Protein 2XTZ (pdb70)

Nearest PDB structures (foldseek):
  2xtz-assembly1_A  TM=1.003E+00  e=2.855E-64  Arabidopsis thaliana
  2xtz-assembly2_B  TM=9.647E-01  e=7.591E-47  Arabidopsis thaliana
  2xtz-assembly3_C  TM=9.904E-01  e=1.489E-41  Arabidopsis thaliana
  8vga-assembly1_A  TM=9.587E-01  e=5.986E-41  Selaginella moellendorffii
  2ihb-assembly1_A  TM=9.336E-01  e=6.543E-32  Homo sapiens

InterPro domains:
  IPR001019 Guanine nucleotide binding protein, alpha subunit [PF00503] (20-371)
  IPR001019 Guanine nucleotide binding protein, alpha subunit [PR00318] (40-55)
  IPR001019 Guanine nucleotide binding protein, alpha subunit [PR00318] (179-201)
  IPR001019 Guanine nucleotide binding protein, alpha subunit [PR00318] (214-231)
  IPR001019 Guanine nucleotide binding protein, alpha subunit [PR00318] (236-264)
  IPR001019 Guanine nucleotide binding protein, alpha subunit [PR00318] (282-291)
  IPR001019 Guanine nucleotide binding protein, alpha subunit [PS51882] (37-383)
  IPR001019 Guanine nucleotide binding protein, alpha subunit [PTHR10218] (16-379)
  IPR001019 Guanine nucleotide binding protein, alpha subunit [SM00275] (18-382)
  IPR001019 Guanine nucleotide binding protein, alpha subunit [cd00066] (40-377)
  IPR002976 Plant G-protein, alpha subunit [PR01242] (26-35)
  IPR002976 Plant G-protein, alpha subunit [PR01242] (76-89)
  IPR002976 Plant G-protein, alpha subunit [PR01242] (91-105)
  IPR002976 Plant G-protein, alpha subunit [PR01242] (115-129)
  IPR002976 Plant G-protein, alpha subunit [PR01242] (199-214)
  IPR002976 Plant G-protein, alpha subunit [PR01242] (269-280)
  IPR002976 Plant G-protein, alpha subunit [PR01242] (318-333)
  IPR002976 Plant G-protein, alpha subunit [PR01242] (335-347)
  IPR011025 G protein alpha subunit, helical insertion [G3DSA:1.10.400.10] (67-192)
  IPR011025 G protein alpha subunit, helical insertion [SSF47895] (66-191)

CATH classification: 3.40.50.300 (+1 more: 1.10.400.10)

Structure (mmCIF, N/CA/C/O backbone):
data_2XTZ
#
_entry.id   2XTZ
#
_cell.length_a   67.130
_cell.length_b   119.347
_cell.length_c   161.725
_cell.angle_alpha   90.00
_cell.angle_beta   90.00
_cell.angle_gamma   90.00
#
_symmetry.space_group_name_H-M   'P 21 21 21'
#
loop_
_entity.id
_entity.type
_entity.pdbx_description
1 polymer 'GUANINE NUCLEOTIDE-BINDING PROTEIN ALPHA-1 SUBUNIT'
2 non-polymer 'MAGNESIUM ION'
3 non-polymer "5'-GUANOSINE-DIPHOSPHATE-MONOTHIOPHOSPHATE"
4 non-polymer 'CHLORIDE ION'
5 non-polymer 'SULFATE ION'
6 water water
#
loop_
_atom_site.group_PDB
_atom_site.id
_atom_site.type_symbol
_atom_site.label_atom_id
_atom_site.label_alt_id
_atom_site.label_comp_id
_atom_site.label_asym_id
_atom_site.label_entity_id
_atom_site.label_seq_id
_atom_site.pdbx_PDB_ins_code
_atom_site.Cartn_x
_atom_site.Cartn_y
_atom_site.Cartn_z
_atom_site.occupancy
_atom_site.B_iso_or_equiv
_atom_site.auth_seq_id
_atom_site.auth_comp_id
_atom_site.auth_asym_id
_atom_site.auth_atom_id
_atom_site.pdbx_PDB_model_num
ATOM 1 N N . MET A 1 3 ? -52.424 -23.131 0.049 1.00 58.29 32 MET A N 1
ATOM 2 C CA . MET A 1 3 ? -51.621 -24.236 -0.520 1.00 56.09 32 MET A CA 1
ATOM 3 C C . MET A 1 3 ? -50.336 -23.716 -1.160 1.00 52.74 32 MET A C 1
ATOM 4 O O . MET A 1 3 ? -50.353 -23.106 -2.235 1.00 53.34 32 MET A O 1
ATOM 6 N N . GLY A 1 4 ? -49.221 -23.971 -0.489 1.00 49.79 33 GLY A N 1
ATOM 7 C CA . GLY A 1 4 ? -47.903 -23.691 -1.031 1.00 45.53 33 GLY A CA 1
ATOM 8 C C . GLY A 1 4 ? -47.202 -24.971 -1.436 1.00 43.21 33 GLY A C 1
ATOM 9 O O . GLY A 1 4 ? -47.821 -26.022 -1.578 1.00 44.83 33 GLY A O 1
ATOM 10 N N . SER A 1 5 ? -45.894 -24.870 -1.589 1.00 39.94 34 SER A N 1
ATOM 11 C CA . SER A 1 5 ? -45.066 -25.941 -2.116 1.00 38.28 34 SER A CA 1
ATOM 12 C C . SER A 1 5 ? -45.004 -27.169 -1.228 1.00 38.45 34 SER A C 1
ATOM 13 O O . SER A 1 5 ? -44.761 -28.264 -1.724 1.00 38.79 34 SER A O 1
ATOM 16 N N . GLY A 1 6 ? -45.189 -26.980 0.078 1.00 38.58 35 GLY A N 1
ATOM 17 C CA . GLY A 1 6 ? -45.061 -28.070 1.045 1.00 39.13 35 GLY A CA 1
ATOM 18 C C . GLY A 1 6 ? -43.652 -28.292 1.567 1.00 37.07 35 GLY A C 1
ATOM 19 O O . GLY A 1 6 ? -43.434 -29.164 2.409 1.00 38.05 35 GLY A O 1
ATOM 20 N N . ILE A 1 7 ? -42.695 -27.500 1.080 1.00 34.82 36 ILE A N 1
ATOM 21 C CA . ILE A 1 7 ? -41.291 -27.652 1.454 1.00 32.64 36 ILE A CA 1
ATOM 22 C C . ILE A 1 7 ? -40.890 -26.728 2.605 1.00 32.35 36 ILE A C 1
ATOM 23 O O . ILE A 1 7 ? -41.019 -25.497 2.518 1.00 32.62 36 ILE A O 1
ATOM 28 N N A HIS A 1 8 ? -40.387 -27.336 3.673 0.35 32.17 37 HIS A N 1
ATOM 29 N N B HIS A 1 8 ? -40.395 -27.327 3.679 0.65 31.94 37 HIS A N 1
ATOM 30 C CA A HIS A 1 8 ? -39.985 -26.615 4.868 0.35 31.98 37 HIS A CA 1
ATOM 31 C CA B HIS A 1 8 ? -39.986 -26.576 4.854 0.65 31.78 37 HIS A CA 1
ATOM 32 C C A HIS A 1 8 ? -38.495 -26.813 5.113 0.35 30.31 37 HIS A C 1
ATOM 33 C C B HIS A 1 8 ? -38.504 -26.792 5.139 0.65 30.24 37 HIS A C 1
ATOM 34 O O A HIS A 1 8 ? -38.071 -27.881 5.557 0.35 30.28 37 HIS A O 1
ATOM 35 O O B HIS A 1 8 ? -38.095 -27.847 5.623 0.65 30.29 37 HIS A O 1
ATOM 48 N N . ILE A 1 9 ? -37.699 -25.792 4.808 1.00 29.27 38 ILE A N 1
ATOM 49 C CA . ILE A 1 9 ? -36.267 -25.879 5.011 1.00 28.17 38 ILE A CA 1
ATOM 50 C C . ILE A 1 9 ? -35.917 -25.060 6.229 1.00 28.01 38 ILE A C 1
ATOM 51 O O . ILE A 1 9 ? -36.250 -23.870 6.300 1.00 28.74 38 ILE A O 1
ATOM 56 N N . ARG A 1 10 ? -35.283 -25.723 7.195 1.00 27.13 39 ARG A N 1
ATOM 57 C CA . ARG A 1 10 ? -34.937 -25.130 8.492 1.00 26.85 39 ARG A CA 1
ATOM 58 C C . ARG A 1 10 ? -33.419 -25.014 8.595 1.00 24.87 39 ARG A C 1
ATOM 59 O O . ARG A 1 10 ? -32.670 -25.978 8.358 1.00 24.55 39 ARG A O 1
ATOM 67 N N . LYS A 1 11 ? -32.959 -23.822 8.918 1.00 23.74 40 LYS A N 1
ATOM 68 C CA . LYS A 1 11 ? -31.540 -23.550 8.879 1.00 22.21 40 LYS A CA 1
ATOM 69 C C . LYS A 1 11 ? -30.913 -23.829 10.260 1.00 21.53 40 LYS A C 1
ATOM 70 O O . LYS A 1 11 ? -31.394 -23.347 11.279 1.00 20.46 40 LYS A O 1
ATOM 76 N N . LEU A 1 12 ? -29.858 -24.641 10.273 1.00 20.50 41 LEU A N 1
ATOM 77 C CA . LEU A 1 12 ? -29.151 -24.959 11.505 1.00 20.48 41 LEU A CA 1
ATOM 78 C C . LEU A 1 12 ? -27.713 -24.502 11.317 1.00 19.92 41 LEU A C 1
ATOM 79 O O . LEU A 1 12 ? -27.137 -24.664 10.237 1.00 19.82 41 LEU A O 1
ATOM 84 N N . LEU A 1 13 ? -27.132 -23.981 12.380 1.00 19.59 42 LEU A N 1
ATOM 85 C CA . LEU A 1 13 ? -25.840 -23.338 12.324 1.00 20.12 42 LEU A CA 1
ATOM 86 C C . LEU A 1 13 ? -24.933 -23.946 13.400 1.00 19.48 42 LEU A C 1
ATOM 87 O O . LEU A 1 13 ? -25.301 -23.977 14.581 1.00 20.54 42 LEU A O 1
ATOM 92 N N . LEU A 1 14 ? -23.781 -24.468 12.993 1.00 17.88 43 LEU A N 1
ATOM 93 C CA . LEU A 1 14 ? -22.755 -24.878 13.944 1.00 17.07 43 LEU A CA 1
ATOM 94 C C . LEU A 1 14 ? -21.895 -23.684 14.332 1.00 16.53 43 LEU A C 1
ATOM 95 O O . LEU A 1 14 ? -21.211 -23.099 13.480 1.00 16.21 43 LEU A O 1
ATOM 100 N N . LEU A 1 15 ? -21.922 -23.325 15.608 1.00 15.69 44 LEU A N 1
ATOM 101 C CA . LEU A 1 15 ? -21.021 -22.301 16.116 1.00 16.29 44 LEU A CA 1
ATOM 102 C C . LEU A 1 15 ? -20.223 -22.839 17.296 1.00 16.45 44 LEU A C 1
ATOM 103 O O . LEU A 1 15 ? -20.576 -23.891 17.867 1.00 16.81 44 LEU A O 1
ATOM 108 N N . GLY A 1 16 ? -19.164 -22.114 17.646 1.00 15.80 45 GLY A N 1
ATOM 109 C CA . GLY A 1 16 ? -18.268 -22.476 18.716 1.00 16.03 45 GLY A CA 1
ATOM 110 C C . GLY A 1 16 ? -16.845 -22.086 18.365 1.00 16.76 45 GLY A C 1
ATOM 111 O O . GLY A 1 16 ? -16.521 -21.877 17.197 1.00 17.03 45 GLY A O 1
ATOM 112 N N . ALA A 1 17 ? -15.991 -22.017 19.382 1.00 17.30 46 ALA A N 1
ATOM 113 C CA . ALA A 1 17 ? -14.589 -21.644 19.233 1.00 18.13 46 ALA A CA 1
ATOM 114 C C . ALA A 1 17 ? -13.800 -22.607 18.330 1.00 18.37 46 ALA A C 1
ATOM 115 O O . ALA A 1 17 ? -14.280 -23.700 17.994 1.00 17.90 46 ALA A O 1
ATOM 117 N N . GLY A 1 18 ? -12.591 -22.212 17.938 1.00 19.97 47 GLY A N 1
ATOM 118 C CA . GLY A 1 18 ? -11.704 -23.128 17.205 1.00 20.68 47 GLY A CA 1
ATOM 119 C C . GLY A 1 18 ? -11.533 -24.454 17.945 1.00 20.35 47 GLY A C 1
ATOM 120 O O . GLY A 1 18 ? -11.357 -24.469 19.178 1.00 20.14 47 GLY A O 1
ATOM 121 N N . GLU A 1 19 ? -11.610 -25.550 17.193 1.00 20.09 48 GLU A N 1
ATOM 122 C CA . GLU A 1 19 ? -11.297 -26.901 17.675 1.00 21.11 48 GLU A CA 1
ATOM 123 C C . GLU A 1 19 ? -12.357 -27.482 18.606 1.00 20.43 48 GLU A C 1
ATOM 124 O O . GLU A 1 19 ? -12.090 -28.436 19.337 1.00 21.41 48 GLU A O 1
ATOM 130 N N . SER A 1 20 ? -13.559 -26.930 18.582 1.00 19.55 49 SER A N 1
ATOM 131 C CA . SER A 1 20 ? -14.557 -27.361 19.546 1.00 19.66 49 SER A CA 1
ATOM 132 C C . SER A 1 20 ? -15.303 -28.606 19.119 1.00 19.52 49 SER A C 1
ATOM 133 O O . SER A 1 20 ? -15.944 -29.224 19.949 1.00 20.06 49 SER A O 1
ATOM 136 N N . GLY A 1 21 ? -15.201 -28.991 17.846 1.00 19.52 50 GLY A N 1
ATOM 137 C CA . GLY A 1 21 ? -15.826 -30.225 17.373 1.00 19.59 50 GLY A CA 1
ATOM 138 C C . GLY A 1 21 ? -16.864 -30.060 16.274 1.00 19.46 50 GLY A C 1
ATOM 139 O O . GLY A 1 21 ? -17.505 -31.036 15.889 1.00 20.53 50 GLY A O 1
ATOM 140 N N . LYS A 1 22 ? -17.016 -28.844 15.752 1.00 18.63 51 LYS A N 1
ATOM 141 C CA . LYS A 1 22 ? -18.047 -28.537 14.745 1.00 18.17 51 LYS A CA 1
ATOM 142 C C . LYS A 1 22 ? -17.942 -29.407 13.484 1.00 18.80 51 LYS A C 1
ATOM 143 O O . LYS A 1 22 ? -18.911 -30.046 13.080 1.00 19.16 51 LYS A O 1
ATOM 149 N N . SER A 1 23 ? -16.771 -29.439 12.866 1.00 18.95 52 SER A N 1
ATOM 150 C CA . SER A 1 23 ? -16.603 -30.227 11.648 1.00 20.00 52 SER A CA 1
ATOM 151 C C . SER A 1 23 ? -16.788 -31.717 11.921 1.00 20.47 52 SER A C 1
ATOM 152 O O . SER A 1 23 ? -17.249 -32.453 11.060 1.00 21.64 52 SER A O 1
ATOM 155 N N . THR A 1 24 ? -16.452 -32.141 13.135 1.00 20.08 53 THR A N 1
ATOM 156 C CA . THR A 1 24 ? -16.519 -33.535 13.524 1.00 20.19 53 THR A CA 1
ATOM 157 C C . THR A 1 24 ? -17.981 -33.923 13.600 1.00 19.98 53 THR A C 1
ATOM 158 O O . THR A 1 24 ? -18.382 -34.965 13.053 1.00 20.76 53 THR A O 1
ATOM 162 N N . ILE A 1 25 ? -18.777 -33.057 14.227 1.00 19.25 54 ILE A N 1
ATOM 163 C CA . ILE A 1 25 ? -20.234 -33.216 14.255 1.00 19.38 54 ILE A CA 1
ATOM 164 C C . ILE A 1 25 ? -20.796 -33.225 12.831 1.00 20.37 54 ILE A C 1
ATOM 165 O O . ILE A 1 25 ? -21.627 -34.080 12.492 1.00 22.45 54 ILE A O 1
ATOM 170 N N . PHE A 1 26 ? -20.294 -32.314 11.996 1.00 20.03 55 PHE A N 1
ATOM 171 C CA . PHE A 1 26 ? -20.682 -32.188 10.583 1.00 20.11 55 PHE A CA 1
ATOM 172 C C . PHE A 1 26 ? -20.436 -33.478 9.831 1.00 21.49 55 PHE A C 1
ATOM 173 O O . PHE A 1 26 ? -21.311 -33.943 9.123 1.00 22.21 55 PHE A O 1
ATOM 181 N N . LYS A 1 27 ? -19.250 -34.070 9.988 1.00 22.71 56 LYS A N 1
ATOM 182 C CA . LYS A 1 27 ? -18.964 -35.366 9.340 1.00 23.88 56 LYS A CA 1
ATOM 183 C C . LYS A 1 27 ? -19.900 -36.474 9.845 1.00 24.64 56 LYS A C 1
ATOM 184 O O . LYS A 1 27 ? -20.295 -37.341 9.075 1.00 26.00 56 LYS A O 1
ATOM 190 N N . GLN A 1 28 ? -20.253 -36.448 11.129 1.00 24.44 57 GLN A N 1
ATOM 191 C CA . GLN A 1 28 ? -21.147 -37.476 11.700 1.00 26.15 57 GLN A CA 1
ATOM 192 C C . GLN A 1 28 ? -22.539 -37.390 11.070 1.00 26.80 57 GLN A C 1
ATOM 193 O O . GLN A 1 28 ? -23.117 -38.394 10.702 1.00 27.70 57 GLN A O 1
ATOM 199 N N . ILE A 1 29 ? -23.045 -36.173 10.920 1.00 26.95 58 ILE A N 1
ATOM 200 C CA . ILE A 1 29 ? -24.318 -35.937 10.222 1.00 28.85 58 ILE A CA 1
ATOM 201 C C . ILE A 1 29 ? -24.346 -36.523 8.821 1.00 30.41 58 ILE A C 1
ATOM 202 O O . ILE A 1 29 ? -25.305 -37.186 8.451 1.00 32.88 58 ILE A O 1
ATOM 207 N N . LYS A 1 30 ? -23.298 -36.291 8.036 1.00 30.89 59 LYS A N 1
ATOM 208 C CA . LYS A 1 30 ? -23.209 -36.904 6.707 1.00 32.46 59 LYS A CA 1
ATOM 209 C C . LYS A 1 30 ? -23.224 -38.430 6.775 1.00 34.32 59 LYS A C 1
ATOM 210 O O . LYS A 1 30 ? -23.898 -39.092 5.964 1.00 37.25 59 LYS A O 1
ATOM 216 N N . LEU A 1 31 ? -22.474 -38.994 7.719 1.00 33.46 60 LEU A N 1
ATOM 217 C CA . LEU A 1 31 ? -22.439 -40.452 7.914 1.00 34.50 60 LEU A CA 1
ATOM 218 C C . LEU A 1 31 ? -23.782 -41.047 8.325 1.00 34.84 60 LEU A C 1
ATOM 219 O O . LEU A 1 31 ? -24.143 -42.118 7.874 1.00 36.75 60 LEU A O 1
ATOM 224 N N . LEU A 1 32 ? -24.513 -40.342 9.178 1.00 54.08 61 LEU A N 1
ATOM 225 C CA . LEU A 1 32 ? -25.796 -40.827 9.666 1.00 54.22 61 LEU A CA 1
ATOM 226 C C . LEU A 1 32 ? -26.927 -40.681 8.662 1.00 54.01 61 LEU A C 1
ATOM 227 O O . LEU A 1 32 ? -27.696 -41.607 8.466 1.00 53.34 61 LEU A O 1
ATOM 232 N N . PHE A 1 33 ? -27.042 -39.513 8.041 1.00 55.32 62 PHE A N 1
ATOM 233 C CA . PHE A 1 33 ? -28.271 -39.180 7.314 1.00 57.08 62 PHE A CA 1
ATOM 234 C C . PHE A 1 33 ? -28.113 -39.204 5.813 1.00 57.50 62 PHE A C 1
ATOM 235 O O . PHE A 1 33 ? -29.072 -39.043 5.073 1.00 59.17 62 PHE A O 1
ATOM 243 N N . GLN A 1 34 ? -26.882 -39.395 5.373 1.00 56.88 63 GLN A N 1
ATOM 244 C CA . GLN A 1 34 ? -26.600 -39.576 3.967 1.00 58.39 63 GLN A CA 1
ATOM 245 C C . GLN A 1 34 ? -25.896 -40.927 3.825 1.00 56.98 63 GLN A C 1
ATOM 246 O O . GLN A 1 34 ? -26.165 -41.855 4.599 1.00 55.96 63 GLN A O 1
ATOM 252 N N . THR A 1 35 ? -25.011 -41.058 2.848 1.00 57.67 64 THR A N 1
ATOM 253 C CA . THR A 1 35 ? -24.357 -42.343 2.641 1.00 57.50 64 THR A CA 1
ATOM 254 C C . THR A 1 35 ? -23.050 -42.352 3.415 1.00 55.32 64 THR A C 1
ATOM 255 O O . THR A 1 35 ? -22.530 -41.290 3.763 1.00 54.33 64 THR A O 1
ATOM 259 N N . GLY A 1 36 ? -22.555 -43.550 3.721 1.00 55.44 65 GLY A N 1
ATOM 260 C CA . GLY A 1 36 ? -21.251 -43.718 4.364 1.00 54.47 65 GLY A CA 1
ATOM 261 C C . GLY A 1 36 ? -20.165 -43.383 3.360 1.00 54.65 65 GLY A C 1
ATOM 262 O O . GLY A 1 36 ? -20.383 -43.504 2.143 1.00 56.40 65 GLY A O 1
ATOM 263 N N . PHE A 1 37 ? -19.012 -42.936 3.860 1.00 53.11 66 PHE A N 1
ATOM 264 C CA . PHE A 1 37 ? -17.859 -42.625 3.007 1.00 52.90 66 PHE A CA 1
ATOM 265 C C . PHE A 1 37 ? -17.528 -43.791 2.083 1.00 54.83 66 PHE A C 1
ATOM 266 O O . PHE A 1 37 ? -17.398 -44.923 2.548 1.00 56.48 66 PHE A O 1
ATOM 274 N N . ASP A 1 38 ? -17.404 -43.523 0.784 1.00 55.79 67 ASP A N 1
ATOM 275 C CA . ASP A 1 38 ? -16.914 -44.548 -0.158 1.00 58.90 67 ASP A CA 1
ATOM 276 C C . ASP A 1 38 ? -15.386 -44.512 -0.215 1.00 58.13 67 ASP A C 1
ATOM 277 O O . ASP A 1 38 ? -14.771 -43.577 0.304 1.00 55.29 67 ASP A O 1
ATOM 282 N N . GLU A 1 39 ? -14.784 -45.513 -0.853 1.00 61.41 68 GLU A N 1
ATOM 283 C CA . GLU A 1 39 ? -13.326 -45.699 -0.832 1.00 61.43 68 GLU A CA 1
ATOM 284 C C . GLU A 1 39 ? -12.516 -44.458 -1.226 1.00 58.19 68 GLU A C 1
ATOM 285 O O . GLU A 1 39 ? -11.509 -44.160 -0.597 1.00 56.23 68 GLU A O 1
ATOM 291 N N . GLY A 1 40 ? -12.964 -43.743 -2.258 1.00 58.09 69 GLY A N 1
ATOM 292 C CA . GLY A 1 40 ? -12.290 -42.528 -2.714 1.00 55.40 69 GLY A CA 1
ATOM 293 C C . GLY A 1 40 ? -12.322 -41.422 -1.678 1.00 50.75 69 GLY A C 1
ATOM 294 O O . GLY A 1 40 ? -11.341 -40.696 -1.491 1.00 48.90 69 GLY A O 1
ATOM 295 N N . GLU A 1 41 ? -13.453 -41.295 -0.997 1.00 49.00 70 GLU A N 1
ATOM 296 C CA . GLU A 1 41 ? -13.613 -40.278 0.035 1.00 45.82 70 GLU A CA 1
ATOM 297 C C . GLU A 1 41 ? -12.713 -40.554 1.234 1.00 43.72 70 GLU A C 1
ATOM 298 O O . GLU A 1 41 ? -12.108 -39.635 1.787 1.00 41.83 70 GLU A O 1
ATOM 304 N N . LEU A 1 42 ? -12.598 -41.827 1.601 1.00 44.71 71 LEU A N 1
ATOM 305 C CA . LEU A 1 42 ? -11.685 -42.245 2.654 1.00 44.94 71 LEU A CA 1
ATOM 306 C C . LEU A 1 42 ? -10.231 -41.920 2.316 1.00 45.30 71 LEU A C 1
ATOM 307 O O . LEU A 1 42 ? -9.513 -41.363 3.148 1.00 44.15 71 LEU A O 1
ATOM 312 N N . LYS A 1 43 ? -9.805 -42.242 1.091 1.00 47.12 72 LYS A N 1
ATOM 313 C CA . LYS A 1 43 ? -8.422 -41.980 0.675 1.00 47.88 72 LYS A CA 1
ATOM 314 C C . LYS A 1 43 ? -8.087 -40.488 0.622 1.00 45.34 72 LYS A C 1
ATOM 315 O O . LYS A 1 43 ? -6.941 -40.106 0.825 1.00 45.13 72 LYS A O 1
ATOM 321 N N . SER A 1 44 ? -9.090 -39.650 0.387 1.00 44.70 73 SER A N 1
ATOM 322 C CA . SER A 1 44 ? -8.898 -38.199 0.330 1.00 44.40 73 SER A CA 1
ATOM 323 C C . SER A 1 44 ? -8.395 -37.583 1.644 1.00 43.83 73 SER A C 1
ATOM 324 O O . SER A 1 44 ? -7.862 -36.482 1.649 1.00 42.49 73 SER A O 1
ATOM 327 N N . TYR A 1 45 ? -8.574 -38.305 2.748 1.00 23.80 74 TYR A N 1
ATOM 328 C CA . TYR A 1 45 ? -8.084 -37.871 4.060 1.00 24.61 74 TYR A CA 1
ATOM 329 C C . TYR A 1 45 ? -6.655 -38.309 4.398 1.00 25.92 74 TYR A C 1
ATOM 330 O O . TYR A 1 45 ? -6.081 -37.823 5.373 1.00 26.23 74 TYR A O 1
ATOM 339 N N . VAL A 1 46 ? -6.078 -39.219 3.609 1.00 27.57 75 VAL A N 1
ATOM 340 C CA . VAL A 1 46 ? -4.710 -39.652 3.865 1.00 29.15 75 VAL A CA 1
ATOM 341 C C . VAL A 1 46 ? -3.762 -38.438 3.996 1.00 28.98 75 VAL A C 1
ATOM 342 O O . VAL A 1 46 ? -3.015 -38.364 4.979 1.00 29.48 75 VAL A O 1
ATOM 346 N N . PRO A 1 47 ? -3.799 -37.480 3.027 1.00 28.74 76 PRO A N 1
ATOM 347 C CA . PRO A 1 47 ? -2.879 -36.341 3.135 1.00 29.05 76 PRO A CA 1
ATOM 348 C C . PRO A 1 47 ? -3.074 -35.503 4.408 1.00 27.57 76 PRO A C 1
ATOM 349 O O . PRO A 1 47 ? -2.096 -34.958 4.941 1.00 28.36 76 PRO A O 1
ATOM 353 N N . VAL A 1 48 ? -4.306 -35.422 4.898 1.00 25.98 77 VAL A N 1
ATOM 354 C CA . VAL A 1 48 ? -4.603 -34.726 6.162 1.00 25.70 77 VAL A CA 1
ATOM 355 C C . VAL A 1 48 ? -4.027 -35.476 7.361 1.00 25.82 77 VAL A C 1
ATOM 356 O O . VAL A 1 48 ? -3.261 -34.913 8.153 1.00 26.51 77 VAL A O 1
ATOM 360 N N . ILE A 1 49 ? -4.369 -36.756 7.469 1.00 26.42 78 ILE A N 1
ATOM 361 C CA . ILE A 1 49 ? -3.871 -37.622 8.546 1.00 27.02 78 ILE A CA 1
ATOM 362 C C . ILE A 1 49 ? -2.339 -37.652 8.584 1.00 28.32 78 ILE A C 1
ATOM 363 O O . ILE A 1 49 ? -1.732 -37.577 9.664 1.00 29.01 78 ILE A O 1
ATOM 368 N N . HIS A 1 50 ? -1.712 -37.716 7.412 1.00 29.02 79 HIS A N 1
ATOM 369 C CA . HIS A 1 50 ? -0.259 -37.724 7.340 1.00 30.32 79 HIS A CA 1
ATOM 370 C C . HIS A 1 50 ? 0.312 -36.384 7.763 1.00 29.60 79 HIS A C 1
ATOM 371 O O . HIS A 1 50 ? 1.314 -36.336 8.461 1.00 31.12 79 HIS A O 1
ATOM 378 N N . ALA A 1 51 ? -0.324 -35.302 7.338 1.00 28.29 80 ALA A N 1
ATOM 379 C CA . ALA A 1 51 ? 0.082 -33.966 7.748 1.00 28.27 80 ALA A CA 1
ATOM 380 C C . ALA A 1 51 ? -0.033 -33.805 9.260 1.00 27.34 80 ALA A C 1
ATOM 381 O O . ALA A 1 51 ? 0.848 -33.226 9.883 1.00 28.06 80 ALA A O 1
ATOM 383 N N . ASN A 1 52 ? -1.110 -34.334 9.837 1.00 26.02 81 ASN A N 1
ATOM 384 C CA . ASN A 1 52 ? -1.323 -34.292 11.284 1.00 26.11 81 ASN A CA 1
ATOM 385 C C . ASN A 1 52 ? -0.175 -34.955 12.055 1.00 27.70 81 ASN A C 1
ATOM 386 O O . ASN A 1 52 ? 0.243 -34.474 13.124 1.00 28.51 81 ASN A O 1
ATOM 391 N N . VAL A 1 53 ? 0.337 -36.059 11.513 1.00 28.58 82 VAL A N 1
ATOM 392 C CA . VAL A 1 53 ? 1.414 -36.791 12.175 1.00 29.85 82 VAL A CA 1
ATOM 393 C C . VAL A 1 53 ? 2.680 -35.937 12.224 1.00 31.12 82 VAL A C 1
ATOM 394 O O . VAL A 1 53 ? 3.285 -35.790 13.289 1.00 32.28 82 VAL A O 1
ATOM 398 N N . TYR A 1 54 ? 3.069 -35.349 11.093 1.00 31.35 83 TYR A N 1
ATOM 399 C CA . TYR A 1 54 ? 4.205 -34.422 11.089 1.00 32.27 83 TYR A CA 1
ATOM 400 C C . TYR A 1 54 ? 3.964 -33.169 11.954 1.00 31.33 83 TYR A C 1
ATOM 401 O O . TYR A 1 54 ? 4.900 -32.657 12.549 1.00 33.22 83 TYR A O 1
ATOM 410 N N . GLN A 1 55 ? 2.729 -32.669 12.011 1.00 29.35 84 GLN A N 1
ATOM 411 C CA . GLN A 1 55 ? 2.411 -31.480 12.809 1.00 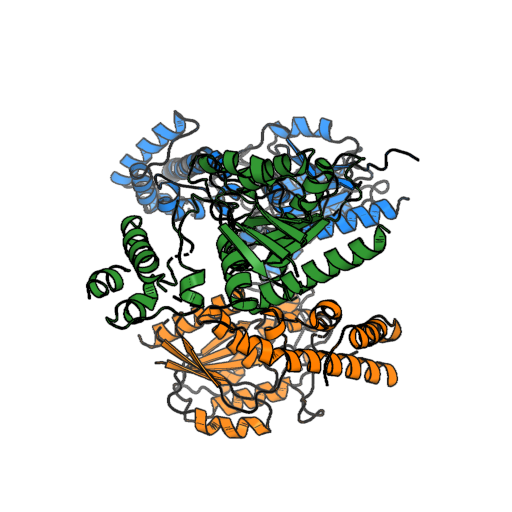29.46 84 GLN A CA 1
ATOM 412 C C . GLN A 1 55 ? 2.580 -31.781 14.306 1.00 29.68 84 GLN A C 1
ATOM 413 O O . GLN A 1 55 ? 3.134 -30.981 15.075 1.00 30.53 84 GLN A O 1
ATOM 419 N N . THR A 1 56 ? 2.096 -32.948 14.707 1.00 28.91 85 THR A N 1
ATOM 420 C CA . THR A 1 56 ? 2.146 -33.365 16.079 1.00 30.39 85 THR A CA 1
ATOM 421 C C . THR A 1 56 ? 3.600 -33.555 16.575 1.00 32.60 85 THR A C 1
ATOM 422 O O . THR A 1 56 ? 3.981 -33.025 17.627 1.00 32.97 85 THR A O 1
ATOM 426 N N . ILE A 1 57 ? 4.415 -34.270 15.803 1.00 34.08 86 ILE A N 1
ATOM 427 C CA . ILE A 1 57 ? 5.772 -34.555 16.243 1.00 36.83 86 ILE A CA 1
ATOM 428 C C . ILE A 1 57 ? 6.614 -33.269 16.264 1.00 38.25 86 ILE A C 1
ATOM 429 O O . ILE A 1 57 ? 7.437 -33.082 17.158 1.00 39.41 86 ILE A O 1
ATOM 434 N N . LYS A 1 58 ? 6.360 -32.376 15.310 1.00 38.71 87 LYS A N 1
ATOM 435 C CA . LYS A 1 58 ? 6.974 -31.045 15.279 1.00 41.03 87 LYS A CA 1
ATOM 436 C C . LYS A 1 58 ? 6.698 -30.225 16.538 1.00 41.20 87 LYS A C 1
ATOM 437 O O . LYS A 1 58 ? 7.628 -29.664 17.116 1.00 43.71 87 LYS A O 1
ATOM 443 N N . LEU A 1 59 ? 5.436 -30.146 16.961 1.00 39.87 88 LEU A N 1
ATOM 444 C CA . LEU A 1 59 ? 5.074 -29.403 18.177 1.00 40.44 88 LEU A CA 1
ATOM 445 C C . LEU A 1 59 ? 5.758 -29.961 19.421 1.00 40.84 88 LEU A C 1
ATOM 446 O O . LEU A 1 59 ? 6.131 -29.204 20.329 1.00 42.38 88 LEU A O 1
ATOM 451 N N . LEU A 1 60 ? 5.922 -31.281 19.455 1.00 39.99 89 LEU A N 1
ATOM 452 C CA . LEU A 1 60 ? 6.662 -31.949 20.526 1.00 40.73 89 LEU A CA 1
ATOM 453 C C . LEU A 1 60 ? 8.161 -31.632 20.469 1.00 43.11 89 LEU A C 1
ATOM 454 O O . LEU A 1 60 ? 8.795 -31.341 21.498 1.00 44.64 89 LEU A O 1
ATOM 459 N N . HIS A 1 61 ? 8.720 -31.684 19.265 1.00 43.95 90 HIS A N 1
ATOM 460 C CA . HIS A 1 61 ? 10.135 -31.401 19.044 1.00 46.87 90 HIS A CA 1
ATOM 461 C C . HIS A 1 61 ? 10.460 -29.944 19.374 1.00 48.40 90 HIS A C 1
ATOM 462 O O . HIS A 1 61 ? 11.478 -29.676 19.986 1.00 50.92 90 HIS A O 1
ATOM 469 N N . ASP A 1 62 ? 9.575 -29.019 19.002 1.00 48.04 91 ASP A N 1
ATOM 470 C CA . ASP A 1 62 ? 9.746 -27.591 19.300 1.00 50.22 91 ASP A CA 1
ATOM 471 C C . ASP A 1 62 ? 9.589 -27.252 20.779 1.00 50.03 91 ASP A C 1
ATOM 472 O O . ASP A 1 62 ? 10.265 -26.355 21.286 1.00 52.82 91 ASP A O 1
ATOM 477 N N . GLY A 1 63 ? 8.670 -27.941 21.453 1.00 47.39 92 GLY A N 1
ATOM 478 C CA . GLY A 1 63 ? 8.355 -27.655 22.845 1.00 47.38 92 GLY A CA 1
ATOM 479 C C . GLY A 1 63 ? 9.484 -28.072 23.767 1.00 48.24 92 GLY A C 1
ATOM 480 O O . GLY A 1 63 ? 9.748 -27.422 24.785 1.00 49.68 92 GLY A O 1
ATOM 481 N N . THR A 1 64 ? 10.140 -29.169 23.398 1.00 47.52 93 THR A N 1
ATOM 482 C CA . THR A 1 64 ? 11.321 -29.676 24.089 1.00 48.74 93 THR A CA 1
ATOM 483 C C . THR A 1 64 ? 12.433 -28.614 24.094 1.00 51.78 93 THR A C 1
ATOM 484 O O . THR A 1 64 ? 13.080 -28.380 25.123 1.00 53.15 93 THR A O 1
ATOM 488 N N . LYS A 1 65 ? 12.618 -27.955 22.952 1.00 53.03 94 LYS A N 1
ATOM 489 C CA . LYS A 1 65 ? 13.593 -26.873 22.822 1.00 56.87 94 LYS A CA 1
ATOM 490 C C . LYS A 1 65 ? 13.204 -25.686 23.700 1.00 58.04 94 LYS A C 1
ATOM 491 O O . LYS A 1 65 ? 14.069 -25.045 24.296 1.00 60.66 94 LYS A O 1
ATOM 497 N N . GLU A 1 66 ? 11.902 -25.412 23.791 1.00 56.37 95 GLU A N 1
ATOM 498 C CA . GLU A 1 66 ? 11.414 -24.328 24.637 1.00 58.35 95 GLU A CA 1
ATOM 499 C C . GLU A 1 66 ? 11.625 -24.634 26.116 1.00 57.87 95 GLU A C 1
ATOM 500 O O . GLU A 1 66 ? 12.065 -23.768 26.881 1.00 60.48 95 GLU A O 1
ATOM 506 N N . PHE A 1 67 ? 11.308 -25.861 26.516 1.00 54.54 96 PHE A N 1
ATOM 507 C CA . PHE A 1 67 ? 11.441 -26.248 27.912 1.00 54.66 96 PHE A CA 1
ATOM 508 C C . PHE A 1 67 ? 12.905 -26.308 28.378 1.00 56.51 96 PHE A C 1
ATOM 509 O O . PHE A 1 67 ? 13.201 -25.968 29.525 1.00 58.11 96 PHE A O 1
ATOM 517 N N . ALA A 1 68 ? 13.808 -26.705 27.481 1.00 56.61 97 ALA A N 1
ATOM 518 C CA . ALA A 1 68 ? 15.225 -26.850 27.820 1.00 59.12 97 ALA A CA 1
ATOM 519 C C . ALA A 1 68 ? 15.882 -25.507 28.127 1.00 63.01 97 ALA A C 1
ATOM 520 O O . ALA A 1 68 ? 16.726 -25.426 29.011 1.00 64.36 97 ALA A O 1
ATOM 522 N N . GLN A 1 69 ? 15.474 -24.461 27.404 1.00 64.94 98 GLN A N 1
ATOM 523 C CA . GLN A 1 69 ? 16.027 -23.114 27.578 1.00 70.15 98 GLN A CA 1
ATOM 524 C C . GLN A 1 69 ? 15.683 -22.513 28.933 1.00 71.69 98 GLN A C 1
ATOM 525 O O . GLN A 1 69 ? 16.441 -21.698 29.473 1.00 75.67 98 GLN A O 1
ATOM 531 N N . ASN A 1 70 ? 14.529 -22.898 29.464 1.00 69.39 99 ASN A N 1
ATOM 532 C CA . ASN A 1 70 ? 14.079 -22.391 30.747 1.00 71.54 99 ASN A CA 1
ATOM 533 C C . ASN A 1 70 ? 14.541 -23.242 31.917 1.00 71.23 99 ASN A C 1
ATOM 534 O O . ASN A 1 70 ? 14.535 -22.780 33.063 1.00 73.74 99 ASN A O 1
ATOM 539 N N . GLU A 1 71 ? 14.947 -24.477 31.623 1.00 69.07 100 GLU A N 1
ATOM 540 C CA . GLU A 1 71 ? 15.559 -25.345 32.633 1.00 69.59 100 GLU A CA 1
ATOM 541 C C . GLU A 1 71 ? 17.067 -25.107 32.689 1.00 72.11 100 GLU A C 1
ATOM 542 O O . GLU A 1 71 ? 17.762 -25.211 31.684 1.00 72.64 100 GLU A O 1
ATOM 548 N N . THR A 1 72 ? 17.566 -24.781 33.870 1.00 78.39 101 THR A N 1
ATOM 549 C CA . THR A 1 72 ? 18.959 -24.379 34.008 1.00 82.49 101 THR A CA 1
ATOM 550 C C . THR A 1 72 ? 19.814 -25.443 34.710 1.00 83.75 101 THR A C 1
ATOM 551 O O . THR A 1 72 ? 21.012 -25.549 34.446 1.00 86.63 101 THR A O 1
ATOM 555 N N . ASP A 1 73 ? 19.182 -26.239 35.576 1.00 81.96 102 ASP A N 1
ATOM 556 C CA . ASP A 1 73 ? 19.854 -27.349 36.271 1.00 83.09 102 ASP A CA 1
ATOM 557 C C . ASP A 1 73 ? 19.161 -28.706 36.099 1.00 79.58 102 ASP A C 1
ATOM 558 O O . ASP A 1 73 ? 18.823 -29.372 37.085 1.00 79.11 102 ASP A O 1
ATOM 563 N N . SER A 1 74 ? 18.970 -29.112 34.844 1.00 77.35 103 SER A N 1
ATOM 564 C CA . SER A 1 74 ? 18.311 -30.372 34.524 1.00 74.29 103 SER A CA 1
ATOM 565 C C . SER A 1 74 ? 18.709 -30.862 33.140 1.00 73.65 103 SER A C 1
ATOM 566 O O . SER A 1 74 ? 18.819 -30.072 32.196 1.00 73.66 103 SER A O 1
ATOM 569 N N . ALA A 1 75 ? 18.920 -32.171 33.025 1.00 73.09 104 ALA A N 1
ATOM 570 C CA . ALA A 1 75 ? 19.138 -32.810 31.726 1.00 72.15 104 ALA A CA 1
ATOM 571 C C . ALA A 1 75 ? 17.810 -33.315 31.148 1.00 68.00 104 ALA A C 1
ATOM 572 O O . ALA A 1 75 ? 17.779 -33.945 30.086 1.00 67.29 104 ALA A O 1
ATOM 574 N N . LYS A 1 76 ? 16.728 -33.006 31.867 1.00 65.56 105 LYS A N 1
ATOM 575 C CA . LYS A 1 76 ? 15.346 -33.413 31.576 1.00 61.93 105 LYS A CA 1
ATOM 576 C C . LYS A 1 76 ? 14.909 -33.322 30.101 1.00 59.77 105 LYS A C 1
ATOM 577 O O . LYS A 1 76 ? 14.325 -34.268 29.557 1.00 58.17 105 LYS A O 1
ATOM 583 N N . TYR A 1 77 ? 15.180 -32.184 29.462 1.00 59.59 106 TYR A N 1
ATOM 584 C CA . TYR A 1 77 ? 14.694 -31.935 28.097 1.00 57.72 106 TYR A CA 1
ATOM 585 C C . TYR A 1 77 ? 15.801 -31.955 27.030 1.00 59.72 106 TYR A C 1
ATOM 586 O O . TYR A 1 77 ? 15.677 -31.315 25.980 1.00 59.70 106 TYR A O 1
ATOM 595 N N . MET A 1 78 ? 16.881 -32.686 27.295 1.00 62.02 107 MET A N 1
ATOM 596 C CA . MET A 1 78 ? 17.897 -32.926 26.269 1.00 64.20 107 MET A CA 1
ATOM 597 C C . MET A 1 78 ? 17.616 -34.239 25.544 1.00 62.85 107 MET A C 1
ATOM 598 O O . MET A 1 78 ? 17.473 -35.289 26.172 1.00 62.73 107 MET A O 1
ATOM 603 N N . LEU A 1 79 ? 17.503 -34.157 24.221 1.00 62.22 108 LEU A N 1
ATOM 604 C CA . LEU A 1 79 ? 17.199 -35.309 23.377 1.00 61.27 108 LEU A CA 1
ATOM 605 C C . LEU A 1 79 ? 18.458 -36.115 23.092 1.00 64.48 108 LEU A C 1
ATOM 606 O O . LEU A 1 79 ? 19.558 -35.574 23.157 1.00 67.03 108 LEU A O 1
ATOM 611 N N . SER A 1 80 ? 18.288 -37.397 22.760 1.00 64.83 109 SER A N 1
ATOM 612 C CA . SER A 1 80 ? 19.398 -38.239 22.307 1.00 68.66 109 SER A CA 1
ATOM 613 C C . SER A 1 80 ? 19.946 -37.759 20.960 1.00 70.62 109 SER A C 1
ATOM 614 O O . SER A 1 80 ? 19.353 -36.886 20.312 1.00 68.83 109 SER A O 1
ATOM 617 N N . SER A 1 81 ? 21.078 -38.336 20.556 1.00 74.85 110 SER A N 1
ATOM 618 C CA . SER A 1 81 ? 21.729 -38.029 19.283 1.00 77.52 110 SER A CA 1
ATOM 619 C C . SER A 1 81 ? 20.952 -38.595 18.104 1.00 75.91 110 SER A C 1
ATOM 620 O O . SER A 1 81 ? 20.760 -37.906 17.104 1.00 75.42 110 SER A O 1
ATOM 623 N N . GLU A 1 82 ? 20.531 -39.855 18.214 1.00 75.87 111 GLU A N 1
ATOM 624 C CA . GLU A 1 82 ? 19.762 -40.485 17.154 1.00 74.98 111 GLU A CA 1
ATOM 625 C C . GLU A 1 82 ? 18.444 -39.743 17.001 1.00 71.05 111 GLU A C 1
ATOM 626 O O . GLU A 1 82 ? 18.045 -39.407 15.881 1.00 70.42 111 GLU A O 1
ATOM 632 N N . SER A 1 83 ? 17.786 -39.466 18.128 1.00 68.91 112 SER A N 1
ATOM 633 C CA . SER A 1 83 ? 16.484 -38.799 18.094 1.00 65.75 112 SER A CA 1
ATOM 634 C C . SER A 1 83 ? 16.615 -37.346 17.634 1.00 65.31 112 SER A C 1
ATOM 635 O O . SER A 1 83 ? 15.641 -36.749 17.191 1.00 63.11 112 SER A O 1
ATOM 638 N N . ILE A 1 84 ? 17.815 -36.781 17.720 1.00 67.69 113 ILE A N 1
ATOM 639 C CA . ILE A 1 84 ? 18.023 -35.462 17.132 1.00 68.45 113 ILE A CA 1
ATOM 640 C C . ILE A 1 84 ? 18.206 -35.568 15.603 1.00 69.77 113 ILE A C 1
ATOM 641 O O . ILE A 1 84 ? 17.737 -34.703 14.850 1.00 69.05 113 ILE A O 1
ATOM 646 N N . ALA A 1 85 ? 18.844 -36.652 15.159 1.00 71.82 114 ALA A N 1
ATOM 647 C CA . ALA A 1 85 ? 19.059 -36.910 13.729 1.00 73.50 114 ALA A CA 1
ATOM 648 C C . ALA A 1 85 ? 17.742 -37.191 12.999 1.00 70.74 114 ALA A C 1
ATOM 649 O O . ALA A 1 85 ? 17.606 -36.911 11.801 1.00 71.46 114 ALA A O 1
ATOM 651 N N . ILE A 1 86 ? 16.789 -37.762 13.731 1.00 67.91 115 ILE A N 1
ATOM 652 C CA . ILE A 1 86 ? 15.447 -37.992 13.238 1.00 65.05 115 ILE A CA 1
ATOM 653 C C . ILE A 1 86 ? 14.679 -36.684 13.322 1.00 63.12 115 ILE A C 1
ATOM 654 O O . ILE A 1 86 ? 14.094 -36.232 12.335 1.00 62.88 115 ILE A O 1
ATOM 659 N N . GLY A 1 87 ? 14.706 -36.083 14.507 1.00 62.04 116 GLY A N 1
ATOM 660 C CA . GLY A 1 87 ? 14.011 -34.838 14.796 1.00 60.90 116 GLY A CA 1
ATOM 661 C C . GLY A 1 87 ? 14.214 -33.762 13.757 1.00 62.07 116 GLY A C 1
ATOM 662 O O . GLY A 1 87 ? 13.260 -33.334 13.120 1.00 61.47 116 GLY A O 1
ATOM 663 N N . GLU A 1 88 ? 15.460 -33.343 13.575 1.00 64.58 117 GLU A N 1
ATOM 664 C CA . GLU A 1 88 ? 15.794 -32.256 12.655 1.00 66.38 117 GLU A CA 1
ATOM 665 C C . GLU A 1 88 ? 15.346 -32.521 11.213 1.00 66.55 117 GLU A C 1
ATOM 666 O O . GLU A 1 88 ? 14.900 -31.605 10.515 1.00 66.72 117 GLU A O 1
ATOM 672 N N . LYS A 1 89 ? 15.472 -33.779 10.793 1.00 66.71 118 LYS A N 1
ATOM 673 C CA . LYS A 1 89 ? 15.039 -34.252 9.484 1.00 67.01 118 LYS A CA 1
ATOM 674 C C . LYS A 1 89 ? 13.545 -33.976 9.252 1.00 64.57 118 LYS A C 1
ATOM 675 O O . LYS A 1 89 ? 13.170 -33.435 8.215 1.00 65.37 118 LYS A O 1
ATOM 681 N N . LEU A 1 90 ? 12.715 -34.320 10.237 1.00 62.00 119 LEU A N 1
ATOM 682 C CA . LEU A 1 90 ? 11.259 -34.189 10.149 1.00 60.11 119 LEU A CA 1
ATOM 683 C C . LEU A 1 90 ? 10.770 -32.747 10.164 1.00 59.88 119 LEU A C 1
ATOM 684 O O . LEU A 1 90 ? 9.784 -32.415 9.501 1.00 59.99 119 LEU A O 1
ATOM 689 N N . SER A 1 91 ? 11.446 -31.897 10.927 1.00 59.94 120 SER A N 1
ATOM 690 C CA . SER A 1 91 ? 11.050 -30.498 11.033 1.00 60.23 120 SER A CA 1
ATOM 691 C C . SER A 1 91 ? 11.427 -29.762 9.756 1.00 62.17 120 SER A C 1
ATOM 692 O O . SER A 1 91 ? 10.820 -28.741 9.405 1.00 62.98 120 SER A O 1
ATOM 695 N N . GLU A 1 92 ? 12.428 -30.293 9.061 1.00 63.12 121 GLU A N 1
ATOM 696 C CA . GLU A 1 92 ? 12.788 -29.780 7.751 1.00 65.31 121 GLU A CA 1
ATOM 697 C C . GLU A 1 92 ? 11.658 -30.092 6.775 1.00 64.41 121 GLU A C 1
ATOM 698 O O . GLU A 1 92 ? 11.158 -29.189 6.104 1.00 65.66 121 GLU A O 1
ATOM 704 N N . ILE A 1 93 ? 11.249 -31.361 6.727 1.00 62.58 122 ILE A N 1
ATOM 705 C CA . ILE A 1 93 ? 10.245 -31.832 5.771 1.00 62.29 122 ILE A CA 1
ATOM 706 C C . ILE A 1 93 ? 8.919 -31.109 5.983 1.00 62.01 122 ILE A C 1
ATOM 707 O O . ILE A 1 93 ? 8.405 -30.465 5.064 1.00 63.32 122 ILE A O 1
ATOM 712 N N . GLY A 1 94 ? 8.398 -31.195 7.207 1.00 60.56 123 GLY A N 1
ATOM 713 C CA . GLY A 1 94 ? 7.103 -30.615 7.570 1.00 60.70 123 GLY A CA 1
ATOM 714 C C . GLY A 1 94 ? 6.953 -29.117 7.367 1.00 62.52 123 GLY A C 1
ATOM 715 O O . GLY A 1 94 ? 5.824 -28.606 7.321 1.00 63.60 123 GLY A O 1
ATOM 716 N N . GLY A 1 95 ? 8.079 -28.417 7.226 1.00 63.37 124 GLY A N 1
ATOM 717 C CA . GLY A 1 95 ? 8.077 -26.965 7.049 1.00 65.38 124 GLY A CA 1
ATOM 718 C C . GLY A 1 95 ? 8.143 -26.533 5.600 1.00 67.88 124 GLY A C 1
ATOM 719 O O . GLY A 1 95 ? 7.688 -25.439 5.245 1.00 70.08 124 GLY A O 1
ATOM 720 N N . ARG A 1 96 ? 8.726 -27.381 4.757 1.00 44.68 125 ARG A N 1
ATOM 721 C CA . ARG A 1 96 ? 8.762 -27.097 3.330 1.00 46.03 125 ARG A CA 1
ATOM 722 C C . ARG A 1 96 ? 7.589 -27.702 2.536 1.00 44.64 125 ARG A C 1
ATOM 723 O O . ARG A 1 96 ? 7.413 -27.357 1.375 1.00 46.10 125 ARG A O 1
ATOM 731 N N . LEU A 1 97 ? 6.805 -28.597 3.152 1.00 42.23 126 LEU A N 1
ATOM 732 C CA . LEU A 1 97 ? 5.677 -29.276 2.470 1.00 40.76 126 LEU A CA 1
ATOM 733 C C . LEU A 1 97 ? 4.408 -29.206 3.296 1.00 38.55 126 LEU A C 1
ATOM 734 O O . LEU A 1 97 ? 4.412 -29.573 4.461 1.00 37.93 126 LEU A O 1
ATOM 739 N N . ASP A 1 98 ? 3.322 -28.741 2.689 1.00 38.02 127 ASP A N 1
ATOM 740 C CA . ASP A 1 98 ? 2.006 -28.762 3.318 1.00 36.14 127 ASP A CA 1
ATOM 741 C C . ASP A 1 98 ? 1.469 -30.187 3.476 1.00 34.89 127 ASP A C 1
ATOM 742 O O . ASP A 1 98 ? 0.711 -30.466 4.410 1.00 32.83 127 ASP A O 1
ATOM 747 N N . TYR A 1 99 ? 1.842 -31.076 2.547 1.00 35.05 128 TYR A N 1
ATOM 748 C CA . TYR A 1 99 ? 1.376 -32.469 2.575 1.00 34.62 128 TYR A CA 1
ATOM 749 C C . TYR A 1 99 ? 2.530 -33.486 2.561 1.00 35.82 128 TYR A C 1
ATOM 750 O O . TYR A 1 99 ? 2.750 -34.196 1.576 1.00 36.71 128 TYR A O 1
ATOM 759 N N . PRO A 1 100 ? 3.270 -33.546 3.683 1.00 36.07 129 PRO A N 1
ATOM 760 C CA . PRO A 1 100 ? 4.380 -34.472 3.831 1.00 37.75 129 PRO A CA 1
ATOM 761 C C . PRO A 1 100 ? 3.846 -35.885 3.879 1.00 38.63 129 PRO A C 1
ATOM 762 O O . PRO A 1 100 ? 2.817 -36.140 4.509 1.00 38.27 129 PRO A O 1
ATOM 766 N N . ARG A 1 101 ? 4.526 -36.782 3.188 1.00 40.87 130 ARG A N 1
ATOM 767 C CA . ARG A 1 101 ? 4.091 -38.155 3.077 1.00 42.47 130 ARG A CA 1
ATOM 768 C C . ARG A 1 101 ? 4.696 -38.977 4.208 1.00 43.30 130 ARG A C 1
ATOM 769 O O . ARG A 1 101 ? 5.876 -38.839 4.534 1.00 43.53 130 ARG A O 1
ATOM 777 N N . LEU A 1 102 ? 3.872 -39.820 4.816 1.00 43.56 131 LEU A N 1
ATOM 778 C CA . LEU A 1 102 ? 4.338 -40.704 5.876 1.00 44.95 131 LEU A CA 1
ATOM 779 C C . LEU A 1 102 ? 4.736 -42.055 5.303 1.00 47.40 131 LEU A C 1
ATOM 780 O O . LEU A 1 102 ? 3.888 -42.856 4.919 1.00 47.91 131 LEU A O 1
ATOM 785 N N . THR A 1 103 ? 6.037 -42.300 5.238 1.00 50.07 132 THR A N 1
ATOM 786 C CA . THR A 1 103 ? 6.565 -43.562 4.703 1.00 53.22 132 THR A CA 1
ATOM 787 C C . THR A 1 103 ? 6.846 -44.562 5.816 1.00 54.95 132 THR A C 1
ATOM 788 O O . THR A 1 103 ? 6.676 -44.253 6.999 1.00 53.78 132 THR A O 1
ATOM 792 N N . LYS A 1 104 ? 7.294 -45.758 5.435 1.00 58.53 133 LYS A N 1
ATOM 793 C CA . LYS A 1 104 ? 7.751 -46.745 6.413 1.00 60.86 133 LYS A CA 1
ATOM 794 C C . LYS A 1 104 ? 8.947 -46.234 7.215 1.00 61.36 133 LYS A C 1
ATOM 795 O O . LYS A 1 104 ? 8.988 -46.384 8.436 1.00 61.54 133 LYS A O 1
ATOM 801 N N . ASP A 1 105 ? 9.897 -45.609 6.523 1.00 62.07 134 ASP A N 1
ATOM 802 C CA . ASP A 1 105 ? 11.134 -45.128 7.133 1.00 62.98 134 ASP A CA 1
ATOM 803 C C . ASP A 1 105 ? 10.919 -43.943 8.059 1.00 60.04 134 ASP A C 1
ATOM 804 O O . ASP A 1 105 ? 11.533 -43.863 9.133 1.00 60.75 134 ASP A O 1
ATOM 809 N N . ILE A 1 106 ? 10.069 -43.013 7.630 1.00 57.00 135 ILE A N 1
ATOM 810 C CA . ILE A 1 106 ? 9.737 -41.839 8.438 1.00 53.82 135 ILE A CA 1
ATOM 811 C C . ILE A 1 106 ? 9.012 -42.251 9.719 1.00 52.25 135 ILE A C 1
ATOM 812 O O . ILE A 1 106 ? 9.308 -41.726 10.792 1.00 51.61 135 ILE A O 1
ATOM 817 N N . ALA A 1 107 ? 8.089 -43.204 9.598 1.00 51.73 136 ALA A N 1
ATOM 818 C CA . ALA A 1 107 ? 7.340 -43.713 10.748 1.00 51.09 136 ALA A CA 1
ATOM 819 C C . ALA A 1 107 ? 8.270 -44.330 11.774 1.00 52.89 136 ALA A C 1
ATOM 820 O O . ALA A 1 107 ? 8.008 -44.235 12.973 1.00 52.21 136 ALA A O 1
ATOM 822 N N . GLU A 1 108 ? 9.349 -44.952 11.283 1.00 55.21 137 GLU A N 1
ATOM 823 C CA . GLU A 1 108 ? 10.384 -45.574 12.111 1.00 57.36 137 GLU A CA 1
ATOM 824 C C . GLU A 1 108 ? 11.096 -44.517 12.941 1.00 56.52 137 GLU A C 1
ATOM 825 O O . GLU A 1 108 ? 11.271 -44.691 14.146 1.00 56.93 137 GLU A O 1
ATOM 831 N N . GLY A 1 109 ? 11.488 -43.421 12.294 1.00 55.57 138 GLY A N 1
ATOM 832 C CA . GLY A 1 109 ? 12.109 -42.295 12.984 1.00 55.25 138 GLY A CA 1
ATOM 833 C C . GLY A 1 109 ? 11.200 -41.629 14.018 1.00 53.37 138 GLY A C 1
ATOM 834 O O . GLY A 1 109 ? 11.644 -41.313 15.131 1.00 53.47 138 GLY A O 1
ATOM 835 N N . ILE A 1 110 ? 9.935 -41.413 13.651 1.00 51.37 139 ILE A N 1
ATOM 836 C CA . ILE A 1 110 ? 8.956 -40.830 14.566 1.00 49.64 139 ILE A CA 1
ATOM 837 C C . ILE A 1 110 ? 8.723 -41.751 15.765 1.00 51.09 139 ILE A C 1
ATOM 838 O O . ILE A 1 110 ? 8.739 -41.287 16.911 1.00 50.26 139 ILE A O 1
ATOM 843 N N . GLU A 1 111 ? 8.526 -43.044 15.496 1.00 53.17 140 GLU A N 1
ATOM 844 C CA . GLU A 1 111 ? 8.263 -44.023 16.557 1.00 55.29 140 GLU A CA 1
ATOM 845 C C . GLU A 1 111 ? 9.435 -44.118 17.531 1.00 56.94 140 GLU A C 1
ATOM 846 O O . GLU A 1 111 ? 9.223 -44.310 18.727 1.00 57.42 140 GLU A O 1
ATOM 852 N N . THR A 1 112 ? 10.653 -43.968 17.003 1.00 57.90 141 THR A N 1
ATOM 853 C CA . THR A 1 112 ? 11.874 -43.860 17.806 1.00 59.23 141 THR A CA 1
ATOM 854 C C . THR A 1 112 ? 11.918 -42.538 18.589 1.00 57.23 141 THR A C 1
ATOM 855 O O . THR A 1 112 ? 12.223 -42.524 19.780 1.00 57.99 141 THR A O 1
ATOM 859 N N . LEU A 1 113 ? 11.608 -41.433 17.920 1.00 54.76 142 LEU A N 1
ATOM 860 C CA . LEU A 1 113 ? 11.570 -40.115 18.570 1.00 52.77 142 LEU A CA 1
ATOM 861 C C . LEU A 1 113 ? 10.499 -40.040 19.682 1.00 51.29 142 LEU A C 1
ATOM 862 O O . LEU A 1 113 ? 10.670 -39.345 20.688 1.00 50.95 142 LEU A O 1
ATOM 867 N N . TRP A 1 114 ? 9.417 -40.791 19.505 1.00 50.38 143 TRP A N 1
ATOM 868 C CA . TRP A 1 114 ? 8.352 -40.916 20.505 1.00 49.27 143 TRP A CA 1
ATOM 869 C C . TRP A 1 114 ? 8.793 -41.644 21.787 1.00 51.21 143 TRP A C 1
ATOM 870 O O . TRP A 1 114 ? 8.201 -41.455 22.858 1.00 50.95 143 TRP A O 1
ATOM 881 N N . LYS A 1 115 ? 9.831 -42.470 21.679 1.00 53.30 144 LYS A N 1
ATOM 882 C CA . LYS A 1 115 ? 10.317 -43.242 22.816 1.00 55.05 144 LYS A CA 1
ATOM 883 C C . LYS A 1 115 ? 11.384 -42.489 23.597 1.00 55.22 144 LYS A C 1
ATOM 884 O O . LYS A 1 115 ? 11.844 -42.959 24.629 1.00 57.21 144 LYS A O 1
ATOM 890 N N . ASP A 1 116 ? 11.781 -41.323 23.106 1.00 53.28 145 ASP A N 1
ATOM 891 C CA . ASP A 1 116 ? 12.795 -40.530 23.787 1.00 53.82 145 ASP A CA 1
ATOM 892 C C . ASP A 1 116 ? 12.180 -39.892 25.047 1.00 52.58 145 ASP A C 1
ATOM 893 O O . ASP A 1 116 ? 11.105 -39.287 24.976 1.00 50.36 145 ASP A O 1
ATOM 898 N N . PRO A 1 117 ? 12.839 -40.060 26.208 1.00 54.01 146 PRO A N 1
ATOM 899 C CA . PRO A 1 117 ? 12.316 -39.534 27.473 1.00 53.23 146 PRO A CA 1
ATOM 900 C C . PRO A 1 117 ? 12.165 -38.021 27.492 1.00 50.87 146 PRO A C 1
ATOM 901 O O . PRO A 1 117 ? 11.311 -37.501 28.209 1.00 49.92 146 PRO A O 1
ATOM 905 N N . ALA A 1 118 ? 12.978 -37.317 26.715 1.00 50.57 147 ALA A N 1
ATOM 906 C CA . ALA A 1 118 ? 12.820 -35.871 26.578 1.00 48.98 147 ALA A CA 1
ATOM 907 C C . ALA A 1 118 ? 11.490 -35.472 25.891 1.00 46.73 147 ALA A C 1
ATOM 908 O O . ALA A 1 118 ? 10.869 -34.472 26.257 1.00 45.07 147 ALA A O 1
ATOM 910 N N . ILE A 1 119 ? 11.062 -36.252 24.902 1.00 46.63 148 ILE A N 1
ATOM 911 C CA . ILE A 1 119 ? 9.780 -36.021 24.246 1.00 44.92 148 ILE A CA 1
ATOM 912 C C . ILE A 1 119 ? 8.653 -36.307 25.226 1.00 44.94 148 ILE A C 1
ATOM 913 O O . ILE A 1 119 ? 7.650 -35.606 25.231 1.00 43.74 148 ILE A O 1
ATOM 918 N N . GLN A 1 120 ? 8.829 -37.327 26.059 1.00 46.94 149 GLN A N 1
ATOM 919 C CA . GLN A 1 120 ? 7.786 -37.744 26.996 1.00 47.55 149 GLN A CA 1
ATOM 920 C C . GLN A 1 120 ? 7.613 -36.736 28.113 1.00 47.51 149 GLN A C 1
ATOM 921 O O . GLN A 1 120 ? 6.498 -36.468 28.548 1.00 46.93 149 GLN A O 1
ATOM 927 N N . GLU A 1 121 ? 8.730 -36.175 28.562 1.00 49.04 150 GLU A N 1
ATOM 928 C CA . GLU A 1 121 ? 8.732 -35.106 29.547 1.00 49.14 150 GLU A CA 1
ATOM 929 C C . GLU A 1 121 ? 8.026 -33.881 28.962 1.00 47.07 150 GLU A C 1
ATOM 930 O O . GLU A 1 121 ? 7.374 -33.126 29.687 1.00 47.02 150 GLU A O 1
ATOM 936 N N . THR A 1 122 ? 8.125 -33.710 27.644 1.00 45.68 151 THR A N 1
ATOM 937 C CA . THR A 1 122 ? 7.436 -32.621 26.964 1.00 43.50 151 THR A CA 1
ATOM 938 C C . THR A 1 122 ? 5.918 -32.876 26.878 1.00 42.87 151 THR A C 1
ATOM 939 O O . THR A 1 122 ? 5.118 -31.985 27.194 1.00 41.64 151 THR A O 1
ATOM 950 N N . ALA A 1 124 ? 4.064 -34.565 28.791 1.00 44.72 153 ALA A N 1
ATOM 951 C CA . ALA A 1 124 ? 3.478 -34.422 30.135 1.00 44.97 153 ALA A CA 1
ATOM 952 C C . ALA A 1 124 ? 3.064 -32.990 30.473 1.00 44.00 153 ALA A C 1
ATOM 953 O O . ALA A 1 124 ? 2.221 -32.763 31.345 1.00 44.46 153 ALA A O 1
ATOM 955 N N . ARG A 1 125 ? 3.677 -32.029 29.794 1.00 42.63 154 ARG A N 1
ATOM 956 C CA . ARG A 1 125 ? 3.370 -30.630 29.987 1.00 41.61 154 ARG A CA 1
ATOM 957 C C . ARG A 1 125 ? 2.637 -30.116 28.758 1.00 40.12 154 ARG A C 1
ATOM 958 O O . ARG A 1 125 ? 2.650 -28.914 28.480 1.00 39.43 154 ARG A O 1
ATOM 966 N N . GLY A 1 126 ? 1.999 -31.037 28.028 1.00 39.55 155 GLY A N 1
ATOM 967 C CA . GLY A 1 126 ? 1.329 -30.733 26.762 1.00 37.95 155 GLY A CA 1
ATOM 968 C C . GLY A 1 126 ? 0.287 -29.628 26.831 1.00 37.48 155 GLY A C 1
ATOM 969 O O . GLY A 1 126 ? 0.130 -28.868 25.876 1.00 36.32 155 GLY A O 1
ATOM 970 N N . ASN A 1 127 ? -0.418 -29.530 27.966 1.00 38.48 156 ASN A N 1
ATOM 971 C CA . ASN A 1 127 ? -1.454 -28.501 28.157 1.00 38.57 156 ASN A CA 1
ATOM 972 C C . ASN A 1 127 ? -0.885 -27.084 28.120 1.00 38.38 156 ASN A C 1
ATOM 973 O O . ASN A 1 127 ? -1.629 -26.133 27.907 1.00 38.53 156 ASN A O 1
ATOM 978 N N . GLU A 1 128 ? 0.428 -26.955 28.335 1.00 38.78 157 GLU A N 1
ATOM 979 C CA . GLU A 1 128 ? 1.140 -25.669 28.218 1.00 38.92 157 GLU A CA 1
ATOM 980 C C . GLU A 1 128 ? 1.584 -25.420 26.784 1.00 37.61 157 GLU A C 1
ATOM 981 O O . GLU A 1 128 ? 2.237 -24.417 26.486 1.00 38.16 157 GLU A O 1
ATOM 987 N N . LEU A 1 129 ? 1.251 -26.353 25.905 1.00 36.47 158 LEU A N 1
ATOM 988 C CA . LEU A 1 129 ? 1.593 -26.249 24.487 1.00 35.03 158 LEU A CA 1
ATOM 989 C C . LEU A 1 129 ? 0.326 -26.475 23.663 1.00 33.95 158 LEU A C 1
ATOM 990 O O . LEU A 1 129 ? -0.768 -26.633 24.234 1.00 34.18 158 LEU A O 1
ATOM 995 N N . GLN A 1 130 ? 0.467 -26.483 22.336 1.00 32.10 159 GLN A N 1
ATOM 996 C CA . GLN A 1 130 ? -0.676 -26.703 21.434 1.00 30.34 159 GLN A CA 1
ATOM 997 C C . GLN A 1 130 ? -0.676 -28.130 20.856 1.00 30.23 159 GLN A C 1
ATOM 998 O O . GLN A 1 130 ? -1.210 -28.391 19.768 1.00 29.86 159 GLN A O 1
ATOM 1004 N N . VAL A 1 131 ? -0.057 -29.032 21.612 1.00 30.71 160 VAL A N 1
ATOM 1005 C CA . VAL A 1 131 ? -0.055 -30.464 21.358 1.00 31.32 160 VAL A CA 1
ATOM 1006 C C . VAL A 1 131 ? -1.503 -30.927 21.325 1.00 31.55 160 VAL A C 1
ATOM 1007 O O . VAL A 1 131 ? -2.246 -30.730 22.294 1.00 31.97 160 VAL A O 1
ATOM 1011 N N . PRO A 1 132 ? -1.922 -31.506 20.196 1.00 31.33 161 PRO A N 1
ATOM 1012 C CA . PRO A 1 132 ? -3.311 -31.940 20.054 1.00 31.40 161 PRO A CA 1
ATOM 1013 C C . PRO A 1 132 ? -3.649 -33.176 20.898 1.00 31.86 161 PRO A C 1
ATOM 1014 O O . PRO A 1 132 ? -2.766 -33.978 21.194 1.00 31.59 161 PRO A O 1
ATOM 1018 N N . ASP A 1 133 ? -4.926 -33.296 21.269 1.00 32.16 162 ASP A N 1
ATOM 1019 C CA . ASP A 1 133 ? -5.453 -34.423 22.045 1.00 33.71 162 ASP A CA 1
ATOM 1020 C C . ASP A 1 133 ? -5.280 -35.804 21.386 1.00 34.74 162 ASP A C 1
ATOM 1021 O O . ASP A 1 133 ? -5.113 -36.818 22.074 1.00 35.69 162 ASP A O 1
ATOM 1033 N N . THR A 1 135 ? -2.867 -36.981 19.930 1.00 35.38 164 THR A N 1
ATOM 1034 C CA . THR A 1 135 ? -1.434 -37.276 19.777 1.00 36.01 164 THR A CA 1
ATOM 1035 C C . THR A 1 135 ? -1.059 -38.733 20.063 1.00 37.34 164 THR A C 1
ATOM 1036 O O . THR A 1 135 ? -0.385 -39.370 19.256 1.00 37.67 164 THR A O 1
ATOM 1040 N N . LYS A 1 136 ? -1.519 -39.236 21.202 1.00 38.21 165 LYS A N 1
ATOM 1041 C CA . LYS A 1 136 ? -1.334 -40.624 21.603 1.00 40.12 165 LYS A CA 1
ATOM 1042 C C . LYS A 1 136 ? -1.916 -41.575 20.574 1.00 40.25 165 LYS A C 1
ATOM 1043 O O . LYS A 1 136 ? -1.277 -42.553 20.206 1.00 41.99 165 LYS A O 1
ATOM 1049 N N . TYR A 1 137 ? -3.133 -41.287 20.123 1.00 39.13 166 TYR A N 1
ATOM 1050 C CA . TYR A 1 137 ? -3.777 -42.082 19.093 1.00 39.36 166 TYR A CA 1
ATOM 1051 C C . TYR A 1 137 ? -2.909 -42.191 17.828 1.00 39.02 166 TYR A C 1
ATOM 1052 O O . TYR A 1 137 ? -2.634 -43.301 17.378 1.00 40.50 166 TYR A O 1
ATOM 1061 N N . LEU A 1 138 ? -2.478 -41.051 17.277 1.00 37.27 167 LEU A N 1
ATOM 1062 C CA . LEU A 1 138 ? -1.599 -41.027 16.091 1.00 37.08 167 LEU A CA 1
ATOM 1063 C C . LEU A 1 138 ? -0.304 -41.805 16.341 1.00 38.57 167 LEU A C 1
ATOM 1064 O O . LEU A 1 138 ? 0.066 -42.672 15.557 1.00 39.30 167 LEU A O 1
ATOM 1069 N N . MET A 1 139 ? 0.364 -41.501 17.450 1.00 38.94 168 MET A N 1
ATOM 1070 C CA . MET A 1 139 ? 1.620 -42.148 17.782 1.00 41.12 168 MET A CA 1
ATOM 1071 C C . MET A 1 139 ? 1.475 -43.665 17.983 1.00 43.60 168 MET A C 1
ATOM 1072 O O . MET A 1 139 ? 2.474 -44.388 17.952 1.00 45.47 168 MET A O 1
ATOM 1077 N N . GLU A 1 140 ? 0.242 -44.141 18.160 1.00 43.98 169 GLU A N 1
ATOM 1078 C CA . GLU A 1 140 ? -0.004 -45.579 18.366 1.00 46.65 169 GLU A CA 1
ATOM 1079 C C . GLU A 1 140 ? -0.525 -46.320 17.138 1.00 46.83 169 GLU A C 1
ATOM 1080 O O . GLU A 1 140 ? -0.720 -47.536 17.182 1.00 48.49 169 GLU A O 1
ATOM 1086 N N . ASN A 1 141 ? -0.753 -45.590 16.050 1.00 45.05 170 ASN A N 1
ATOM 1087 C CA . ASN A 1 141 ? -1.259 -46.191 14.825 1.00 44.93 170 ASN A CA 1
ATOM 1088 C C . ASN A 1 141 ? -0.349 -45.928 13.624 1.00 44.96 170 ASN A C 1
ATOM 1089 O O . ASN A 1 141 ? -0.816 -45.895 12.478 1.00 44.50 170 ASN A O 1
ATOM 1094 N N . LEU A 1 142 ? 0.945 -45.747 13.876 1.00 45.77 171 LEU A N 1
ATOM 1095 C CA . LEU A 1 142 ? 1.880 -45.391 12.802 1.00 46.49 171 LEU A CA 1
ATOM 1096 C C . LEU A 1 142 ? 2.062 -46.489 11.754 1.00 49.08 171 LEU A C 1
ATOM 1097 O O . LEU A 1 142 ? 2.019 -46.206 10.552 1.00 49.02 171 LEU A O 1
ATOM 1102 N N . LYS A 1 143 ? 2.234 -47.735 12.204 1.00 51.61 172 LYS A N 1
ATOM 1103 C CA . LYS A 1 143 ? 2.384 -48.870 11.290 1.00 54.06 172 LYS A CA 1
ATOM 1104 C C . LYS A 1 143 ? 1.228 -48.948 10.298 1.00 53.08 172 LYS A C 1
ATOM 1105 O O . LYS A 1 143 ? 1.439 -49.094 9.090 1.00 53.46 172 LYS A O 1
ATOM 1111 N N . ARG A 1 144 ? 0.009 -48.836 10.818 1.00 51.61 173 ARG A N 1
ATOM 1112 C CA . ARG A 1 144 ? -1.181 -48.850 9.985 1.00 50.27 173 ARG A CA 1
ATOM 1113 C C . ARG A 1 144 ? -1.197 -47.668 9.018 1.00 48.21 173 ARG A C 1
ATOM 1114 O O . ARG A 1 144 ? -1.468 -47.846 7.830 1.00 48.35 173 ARG A O 1
ATOM 1122 N N . LEU A 1 145 ? -0.902 -46.473 9.536 1.00 46.28 174 LEU A N 1
ATOM 1123 C CA . LEU A 1 145 ? -1.019 -45.222 8.768 1.00 44.33 174 LEU A CA 1
ATOM 1124 C C . LEU A 1 145 ? 0.049 -45.089 7.689 1.00 44.92 174 LEU A C 1
ATOM 1125 O O . LEU A 1 145 ? -0.204 -44.505 6.637 1.00 43.73 174 LEU A O 1
ATOM 1130 N N . SER A 1 146 ? 1.232 -45.642 7.968 1.00 47.14 175 SER A N 1
ATOM 1131 C CA . SER A 1 146 ? 2.377 -45.625 7.041 1.00 48.85 175 SER A CA 1
ATOM 1132 C C . SER A 1 146 ? 2.399 -46.788 6.032 1.00 51.37 175 SER A C 1
ATOM 1133 O O . SER A 1 146 ? 3.257 -46.823 5.135 1.00 52.54 175 SER A O 1
ATOM 1136 N N . ASP A 1 147 ? 1.454 -47.720 6.179 1.00 52.54 176 ASP A N 1
ATOM 1137 C CA . ASP A 1 147 ? 1.291 -48.855 5.256 1.00 55.42 176 ASP A CA 1
ATOM 1138 C C . ASP A 1 147 ? 1.095 -48.375 3.815 1.00 55.40 176 ASP A C 1
ATOM 1139 O O . ASP A 1 147 ? 0.365 -47.409 3.570 1.00 53.74 176 ASP A O 1
ATOM 1144 N N . ILE A 1 148 ? 1.724 -49.067 2.865 1.00 57.74 177 ILE A N 1
ATOM 1145 C CA . ILE A 1 148 ? 1.746 -48.621 1.468 1.00 57.80 177 ILE A CA 1
ATOM 1146 C C . ILE A 1 148 ? 0.342 -48.468 0.858 1.00 56.42 177 ILE A C 1
ATOM 1147 O O . ILE A 1 148 ? 0.078 -47.525 0.102 1.00 55.21 177 ILE A O 1
ATOM 1152 N N . ASN A 1 149 ? -0.552 -49.389 1.211 1.00 56.78 178 ASN A N 1
ATOM 1153 C CA . ASN A 1 149 ? -1.931 -49.371 0.725 1.00 55.98 178 ASN A CA 1
ATOM 1154 C C . ASN A 1 149 ? -2.924 -48.880 1.800 1.00 53.97 178 ASN A C 1
ATOM 1155 O O . ASN A 1 149 ? -4.081 -49.326 1.838 1.00 53.88 178 ASN A O 1
ATOM 1160 N N . TYR A 1 150 ? -2.463 -47.962 2.660 1.00 51.91 179 TYR A N 1
ATOM 1161 C CA . TYR A 1 150 ? -3.270 -47.428 3.761 1.00 49.75 179 TYR A CA 1
ATOM 1162 C C . TYR A 1 150 ? -4.612 -46.897 3.281 1.00 48.39 179 TYR A C 1
ATOM 1163 O O . TYR A 1 150 ? -4.682 -46.092 2.346 1.00 47.55 179 TYR A O 1
ATOM 1172 N N . ILE A 1 151 ? -5.673 -47.388 3.909 1.00 48.17 180 ILE A N 1
ATOM 1173 C CA . ILE A 1 151 ? -7.006 -46.840 3.720 1.00 47.25 180 ILE A CA 1
ATOM 1174 C C . ILE A 1 151 ? -7.535 -46.394 5.091 1.00 46.12 180 ILE A C 1
ATOM 1175 O O . ILE A 1 151 ? -7.608 -47.206 6.031 1.00 46.93 180 ILE A O 1
ATOM 1180 N N . PRO A 1 152 ? -7.895 -45.103 5.221 1.00 44.14 181 PRO A N 1
ATOM 1181 C CA . PRO A 1 152 ? -8.404 -44.613 6.506 1.00 42.87 181 PRO A CA 1
ATOM 1182 C C . PRO A 1 152 ? -9.748 -45.220 6.925 1.00 43.30 181 PRO A C 1
ATOM 1183 O O . PRO A 1 152 ? -10.637 -45.417 6.097 1.00 43.86 181 PRO A O 1
ATOM 1187 N N . THR A 1 153 ? -9.872 -45.518 8.214 1.00 43.18 182 THR A N 1
ATOM 1188 C CA . THR A 1 153 ? -11.145 -45.909 8.802 1.00 43.67 182 THR A CA 1
ATOM 1189 C C . THR A 1 153 ? -11.989 -44.661 9.094 1.00 42.40 182 THR A C 1
ATOM 1190 O O . THR A 1 153 ? -11.483 -43.540 9.047 1.00 40.03 182 THR A O 1
ATOM 1194 N N . LYS A 1 154 ? -13.276 -44.865 9.379 1.00 43.44 183 LYS A N 1
ATOM 1195 C CA . LYS A 1 154 ? -14.156 -43.796 9.850 1.00 43.12 183 LYS A CA 1
ATOM 1196 C C . LYS A 1 154 ? -13.529 -43.084 11.050 1.00 41.77 183 LYS A C 1
ATOM 1197 O O . LYS A 1 154 ? -13.513 -41.851 11.111 1.00 40.30 183 LYS A O 1
ATOM 1203 N N . GLU A 1 155 ? -12.984 -43.868 11.980 1.00 42.24 184 GLU A N 1
ATOM 1204 C CA . GLU A 1 155 ? -12.313 -43.330 13.173 1.00 41.33 184 GLU A CA 1
ATOM 1205 C C . GLU A 1 155 ? -11.181 -42.372 12.771 1.00 38.92 184 GLU A C 1
ATOM 1206 O O . GLU A 1 155 ? -11.131 -41.234 13.246 1.00 38.23 184 GLU A O 1
ATOM 1212 N N . ASP A 1 156 ? -10.301 -42.819 11.878 1.00 33.67 185 ASP A N 1
ATOM 1213 C CA . ASP A 1 156 ? -9.224 -41.975 11.357 1.00 31.94 185 ASP A CA 1
ATOM 1214 C C . ASP A 1 156 ? -9.764 -40.665 10.826 1.00 29.37 185 ASP A C 1
ATOM 1215 O O . ASP A 1 156 ? -9.294 -39.600 11.203 1.00 28.61 185 ASP A O 1
ATOM 1220 N N . VAL A 1 157 ? -10.773 -40.742 9.966 1.00 28.91 186 VAL A N 1
ATOM 1221 C CA . VAL A 1 157 ? -11.308 -39.572 9.273 1.00 26.92 186 VAL A CA 1
ATOM 1222 C C . VAL A 1 157 ? -11.903 -38.530 10.229 1.00 25.28 186 VAL A C 1
ATOM 1223 O O . VAL A 1 157 ? -11.888 -37.315 9.949 1.00 23.29 186 VAL A O 1
ATOM 1227 N N . LEU A 1 158 ? -12.437 -39.021 11.341 1.00 25.66 187 LEU A N 1
ATOM 1228 C CA . LEU A 1 158 ? -13.113 -38.178 12.313 1.00 25.20 187 LEU A CA 1
ATOM 1229 C C . LEU A 1 158 ? -12.073 -37.472 13.174 1.00 24.76 187 LEU A C 1
ATOM 1230 O O . LEU A 1 158 ? -12.248 -36.301 13.527 1.00 23.53 187 LEU A O 1
ATOM 1235 N N . TYR A 1 159 ? -10.997 -38.198 13.494 1.00 25.43 188 TYR A N 1
ATOM 1236 C CA . TYR A 1 159 ? -9.807 -37.608 14.078 1.00 25.19 188 TYR A CA 1
ATOM 1237 C C . TYR A 1 159 ? -9.174 -36.549 13.183 1.00 24.36 188 TYR A C 1
ATOM 1238 O O . TYR A 1 159 ? -8.814 -35.480 13.684 1.00 23.96 188 TYR A O 1
ATOM 1247 N N . ALA A 1 160 ? -9.036 -36.840 11.883 1.00 23.87 189 ALA A N 1
ATOM 1248 C CA . ALA A 1 160 ? -8.351 -35.956 10.937 1.00 23.86 189 ALA A CA 1
ATOM 1249 C C . ALA A 1 160 ? -8.715 -34.488 11.136 1.00 23.32 189 ALA A C 1
ATOM 1250 O O . ALA A 1 160 ? -9.899 -34.110 11.154 1.00 24.13 189 ALA A O 1
ATOM 1252 N N . ARG A 1 161 ? -7.695 -33.659 11.278 1.00 23.35 190 ARG A N 1
ATOM 1253 C CA . ARG A 1 161 ? -7.891 -32.297 11.708 1.00 22.97 190 ARG A CA 1
ATOM 1254 C C . ARG A 1 161 ? -7.454 -31.259 10.690 1.00 23.11 190 ARG A C 1
ATOM 1255 O O . ARG A 1 161 ? -6.265 -31.132 10.394 1.00 24.02 190 ARG A O 1
ATOM 1263 N N . VAL A 1 162 ? -8.441 -30.525 10.178 1.00 22.53 191 VAL A N 1
ATOM 1264 C CA . VAL A 1 162 ? -8.241 -29.361 9.323 1.00 23.81 191 VAL A CA 1
ATOM 1265 C C . VAL A 1 162 ? -8.960 -28.184 9.977 1.00 23.49 191 VAL A C 1
ATOM 1266 O O . VAL A 1 162 ? -10.123 -28.323 10.371 1.00 23.99 191 VAL A O 1
ATOM 1270 N N . ARG A 1 163 ? -8.304 -27.036 10.104 1.00 24.08 192 ARG A N 1
ATOM 1271 C CA . ARG A 1 163 ? -9.022 -25.814 10.495 1.00 24.89 192 ARG A CA 1
ATOM 1272 C C . ARG A 1 163 ? -9.931 -25.337 9.362 1.00 24.50 192 ARG A C 1
ATOM 1273 O O . ARG A 1 163 ? -9.482 -25.163 8.240 1.00 25.54 192 ARG A O 1
ATOM 1281 N N . THR A 1 164 ? -11.213 -25.142 9.650 1.00 23.90 193 THR A N 1
ATOM 1282 C CA . THR A 1 164 ? -12.172 -24.779 8.598 1.00 22.89 193 THR A CA 1
ATOM 1283 C C . THR A 1 164 ? -12.018 -23.323 8.230 1.00 24.07 193 THR A C 1
ATOM 1284 O O . THR A 1 164 ? -11.990 -22.459 9.105 1.00 25.05 193 THR A O 1
ATOM 1288 N N . THR A 1 165 ? -11.886 -23.043 6.940 1.00 24.99 194 THR A N 1
ATOM 1289 C CA . THR A 1 165 ? -11.673 -21.663 6.488 1.00 26.92 194 THR A CA 1
ATOM 1290 C C . THR A 1 165 ? -12.740 -21.143 5.533 1.00 27.61 194 THR A C 1
ATOM 1291 O O . THR A 1 165 ? -12.670 -19.983 5.121 1.00 29.32 194 THR A O 1
ATOM 1295 N N . GLY A 1 166 ? -13.725 -21.973 5.192 1.00 26.20 195 GLY A N 1
ATOM 1296 C CA . GLY A 1 166 ? -14.844 -21.529 4.361 1.00 27.60 195 GLY A CA 1
ATOM 1297 C C . GLY A 1 166 ? -16.199 -21.786 5.006 1.00 27.15 195 GLY A C 1
ATOM 1298 O O . GLY A 1 166 ? -16.305 -21.917 6.217 1.00 26.65 195 GLY A O 1
ATOM 1299 N N . VAL A 1 167 ? -17.246 -21.854 4.196 1.00 28.17 196 VAL A N 1
ATOM 1300 C CA . VAL A 1 167 ? -18.601 -22.119 4.699 1.00 27.82 196 VAL A CA 1
ATOM 1301 C C . VAL A 1 167 ? -19.132 -23.272 3.877 1.00 27.85 196 VAL A C 1
ATOM 1302 O O . VAL A 1 167 ? -19.157 -23.201 2.657 1.00 29.26 196 VAL A O 1
ATOM 1306 N N . VAL A 1 168 ? -19.529 -24.338 4.556 1.00 27.05 197 VAL A N 1
ATOM 1307 C CA . VAL A 1 168 ? -20.005 -25.541 3.903 1.00 27.34 197 VAL A CA 1
ATOM 1308 C C . VAL A 1 168 ? -21.384 -25.840 4.441 1.00 26.80 197 VAL A C 1
ATOM 1309 O O . VAL A 1 168 ? -21.676 -25.616 5.616 1.00 25.39 197 VAL A O 1
ATOM 1313 N N . GLU A 1 169 ? -22.224 -26.333 3.541 1.00 27.67 198 GLU A N 1
ATOM 1314 C CA . GLU A 1 169 ? -23.634 -26.552 3.773 1.00 27.37 198 GLU A CA 1
ATOM 1315 C C . GLU A 1 169 ? -23.929 -27.989 3.406 1.00 27.92 198 GLU A C 1
ATOM 1316 O O . GLU A 1 169 ? -23.414 -28.472 2.406 1.00 28.98 198 GLU A O 1
ATOM 1322 N N . ILE A 1 170 ? -24.720 -28.683 4.218 1.00 27.24 199 ILE A N 1
ATOM 1323 C CA . ILE A 1 170 ? -25.342 -29.920 3.782 1.00 28.97 199 ILE A CA 1
ATOM 1324 C C . ILE A 1 170 ? -26.824 -29.855 4.066 1.00 30.49 199 ILE A C 1
ATOM 1325 O O . ILE A 1 170 ? -27.278 -29.075 4.908 1.00 29.64 199 ILE A O 1
ATOM 1330 N N . GLN A 1 171 ? -27.570 -30.684 3.358 1.00 32.90 200 GLN A N 1
ATOM 1331 C CA . GLN A 1 171 ? -28.988 -30.753 3.515 1.00 36.13 200 GLN A CA 1
ATOM 1332 C C . GLN A 1 171 ? -29.372 -32.198 3.816 1.00 38.89 200 GLN A C 1
ATOM 1333 O O . GLN A 1 171 ? -28.871 -33.126 3.193 1.00 39.97 200 GLN A O 1
ATOM 1339 N N . PHE A 1 172 ? -30.255 -32.382 4.789 1.00 41.00 201 PHE A N 1
ATOM 1340 C CA . PHE A 1 172 ? -30.735 -33.706 5.147 1.00 44.55 201 PHE A CA 1
ATOM 1341 C C . PHE A 1 172 ? -32.085 -33.591 5.831 1.00 47.78 201 PHE A C 1
ATOM 1342 O O . PHE A 1 172 ? -32.395 -32.574 6.461 1.00 46.86 201 PHE A O 1
ATOM 1350 N N . SER A 1 173 ? -32.894 -34.631 5.677 1.00 52.77 202 SER A N 1
ATOM 1351 C CA . SER A 1 173 ? -34.120 -34.776 6.433 1.00 56.61 202 SER A CA 1
ATOM 1352 C C . SER A 1 173 ? -33.946 -36.032 7.268 1.00 58.90 202 SER A C 1
ATOM 1353 O O . SER A 1 173 ? -33.531 -37.069 6.740 1.00 60.54 202 SER A O 1
ATOM 1356 N N . PRO A 1 174 ? -34.226 -35.943 8.578 1.00 59.69 203 PRO A N 1
ATOM 1357 C CA . PRO A 1 174 ? -34.086 -37.105 9.467 1.00 61.67 203 PRO A CA 1
ATOM 1358 C C . PRO A 1 174 ? -35.168 -38.155 9.219 1.00 66.48 203 PRO A C 1
ATOM 1359 O O . PRO A 1 174 ? -36.315 -37.793 8.953 1.00 69.15 203 PRO A O 1
ATOM 1363 N N . VAL A 1 175 ? -34.788 -39.434 9.295 1.00 68.46 204 VAL A N 1
ATOM 1364 C CA . VAL A 1 175 ? -35.698 -40.580 9.089 1.00 73.72 204 VAL A CA 1
ATOM 1365 C C . VAL A 1 175 ? -36.704 -40.351 7.944 1.00 76.52 204 VAL A C 1
ATOM 1366 O O . VAL A 1 175 ? -37.618 -41.151 7.712 1.00 81.34 204 VAL A O 1
ATOM 1370 N N . GLY A 1 182 ? -42.103 -32.990 3.749 1.00 48.89 211 GLY A N 1
ATOM 1371 C CA . GLY A 1 182 ? -41.185 -32.117 3.013 1.00 47.55 211 GLY A CA 1
ATOM 1372 C C . GLY A 1 182 ? -40.310 -31.309 3.960 1.00 45.16 211 GLY A C 1
ATOM 1373 O O . GLY A 1 182 ? -40.044 -30.128 3.726 1.00 44.60 211 GLY A O 1
ATOM 1374 N N . GLU A 1 183 ? -39.868 -31.965 5.029 1.00 43.70 212 GLU A N 1
ATOM 1375 C CA . GLU A 1 183 ? -39.127 -31.328 6.104 1.00 41.78 212 GLU A CA 1
ATOM 1376 C C . GLU A 1 183 ? -37.631 -31.527 5.876 1.00 38.78 212 GLU A C 1
ATOM 1377 O O . GLU A 1 183 ? -37.151 -32.650 5.922 1.00 39.32 212 GLU A O 1
ATOM 1383 N N . VAL A 1 184 ? -36.890 -30.446 5.642 1.00 36.08 213 VAL A N 1
ATOM 1384 C CA . VAL A 1 184 ? -35.456 -30.543 5.344 1.00 33.37 213 VAL A CA 1
ATOM 1385 C C . VAL A 1 184 ? -34.635 -29.625 6.265 1.00 30.69 213 VAL A C 1
ATOM 1386 O O . VAL A 1 184 ? -35.064 -28.506 6.559 1.00 30.43 213 VAL A O 1
ATOM 1390 N N . TYR A 1 185 ? -33.485 -30.110 6.737 1.00 27.94 214 TYR A N 1
ATOM 1391 C CA . TYR A 1 185 ? -32.517 -29.256 7.421 1.00 26.54 214 TYR A CA 1
ATOM 1392 C C . TYR A 1 185 ? -31.397 -28.781 6.503 1.00 26.04 214 TYR A C 1
ATOM 1393 O O . TYR A 1 185 ? -30.816 -29.563 5.747 1.00 25.98 214 TYR A O 1
ATOM 1402 N N A ARG A 1 186 ? -31.068 -27.506 6.626 0.52 25.37 215 ARG A N 1
ATOM 1403 N N B ARG A 1 186 ? -31.170 -27.468 6.544 0.48 25.60 215 ARG A N 1
ATOM 1404 C CA A ARG A 1 186 ? -29.938 -26.915 5.934 0.52 25.16 215 ARG A CA 1
ATOM 1405 C CA B ARG A 1 186 ? -29.954 -26.828 6.045 0.48 25.23 215 ARG A CA 1
ATOM 1406 C C A ARG A 1 186 ? -28.923 -26.529 7.021 0.52 23.42 215 ARG A C 1
ATOM 1407 C C B ARG A 1 186 ? -29.017 -26.707 7.224 0.48 23.42 215 ARG A C 1
ATOM 1408 O O A ARG A 1 186 ? -29.139 -25.572 7.755 0.52 23.03 215 ARG A O 1
ATOM 1409 O O B ARG A 1 186 ? -29.349 -26.065 8.209 0.48 22.93 215 ARG A O 1
ATOM 1424 N N . LEU A 1 187 ? -27.843 -27.313 7.127 1.00 23.10 216 LEU A N 1
ATOM 1425 C CA . LEU A 1 187 ? -26.863 -27.240 8.206 1.00 21.43 216 LEU A CA 1
ATOM 1426 C C . LEU A 1 187 ? -25.561 -26.615 7.699 1.00 21.45 216 LEU A C 1
ATOM 1427 O O . LEU A 1 187 ? -25.013 -27.044 6.692 1.00 23.05 216 LEU A O 1
ATOM 1432 N N . PHE A 1 188 ? -25.064 -25.610 8.405 1.00 20.59 217 PHE A N 1
ATOM 1433 C CA . PHE A 1 188 ? -23.869 -24.891 7.973 1.00 20.83 217 PHE A CA 1
ATOM 1434 C C . PHE A 1 188 ? -22.721 -25.110 8.949 1.00 20.04 217 PHE A C 1
ATOM 1435 O O . PHE A 1 188 ? -22.905 -25.002 10.164 1.00 19.00 217 PHE A O 1
ATOM 1443 N N . ASP A 1 189 ? -21.554 -25.442 8.399 1.00 21.08 218 ASP A N 1
ATOM 1444 C CA . ASP A 1 189 ? -20.297 -25.527 9.143 1.00 20.96 218 ASP A CA 1
ATOM 1445 C C . ASP A 1 189 ? -19.439 -24.339 8.732 1.00 21.41 218 ASP A C 1
ATOM 1446 O O . ASP A 1 189 ? -19.379 -23.994 7.552 1.00 22.30 218 ASP A O 1
ATOM 1451 N N . VAL A 1 190 ? -18.770 -23.741 9.722 1.00 20.18 219 VAL A N 1
ATOM 1452 C CA . VAL A 1 190 ? -17.970 -22.538 9.548 1.00 19.11 219 VAL A CA 1
ATOM 1453 C C . VAL A 1 190 ? -16.794 -22.629 10.547 1.00 17.97 219 VAL A C 1
ATOM 1454 O O . VAL A 1 190 ? -16.888 -23.345 11.532 1.00 17.23 219 VAL A O 1
ATOM 1458 N N . GLY A 1 191 ? -15.678 -21.949 10.277 1.00 18.32 220 GLY A N 1
ATOM 1459 C CA . GLY A 1 191 ? -14.543 -21.913 11.212 1.00 16.80 220 GLY A CA 1
ATOM 1460 C C . GLY A 1 191 ? -14.852 -21.130 12.486 1.00 15.56 220 GLY A C 1
ATOM 1461 O O . GLY A 1 191 ? -15.639 -20.172 12.468 1.00 14.37 220 GLY A O 1
ATOM 1462 N N . GLY A 1 192 ? -14.231 -21.524 13.594 1.00 14.95 221 GLY A N 1
ATOM 1463 C CA . GLY A 1 192 ? -14.451 -20.841 14.876 1.00 14.55 221 GLY A CA 1
ATOM 1464 C C . GLY A 1 192 ? -13.238 -20.124 15.464 1.00 15.13 221 GLY A C 1
ATOM 1465 O O . GLY A 1 192 ? -13.335 -19.442 16.494 1.00 15.31 221 GLY A O 1
ATOM 1466 N N . GLN A 1 193 ? -12.088 -20.268 14.834 1.00 15.88 222 GLN A N 1
ATOM 1467 C CA . GLN A 1 193 ? -10.964 -19.438 15.221 1.00 17.01 222 GLN A CA 1
ATOM 1468 C C . GLN A 1 193 ? -11.329 -17.995 14.967 1.00 17.35 222 GLN A C 1
ATOM 1469 O O . GLN A 1 193 ? -12.128 -17.704 14.066 1.00 17.70 222 GLN A O 1
ATOM 1475 N N . ARG A 1 194 ? -10.751 -17.102 15.772 1.00 17.63 223 ARG A N 1
ATOM 1476 C CA . ARG A 1 194 ? -11.161 -15.702 15.839 1.00 18.42 223 ARG A CA 1
ATOM 1477 C C . ARG A 1 194 ? -11.331 -15.016 14.491 1.00 19.93 223 ARG A C 1
ATOM 1478 O O . ARG A 1 194 ? -12.313 -14.322 14.250 1.00 20.89 223 ARG A O 1
ATOM 1486 N N . ASN A 1 195 ? -10.357 -15.195 13.614 1.00 21.88 224 ASN A N 1
ATOM 1487 C CA . ASN A 1 195 ? -10.421 -14.597 12.287 1.00 23.76 224 ASN A CA 1
ATOM 1488 C C . ASN A 1 195 ? -11.573 -15.142 11.413 1.00 23.51 224 ASN A C 1
ATOM 1489 O O . ASN A 1 195 ? -12.134 -14.408 10.617 1.00 25.04 224 ASN A O 1
ATOM 1494 N N . GLU A 1 196 ? -11.904 -16.421 11.555 1.00 22.19 225 GLU A N 1
ATOM 1495 C CA . GLU A 1 196 ? -13.041 -17.007 10.822 1.00 22.61 225 GLU A CA 1
ATOM 1496 C C . GLU A 1 196 ? -14.399 -16.523 11.306 1.00 21.23 225 GLU A C 1
ATOM 1497 O O . GLU A 1 196 ? -15.348 -16.553 10.544 1.00 22.43 225 GLU A O 1
ATOM 1503 N N . ARG A 1 197 ? -14.478 -16.060 12.555 1.00 19.71 226 ARG A N 1
ATOM 1504 C CA . ARG A 1 197 ? -15.714 -15.519 13.126 1.00 18.84 226 ARG A CA 1
ATOM 1505 C C . ARG A 1 197 ? -16.202 -14.273 12.402 1.00 20.29 226 ARG A C 1
ATOM 1506 O O . ARG A 1 197 ? -17.357 -13.899 12.540 1.00 19.95 226 ARG A O 1
ATOM 1514 N N . ARG A 1 198 ? -15.335 -13.613 11.645 1.00 21.87 227 ARG A N 1
ATOM 1515 C CA . ARG A 1 198 ? -15.794 -12.440 10.883 1.00 24.97 227 ARG A CA 1
ATOM 1516 C C . ARG A 1 198 ? -16.877 -12.853 9.889 1.00 25.60 227 ARG A C 1
ATOM 1517 O O . ARG A 1 198 ? -17.660 -12.032 9.438 1.00 27.55 227 ARG A O 1
ATOM 1525 N N . LYS A 1 199 ? -16.901 -14.141 9.560 1.00 24.38 228 LYS A N 1
ATOM 1526 C CA . LYS A 1 199 ? -17.812 -14.675 8.557 1.00 25.62 228 LYS A CA 1
ATOM 1527 C C . LYS A 1 199 ? -19.174 -15.011 9.142 1.00 24.21 228 LYS A C 1
ATOM 1528 O O . LYS A 1 199 ? -20.123 -15.274 8.405 1.00 24.28 228 LYS A O 1
ATOM 1534 N N . TRP A 1 200 ? -19.253 -14.997 10.466 1.00 22.34 229 TRP A N 1
ATOM 1535 C CA . TRP A 1 200 ? -20.420 -15.507 11.166 1.00 22.29 229 TRP A CA 1
ATOM 1536 C C . TRP A 1 200 ? -21.680 -14.682 10.863 1.00 24.77 229 TRP A C 1
ATOM 1537 O O . TRP A 1 200 ? -22.685 -15.228 10.417 1.00 24.86 229 TRP A O 1
ATOM 1548 N N . ILE A 1 201 ? -21.600 -13.374 11.072 1.00 27.10 230 ILE A N 1
ATOM 1549 C CA . ILE A 1 201 ? -22.784 -12.524 11.050 1.00 30.68 230 ILE A CA 1
ATOM 1550 C C . ILE A 1 201 ? -23.595 -12.687 9.771 1.00 33.11 230 ILE A C 1
ATOM 1551 O O . ILE A 1 201 ? -24.826 -12.731 9.823 1.00 34.37 230 ILE A O 1
ATOM 1556 N N . HIS A 1 202 ? -22.922 -12.831 8.634 1.00 34.04 231 HIS A N 1
ATOM 1557 C CA . HIS A 1 202 ? -23.661 -12.949 7.387 1.00 37.16 231 HIS A CA 1
ATOM 1558 C C . HIS A 1 202 ? -24.442 -14.284 7.262 1.00 34.84 231 HIS A C 1
ATOM 1559 O O . HIS A 1 202 ? -25.233 -14.460 6.345 1.00 36.41 231 HIS A O 1
ATOM 1566 N N . LEU A 1 203 ? -24.258 -15.181 8.231 1.00 31.32 232 LEU A N 1
ATOM 1567 C CA . LEU A 1 203 ? -24.970 -16.455 8.280 1.00 29.66 232 LEU A CA 1
ATOM 1568 C C . LEU A 1 203 ? -26.155 -16.460 9.258 1.00 29.34 232 LEU A C 1
ATOM 1569 O O . LEU A 1 203 ? -26.882 -17.447 9.346 1.00 28.39 232 LEU A O 1
ATOM 1574 N N . PHE A 1 204 ? -26.343 -15.347 9.967 1.00 30.01 233 PHE A N 1
ATOM 1575 C CA . PHE A 1 204 ? -27.228 -15.262 11.139 1.00 29.65 233 PHE A CA 1
ATOM 1576 C C . PHE A 1 204 ? -28.717 -15.050 10.867 1.00 32.13 233 PHE A C 1
ATOM 1577 O O . PHE A 1 204 ? -29.510 -15.069 11.808 1.00 32.75 233 PHE A O 1
ATOM 1585 N N . GLU A 1 205 ? -29.090 -14.831 9.606 1.00 33.60 234 GLU A N 1
ATOM 1586 C CA . GLU A 1 205 ? -30.490 -14.601 9.222 1.00 36.85 234 GLU A CA 1
ATOM 1587 C C . GLU A 1 205 ? -31.282 -15.898 9.127 1.00 34.90 234 GLU A C 1
ATOM 1588 O O . GLU A 1 205 ? -30.800 -16.875 8.549 1.00 33.34 234 GLU A O 1
ATOM 1594 N N . GLY A 1 206 ? -32.493 -15.893 9.678 1.00 29.77 235 GLY A N 1
ATOM 1595 C CA . GLY A 1 206 ? -33.458 -16.989 9.508 1.00 29.67 235 GLY A CA 1
ATOM 1596 C C . GLY A 1 206 ? -33.021 -18.335 10.071 1.00 27.97 235 GLY A C 1
ATOM 1597 O O . GLY A 1 206 ? -33.298 -19.378 9.471 1.00 28.46 235 GLY A O 1
ATOM 1598 N N . VAL A 1 207 ? -32.357 -18.312 11.226 1.00 25.66 236 VAL A N 1
ATOM 1599 C CA . VAL A 1 207 ? -31.803 -19.521 11.826 1.00 23.99 236 VAL A CA 1
ATOM 1600 C C . VAL A 1 207 ? -32.795 -20.153 12.787 1.00 24.61 236 VAL A C 1
ATOM 1601 O O . VAL A 1 207 ? -33.213 -19.523 13.750 1.00 25.58 236 VAL A O 1
ATOM 1605 N N . THR A 1 208 ? -33.182 -21.391 12.503 1.00 24.31 237 THR A N 1
ATOM 1606 C CA . THR A 1 208 ? -34.033 -22.177 13.375 1.00 23.92 237 THR A CA 1
ATOM 1607 C C . THR A 1 208 ? -33.352 -22.600 14.698 1.00 23.00 237 THR A C 1
ATOM 1608 O O . THR A 1 208 ? -33.967 -22.511 15.783 1.00 23.26 237 THR A O 1
ATOM 1612 N N . ALA A 1 209 ? -32.112 -23.077 14.609 1.00 21.48 238 ALA A N 1
ATOM 1613 C CA . ALA A 1 209 ? -31.356 -23.475 15.794 1.00 20.49 238 ALA A CA 1
ATOM 1614 C C . ALA A 1 209 ? -29.873 -23.224 15.613 1.00 19.79 238 ALA A C 1
ATOM 1615 O O . ALA A 1 209 ? -29.326 -23.444 14.526 1.00 19.90 238 ALA A O 1
ATOM 1617 N N . VAL A 1 210 ? -29.230 -22.728 16.671 1.00 18.64 239 VAL A N 1
ATOM 1618 C CA . VAL A 1 210 ? -27.784 -22.733 16.744 1.00 17.68 239 VAL A CA 1
ATOM 1619 C C . VAL A 1 210 ? -27.346 -23.983 17.533 1.00 17.23 239 VAL A C 1
ATOM 1620 O O . VAL A 1 210 ? -27.814 -24.230 18.637 1.00 17.11 239 VAL A O 1
ATOM 1624 N N . ILE A 1 211 ? -26.449 -24.764 16.949 1.00 17.40 240 ILE A N 1
ATOM 1625 C CA . ILE A 1 211 ? -25.824 -25.875 17.635 1.00 17.28 240 ILE A CA 1
ATOM 1626 C C . ILE A 1 211 ? -24.460 -25.323 18.053 1.00 17.09 240 ILE A C 1
ATOM 1627 O O . ILE A 1 211 ? -23.570 -25.184 17.214 1.00 17.39 240 ILE A O 1
ATOM 1632 N N . PHE A 1 212 ? -24.329 -24.939 19.328 1.00 16.87 241 PHE A N 1
ATOM 1633 C CA . PHE A 1 212 ? -23.108 -24.339 19.846 1.00 16.00 241 PHE A CA 1
ATOM 1634 C C . PHE A 1 212 ? -22.271 -25.439 20.473 1.00 16.36 241 PHE A C 1
ATOM 1635 O O . PHE A 1 212 ? -22.732 -26.097 21.417 1.00 16.92 241 PHE A O 1
ATOM 1643 N N . CYS A 1 213 ? -21.059 -25.649 19.947 1.00 16.08 242 CYS A N 1
ATOM 1644 C CA . CYS A 1 213 ? -20.129 -26.623 20.512 1.00 16.71 242 CYS A CA 1
ATOM 1645 C C . CYS A 1 213 ? -19.176 -25.967 21.515 1.00 16.43 242 CYS A C 1
ATOM 1646 O O . CYS A 1 213 ? -18.465 -25.003 21.188 1.00 16.17 242 CYS A O 1
ATOM 1649 N N . ALA A 1 214 ? -19.186 -26.497 22.737 1.00 16.17 243 ALA A N 1
ATOM 1650 C CA . ALA A 1 214 ? -18.303 -26.070 23.812 1.00 15.35 243 ALA A CA 1
ATOM 1651 C C . ALA A 1 214 ? -17.452 -27.261 24.223 1.00 16.18 243 ALA A C 1
ATOM 1652 O O . ALA A 1 214 ? -17.974 -28.272 24.688 1.00 15.90 243 ALA A O 1
ATOM 1654 N N . ALA A 1 215 ? -16.139 -27.157 24.025 1.00 16.65 244 ALA A N 1
ATOM 1655 C CA . ALA A 1 215 ? -15.226 -28.249 24.381 1.00 16.90 244 ALA A CA 1
ATOM 1656 C C . ALA A 1 215 ? -14.906 -28.147 25.874 1.00 16.69 244 ALA A C 1
ATOM 1657 O O . ALA A 1 215 ? -14.051 -27.352 26.265 1.00 16.86 244 ALA A O 1
ATOM 1659 N N . ILE A 1 216 ? -15.607 -28.927 26.700 1.00 16.52 245 ILE A N 1
ATOM 1660 C CA . ILE A 1 216 ? -15.479 -28.825 28.156 1.00 15.98 245 ILE A CA 1
ATOM 1661 C C . ILE A 1 216 ? -14.152 -29.356 28.705 1.00 16.40 245 ILE A C 1
ATOM 1662 O O . ILE A 1 216 ? -13.783 -29.066 29.836 1.00 16.50 245 ILE A O 1
ATOM 1667 N N . SER A 1 217 ? -13.447 -30.138 27.896 1.00 16.56 246 SER A N 1
ATOM 1668 C CA . SER A 1 217 ? -12.127 -30.667 28.251 1.00 17.41 246 SER A CA 1
ATOM 1669 C C . SER A 1 217 ? -10.979 -29.625 28.219 1.00 17.91 246 SER A C 1
ATOM 1670 O O . SER A 1 217 ? -9.885 -29.926 28.625 1.00 19.00 246 SER A O 1
ATOM 1673 N N . GLU A 1 218 ? -11.222 -28.422 27.705 1.00 17.90 247 GLU A N 1
ATOM 1674 C CA . GLU A 1 218 ? -10.154 -27.440 27.488 1.00 18.63 247 GLU A CA 1
ATOM 1675 C C . GLU A 1 218 ? -9.847 -26.516 28.687 1.00 18.53 247 GLU A C 1
ATOM 1676 O O . GLU A 1 218 ? -9.153 -25.513 28.528 1.00 18.75 247 GLU A O 1
ATOM 1682 N N . TYR A 1 219 ? -10.337 -26.849 29.878 1.00 17.71 248 TYR A N 1
ATOM 1683 C CA . TYR A 1 219 ? -10.234 -25.926 31.020 1.00 18.23 248 TYR A CA 1
ATOM 1684 C C . TYR A 1 219 ? -8.802 -25.634 31.500 1.00 19.24 248 TYR A C 1
ATOM 1685 O O . TYR A 1 219 ? -8.568 -24.636 32.210 1.00 20.34 248 TYR A O 1
ATOM 1694 N N . ASP A 1 220 ? -7.842 -26.470 31.099 1.00 19.65 249 ASP A N 1
ATOM 1695 C CA . ASP A 1 220 ? -6.431 -26.227 31.431 1.00 20.60 249 ASP A CA 1
ATOM 1696 C C . ASP A 1 220 ? -5.568 -25.909 30.198 1.00 20.55 249 ASP A C 1
ATOM 1697 O O . ASP A 1 220 ? -4.334 -26.026 30.222 1.00 21.82 249 ASP A O 1
ATOM 1702 N N . GLN A 1 221 ? -6.220 -25.490 29.127 1.00 19.46 250 GLN A N 1
ATOM 1703 C CA . GLN A 1 221 ? -5.526 -25.222 27.867 1.00 19.36 250 GLN A CA 1
ATOM 1704 C C . GLN A 1 221 ? -5.650 -23.766 27.496 1.00 18.41 250 GLN A C 1
ATOM 1705 O O . GLN A 1 221 ? -6.552 -23.087 27.977 1.00 18.17 250 GLN A O 1
ATOM 1711 N N . THR A 1 222 ? -4.732 -23.278 26.663 1.00 19.11 251 THR A N 1
ATOM 1712 C CA . THR A 1 222 ? -4.814 -21.916 26.121 1.00 18.51 251 THR A CA 1
ATOM 1713 C C . THR A 1 222 ? -5.042 -21.884 24.588 1.00 18.21 251 THR A C 1
ATOM 1714 O O . THR A 1 222 ? -4.847 -22.882 23.904 1.00 17.69 251 THR A O 1
ATOM 1718 N N . LEU A 1 223 ? -5.443 -20.730 24.054 1.00 18.39 252 LEU A N 1
ATOM 1719 C CA . LEU A 1 223 ? -5.829 -20.617 22.642 1.00 17.94 252 LEU A CA 1
ATOM 1720 C C . LEU A 1 223 ? -4.661 -20.718 21.685 1.00 19.45 252 LEU A C 1
ATOM 1721 O O . LEU A 1 223 ? -3.529 -20.279 21.993 1.00 20.33 252 LEU A O 1
ATOM 1726 N N . PHE A 1 224 ? -4.956 -21.271 20.505 1.00 19.33 253 PHE A N 1
ATOM 1727 C CA . PHE A 1 224 ? -4.054 -21.181 19.375 1.00 20.17 253 PHE A CA 1
ATOM 1728 C C . PHE A 1 224 ? -3.772 -19.706 19.070 1.00 21.28 253 PHE A C 1
ATOM 1729 O O . PHE A 1 224 ? -2.637 -19.339 18.770 1.00 22.66 253 PHE A O 1
ATOM 1737 N N . GLU A 1 225 ? -4.814 -18.877 19.102 1.00 21.12 254 GLU A N 1
ATOM 1738 C CA . GLU A 1 225 ? -4.705 -17.473 18.691 1.00 22.29 254 GLU A CA 1
ATOM 1739 C C . GLU A 1 225 ? -3.890 -16.646 19.676 1.00 23.68 254 GLU A C 1
ATOM 1740 O O . GLU A 1 225 ? -3.207 -15.701 19.282 1.00 24.27 254 GLU A O 1
ATOM 1746 N N . ASP A 1 226 ? -3.986 -17.009 20.958 1.00 23.40 255 ASP A N 1
ATOM 1747 C CA . ASP A 1 226 ? -3.352 -16.271 22.039 1.00 24.27 255 ASP A CA 1
ATOM 1748 C C . ASP A 1 226 ? -3.046 -17.234 23.144 1.00 23.74 255 ASP A C 1
ATOM 1749 O O . ASP A 1 226 ? -3.939 -17.602 23.913 1.00 22.59 255 ASP A O 1
ATOM 1754 N N . GLU A 1 227 ? -1.779 -17.614 23.248 1.00 24.95 256 GLU A N 1
ATOM 1755 C CA . GLU A 1 227 ? -1.384 -18.670 24.176 1.00 26.03 256 GLU A CA 1
ATOM 1756 C C . GLU A 1 227 ? -1.460 -18.268 25.651 1.00 25.90 256 GLU A C 1
ATOM 1757 O O . GLU A 1 227 ? -1.295 -19.108 26.540 1.00 26.12 256 GLU A O 1
ATOM 1763 N N . GLN A 1 228 ? -1.747 -16.996 25.915 1.00 25.80 257 GLN A N 1
ATOM 1764 C CA . GLN A 1 228 ? -1.986 -16.554 27.292 1.00 26.42 257 GLN A CA 1
ATOM 1765 C C . GLN A 1 228 ? -3.459 -16.655 27.718 1.00 24.81 257 GLN A C 1
ATOM 1766 O O . GLN A 1 228 ? -3.754 -16.587 28.896 1.00 25.14 257 GLN A O 1
ATOM 1772 N N . LYS A 1 229 ? -4.367 -16.860 26.763 1.00 23.36 258 LYS A N 1
ATOM 1773 C CA . LYS A 1 229 ? -5.800 -16.900 27.040 1.00 21.86 258 LYS A CA 1
ATOM 1774 C C . LYS A 1 229 ? -6.315 -18.313 27.265 1.00 21.10 258 LYS A C 1
ATOM 1775 O O . LYS A 1 229 ? -6.255 -19.166 26.366 1.00 21.28 258 LYS A O 1
ATOM 1781 N N . ASN A 1 230 ? -6.867 -18.545 28.448 1.00 20.05 259 ASN A N 1
ATOM 1782 C CA . ASN A 1 230 ? -7.473 -19.823 28.766 1.00 18.82 259 ASN A CA 1
ATOM 1783 C C . ASN A 1 230 ? -8.603 -20.179 27.790 1.00 17.71 259 ASN A C 1
ATOM 1784 O O . ASN A 1 230 ? -9.457 -19.344 27.488 1.00 17.62 259 ASN A O 1
ATOM 1789 N N . ARG A 1 231 ? -8.610 -21.413 27.291 1.00 17.19 260 ARG A N 1
ATOM 1790 C CA . ARG A 1 231 ? -9.596 -21.820 26.274 1.00 16.71 260 ARG A CA 1
ATOM 1791 C C . ARG A 1 231 ? -11.041 -21.832 26.771 1.00 16.37 260 ARG A C 1
ATOM 1792 O O . ARG A 1 231 ? -11.950 -21.442 26.044 1.00 17.03 260 ARG A O 1
ATOM 1800 N N . MET A 1 232 ? -11.270 -22.318 27.989 1.00 16.63 261 MET A N 1
ATOM 1801 C CA . MET A 1 232 ? -12.617 -22.303 28.555 1.00 16.80 261 MET A CA 1
ATOM 1802 C C . MET A 1 232 ? -13.118 -20.858 28.778 1.00 16.80 261 MET A C 1
ATOM 1803 O O . MET A 1 232 ? -14.289 -20.575 28.567 1.00 17.20 261 MET A O 1
ATOM 1808 N N . MET A 1 233 ? -12.243 -19.933 29.143 1.00 16.99 262 MET A N 1
ATOM 1809 C CA . MET A 1 233 ? -12.698 -18.536 29.270 1.00 18.55 262 MET A CA 1
ATOM 1810 C C . MET A 1 233 ? -13.164 -17.965 27.929 1.00 18.09 262 MET A C 1
ATOM 1811 O O . MET A 1 233 ? -14.155 -17.255 27.870 1.00 18.89 262 MET A O 1
ATOM 1816 N N . GLU A 1 234 ? -12.456 -18.293 26.852 1.00 18.24 263 GLU A N 1
ATOM 1817 C CA . GLU A 1 234 ? -12.865 -17.876 25.519 1.00 18.26 263 GLU A CA 1
ATOM 1818 C C . GLU A 1 234 ? -14.245 -18.460 25.177 1.00 18.05 263 GLU A C 1
ATOM 1819 O O . GLU A 1 234 ? -15.091 -17.763 24.673 1.00 18.44 263 GLU A O 1
ATOM 1825 N N . THR A 1 235 ? -14.463 -19.739 25.461 1.00 17.78 264 THR A N 1
ATOM 1826 C CA . THR A 1 235 ? -15.733 -20.395 25.143 1.00 17.08 264 THR A CA 1
ATOM 1827 C C . THR A 1 235 ? -16.876 -19.716 25.912 1.00 17.72 264 THR A C 1
ATOM 1828 O O . THR A 1 235 ? -17.921 -19.390 25.340 1.00 16.97 264 THR A O 1
ATOM 1832 N N . LYS A 1 236 ? -16.643 -19.488 27.207 1.00 17.91 265 LYS A N 1
ATOM 1833 C CA . LYS A 1 236 ? -17.555 -18.736 28.052 1.00 17.78 265 LYS A CA 1
ATOM 1834 C C . LYS A 1 236 ? -17.915 -17.405 27.411 1.00 18.09 265 LYS A C 1
ATOM 1835 O O . LYS A 1 236 ? -19.091 -17.096 27.224 1.00 18.69 265 LYS A O 1
ATOM 1841 N N . GLU A 1 237 ? -16.910 -16.619 27.063 1.00 18.14 266 GLU A N 1
ATOM 1842 C CA . GLU A 1 237 ? -17.165 -15.280 26.529 1.00 19.14 266 GLU A CA 1
ATOM 1843 C C . GLU A 1 237 ? -17.807 -15.304 25.140 1.00 18.30 266 GLU A C 1
ATOM 1844 O O . GLU A 1 237 ? -18.648 -14.446 24.833 1.00 19.18 266 GLU A O 1
ATOM 1850 N N . LEU A 1 238 ? -17.419 -16.282 24.324 1.00 16.91 267 LEU A N 1
ATOM 1851 C CA . LEU A 1 238 ? -17.994 -16.475 22.991 1.00 17.04 267 LEU A CA 1
ATOM 1852 C C . LEU A 1 238 ? -19.496 -16.881 23.010 1.00 16.70 267 LEU A C 1
ATOM 1853 O O . LEU A 1 238 ? -20.278 -16.368 22.220 1.00 17.08 267 LEU A O 1
ATOM 1858 N N . PHE A 1 239 ? -19.865 -17.835 23.864 1.00 16.56 268 PHE A N 1
ATOM 1859 C CA . PHE A 1 239 ? -21.257 -18.279 24.044 1.00 17.18 268 PHE A CA 1
ATOM 1860 C C . PHE A 1 239 ? -22.126 -17.081 24.493 1.00 18.64 268 PHE A C 1
ATOM 1861 O O . PHE A 1 239 ? -23.213 -16.834 23.954 1.00 19.81 268 PHE A O 1
ATOM 1869 N N . ASP A 1 240 ? -21.590 -16.336 25.464 1.00 18.84 269 ASP A N 1
ATOM 1870 C CA . ASP A 1 240 ? -22.154 -15.128 26.013 1.00 19.58 269 ASP A CA 1
ATOM 1871 C C . ASP A 1 240 ? -22.476 -14.188 24.846 1.00 20.84 269 ASP A C 1
ATOM 1872 O O . ASP A 1 240 ? -23.613 -13.690 24.749 1.00 22.55 269 ASP A O 1
ATOM 1877 N N . TRP A 1 241 ? -21.501 -13.974 23.952 1.00 19.80 270 TRP A N 1
ATOM 1878 C CA . TRP A 1 241 ? -21.658 -13.067 22.805 1.00 19.95 270 TRP A CA 1
ATOM 1879 C C . TRP A 1 241 ? -22.709 -13.573 21.795 1.00 19.93 270 TRP A C 1
ATOM 1880 O O . TRP A 1 241 ? -23.478 -12.790 21.255 1.00 20.65 270 TRP A O 1
ATOM 1891 N N . VAL A 1 242 ? -22.733 -14.873 21.539 1.00 18.50 271 VAL A N 1
ATOM 1892 C CA . VAL A 1 242 ? -23.704 -15.428 20.609 1.00 18.45 271 VAL A CA 1
ATOM 1893 C C . VAL A 1 242 ? -25.143 -15.197 21.111 1.00 19.75 271 VAL A C 1
ATOM 1894 O O . VAL A 1 242 ? -26.048 -14.852 20.330 1.00 20.70 271 VAL A O 1
ATOM 1898 N N . LEU A 1 243 ? -25.326 -15.356 22.420 1.00 19.91 272 LEU A N 1
ATOM 1899 C CA . LEU A 1 243 ? -26.642 -15.289 23.052 1.00 20.65 272 LEU A CA 1
ATOM 1900 C C . LEU A 1 243 ? -27.292 -13.922 22.997 1.00 22.07 272 LEU A C 1
ATOM 1901 O O . LEU A 1 243 ? -28.500 -13.801 23.159 1.00 23.50 272 LEU A O 1
ATOM 1906 N N . LYS A 1 244 ? -26.489 -12.895 22.792 1.00 23.01 273 LYS A N 1
ATOM 1907 C CA . LYS A 1 244 ? -26.989 -11.528 22.811 1.00 25.45 273 LYS A CA 1
ATOM 1908 C C . LYS A 1 244 ? -27.295 -11.014 21.413 1.00 25.39 273 LYS A C 1
ATOM 1909 O O . LYS A 1 244 ? -27.762 -9.906 21.281 1.00 26.55 273 LYS A O 1
ATOM 1915 N N . GLN A 1 245 ? -27.007 -11.803 20.375 1.00 24.17 274 GLN A N 1
ATOM 1916 C CA . GLN A 1 245 ? -27.251 -11.362 18.990 1.00 25.03 274 GLN A CA 1
ATOM 1917 C C . GLN A 1 245 ? -28.752 -11.220 18.713 1.00 26.29 274 GLN A C 1
ATOM 1918 O O . GLN A 1 245 ? -29.505 -12.138 18.950 1.00 26.26 274 GLN A O 1
ATOM 1924 N N . PRO A 1 246 ? -29.191 -10.040 18.260 1.00 28.05 275 PRO A N 1
ATOM 1925 C CA . PRO A 1 246 ? -30.589 -9.757 17.957 1.00 29.89 275 PRO A CA 1
ATOM 1926 C C . PRO A 1 246 ? -31.254 -10.739 16.999 1.00 30.16 275 PRO A C 1
ATOM 1927 O O . PRO A 1 246 ? -32.443 -11.005 17.135 1.00 31.09 275 PRO A O 1
ATOM 1931 N N A CYS A 1 247 ? -30.511 -11.265 16.033 0.50 29.15 276 CYS A N 1
ATOM 1932 N N B CYS A 1 247 ? -30.470 -11.265 16.051 0.50 29.50 276 CYS A N 1
ATOM 1933 C CA A CYS A 1 247 ? -31.080 -12.201 15.070 0.50 28.98 276 CYS A CA 1
ATOM 1934 C CA B CYS A 1 247 ? -30.944 -12.227 15.051 0.50 29.72 276 CYS A CA 1
ATOM 1935 C C A CYS A 1 247 ? -31.554 -13.494 15.747 0.50 28.48 276 CYS A C 1
ATOM 1936 C C B CYS A 1 247 ? -31.414 -13.544 15.683 0.50 28.77 276 CYS A C 1
ATOM 1937 O O A CYS A 1 247 ? -32.405 -14.206 15.205 0.50 28.83 276 CYS A O 1
ATOM 1938 O O B CYS A 1 247 ? -32.131 -14.323 15.048 0.50 28.97 276 CYS A O 1
ATOM 1943 N N . PHE A 1 248 ? -31.010 -13.782 16.932 1.00 27.34 277 PHE A N 1
ATOM 1944 C CA . PHE A 1 248 ? -31.295 -15.042 17.623 1.00 26.40 277 PHE A CA 1
ATOM 1945 C C . PHE A 1 248 ? -32.451 -14.962 18.647 1.00 27.72 277 PHE A C 1
ATOM 1946 O O . PHE A 1 248 ? -32.655 -15.874 19.431 1.00 26.78 277 PHE A O 1
ATOM 1954 N N . GLU A 1 249 ? -33.217 -13.877 18.604 1.00 30.11 278 GLU A N 1
ATOM 1955 C CA . GLU A 1 249 ? -34.368 -13.660 19.499 1.00 32.24 278 GLU A CA 1
ATOM 1956 C C . GLU A 1 249 ? -35.246 -14.909 19.662 1.00 32.19 278 GLU A C 1
ATOM 1957 O O . GLU A 1 249 ? -35.670 -15.246 20.769 1.00 31.72 278 GLU A O 1
ATOM 1963 N N . LYS A 1 250 ? -35.522 -15.594 18.553 1.00 32.81 279 LYS A N 1
ATOM 1964 C CA . LYS A 1 250 ? -36.437 -16.738 18.574 1.00 33.43 279 LYS A CA 1
ATOM 1965 C C . LYS A 1 250 ? -35.777 -18.075 18.266 1.00 31.56 279 LYS A C 1
ATOM 1966 O O . LYS A 1 250 ? -36.437 -19.118 18.302 1.00 33.06 279 LYS A O 1
ATOM 1972 N N . THR A 1 251 ? -34.478 -18.035 17.988 1.00 28.56 280 THR A N 1
ATOM 1973 C CA . THR A 1 251 ? -33.682 -19.196 17.620 1.00 26.00 280 THR A CA 1
ATOM 1974 C C . THR A 1 251 ? -33.510 -20.186 18.784 1.00 25.05 280 THR A C 1
ATOM 1975 O O . THR A 1 251 ? -33.256 -19.783 19.931 1.00 25.07 280 THR A O 1
ATOM 1979 N N . SER A 1 252 ? -33.654 -21.476 18.501 1.00 23.59 281 SER A N 1
ATOM 1980 C CA . SER A 1 252 ? -33.391 -22.488 19.519 1.00 22.42 281 SER A CA 1
ATOM 1981 C C . SER A 1 252 ? -31.882 -22.651 19.756 1.00 20.15 281 SER A C 1
ATOM 1982 O O . SER A 1 252 ? -31.105 -22.566 18.812 1.00 19.50 281 SER A O 1
ATOM 1985 N N . PHE A 1 253 ? -31.477 -22.877 21.004 1.00 18.82 282 PHE A N 1
ATOM 1986 C CA . PHE A 1 253 ? -30.064 -23.115 21.314 1.00 17.73 282 PHE A CA 1
ATOM 1987 C C . PHE A 1 253 ? -29.816 -24.533 21.783 1.00 17.74 282 PHE A C 1
ATOM 1988 O O . PHE A 1 253 ? -30.335 -24.947 22.817 1.00 18.01 282 PHE A O 1
ATOM 1996 N N . MET A 1 254 ? -29.057 -25.281 20.987 1.00 17.51 283 MET A N 1
ATOM 1997 C CA . MET A 1 254 ? -28.677 -26.635 21.346 1.00 18.73 283 MET A CA 1
ATOM 1998 C C . MET A 1 254 ? -27.216 -26.587 21.737 1.00 17.89 283 MET A C 1
ATOM 1999 O O . MET A 1 254 ? -26.350 -26.372 20.882 1.00 17.29 283 MET A O 1
ATOM 2004 N N . LEU A 1 255 ? -26.951 -26.717 23.041 1.00 17.97 284 LEU A N 1
ATOM 2005 C CA . LEU A 1 255 ? -25.582 -26.604 23.554 1.00 17.52 284 LEU A CA 1
ATOM 2006 C C . LEU A 1 255 ? -24.983 -28.004 23.714 1.00 17.82 284 LEU A C 1
ATOM 2007 O O . LEU A 1 255 ? -25.461 -28.799 24.524 1.00 18.81 284 LEU A O 1
ATOM 2012 N N . PHE A 1 256 ? -23.964 -28.289 22.908 1.00 17.30 285 PHE A N 1
ATOM 2013 C CA . PHE A 1 256 ? -23.206 -29.531 22.975 1.00 17.85 285 PHE A CA 1
ATOM 2014 C C . PHE A 1 256 ? -21.986 -29.295 23.849 1.00 18.07 285 PHE A C 1
ATOM 2015 O O . PHE A 1 256 ? -21.031 -28.582 23.475 1.00 18.32 285 PHE A O 1
ATOM 2023 N N . LEU A 1 257 ? -22.025 -29.871 25.037 1.00 18.44 286 LEU A N 1
ATOM 2024 C CA . LEU A 1 257 ? -20.880 -29.851 25.911 1.00 17.83 286 LEU A CA 1
ATOM 2025 C C . LEU A 1 257 ? -20.097 -31.051 25.442 1.00 18.49 286 LEU A C 1
ATOM 2026 O O . LEU A 1 257 ? -20.408 -32.196 25.806 1.00 20.16 286 LEU A O 1
ATOM 2031 N N . ASN A 1 258 ? -19.129 -30.764 24.578 1.00 17.85 287 ASN A N 1
ATOM 2032 C CA . ASN A 1 258 ? -18.416 -31.760 23.766 1.00 18.34 287 ASN A CA 1
ATOM 2033 C C . ASN A 1 258 ? -17.059 -32.182 24.342 1.00 18.29 287 ASN A C 1
ATOM 2034 O O . ASN A 1 258 ? -16.512 -31.520 25.237 1.00 17.59 287 ASN A O 1
ATOM 2039 N N . LYS A 1 259 ? -16.519 -33.287 23.813 1.00 19.35 288 LYS A N 1
ATOM 2040 C CA . LYS A 1 259 ? -15.265 -33.895 24.299 1.00 19.59 288 LYS A CA 1
ATOM 2041 C C . LYS A 1 259 ? -15.411 -34.410 25.721 1.00 20.02 288 LYS A C 1
ATOM 2042 O O . LYS A 1 259 ? -14.493 -34.335 26.541 1.00 20.85 288 LYS A O 1
ATOM 2048 N N . PHE A 1 260 ? -16.581 -34.958 26.021 1.00 20.54 289 PHE A N 1
ATOM 2049 C CA . PHE A 1 260 ? -16.783 -35.569 27.328 1.00 20.52 289 PHE A CA 1
ATOM 2050 C C . PHE A 1 260 ? -15.818 -36.730 27.604 1.00 21.65 289 PHE A C 1
ATOM 2051 O O . PHE A 1 260 ? -15.367 -36.906 28.746 1.00 22.86 289 PHE A O 1
ATOM 2059 N N . ASP A 1 261 ? -15.526 -37.536 26.580 1.00 21.62 290 ASP A N 1
ATOM 2060 C CA . ASP A 1 261 ? -14.506 -38.606 26.684 1.00 22.63 290 ASP A CA 1
ATOM 2061 C C . ASP A 1 261 ? -13.150 -38.086 27.202 1.00 22.82 290 ASP A C 1
ATOM 2062 O O . ASP A 1 261 ? -12.520 -38.727 28.023 1.00 24.25 290 ASP A O 1
ATOM 2067 N N . ILE A 1 262 ? -12.703 -36.923 26.741 1.00 22.57 291 ILE A N 1
ATOM 2068 C CA . ILE A 1 262 ? -11.448 -36.348 27.256 1.00 23.36 291 ILE A CA 1
ATOM 2069 C C . ILE A 1 262 ? -11.613 -35.771 28.676 1.00 23.06 291 ILE A C 1
ATOM 2070 O O . ILE A 1 262 ? -10.777 -36.013 29.562 1.00 23.58 291 ILE A O 1
ATOM 2075 N N . PHE A 1 263 ? -12.707 -35.043 28.881 1.00 22.04 292 PHE A N 1
ATOM 2076 C CA . PHE A 1 263 ? -13.088 -34.501 30.185 1.00 22.66 292 PHE A CA 1
ATOM 2077 C C . PHE A 1 263 ? -13.117 -35.575 31.288 1.00 24.27 292 PHE A C 1
ATOM 2078 O O . PHE A 1 263 ? -12.567 -35.371 32.372 1.00 25.01 292 PHE A O 1
ATOM 2086 N N . GLU A 1 264 ? -13.737 -36.714 31.001 1.00 25.84 293 GLU A N 1
ATOM 2087 C CA . GLU A 1 264 ? -13.732 -37.897 31.900 1.00 28.39 293 GLU A CA 1
ATOM 2088 C C . GLU A 1 264 ? -12.368 -38.321 32.436 1.00 29.37 293 GLU A C 1
ATOM 2089 O O . GLU A 1 264 ? -12.267 -38.762 33.587 1.00 30.74 293 GLU A O 1
ATOM 2095 N N . LYS A 1 265 ? -11.340 -38.292 31.591 1.00 29.18 294 LYS A N 1
ATOM 2096 C CA . LYS A 1 265 ? -10.019 -38.718 32.044 1.00 30.82 294 LYS A CA 1
ATOM 2097 C C . LYS A 1 265 ? -9.400 -37.576 32.814 1.00 29.81 294 LYS A C 1
ATOM 2098 O O . LYS A 1 265 ? -8.855 -37.769 33.896 1.00 31.15 294 LYS A O 1
ATOM 2104 N N . LYS A 1 266 ? -9.532 -36.374 32.267 1.00 27.85 295 LYS A N 1
ATOM 2105 C CA . LYS A 1 266 ? -8.767 -35.237 32.745 1.00 27.24 295 LYS A CA 1
ATOM 2106 C C . LYS A 1 266 ? -9.147 -34.810 34.181 1.00 26.86 295 LYS A C 1
ATOM 2107 O O . LYS A 1 266 ? -8.267 -34.480 34.960 1.00 27.08 295 LYS A O 1
ATOM 2113 N N . VAL A 1 267 ? -10.441 -34.826 34.516 1.00 26.13 296 VAL A N 1
ATOM 2114 C CA . VAL A 1 267 ? -10.921 -34.220 35.779 1.00 26.82 296 VAL A CA 1
ATOM 2115 C C . VAL A 1 267 ? -10.404 -34.851 37.056 1.00 28.87 296 VAL A C 1
ATOM 2116 O O . VAL A 1 267 ? -10.371 -34.190 38.096 1.00 29.64 296 VAL A O 1
ATOM 2120 N N . LEU A 1 268 ? -10.013 -36.121 36.977 1.00 30.36 297 LEU A N 1
ATOM 2121 C CA . LEU A 1 268 ? -9.455 -36.829 38.127 1.00 32.88 297 LEU A CA 1
ATOM 2122 C C . LEU A 1 268 ? -7.959 -36.596 38.284 1.00 34.34 297 LEU A C 1
ATOM 2123 O O . LEU A 1 268 ? -7.376 -37.006 39.301 1.00 36.67 297 LEU A O 1
ATOM 2128 N N . ASP A 1 269 ? -7.344 -35.940 37.294 1.00 33.63 298 ASP A N 1
ATOM 2129 C CA . ASP A 1 269 ? -5.911 -35.623 37.319 1.00 34.57 298 ASP A CA 1
ATOM 2130 C C . ASP A 1 269 ? -5.615 -34.111 37.400 1.00 33.15 298 ASP A C 1
ATOM 2131 O O . ASP A 1 269 ? -4.634 -33.709 38.015 1.00 34.34 298 ASP A O 1
ATOM 2136 N N . VAL A 1 270 ? -6.439 -33.287 36.749 1.00 30.33 299 VAL A N 1
ATOM 2137 C CA . VAL A 1 270 ? -6.249 -31.832 36.739 1.00 28.56 299 VAL A CA 1
ATOM 2138 C C . VAL A 1 270 ? -7.496 -31.182 37.353 1.00 27.10 299 VAL A C 1
ATOM 2139 O O . VAL A 1 270 ? -8.584 -31.341 36.823 1.00 25.17 299 VAL A O 1
ATOM 2143 N N . PRO A 1 271 ? -7.345 -30.479 38.492 1.00 27.65 300 PRO A N 1
ATOM 2144 C CA . PRO A 1 271 ? -8.549 -29.900 39.085 1.00 26.93 300 PRO A CA 1
ATOM 2145 C C . PRO A 1 271 ? -9.188 -28.875 38.161 1.00 25.33 300 PRO A C 1
ATOM 2146 O O . PRO A 1 271 ? -8.487 -28.138 37.453 1.00 25.17 300 PRO A O 1
ATOM 2150 N N . LEU A 1 272 ? -10.517 -28.861 38.142 1.00 23.79 301 LEU A N 1
ATOM 2151 C CA . LEU A 1 272 ? -11.271 -27.844 37.430 1.00 22.32 301 LEU A CA 1
ATOM 2152 C C . LEU A 1 272 ? -10.819 -26.441 37.813 1.00 22.53 301 LEU A C 1
ATOM 2153 O O . LEU A 1 272 ? -10.832 -25.542 36.972 1.00 21.31 301 LEU A O 1
ATOM 2158 N N . ASN A 1 273 ? -10.420 -26.288 39.085 1.00 23.84 302 ASN A N 1
ATOM 2159 C CA . ASN A 1 273 ? -10.012 -25.020 39.710 1.00 25.44 302 ASN A CA 1
ATOM 2160 C C . ASN A 1 273 ? -8.907 -24.252 38.986 1.00 25.15 302 ASN A C 1
ATOM 2161 O O . ASN A 1 273 ? -8.700 -23.072 39.263 1.00 25.97 302 ASN A O 1
ATOM 2166 N N . VAL A 1 274 ? -8.182 -24.902 38.077 1.00 24.38 303 VAL A N 1
ATOM 2167 C CA . VAL A 1 274 ? -7.144 -24.177 37.326 1.00 24.44 303 VAL A CA 1
ATOM 2168 C C . VAL A 1 274 ? -7.737 -23.186 36.316 1.00 23.99 303 VAL A C 1
ATOM 2169 O O . VAL A 1 274 ? -7.060 -22.265 35.884 1.00 25.15 303 VAL A O 1
ATOM 2173 N N . CYS A 1 275 ? -8.995 -23.383 35.935 1.00 22.84 304 CYS A N 1
ATOM 2174 C CA . CYS A 1 275 ? -9.713 -22.418 35.105 1.00 22.50 304 CYS A CA 1
ATOM 2175 C C . CYS A 1 275 ? -10.400 -21.389 36.001 1.00 23.27 304 CYS A C 1
ATOM 2176 O O . CYS A 1 275 ? -10.984 -21.757 37.039 1.00 23.27 304 CYS A O 1
ATOM 2179 N N . GLU A 1 276 ? -10.363 -20.121 35.592 1.00 23.61 305 GLU A N 1
ATOM 2180 C CA . GLU A 1 276 ? -10.827 -19.009 36.445 1.00 25.69 305 GLU A CA 1
ATOM 2181 C C . GLU A 1 276 ? -12.323 -19.138 36.788 1.00 24.63 305 GLU A C 1
ATOM 2182 O O . GLU A 1 276 ? -12.722 -18.923 37.920 1.00 25.92 305 GLU A O 1
ATOM 2188 N N . TRP A 1 277 ? -13.118 -19.507 35.791 1.00 22.27 306 TRP A N 1
ATOM 2189 C CA . TRP A 1 277 ? -14.545 -19.692 35.911 1.00 21.27 306 TRP A CA 1
ATOM 2190 C C . TRP A 1 277 ? -14.926 -20.766 36.951 1.00 21.44 306 TRP A C 1
ATOM 2191 O O . TRP A 1 277 ? -15.987 -20.688 37.577 1.00 22.07 306 TRP A O 1
ATOM 2202 N N . PHE A 1 278 ? -14.043 -21.738 37.152 1.00 20.63 307 PHE A N 1
ATOM 2203 C CA . PHE A 1 278 ? -14.345 -22.924 37.952 1.00 20.80 307 PHE A CA 1
ATOM 2204 C C . PHE A 1 278 ? -13.531 -22.873 39.239 1.00 22.46 307 PHE A C 1
ATOM 2205 O O . PHE A 1 278 ? -13.365 -23.860 39.912 1.00 22.90 307 PHE A O 1
ATOM 2213 N N . ARG A 1 279 ? -13.007 -21.701 39.539 1.00 24.47 308 ARG A N 1
ATOM 2214 C CA . ARG A 1 279 ? -12.128 -21.425 40.678 1.00 27.71 308 ARG A CA 1
ATOM 2215 C C . ARG A 1 279 ? -12.601 -22.000 42.029 1.00 29.00 308 ARG A C 1
ATOM 2216 O O . ARG A 1 279 ? -11.778 -22.375 42.879 1.00 30.08 308 ARG A O 1
ATOM 2224 N N . ASP A 1 280 ? -13.914 -22.073 42.226 1.00 29.07 309 ASP A N 1
ATOM 2225 C CA . ASP A 1 280 ? -14.458 -22.431 43.537 1.00 31.53 309 ASP A CA 1
ATOM 2226 C C . ASP A 1 280 ? -14.948 -23.878 43.612 1.00 30.91 309 ASP A C 1
ATOM 2227 O O . ASP A 1 280 ? -15.542 -24.284 44.609 1.00 31.95 309 ASP A O 1
ATOM 2232 N N . TYR A 1 281 ? -14.676 -24.643 42.558 1.00 29.31 310 TYR A N 1
ATOM 2233 C CA . TYR A 1 281 ? -15.040 -26.040 42.506 1.00 29.18 310 TYR A CA 1
ATOM 2234 C C . TYR A 1 281 ? -14.468 -26.814 43.683 1.00 31.16 310 TYR A C 1
ATOM 2235 O O . TYR A 1 281 ? -13.293 -26.674 43.996 1.00 31.86 310 TYR A O 1
ATOM 2244 N N . GLN A 1 282 ? -15.319 -27.624 44.313 1.00 32.60 311 GLN A N 1
ATOM 2245 C CA . GLN A 1 282 ? -14.935 -28.510 45.415 1.00 35.28 311 GLN A CA 1
ATOM 2246 C C . GLN A 1 282 ? -15.227 -29.965 45.048 1.00 34.53 311 GLN A C 1
ATOM 2247 O O . GLN A 1 282 ? -16.390 -30.334 44.872 1.00 34.17 311 GLN A O 1
ATOM 2253 N N . PRO A 1 283 ? -14.176 -30.792 44.925 1.00 34.63 312 PRO A N 1
ATOM 2254 C CA . PRO A 1 283 ? -14.358 -32.233 44.711 1.00 34.44 312 PRO A CA 1
ATOM 2255 C C . PRO A 1 283 ? -15.034 -32.911 45.916 1.00 35.58 312 PRO A C 1
ATOM 2256 O O . PRO A 1 283 ? -14.804 -32.510 47.064 1.00 37.10 312 PRO A O 1
ATOM 2260 N N . VAL A 1 284 ? -15.870 -33.916 45.662 1.00 35.15 313 VAL A N 1
ATOM 2261 C CA . VAL A 1 284 ? -16.599 -34.600 46.754 1.00 36.43 313 VAL A CA 1
ATOM 2262 C C . VAL A 1 284 ? -16.401 -36.099 46.873 1.00 36.69 313 VAL A C 1
ATOM 2263 O O . VAL A 1 284 ? -16.680 -36.662 47.921 1.00 38.85 313 VAL A O 1
ATOM 2267 N N . SER A 1 285 ? -15.939 -36.753 45.813 1.00 35.36 314 SER A N 1
ATOM 2268 C CA . SER A 1 285 ? -15.840 -38.214 45.831 1.00 35.87 314 SER A CA 1
ATOM 2269 C C . SER A 1 285 ? -14.631 -38.700 45.057 1.00 35.01 314 SER A C 1
ATOM 2270 O O . SER A 1 285 ? -13.616 -38.008 44.991 1.00 35.56 314 SER A O 1
ATOM 2273 N N . SER A 1 286 ? -14.747 -39.890 44.473 1.00 34.17 315 SER A N 1
ATOM 2274 C CA . SER A 1 286 ? -13.741 -40.418 43.560 1.00 33.25 315 SER A CA 1
ATOM 2275 C C . SER A 1 286 ? -14.441 -41.060 42.358 1.00 32.30 315 SER A C 1
ATOM 2276 O O . SER A 1 286 ? -15.666 -41.188 42.351 1.00 32.49 315 SER A O 1
ATOM 2279 N N . GLY A 1 287 ? -13.670 -41.440 41.341 1.00 31.60 316 GLY A N 1
ATOM 2280 C CA . GLY A 1 287 ? -14.191 -42.185 40.196 1.00 30.59 316 GLY A CA 1
ATOM 2281 C C . GLY A 1 287 ? -15.411 -41.556 39.540 1.00 29.15 316 GLY A C 1
ATOM 2282 O O . GLY A 1 287 ? -15.514 -40.324 39.416 1.00 27.23 316 GLY A O 1
ATOM 2283 N N . LYS A 1 288 ? -16.350 -42.408 39.135 1.00 29.17 317 LYS A N 1
ATOM 2284 C CA . LYS A 1 288 ? -17.488 -41.951 38.347 1.00 28.00 317 LYS A CA 1
ATOM 2285 C C . LYS A 1 288 ? -18.417 -40.970 39.089 1.00 27.00 317 LYS A C 1
ATOM 2286 O O . LYS A 1 288 ? -18.948 -40.046 38.476 1.00 25.75 317 LYS A O 1
ATOM 2292 N N . GLN A 1 289 ? -18.590 -41.154 40.399 1.00 28.10 318 GLN A N 1
ATOM 2293 C CA . GLN A 1 289 ? -19.281 -40.158 41.227 1.00 27.94 318 GLN A CA 1
ATOM 2294 C C . GLN A 1 289 ? -18.656 -38.773 41.046 1.00 26.36 318 GLN A C 1
ATOM 2295 O O . GLN A 1 289 ? -19.367 -37.805 40.825 1.00 25.31 318 GLN A O 1
ATOM 2301 N N . GLU A 1 290 ? -17.329 -38.699 41.120 1.00 26.58 319 GLU A N 1
ATOM 2302 C CA . GLU A 1 290 ? -16.624 -37.419 41.043 1.00 25.79 319 GLU A CA 1
ATOM 2303 C C . GLU A 1 290 ? -16.721 -36.813 39.653 1.00 24.42 319 GLU A C 1
ATOM 2304 O O . GLU A 1 290 ? -16.945 -35.602 39.505 1.00 23.58 319 GLU A O 1
ATOM 2310 N N . ILE A 1 291 ? -16.602 -37.662 38.638 1.00 24.08 320 ILE A N 1
ATOM 2311 C CA . ILE A 1 291 ? -16.716 -37.216 37.259 1.00 22.69 320 ILE A CA 1
ATOM 2312 C C . ILE A 1 291 ? -18.065 -36.556 37.025 1.00 22.05 320 ILE A C 1
ATOM 2313 O O . ILE A 1 291 ? -18.147 -35.475 36.427 1.00 20.43 320 ILE A O 1
ATOM 2318 N N . GLU A 1 292 ? -19.117 -37.212 37.494 1.00 23.47 321 GLU A N 1
ATOM 2319 C CA . GLU A 1 292 ? -20.474 -36.675 37.350 1.00 23.87 321 GLU A CA 1
ATOM 2320 C C . GLU A 1 292 ? -20.671 -35.407 38.195 1.00 23.50 321 GLU A C 1
ATOM 2321 O O . GLU A 1 292 ? -21.280 -34.444 37.729 1.00 23.79 321 GLU A O 1
ATOM 2327 N N . HIS A 1 293 ? -20.141 -35.385 39.412 1.00 23.89 322 HIS A N 1
ATOM 2328 C CA . HIS A 1 293 ? -20.131 -34.138 40.176 1.00 23.78 322 HIS A CA 1
ATOM 2329 C C . HIS A 1 293 ? -19.524 -32.982 39.358 1.00 22.25 322 HIS A C 1
ATOM 2330 O O . HIS A 1 293 ? -20.136 -31.915 39.225 1.00 21.82 322 HIS A O 1
ATOM 2337 N N . ALA A 1 294 ? -18.348 -33.231 38.783 1.00 21.46 323 ALA A N 1
ATOM 2338 C CA . ALA A 1 294 ? -17.612 -32.229 38.010 1.00 20.32 323 ALA A CA 1
ATOM 2339 C C . ALA A 1 294 ? -18.361 -31.819 36.761 1.00 19.41 323 ALA A C 1
ATOM 2340 O O . ALA A 1 294 ? -18.401 -30.634 36.405 1.00 18.74 323 ALA A O 1
ATOM 2342 N N . TYR A 1 295 ? -18.952 -32.805 36.087 1.00 19.49 324 TYR A N 1
ATOM 2343 C CA . TYR A 1 295 ? -19.759 -32.528 34.913 1.00 18.89 324 TYR A CA 1
ATOM 2344 C C . TYR A 1 295 ? -20.923 -31.645 35.265 1.00 19.14 324 TYR A C 1
ATOM 2345 O O . TYR A 1 295 ? -21.139 -30.640 34.598 1.00 18.86 324 TYR A O 1
ATOM 2354 N N . GLU A 1 296 ? -21.677 -32.023 36.294 1.00 20.25 325 GLU A N 1
ATOM 2355 C CA . GLU A 1 296 ? -22.835 -31.222 36.688 1.00 21.16 325 GLU A CA 1
ATOM 2356 C C . GLU A 1 296 ? -22.454 -29.819 37.123 1.00 20.31 325 GLU A C 1
ATOM 2357 O O . GLU A 1 296 ? -23.247 -28.894 36.953 1.00 20.62 325 GLU A O 1
ATOM 2363 N N . PHE A 1 297 ? -21.268 -29.654 37.697 1.00 20.12 326 PHE A N 1
ATOM 2364 C CA . PHE A 1 297 ? -20.805 -28.311 38.065 1.00 20.35 326 PHE A CA 1
ATOM 2365 C C . PHE A 1 297 ? -20.549 -27.445 36.799 1.00 19.43 326 PHE A C 1
ATOM 2366 O O . PHE A 1 297 ? -20.965 -26.288 36.729 1.00 19.72 326 PHE A O 1
ATOM 2374 N N . VAL A 1 298 ? -19.873 -28.022 35.809 1.00 18.41 327 VAL A N 1
ATOM 2375 C CA . VAL A 1 298 ? -19.613 -27.342 34.541 1.00 17.36 327 VAL A CA 1
ATOM 2376 C C . VAL A 1 298 ? -20.929 -26.983 33.823 1.00 17.59 327 VAL A C 1
ATOM 2377 O O . VAL A 1 298 ? -21.137 -25.820 33.387 1.00 17.02 327 VAL A O 1
ATOM 2381 N N . LYS A 1 299 ? -21.833 -27.961 33.763 1.00 18.02 328 LYS A N 1
ATOM 2382 C CA . LYS A 1 299 ? -23.117 -27.784 33.104 1.00 18.19 328 LYS A CA 1
ATOM 2383 C C . LYS A 1 299 ? -23.901 -26.635 33.748 1.00 19.15 328 LYS A C 1
ATOM 2384 O O . LYS A 1 299 ? -24.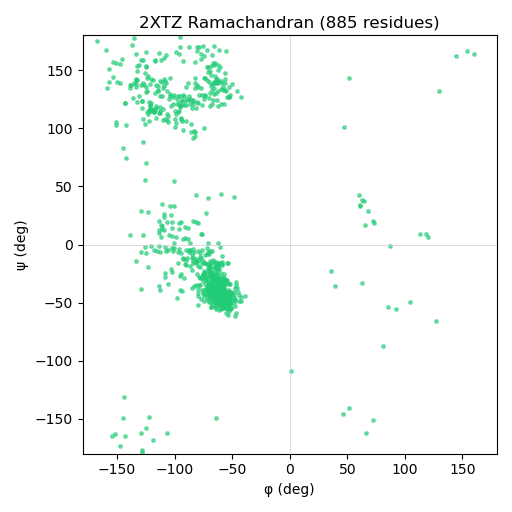461 -25.769 33.063 1.00 19.73 328 LYS A O 1
ATOM 2390 N N . LYS A 1 300 ? -23.943 -26.647 35.066 1.00 19.56 329 LYS A N 1
ATOM 2391 C CA . LYS A 1 300 ? -24.568 -25.587 35.817 1.00 20.84 329 LYS A CA 1
ATOM 2392 C C . LYS A 1 300 ? -23.927 -24.208 35.547 1.00 20.15 329 LYS A C 1
ATOM 2393 O O . LYS A 1 300 ? -24.637 -23.210 35.426 1.00 20.52 329 LYS A O 1
ATOM 2399 N N . LYS A 1 301 ? -22.608 -24.153 35.383 1.00 19.04 330 LYS A N 1
ATOM 2400 C CA . LYS A 1 301 ? -21.976 -22.888 35.015 1.00 19.07 330 LYS A CA 1
ATOM 2401 C C . LYS A 1 301 ? -22.506 -22.363 33.681 1.00 18.56 330 LYS A C 1
ATOM 2402 O O . LYS A 1 301 ? -22.810 -21.170 33.553 1.00 18.45 330 LYS A O 1
ATOM 2408 N N . PHE A 1 302 ? -22.656 -23.270 32.713 1.00 18.15 331 PHE A N 1
ATOM 2409 C CA . PHE A 1 302 ? -23.199 -22.935 31.380 1.00 18.25 331 PHE A CA 1
ATOM 2410 C C . PHE A 1 302 ? -24.679 -22.555 31.425 1.00 18.87 331 PHE A C 1
ATOM 2411 O O . PHE A 1 302 ? -25.073 -21.585 30.802 1.00 19.29 331 PHE A O 1
ATOM 2419 N N . GLU A 1 303 ? -25.492 -23.311 32.154 1.00 19.95 332 GLU A N 1
ATOM 2420 C CA . GLU A 1 303 ? -26.898 -22.926 32.361 1.00 20.34 332 GLU A CA 1
ATOM 2421 C C . GLU A 1 303 ? -27.018 -21.517 32.924 1.00 20.62 332 GLU A C 1
ATOM 2422 O O . GLU A 1 303 ? -27.779 -20.707 32.411 1.00 20.56 332 GLU A O 1
ATOM 2428 N N . GLU A 1 304 ? -26.272 -21.236 33.990 1.00 20.69 333 GLU A N 1
ATOM 2429 C CA . GLU A 1 304 ? -26.331 -19.926 34.627 1.00 21.81 333 GLU A CA 1
ATOM 2430 C C . GLU A 1 304 ? -25.879 -18.862 33.662 1.00 20.74 333 GLU A C 1
ATOM 2431 O O . GLU A 1 304 ? -26.483 -17.798 33.606 1.00 21.02 333 GLU A O 1
ATOM 2437 N N . LEU A 1 305 ? -24.830 -19.158 32.891 1.00 19.81 334 LEU A N 1
ATOM 2438 C CA . LEU A 1 305 ? -24.355 -18.218 31.892 1.00 19.41 334 LEU A CA 1
ATOM 2439 C C . LEU A 1 305 ? -25.502 -17.928 30.916 1.00 18.89 334 LEU A C 1
ATOM 2440 O O . LEU A 1 305 ? -25.773 -16.768 30.595 1.00 18.81 334 LEU A O 1
ATOM 2445 N N . TYR A 1 306 ? -26.203 -18.977 30.477 1.00 18.44 335 TYR A N 1
ATOM 2446 C CA . TYR A 1 306 ? -27.293 -18.789 29.525 1.00 18.45 335 TYR A CA 1
ATOM 2447 C C . TYR A 1 306 ? -28.355 -17.841 30.089 1.00 19.25 335 TYR A C 1
ATOM 2448 O O . TYR A 1 306 ? -28.678 -16.828 29.459 1.00 19.93 335 TYR A O 1
ATOM 2457 N N . TYR A 1 307 ? -28.878 -18.146 31.271 1.00 19.60 336 TYR A N 1
ATOM 2458 C CA . TYR A 1 307 ? -29.942 -17.301 31.828 1.00 21.26 336 TYR A CA 1
ATOM 2459 C C . TYR A 1 307 ? -29.486 -15.898 32.215 1.00 22.58 336 TYR A C 1
ATOM 2460 O O . TYR A 1 307 ? -30.265 -14.948 32.100 1.00 24.20 336 TYR A O 1
ATOM 2469 N N . GLN A 1 308 ? -28.229 -15.767 32.631 1.00 22.74 337 GLN A N 1
ATOM 2470 C CA . GLN A 1 308 ? -27.643 -14.475 32.940 1.00 24.79 337 GLN A CA 1
ATOM 2471 C C . GLN A 1 308 ? -27.689 -13.553 31.719 1.00 24.51 337 GLN A C 1
ATOM 2472 O O . GLN A 1 308 ? -27.811 -12.344 31.875 1.00 25.50 337 GLN A O 1
ATOM 2478 N N . ASN A 1 309 ? -27.622 -14.140 30.519 1.00 22.88 338 ASN A N 1
ATOM 2479 C CA . ASN A 1 309 ? -27.449 -13.370 29.281 1.00 22.91 338 ASN A CA 1
ATOM 2480 C C . ASN A 1 309 ? -28.618 -13.385 28.304 1.00 22.73 338 ASN A C 1
ATOM 2481 O O . ASN A 1 309 ? -28.487 -12.908 27.170 1.00 23.69 338 ASN A O 1
ATOM 2486 N N . THR A 1 310 ? -29.752 -13.922 28.737 1.00 21.91 339 THR A N 1
ATOM 2487 C CA . THR A 1 310 ? -30.922 -14.003 27.892 1.00 21.33 339 THR A CA 1
ATOM 2488 C C . THR A 1 310 ? -31.993 -13.068 28.466 1.00 22.67 339 THR A C 1
ATOM 2489 O O . THR A 1 310 ? -32.500 -13.275 29.559 1.00 22.88 339 THR A O 1
ATOM 2493 N N . ALA A 1 311 ? -32.303 -12.023 27.712 1.00 22.57 340 ALA A N 1
ATOM 2494 C CA . ALA A 1 311 ? -33.193 -10.965 28.151 1.00 23.56 340 ALA A CA 1
ATOM 2495 C C . ALA A 1 311 ? -34.641 -11.437 28.056 1.00 23.52 340 ALA A C 1
ATOM 2496 O O . ALA A 1 311 ? -34.907 -12.434 27.401 1.00 22.57 340 ALA A O 1
ATOM 2498 N N . PRO A 1 312 ? -35.578 -10.735 28.722 1.00 24.55 341 PRO A N 1
ATOM 2499 C CA . PRO A 1 312 ? -36.963 -11.207 28.769 1.00 25.72 341 PRO A CA 1
ATOM 2500 C C . PRO A 1 312 ? -37.658 -11.414 27.409 1.00 26.44 341 PRO A C 1
ATOM 2501 O O . PRO A 1 312 ? -38.478 -12.321 27.299 1.00 26.22 341 PRO A O 1
ATOM 2505 N N . ASP A 1 313 ? -37.353 -10.593 26.403 1.00 27.74 342 ASP A N 1
ATOM 2506 C CA . ASP A 1 313 ? -37.983 -10.741 25.076 1.00 29.92 342 ASP A CA 1
ATOM 2507 C C . ASP A 1 313 ? -37.389 -11.910 24.265 1.00 28.87 342 ASP A C 1
ATOM 2508 O O . ASP A 1 313 ? -37.687 -12.082 23.081 1.00 29.91 342 ASP A O 1
ATOM 2513 N N . ARG A 1 314 ? -36.558 -12.707 24.924 1.00 27.67 343 ARG A N 1
ATOM 2514 C CA . ARG A 1 314 ? -35.884 -13.840 24.310 1.00 26.54 343 ARG A CA 1
ATOM 2515 C C . ARG A 1 314 ? -35.979 -15.077 25.186 1.00 25.48 343 ARG A C 1
ATOM 2516 O O . ARG A 1 314 ? -35.681 -16.169 24.704 1.00 25.68 343 ARG A O 1
ATOM 2524 N N . VAL A 1 315 ? -36.375 -14.929 26.456 1.00 25.17 344 VAL A N 1
ATOM 2525 C CA . VAL A 1 315 ? -36.311 -16.057 27.410 1.00 24.02 344 VAL A CA 1
ATOM 2526 C C . VAL A 1 315 ? -37.208 -17.248 27.046 1.00 24.42 344 VAL A C 1
ATOM 2527 O O . VAL A 1 315 ? -36.989 -18.361 27.518 1.00 24.26 344 VAL A O 1
ATOM 2531 N N . ASP A 1 316 ? -38.193 -17.029 26.181 1.00 25.36 345 ASP A N 1
ATOM 2532 C CA . ASP A 1 316 ? -39.084 -18.113 25.758 1.00 26.22 345 ASP A CA 1
ATOM 2533 C C . ASP A 1 316 ? -38.458 -19.098 24.756 1.00 25.30 345 ASP A C 1
ATOM 2534 O O . ASP A 1 316 ? -39.014 -20.184 24.560 1.00 25.89 345 ASP A O 1
ATOM 2539 N N . ARG A 1 317 ? -37.321 -18.736 24.143 1.00 23.28 346 ARG A N 1
ATOM 2540 C CA . ARG A 1 317 ? -36.717 -19.590 23.101 1.00 22.68 346 ARG A CA 1
ATOM 2541 C C . ARG A 1 317 ? -36.270 -20.907 23.712 1.00 22.10 346 ARG A C 1
ATOM 2542 O O . ARG A 1 317 ? -36.046 -20.986 24.922 1.00 21.68 346 ARG A O 1
ATOM 2550 N N . VAL A 1 318 ? -36.171 -21.945 22.885 1.00 22.18 347 VAL A N 1
ATOM 2551 C CA . VAL A 1 318 ? -35.765 -23.261 23.369 1.00 21.62 347 VAL A CA 1
ATOM 2552 C C . VAL A 1 318 ? -34.288 -23.269 23.766 1.00 20.74 347 VAL A C 1
ATOM 2553 O O . VAL A 1 318 ? -33.453 -22.679 23.088 1.00 20.58 347 VAL A O 1
ATOM 2557 N N . PHE A 1 319 ? -33.951 -23.940 24.859 1.00 20.65 348 PHE A N 1
ATOM 2558 C CA . PHE A 1 319 ? -32.546 -24.072 25.215 1.00 19.94 348 PHE A CA 1
ATOM 2559 C C . PHE A 1 319 ? -32.319 -25.445 25.795 1.00 20.69 348 PHE A C 1
ATOM 2560 O O . PHE A 1 319 ? -32.967 -25.816 26.779 1.00 21.76 348 PHE A O 1
ATOM 2568 N N . LYS A 1 320 ? -31.421 -26.205 25.166 1.00 20.00 349 LYS A N 1
ATOM 2569 C CA . LYS A 1 320 ? -31.144 -27.577 25.599 1.00 20.82 349 LYS A CA 1
ATOM 2570 C C . LYS A 1 320 ? -29.650 -27.829 25.689 1.00 19.72 349 LYS A C 1
ATOM 2571 O O . LYS A 1 320 ? -28.874 -27.243 24.937 1.00 19.03 349 LYS A O 1
ATOM 2577 N N . ILE A 1 321 ? -29.266 -28.709 26.608 1.00 19.51 350 ILE A N 1
ATOM 2578 C CA . ILE A 1 321 ? -27.887 -29.080 26.771 1.00 18.99 350 ILE A CA 1
ATOM 2579 C C . ILE A 1 321 ? -27.743 -30.600 26.574 1.00 20.15 350 ILE A C 1
ATOM 2580 O O . ILE A 1 321 ? -28.549 -31.380 27.077 1.00 21.08 350 ILE A O 1
ATOM 2585 N N . TYR A 1 322 ? -26.693 -30.996 25.867 1.00 19.54 351 TYR A N 1
ATOM 2586 C CA . TYR A 1 322 ? -26.384 -32.405 25.635 1.00 20.82 351 TYR A CA 1
ATOM 2587 C C . TYR A 1 322 ? -24.901 -32.610 25.896 1.00 20.88 351 TYR A C 1
ATOM 2588 O O . TYR A 1 322 ? -24.081 -31.775 25.485 1.00 19.51 351 TYR A O 1
ATOM 2597 N N . ARG A 1 323 ? -24.555 -33.705 26.568 1.00 22.34 352 ARG A N 1
ATOM 2598 C CA . ARG A 1 323 ? -23.160 -34.046 26.781 1.00 23.12 352 ARG A CA 1
ATOM 2599 C C . ARG A 1 323 ? -22.768 -34.885 25.568 1.00 23.11 352 ARG A C 1
ATOM 2600 O O . ARG A 1 323 ? -23.450 -35.845 25.241 1.00 24.25 352 ARG A O 1
ATOM 2608 N N . THR A 1 324 ? -21.713 -34.497 24.854 1.00 22.29 353 THR A N 1
ATOM 2609 C CA . THR A 1 324 ? -21.389 -35.210 23.613 1.00 22.01 353 THR A CA 1
ATOM 2610 C C . THR A 1 324 ? -19.922 -35.617 23.536 1.00 22.22 353 THR A C 1
ATOM 2611 O O . THR A 1 324 ? -19.059 -35.049 24.207 1.00 22.17 353 THR A O 1
ATOM 2615 N N . THR A 1 325 ? -19.683 -36.665 22.764 1.00 22.87 354 THR A N 1
ATOM 2616 C CA . THR A 1 325 ? -18.374 -37.021 22.266 1.00 22.88 354 THR A CA 1
ATOM 2617 C C . THR A 1 325 ? -18.642 -37.134 20.778 1.00 22.57 354 THR A C 1
ATOM 2618 O O . THR A 1 325 ? -19.352 -38.041 20.330 1.00 23.39 354 THR A O 1
ATOM 2622 N N . ALA A 1 326 ? -18.139 -36.154 20.031 1.00 21.51 355 ALA A N 1
ATOM 2623 C CA . ALA A 1 326 ? -18.377 -36.043 18.587 1.00 21.32 355 ALA A CA 1
ATOM 2624 C C . ALA A 1 326 ? -17.836 -37.227 17.774 1.00 22.39 355 ALA A C 1
ATOM 2625 O O . ALA A 1 326 ? -18.372 -37.547 16.724 1.00 23.38 355 ALA A O 1
ATOM 2627 N N . LEU A 1 327 ? -16.795 -37.884 18.269 1.00 23.18 356 LEU A N 1
ATOM 2628 C CA . LEU A 1 327 ? -16.269 -39.093 17.635 1.00 25.19 356 LEU A CA 1
ATOM 2629 C C . LEU A 1 327 ? -17.197 -40.317 17.780 1.00 26.70 356 LEU A C 1
ATOM 2630 O O . LEU A 1 327 ? -17.027 -41.309 17.074 1.00 27.67 356 LEU A O 1
ATOM 2635 N N . ASP A 1 328 ? -18.151 -40.261 18.713 1.00 26.83 357 ASP A N 1
ATOM 2636 C CA . ASP A 1 328 ? -19.016 -41.417 18.992 1.00 28.97 357 ASP A CA 1
ATOM 2637 C C . ASP A 1 328 ? -20.262 -41.374 18.104 1.00 28.69 357 ASP A C 1
ATOM 2638 O O . ASP A 1 328 ? -21.167 -40.569 18.321 1.00 27.92 357 ASP A O 1
ATOM 2643 N N . GLN A 1 329 ? -20.297 -42.244 17.113 1.00 30.36 358 GLN A N 1
ATOM 2644 C CA . GLN A 1 329 ? -21.352 -42.257 16.105 1.00 31.71 358 GLN A CA 1
ATOM 2645 C C . GLN A 1 329 ? -22.745 -42.535 16.705 1.00 32.04 358 GLN A C 1
ATOM 2646 O O . GLN A 1 329 ? -23.692 -41.823 16.384 1.00 31.05 358 GLN A O 1
ATOM 2652 N N . LYS A 1 330 ? -22.863 -43.555 17.570 1.00 33.87 359 LYS A N 1
ATOM 2653 C CA . LYS A 1 330 ? -24.136 -43.884 18.246 1.00 35.11 359 LYS A CA 1
ATOM 2654 C C . LYS A 1 330 ? -24.662 -42.728 19.107 1.00 33.07 359 LYS A C 1
ATOM 2655 O O . LYS A 1 330 ? -25.860 -42.439 19.099 1.00 32.74 359 LYS A O 1
ATOM 2661 N N . LEU A 1 331 ? -23.764 -42.066 19.838 1.00 31.51 360 LEU A N 1
ATOM 2662 C CA . LEU A 1 331 ? -24.150 -40.932 20.676 1.00 29.83 360 LEU A CA 1
ATOM 2663 C C . LEU A 1 331 ? -24.576 -39.712 19.850 1.00 27.97 360 LEU A C 1
ATOM 2664 O O . LEU A 1 331 ? -25.540 -39.016 20.209 1.00 27.24 360 LEU A O 1
ATOM 2669 N N . VAL A 1 332 ? -23.888 -39.439 18.748 1.00 27.08 361 VAL A N 1
ATOM 2670 C CA . VAL A 1 332 ? -24.332 -38.328 17.898 1.00 25.99 361 VAL A CA 1
ATOM 2671 C C . VAL A 1 332 ? -25.686 -38.625 17.251 1.00 26.78 361 VAL A C 1
ATOM 2672 O O . VAL A 1 332 ? -26.526 -37.749 17.184 1.00 26.36 361 VAL A O 1
ATOM 2676 N N . LYS A 1 333 ? -25.897 -39.864 16.803 1.00 29.12 362 LYS A N 1
ATOM 2677 C CA . LYS A 1 333 ? -27.210 -40.298 16.266 1.00 30.79 362 LYS A CA 1
ATOM 2678 C C . LYS A 1 333 ? -28.346 -40.049 17.263 1.00 30.41 362 LYS A C 1
ATOM 2679 O O . LYS A 1 333 ? -29.315 -39.357 16.943 1.00 30.19 362 LYS A O 1
ATOM 2685 N N . LYS A 1 334 ? -28.197 -40.596 18.470 1.00 30.60 363 LYS A N 1
ATOM 2686 C CA . LYS A 1 334 ? -29.166 -40.425 19.560 1.00 31.38 363 LYS A CA 1
ATOM 2687 C C . LYS A 1 334 ? -29.342 -38.951 19.992 1.00 29.36 363 LYS A C 1
ATOM 2688 O O . LYS A 1 334 ? -30.459 -38.518 20.256 1.00 29.97 363 LYS A O 1
ATOM 2694 N N . THR A 1 335 ? -28.250 -38.182 20.019 1.00 27.27 364 THR A N 1
ATOM 2695 C CA . THR A 1 335 ? -28.310 -36.753 20.310 1.00 25.50 364 THR A CA 1
ATOM 2696 C C . THR A 1 335 ? -29.099 -36.002 19.242 1.00 25.83 364 THR A C 1
ATOM 2697 O O . THR A 1 335 ? -29.979 -35.204 19.571 1.00 25.61 364 THR A O 1
ATOM 2701 N N . PHE A 1 336 ? -28.798 -36.257 17.969 1.00 26.64 365 PHE A N 1
ATOM 2702 C CA . PHE A 1 336 ? -29.532 -35.588 16.891 1.00 27.50 365 PHE A CA 1
ATOM 2703 C C . PHE A 1 336 ? -31.036 -35.900 16.800 1.00 28.62 365 PHE A C 1
ATOM 2704 O O . PHE A 1 336 ? -31.832 -35.056 16.338 1.00 28.15 365 PHE A O 1
ATOM 2712 N N . LYS A 1 337 ? -31.426 -37.098 17.231 1.00 29.65 366 LYS A N 1
ATOM 2713 C CA . LYS A 1 337 ? -32.855 -37.445 17.277 1.00 31.77 366 LYS A CA 1
ATOM 2714 C C . LYS A 1 337 ? -33.581 -36.605 18.333 1.00 30.38 366 LYS A C 1
ATOM 2715 O O . LYS A 1 337 ? -34.656 -36.063 18.061 1.00 31.37 366 LYS A O 1
ATOM 2721 N N . LEU A 1 338 ? -32.964 -36.461 19.505 1.00 28.20 367 LEU A N 1
ATOM 2722 C CA . LEU A 1 338 ? -33.506 -35.613 20.570 1.00 26.86 367 LEU A CA 1
ATOM 2723 C C . LEU A 1 338 ? -33.664 -34.171 20.108 1.00 25.21 367 LEU A C 1
ATOM 2724 O O . LEU A 1 338 ? -34.713 -33.551 20.327 1.00 25.82 367 LEU A O 1
ATOM 2729 N N . VAL A 1 339 ? -32.633 -33.654 19.449 1.00 23.83 368 VAL A N 1
ATOM 2730 C CA . VAL A 1 339 ? -32.657 -32.298 18.905 1.00 22.57 368 VAL A CA 1
ATOM 2731 C C . VAL A 1 339 ? -33.807 -32.137 17.898 1.00 24.29 368 VAL A C 1
ATOM 2732 O O . VAL A 1 339 ? -34.545 -31.158 17.956 1.00 24.57 368 VAL A O 1
ATOM 2736 N N . ASP A 1 340 ? -33.968 -33.105 16.997 1.00 26.09 369 ASP A N 1
ATOM 2737 C CA . ASP A 1 340 ? -35.009 -33.028 15.969 1.00 28.14 369 ASP A CA 1
ATOM 2738 C C . ASP A 1 340 ? -36.418 -33.054 16.569 1.00 29.49 369 ASP A C 1
ATOM 2739 O O . ASP A 1 340 ? -37.262 -32.272 16.141 1.00 30.55 369 ASP A O 1
ATOM 2744 N N . GLU A 1 341 ? -36.670 -33.930 17.552 1.00 30.29 370 GLU A N 1
ATOM 2745 C CA . GLU A 1 341 ? -37.985 -33.985 18.231 1.00 32.23 370 GLU A CA 1
ATOM 2746 C C . GLU A 1 341 ? -38.294 -32.632 18.864 1.00 30.22 370 GLU A C 1
ATOM 2747 O O . GLU A 1 341 ? -39.378 -32.098 18.702 1.00 31.26 370 GLU A O 1
ATOM 2753 N N . THR A 1 342 ? -37.318 -32.093 19.582 1.00 27.63 371 THR A N 1
ATOM 2754 C CA . THR A 1 342 ? -37.444 -30.802 20.236 1.00 27.02 371 THR A CA 1
ATOM 2755 C C . THR A 1 342 ? -37.790 -29.670 19.267 1.00 27.29 371 THR A C 1
ATOM 2756 O O . THR A 1 342 ? -38.717 -28.910 19.526 1.00 28.00 371 THR A O 1
ATOM 2760 N N . LEU A 1 343 ? -37.049 -29.576 18.158 1.00 27.38 372 LEU A N 1
ATOM 2761 C CA . LEU A 1 343 ? -37.330 -28.599 17.090 1.00 28.02 372 LEU A CA 1
ATOM 2762 C C . LEU A 1 343 ? -38.710 -28.799 16.441 1.00 30.26 372 LEU A C 1
ATOM 2763 O O . LEU A 1 343 ? -39.451 -27.835 16.281 1.00 31.56 372 LEU A O 1
ATOM 2768 N N . ARG A 1 344 ? -39.061 -30.035 16.091 1.00 35.12 373 ARG A N 1
ATOM 2769 C CA . ARG A 1 344 ? -40.405 -30.317 15.583 1.00 38.04 373 ARG A CA 1
ATOM 2770 C C . ARG A 1 344 ? -41.494 -29.909 16.583 1.00 38.03 373 ARG A C 1
ATOM 2771 O O . ARG A 1 344 ? -42.404 -29.164 16.236 1.00 39.95 373 ARG A O 1
ATOM 2779 N N . ARG A 1 345 ? -41.368 -30.351 17.835 1.00 37.28 374 ARG A N 1
ATOM 2780 C CA . ARG A 1 345 ? -42.390 -30.061 18.844 1.00 39.63 374 ARG A CA 1
ATOM 2781 C C . ARG A 1 345 ? -42.572 -28.549 18.995 1.00 39.31 374 ARG A C 1
ATOM 2782 O O . ARG A 1 345 ? -43.701 -28.056 19.081 1.00 42.17 374 ARG A O 1
ATOM 2790 N N . ARG A 1 346 ? -41.460 -27.822 18.963 1.00 37.01 375 ARG A N 1
ATOM 2791 C CA . ARG A 1 346 ? -41.494 -26.374 19.074 1.00 39.34 375 ARG A CA 1
ATOM 2792 C C . ARG A 1 346 ? -42.166 -25.678 17.880 1.00 42.58 375 ARG A C 1
ATOM 2793 O O . ARG A 1 346 ? -43.009 -24.791 18.067 1.00 45.67 375 ARG A O 1
ATOM 2801 N N . ASN A 1 347 ? -41.786 -26.056 16.661 1.00 43.35 376 ASN A N 1
ATOM 2802 C CA . ASN A 1 347 ? -42.400 -25.471 15.471 1.00 48.55 376 ASN A CA 1
ATOM 2803 C C . ASN A 1 347 ? -43.919 -25.716 15.436 1.00 51.32 376 ASN A C 1
ATOM 2804 O O . ASN A 1 347 ? -44.695 -24.862 14.993 1.00 55.89 376 ASN A O 1
ATOM 2809 N N . LEU A 1 348 ? -44.322 -26.883 15.933 1.00 50.37 377 LEU A N 1
ATOM 2810 C CA . LEU A 1 348 ? -45.728 -27.266 16.007 1.00 55.07 377 LEU A CA 1
ATOM 2811 C C . LEU A 1 348 ? -46.473 -26.474 17.081 1.00 56.47 377 LEU A C 1
ATOM 2812 O O . LEU A 1 348 ? -47.686 -26.257 16.972 1.00 61.72 377 LEU A O 1
ATOM 2817 N N . LEU A 1 349 ? -45.736 -26.033 18.100 1.00 53.81 378 LEU A N 1
ATOM 2818 C CA . LEU A 1 349 ? -46.270 -25.160 19.143 1.00 56.63 378 LEU A CA 1
ATOM 2819 C C . LEU A 1 349 ? -46.593 -23.762 18.611 1.00 60.36 378 LEU A C 1
ATOM 2820 O O . LEU A 1 349 ? -47.698 -23.257 18.840 1.00 65.02 378 LEU A O 1
ATOM 2825 N N . GLU A 1 350 ? -45.646 -23.147 17.900 1.00 60.07 379 GLU A N 1
ATOM 2826 C CA . GLU A 1 350 ? -45.881 -21.818 17.312 1.00 66.46 379 GLU A CA 1
ATOM 2827 C C . GLU A 1 350 ? -46.657 -21.842 15.979 1.00 70.67 379 GLU A C 1
ATOM 2828 O O . GLU A 1 350 ? -46.334 -21.107 15.049 1.00 75.87 379 GLU A O 1
ATOM 2834 N N . ALA A 1 351 ? -47.702 -22.670 15.917 1.00 70.94 380 ALA A N 1
ATOM 2835 C CA . ALA A 1 351 ? -48.559 -22.781 14.732 1.00 76.90 380 ALA A CA 1
ATOM 2836 C C . ALA A 1 351 ? -50.057 -22.823 15.078 1.00 81.57 380 ALA A C 1
ATOM 2837 O O . ALA A 1 351 ? -50.474 -22.453 16.182 1.00 81.34 380 ALA A O 1
ATOM 2839 N N . ILE B 1 9 ? -8.251 -77.763 30.215 1.00 62.10 38 ILE B N 1
ATOM 2840 C CA . ILE B 1 9 ? -9.679 -77.337 30.316 1.00 58.15 38 ILE B CA 1
ATOM 2841 C C . ILE B 1 9 ? -10.015 -76.828 31.717 1.00 55.57 38 ILE B C 1
ATOM 2842 O O . ILE B 1 9 ? -9.982 -77.586 32.691 1.00 56.38 38 ILE B O 1
ATOM 2847 N N . ARG B 1 10 ? -10.346 -75.543 31.805 1.00 52.63 39 ARG B N 1
ATOM 2848 C CA . ARG B 1 10 ? -10.696 -74.922 33.072 1.00 50.03 39 ARG B CA 1
ATOM 2849 C C . ARG B 1 10 ? -12.223 -74.880 33.202 1.00 46.24 39 ARG B C 1
ATOM 2850 O O . ARG B 1 10 ? -12.911 -74.282 32.363 1.00 44.45 39 ARG B O 1
ATOM 2858 N N . LYS B 1 11 ? -12.738 -75.519 34.250 1.00 44.68 40 LYS B N 1
ATOM 2859 C CA . LYS B 1 11 ? -14.172 -75.599 34.489 1.00 41.72 40 LYS B CA 1
ATOM 2860 C C . LYS B 1 11 ? -14.716 -74.311 35.128 1.00 38.58 40 LYS B C 1
ATOM 2861 O O . LYS B 1 11 ? -14.245 -73.892 36.183 1.00 38.30 40 LYS B O 1
ATOM 2867 N N . LEU B 1 12 ? -15.683 -73.675 34.468 1.00 36.31 41 LEU B N 1
ATOM 2868 C CA . LEU B 1 12 ? -16.361 -72.504 35.032 1.00 33.81 41 LEU B CA 1
ATOM 2869 C C . LEU B 1 12 ? -17.791 -72.873 35.382 1.00 31.95 41 LEU B C 1
ATOM 2870 O O . LEU B 1 12 ? -18.479 -73.519 34.584 1.00 32.51 41 LEU B O 1
ATOM 2875 N N . LEU B 1 13 ? -18.244 -72.460 36.568 1.00 30.38 42 LEU B N 1
ATOM 2876 C CA . LEU B 1 13 ? -19.598 -72.786 37.037 1.00 28.52 42 LEU B CA 1
ATOM 2877 C C . LEU B 1 13 ? -20.414 -71.526 37.302 1.00 25.89 42 LEU B C 1
ATOM 2878 O O . LEU B 1 13 ? -20.008 -70.675 38.091 1.00 25.43 42 LEU B O 1
ATOM 2883 N N . LEU B 1 14 ? -21.548 -71.398 36.616 1.00 24.29 43 LEU B N 1
ATOM 2884 C CA . LEU B 1 14 ? -22.480 -70.303 36.863 1.00 21.85 43 LEU B CA 1
ATOM 2885 C C . LEU B 1 14 ? -23.410 -70.636 38.028 1.00 21.24 43 LEU B C 1
ATOM 2886 O O . LEU B 1 14 ? -24.156 -71.625 37.995 1.00 21.51 43 LEU B O 1
ATOM 2891 N N . LEU B 1 15 ? -23.371 -69.796 39.055 1.00 20.35 44 LEU B N 1
ATOM 2892 C CA . LEU B 1 15 ? -24.274 -69.921 40.198 1.00 19.83 44 LEU B CA 1
ATOM 2893 C C . LEU B 1 15 ? -24.977 -68.582 40.455 1.00 18.91 44 LEU B C 1
ATOM 2894 O O . LEU B 1 15 ? -24.505 -67.521 40.021 1.00 19.27 44 LEU B O 1
ATOM 2899 N N . GLY B 1 16 ? -26.104 -68.635 41.149 1.00 18.08 45 GLY B N 1
ATOM 2900 C CA . GLY B 1 16 ? -26.884 -67.444 41.460 1.00 17.41 45 GLY B CA 1
ATOM 2901 C C . GLY B 1 16 ? -28.331 -67.851 41.653 1.00 17.61 45 GLY B C 1
ATOM 2902 O O . GLY B 1 16 ? -28.703 -68.960 41.292 1.00 18.03 45 GLY B O 1
ATOM 2903 N N . ALA B 1 17 ? -29.147 -66.961 42.211 1.00 17.42 46 ALA B N 1
ATOM 2904 C CA . ALA B 1 17 ? -30.540 -67.278 42.501 1.00 18.03 46 ALA B CA 1
ATOM 2905 C C . ALA B 1 17 ? -31.325 -67.271 41.198 1.00 18.94 46 ALA B C 1
ATOM 2906 O O . ALA B 1 17 ? -30.792 -66.852 40.144 1.00 18.95 46 ALA B O 1
ATOM 2908 N N . GLY B 1 18 ? -32.577 -67.724 41.253 1.00 19.25 47 GLY B N 1
ATOM 2909 C CA . GLY B 1 18 ? -33.450 -67.669 40.093 1.00 20.15 47 GLY B CA 1
ATOM 2910 C C . GLY B 1 18 ? -33.505 -66.301 39.420 1.00 20.18 47 GLY B C 1
ATOM 2911 O O . GLY B 1 18 ? -33.533 -65.260 40.103 1.00 19.45 47 GLY B O 1
ATOM 2912 N N . GLU B 1 19 ? -33.485 -66.312 38.080 1.00 20.39 48 GLU B N 1
ATOM 2913 C CA . GLU B 1 19 ? -33.589 -65.097 37.254 1.00 21.21 48 GLU B CA 1
ATOM 2914 C C . GLU B 1 19 ? -32.404 -64.121 37.409 1.00 20.68 48 GLU B C 1
ATOM 2915 O O . GLU B 1 19 ? -32.505 -62.957 37.024 1.00 21.90 48 GLU B O 1
ATOM 2921 N N . SER B 1 20 ? -31.279 -64.572 37.954 1.00 19.69 49 SER B N 1
ATOM 2922 C CA . SER B 1 20 ? -30.163 -63.645 38.175 1.00 19.51 49 SER B CA 1
ATOM 2923 C C . SER B 1 20 ? -29.397 -63.293 36.899 1.00 19.70 49 SER B C 1
ATOM 2924 O O . SER B 1 20 ? -28.663 -62.318 36.878 1.00 19.57 49 SER B O 1
ATOM 2927 N N . GLY B 1 21 ? -29.577 -64.068 35.838 1.00 20.32 50 GLY B N 1
ATOM 2928 C CA . GLY B 1 21 ? -28.915 -63.773 34.568 1.00 21.23 50 GLY B CA 1
ATOM 2929 C C . GLY B 1 21 ? -27.954 -64.846 34.085 1.00 21.84 50 GLY B C 1
ATOM 2930 O O . GLY B 1 21 ? -27.247 -64.630 33.113 1.00 22.98 50 GLY B O 1
ATOM 2931 N N . LYS B 1 22 ? -27.946 -66.008 34.749 1.00 21.48 51 LYS B N 1
ATOM 2932 C CA . LYS B 1 22 ? -27.023 -67.117 34.441 1.00 21.37 51 LYS B CA 1
ATOM 2933 C C . LYS B 1 22 ? -27.106 -67.631 32.977 1.00 23.02 51 LYS B C 1
ATOM 2934 O O . LYS B 1 22 ? -26.086 -67.720 32.284 1.00 24.30 51 LYS B O 1
ATOM 2940 N N . SER B 1 23 ? -28.307 -67.989 32.534 1.00 23.07 52 SER B N 1
ATOM 2941 C CA . SER B 1 23 ? -28.518 -68.484 31.180 1.00 24.74 52 SER B CA 1
ATOM 2942 C C . SER B 1 23 ? -28.277 -67.394 30.130 1.00 25.26 52 SER B C 1
ATOM 2943 O O . SER B 1 23 ? -27.893 -67.691 28.995 1.00 27.07 52 SER B O 1
ATOM 2946 N N . THR B 1 24 ? -28.514 -66.142 30.506 1.00 24.52 53 THR B N 1
ATOM 2947 C CA . THR B 1 24 ? -28.257 -65.009 29.616 1.00 24.95 53 THR B CA 1
ATOM 2948 C C . THR B 1 24 ? -26.757 -64.826 29.375 1.00 25.22 53 THR B C 1
ATOM 2949 O O . THR B 1 24 ? -26.337 -64.576 28.242 1.00 26.69 53 THR B O 1
ATOM 2953 N N . ILE B 1 25 ? -25.955 -64.968 30.435 1.00 24.20 54 ILE B N 1
ATOM 2954 C CA . ILE B 1 25 ? -24.503 -64.900 30.306 1.00 24.70 54 ILE B CA 1
ATOM 2955 C C . ILE B 1 25 ? -24.079 -66.071 29.412 1.00 25.70 54 ILE B C 1
ATOM 2956 O O . ILE B 1 25 ? -23.378 -65.876 28.430 1.00 27.57 54 ILE B O 1
ATOM 2961 N N . PHE B 1 26 ? -24.551 -67.270 29.740 1.00 25.16 55 PHE B N 1
ATOM 2962 C CA . PHE B 1 26 ? -24.321 -68.478 28.940 1.00 26.31 55 PHE B CA 1
ATOM 2963 C C . PHE B 1 26 ? -24.624 -68.280 27.433 1.00 28.48 55 PHE B C 1
ATOM 2964 O O . PHE B 1 26 ? -23.823 -68.668 26.582 1.00 30.27 55 PHE B O 1
ATOM 2972 N N . LYS B 1 27 ? -25.769 -67.687 27.102 1.00 28.44 56 LYS B N 1
ATOM 2973 C CA . LYS B 1 27 ? -26.108 -67.477 25.701 1.00 30.78 56 LYS B CA 1
ATOM 2974 C C . LYS B 1 27 ? -25.130 -66.506 25.055 1.00 32.04 56 LYS B C 1
ATOM 2975 O O . LYS B 1 27 ? -24.750 -66.705 23.905 1.00 34.00 56 LYS B O 1
ATOM 2981 N N . GLN B 1 28 ? -24.706 -65.477 25.802 1.00 31.47 57 GLN B N 1
ATOM 2982 C CA . GLN B 1 28 ? -23.743 -64.482 25.298 1.00 33.07 57 GLN B CA 1
ATOM 2983 C C . GLN B 1 28 ? -22.411 -65.132 24.937 1.00 34.58 57 GLN B C 1
ATOM 2984 O O . GLN B 1 28 ? -21.835 -64.839 23.892 1.00 37.62 57 GLN B O 1
ATOM 2990 N N . ILE B 1 29 ? -21.946 -66.030 25.800 1.00 33.54 58 ILE B N 1
ATOM 2991 C CA . ILE B 1 29 ? -20.752 -66.846 25.554 1.00 34.59 58 ILE B CA 1
ATOM 2992 C C . ILE B 1 29 ? -20.891 -67.689 24.292 1.00 36.92 58 ILE B C 1
ATOM 2993 O O . ILE B 1 29 ? -19.974 -67.757 23.471 1.00 38.84 58 ILE B O 1
ATOM 2998 N N . LYS B 1 30 ? -22.045 -68.334 24.151 1.00 36.75 59 LYS B N 1
ATOM 2999 C CA . LYS B 1 30 ? -22.362 -69.113 22.959 1.00 39.55 59 LYS B CA 1
ATOM 3000 C C . LYS B 1 30 ? -22.267 -68.231 21.703 1.00 41.39 59 LYS B C 1
ATOM 3001 O O . LYS B 1 30 ? -21.705 -68.640 20.673 1.00 44.45 59 LYS B O 1
ATOM 3007 N N . LEU B 1 31 ? -22.780 -67.007 21.800 1.00 40.20 60 LEU B N 1
ATOM 3008 C CA . LEU B 1 31 ? -22.780 -66.085 20.657 1.00 41.85 60 LEU B CA 1
ATOM 3009 C C . LEU B 1 31 ? -21.405 -65.465 20.355 1.00 43.05 60 LEU B C 1
ATOM 3010 O O . LEU B 1 31 ? -21.130 -65.088 19.218 1.00 45.32 60 LEU B O 1
ATOM 3015 N N . LEU B 1 32 ? -20.560 -65.365 21.381 1.00 40.96 61 LEU B N 1
ATOM 3016 C CA . LEU B 1 32 ? -19.272 -64.688 21.278 1.00 41.79 61 LEU B CA 1
ATOM 3017 C C . LEU B 1 32 ? -18.078 -65.584 20.946 1.00 43.02 61 LEU B C 1
ATOM 3018 O O . LEU B 1 32 ? -17.205 -65.183 20.170 1.00 45.98 61 LEU B O 1
ATOM 3023 N N . PHE B 1 33 ? -18.025 -66.778 21.531 1.00 71.46 62 PHE B N 1
ATOM 3024 C CA . PHE B 1 33 ? -16.857 -67.651 21.369 1.00 71.94 62 PHE B CA 1
ATOM 3025 C C . PHE B 1 33 ? -17.218 -69.065 20.931 1.00 72.90 62 PHE B C 1
ATOM 3026 O O . PHE B 1 33 ? -16.505 -70.016 21.238 1.00 74.08 62 PHE B O 1
ATOM 3034 N N . GLN B 1 34 ? -18.325 -69.191 20.210 1.00 72.75 63 GLN B N 1
ATOM 3035 C CA . GLN B 1 34 ? -18.800 -70.480 19.722 1.00 74.41 63 GLN B CA 1
ATOM 3036 C C . GLN B 1 34 ? -19.634 -70.235 18.469 1.00 74.63 63 GLN B C 1
ATOM 3037 O O . GLN B 1 34 ? -19.571 -69.153 17.878 1.00 73.64 63 GLN B O 1
ATOM 3043 N N . THR B 1 35 ? -20.409 -71.234 18.065 1.00 76.33 64 THR B N 1
ATOM 3044 C CA . THR B 1 35 ? -21.113 -71.206 16.782 1.00 77.69 64 THR B CA 1
ATOM 3045 C C . THR B 1 35 ? -22.398 -70.376 16.809 1.00 76.60 64 THR B C 1
ATOM 3046 O O . THR B 1 35 ? -23.031 -70.170 15.768 1.00 77.92 64 THR B O 1
ATOM 3050 N N . GLY B 1 36 ? -22.769 -69.896 17.994 1.00 74.54 65 GLY B N 1
ATOM 3051 C CA . GLY B 1 36 ? -24.058 -69.247 18.199 1.00 73.42 65 GLY B CA 1
ATOM 3052 C C . GLY B 1 36 ? -25.162 -70.287 18.161 1.00 74.93 65 GLY B C 1
ATOM 3053 O O . GLY B 1 36 ? -24.939 -71.452 18.499 1.00 76.04 65 GLY B O 1
ATOM 3054 N N . PHE B 1 37 ? -26.350 -69.870 17.739 1.00 75.18 66 PHE B N 1
ATOM 3055 C CA . PHE B 1 37 ? -27.484 -70.777 17.610 1.00 76.98 66 PHE B CA 1
ATOM 3056 C C . PHE B 1 37 ? -27.723 -71.131 16.143 1.00 79.95 66 PHE B C 1
ATOM 3057 O O . PHE B 1 37 ? -27.822 -70.238 15.301 1.00 80.03 66 PHE B O 1
ATOM 3065 N N . ASP B 1 38 ? -27.797 -72.427 15.833 1.00 82.74 67 ASP B N 1
ATOM 3066 C CA . ASP B 1 38 ? -28.218 -72.860 14.493 1.00 86.37 67 ASP B CA 1
ATOM 3067 C C . ASP B 1 38 ? -29.740 -72.731 14.348 1.00 87.61 67 ASP B C 1
ATOM 3068 O O . ASP B 1 38 ? -30.452 -72.666 15.351 1.00 86.14 67 ASP B O 1
ATOM 3073 N N . GLU B 1 39 ? -30.235 -72.684 13.109 1.00 90.77 68 GLU B N 1
ATOM 3074 C CA . GLU B 1 39 ? -31.679 -72.551 12.861 1.00 92.56 68 GLU B CA 1
ATOM 3075 C C . GLU B 1 39 ? -32.493 -73.504 13.748 1.00 93.18 68 GLU B C 1
ATOM 3076 O O . GLU B 1 39 ? -33.574 -73.142 14.230 1.00 92.40 68 GLU B O 1
ATOM 3082 N N . GLY B 1 40 ? -31.955 -74.709 13.955 1.00 94.66 69 GLY B N 1
ATOM 3083 C CA . GLY B 1 40 ? -32.510 -75.692 14.887 1.00 95.20 69 GLY B CA 1
ATOM 3084 C C . GLY B 1 40 ? -32.742 -75.145 16.287 1.00 91.36 69 GLY B C 1
ATOM 3085 O O . GLY B 1 40 ? -33.867 -75.181 16.785 1.00 91.65 69 GLY B O 1
ATOM 3086 N N . GLU B 1 41 ? -31.681 -74.634 16.917 1.00 88.03 70 GLU B N 1
ATOM 3087 C CA . GLU B 1 41 ? -31.763 -74.052 18.267 1.00 84.35 70 GLU B CA 1
ATOM 3088 C C . GLU B 1 41 ? -32.635 -72.803 18.341 1.00 81.74 70 GLU B C 1
ATOM 3089 O O . GLU B 1 41 ? -33.301 -72.571 19.347 1.00 80.01 70 GLU B O 1
ATOM 3095 N N . LEU B 1 42 ? -32.615 -71.998 17.284 1.00 81.48 71 LEU B N 1
ATOM 3096 C CA . LEU B 1 42 ? -33.422 -70.783 17.228 1.00 79.71 71 LEU B CA 1
ATOM 3097 C C . LEU B 1 42 ? -34.909 -71.116 17.257 1.00 81.14 71 LEU B C 1
ATOM 3098 O O . LEU B 1 42 ? -35.684 -70.460 17.962 1.00 78.91 71 LEU B O 1
ATOM 3103 N N . LYS B 1 43 ? -35.290 -72.149 16.500 1.00 84.53 72 LYS B N 1
ATOM 3104 C CA . LYS B 1 43 ? -36.665 -72.654 16.480 1.00 86.71 72 LYS B CA 1
ATOM 3105 C C . LYS B 1 43 ? -37.105 -73.132 17.855 1.00 85.02 72 LYS B C 1
ATOM 3106 O O . LYS B 1 43 ? -38.260 -72.942 18.244 1.00 84.91 72 LYS B O 1
ATOM 3112 N N . SER B 1 44 ? -36.172 -73.743 18.582 1.00 83.78 73 SER B N 1
ATOM 3113 C CA . SER B 1 44 ? -36.380 -74.131 19.978 1.00 82.13 73 SER B CA 1
ATOM 3114 C C . SER B 1 44 ? -36.980 -73.011 20.833 1.00 78.49 73 SER B C 1
ATOM 3115 O O . SER B 1 44 ? -37.812 -73.280 21.698 1.00 78.26 73 SER B O 1
ATOM 3118 N N . TYR B 1 45 ? -36.571 -71.767 20.576 1.00 75.88 74 TYR B N 1
ATOM 3119 C CA . TYR B 1 45 ? -36.978 -70.624 21.414 1.00 72.61 74 TYR B CA 1
ATOM 3120 C C . TYR B 1 45 ? -38.338 -70.024 21.048 1.00 72.83 74 TYR B C 1
ATOM 3121 O O . TYR B 1 45 ? -38.927 -69.289 21.845 1.00 70.32 74 TYR B O 1
ATOM 3130 N N . VAL B 1 46 ? -38.832 -70.358 19.856 1.00 75.85 75 VAL B N 1
ATOM 3131 C CA . VAL B 1 46 ? -40.131 -69.870 19.373 1.00 77.11 75 VAL B CA 1
ATOM 3132 C C . VAL B 1 46 ? -41.262 -70.116 20.387 1.00 76.94 75 VAL B C 1
ATOM 3133 O O . VAL B 1 46 ? -41.930 -69.164 20.795 1.00 75.14 75 VAL B O 1
ATOM 3137 N N . PRO B 1 47 ? -41.465 -71.380 20.818 1.00 79.09 76 PRO B N 1
ATOM 3138 C CA . PRO B 1 47 ? -42.547 -71.592 21.786 1.00 79.18 76 PRO B CA 1
ATOM 3139 C C . PRO B 1 47 ? -42.312 -70.902 23.130 1.00 75.96 76 PRO B C 1
ATOM 3140 O O . PRO B 1 47 ? -43.283 -70.547 23.798 1.00 75.11 76 PRO B O 1
ATOM 3144 N N . VAL B 1 48 ? -41.045 -70.705 23.510 1.00 74.81 77 VAL B N 1
ATOM 3145 C CA . VAL B 1 48 ? -40.705 -69.987 24.749 1.00 72.37 77 VAL B CA 1
ATOM 3146 C C . VAL B 1 48 ? -41.075 -68.510 24.628 1.00 71.24 77 VAL B C 1
ATOM 3147 O O . VAL B 1 48 ? -41.805 -67.976 25.467 1.00 69.47 77 VAL B O 1
ATOM 3151 N N . ILE B 1 49 ? -40.577 -67.863 23.573 1.00 37.38 78 ILE B N 1
ATOM 3152 C CA . ILE B 1 49 ? -40.831 -66.441 23.348 1.00 38.25 78 ILE B CA 1
ATOM 3153 C C . ILE B 1 49 ? -42.332 -66.209 23.308 1.00 40.46 78 ILE B C 1
ATOM 3154 O O . ILE B 1 49 ? -42.847 -65.289 23.954 1.00 40.68 78 ILE B O 1
ATOM 3159 N N . HIS B 1 50 ? -43.029 -67.077 22.582 1.00 43.11 79 HIS B N 1
ATOM 3160 C CA . HIS B 1 50 ? -44.474 -66.981 22.467 1.00 46.47 79 HIS B CA 1
ATOM 3161 C C . HIS B 1 50 ? -45.152 -67.144 23.819 1.00 46.36 79 HIS B C 1
ATOM 3162 O O . HIS B 1 50 ? -46.051 -66.370 24.150 1.00 47.66 79 HIS B O 1
ATOM 3169 N N . ALA B 1 51 ? -44.718 -68.134 24.596 1.00 45.72 80 ALA B N 1
ATOM 3170 C CA . ALA B 1 51 ? -45.215 -68.301 25.965 1.00 46.72 80 ALA B CA 1
ATOM 3171 C C . ALA B 1 51 ? -45.036 -67.021 26.796 1.00 45.27 80 ALA B C 1
ATOM 3172 O O . ALA B 1 51 ? -45.952 -66.628 27.524 1.00 46.89 80 ALA B O 1
ATOM 3174 N N . ASN B 1 52 ? -43.875 -66.365 26.667 1.00 43.44 81 ASN B N 1
ATOM 3175 C CA . ASN B 1 52 ? -43.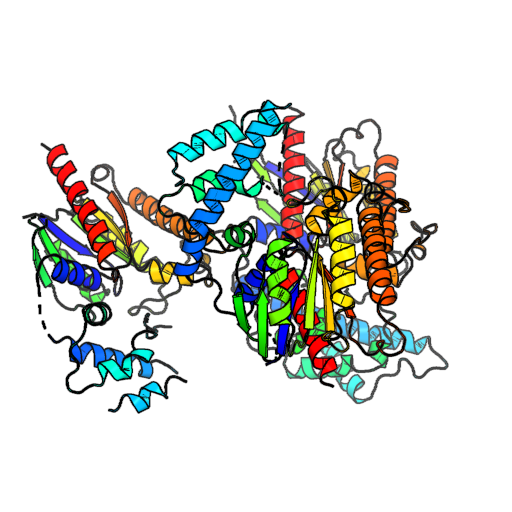603 -65.098 27.368 1.00 43.19 81 ASN B CA 1
ATOM 3176 C C . ASN B 1 52 ? -44.621 -64.018 27.011 1.00 44.91 81 ASN B C 1
ATOM 3177 O O . ASN B 1 52 ? -45.040 -63.244 27.877 1.00 45.70 81 ASN B O 1
ATOM 3182 N N . VAL B 1 53 ? -45.010 -63.975 25.733 1.00 46.41 82 VAL B N 1
ATOM 3183 C CA . VAL B 1 53 ? -46.015 -63.023 25.247 1.00 49.12 82 VAL B CA 1
ATOM 3184 C C . VAL B 1 53 ? -47.329 -63.228 25.991 1.00 51.52 82 VAL B C 1
ATOM 3185 O O . VAL B 1 53 ? -47.848 -62.293 26.609 1.00 52.53 82 VAL B O 1
ATOM 3189 N N . TYR B 1 54 ? -47.846 -64.455 25.949 1.00 53.20 83 TYR B N 1
ATOM 3190 C CA . TYR B 1 54 ? -49.060 -64.810 26.684 1.00 56.48 83 TYR B CA 1
ATOM 3191 C C . TYR B 1 54 ? -48.953 -64.478 28.173 1.00 55.72 83 TYR B C 1
ATOM 3192 O O . TYR B 1 54 ? -49.854 -63.852 28.739 1.00 57.65 83 TYR B O 1
ATOM 3201 N N . GLN B 1 55 ? -47.844 -64.882 28.790 1.00 53.55 84 GLN B N 1
ATOM 3202 C CA . GLN B 1 55 ? -47.639 -64.699 30.224 1.00 54.06 84 GLN B CA 1
ATOM 3203 C C . GLN B 1 55 ? -47.607 -63.225 30.616 1.00 54.02 84 GLN B C 1
ATOM 3204 O O . GLN B 1 55 ? -48.198 -62.831 31.619 1.00 55.91 84 GLN B O 1
ATOM 3210 N N . THR B 1 56 ? -46.916 -62.416 29.818 1.00 52.82 85 THR B N 1
ATOM 3211 C CA . THR B 1 56 ? -46.830 -60.964 30.038 1.00 54.09 85 THR B CA 1
ATOM 3212 C C . THR B 1 56 ? -48.197 -60.253 29.972 1.00 56.77 85 THR B C 1
ATOM 3213 O O . THR B 1 56 ? -48.545 -59.483 30.880 1.00 58.80 85 THR B O 1
ATOM 3217 N N . ILE B 1 57 ? -48.966 -60.515 28.914 1.00 57.65 86 ILE B N 1
ATOM 3218 C CA . ILE B 1 57 ? -50.275 -59.869 28.752 1.00 60.99 86 ILE B CA 1
ATOM 3219 C C . ILE B 1 57 ? -51.288 -60.343 29.795 1.00 63.46 86 ILE B C 1
ATOM 3220 O O . ILE B 1 57 ? -52.068 -59.540 30.300 1.00 66.06 86 ILE B O 1
ATOM 3225 N N . LYS B 1 58 ? -51.252 -61.636 30.126 1.00 63.58 87 LYS B N 1
ATOM 3226 C CA . LYS B 1 58 ? -52.133 -62.211 31.146 1.00 66.83 87 LYS B CA 1
ATOM 3227 C C . LYS B 1 58 ? -51.888 -61.518 32.485 1.00 67.33 87 LYS B C 1
ATOM 3228 O O . LYS B 1 58 ? -52.831 -61.159 33.193 1.00 70.61 87 LYS B O 1
ATOM 3234 N N . LEU B 1 59 ? -50.611 -61.316 32.800 1.00 65.01 88 LEU B N 1
ATOM 3235 C CA . LEU B 1 59 ? -50.190 -60.619 34.009 1.00 66.65 88 LEU B CA 1
ATOM 3236 C C . LEU B 1 59 ? -50.644 -59.156 33.999 1.00 68.51 88 LEU B C 1
ATOM 3237 O O . LEU B 1 59 ? -51.037 -58.611 35.033 1.00 71.42 88 LEU B O 1
ATOM 3242 N N . LEU B 1 60 ? -50.592 -58.533 32.824 1.00 67.68 89 LEU B N 1
ATOM 3243 C CA . LEU B 1 60 ? -51.071 -57.161 32.650 1.00 70.48 89 LEU B CA 1
ATOM 3244 C C . LEU B 1 60 ? -52.595 -57.034 32.725 1.00 74.00 89 LEU B C 1
ATOM 3245 O O . LEU B 1 60 ? -53.102 -56.037 33.241 1.00 77.02 89 LEU B O 1
ATOM 3250 N N . HIS B 1 61 ? -53.307 -58.040 32.210 1.00 74.50 90 HIS B N 1
ATOM 3251 C CA . HIS B 1 61 ? -54.775 -58.097 32.280 1.00 78.92 90 HIS B CA 1
ATOM 3252 C C . HIS B 1 61 ? -55.240 -58.226 33.732 1.00 81.23 90 HIS B C 1
ATOM 3253 O O . HIS B 1 61 ? -56.097 -57.462 34.177 1.00 84.80 90 HIS B O 1
ATOM 3260 N N . ASP B 1 62 ? -54.658 -59.183 34.459 1.00 80.00 91 ASP B N 1
ATOM 3261 C CA . ASP B 1 62 ? -55.030 -59.466 35.850 1.00 83.21 91 ASP B CA 1
ATOM 3262 C C . ASP B 1 62 ? -54.688 -58.316 36.801 1.00 84.83 91 ASP B C 1
ATOM 3263 O O . ASP B 1 62 ? -55.457 -58.004 37.713 1.00 88.81 91 ASP B O 1
ATOM 3268 N N . GLY B 1 63 ? -53.538 -57.686 36.574 1.00 82.65 92 GLY B N 1
ATOM 3269 C CA . GLY B 1 63 ? -53.145 -56.491 37.322 1.00 85.38 92 GLY B CA 1
ATOM 3270 C C . GLY B 1 63 ? -54.049 -55.294 37.062 1.00 88.54 92 GLY B C 1
ATOM 3271 O O . GLY B 1 63 ? -54.287 -54.485 37.959 1.00 92.46 92 GLY B O 1
ATOM 3272 N N . THR B 1 64 ? -54.542 -55.179 35.829 1.00 80.15 93 THR B N 1
ATOM 3273 C CA . THR B 1 64 ? -55.512 -54.144 35.468 1.00 80.98 93 THR B CA 1
ATOM 3274 C C . THR B 1 64 ? -56.882 -54.483 36.065 1.00 83.62 93 THR B C 1
ATOM 3275 O O . THR B 1 64 ? -57.605 -53.592 36.513 1.00 86.08 93 THR B O 1
ATOM 3279 N N . LYS B 1 65 ? -57.221 -55.770 36.086 1.00 83.94 94 LYS B N 1
ATOM 3280 C CA . LYS B 1 65 ? -58.446 -56.230 36.737 1.00 87.61 94 LYS B CA 1
ATOM 3281 C C . LYS B 1 65 ? -58.456 -55.859 38.223 1.00 91.38 94 LYS B C 1
ATOM 3282 O O . LYS B 1 65 ? -59.451 -55.323 38.720 1.00 94.70 94 LYS B O 1
ATOM 3288 N N . GLU B 1 66 ? -57.351 -56.119 38.922 1.00 91.79 95 GLU B N 1
ATOM 3289 C CA . GLU B 1 66 ? -57.293 -55.853 40.365 1.00 96.31 95 GLU B CA 1
ATOM 3290 C C . GLU B 1 66 ? -57.198 -54.364 40.726 1.00 97.85 95 GLU B C 1
ATOM 3291 O O . GLU B 1 66 ? -57.584 -53.972 41.831 1.00 102.25 95 GLU B O 1
ATOM 3297 N N . PHE B 1 67 ? -56.692 -53.542 39.803 1.00 95.02 96 PHE B N 1
ATOM 3298 C CA . PHE B 1 67 ? -56.697 -52.087 39.987 1.00 96.93 96 PHE B CA 1
ATOM 3299 C C . PHE B 1 67 ? -58.043 -51.489 39.587 1.00 97.86 96 PHE B C 1
ATOM 3300 O O . PHE B 1 67 ? -58.842 -51.114 40.442 1.00 101.80 96 PHE B O 1
ATOM 3308 N N . PRO B 1 100 ? -50.045 -73.999 23.040 1.00 100.25 129 PRO B N 1
ATOM 3309 C CA . PRO B 1 100 ? -50.535 -72.705 22.553 1.00 96.12 129 PRO B CA 1
ATOM 3310 C C . PRO B 1 100 ? -49.614 -72.123 21.484 1.00 94.92 129 PRO B C 1
ATOM 3311 O O . PRO B 1 100 ? -48.394 -72.087 21.675 1.00 94.87 129 PRO B O 1
ATOM 3315 N N . ARG B 1 101 ? -50.196 -71.677 20.371 1.00 94.83 130 ARG B N 1
ATOM 3316 C CA . ARG B 1 101 ? -49.420 -71.194 19.221 1.00 94.84 130 ARG B CA 1
ATOM 3317 C C . ARG B 1 101 ? -49.831 -69.782 18.815 1.00 91.82 130 ARG B C 1
ATOM 3318 O O . ARG B 1 101 ? -51.020 -69.500 18.666 1.00 91.91 130 ARG B O 1
ATOM 3326 N N . LEU B 1 102 ? -48.850 -68.900 18.628 1.00 89.98 131 LEU B N 1
ATOM 3327 C CA . LEU B 1 102 ? -49.141 -67.511 18.261 1.00 87.75 131 LEU B CA 1
ATOM 3328 C C . LEU B 1 102 ? -49.391 -67.341 16.762 1.00 90.85 131 LEU B C 1
ATOM 3329 O O . LEU B 1 102 ? -48.705 -67.943 15.929 1.00 94.09 131 LEU B O 1
ATOM 3334 N N . THR B 1 103 ? -50.389 -66.518 16.443 1.00 90.53 132 THR B N 1
ATOM 3335 C CA . THR B 1 103 ? -50.760 -66.179 15.068 1.00 94.00 132 THR B CA 1
ATOM 3336 C C . THR B 1 103 ? -50.965 -64.670 14.953 1.00 92.53 132 THR B C 1
ATOM 3337 O O . THR B 1 103 ? -51.115 -63.987 15.966 1.00 89.01 132 THR B O 1
ATOM 3341 N N . LYS B 1 104 ? -50.977 -64.160 13.721 1.00 95.99 133 LYS B N 1
ATOM 3342 C CA . LYS B 1 104 ? -51.326 -62.761 13.447 1.00 96.13 133 LYS B CA 1
ATOM 3343 C C . LYS B 1 104 ? -52.667 -62.401 14.085 1.00 94.80 133 LYS B C 1
ATOM 3344 O O . LYS B 1 104 ? -52.810 -61.332 14.687 1.00 92.50 133 LYS B O 1
ATOM 3350 N N . ASP B 1 105 ? -53.627 -63.318 13.955 1.00 96.82 134 ASP B N 1
ATOM 3351 C CA . ASP B 1 105 ? -54.982 -63.166 14.490 1.00 96.83 134 ASP B CA 1
ATOM 3352 C C . ASP B 1 105 ? -54.969 -62.874 15.990 1.00 91.58 134 ASP B C 1
ATOM 3353 O O . ASP B 1 105 ? -55.462 -61.832 16.435 1.00 90.45 134 ASP B O 1
ATOM 3358 N N . ILE B 1 106 ? -54.389 -63.792 16.758 1.00 88.92 135 ILE B N 1
ATOM 3359 C CA . ILE B 1 106 ? -54.354 -63.676 18.212 1.00 84.74 135 ILE B CA 1
ATOM 3360 C C . ILE B 1 106 ? -53.416 -62.547 18.666 1.00 81.13 135 ILE B C 1
ATOM 3361 O O . ILE B 1 106 ? -53.559 -62.020 19.769 1.00 78.46 135 ILE B O 1
ATOM 3366 N N . ALA B 1 107 ? -52.486 -62.170 17.789 1.00 81.68 136 ALA B N 1
ATOM 3367 C CA . ALA B 1 107 ? -51.535 -61.088 18.049 1.00 79.71 136 ALA B CA 1
ATOM 3368 C C . ALA B 1 107 ? -52.196 -59.717 18.095 1.00 79.69 136 ALA B C 1
ATOM 3369 O O . ALA B 1 107 ? -51.847 -58.887 18.934 1.00 77.50 136 ALA B O 1
ATOM 3371 N N . GLU B 1 108 ? -53.137 -59.483 17.181 1.00 82.85 137 GLU B N 1
ATOM 3372 C CA . GLU B 1 108 ? -53.893 -58.232 17.147 1.00 83.88 137 GLU B CA 1
ATOM 3373 C C . GLU B 1 108 ? -54.755 -58.082 18.404 1.00 81.58 137 GLU B C 1
ATOM 3374 O O . GLU B 1 108 ? -54.851 -56.990 18.966 1.00 80.82 137 GLU B O 1
ATOM 3380 N N . GLY B 1 109 ? -55.359 -59.185 18.846 1.00 81.05 138 GLY B N 1
ATOM 3381 C CA . GLY B 1 109 ? -56.125 -59.218 20.099 1.00 79.49 138 GLY B CA 1
ATOM 3382 C C . GLY B 1 109 ? -55.309 -58.773 21.304 1.00 75.77 138 GLY B C 1
ATOM 3383 O O . GLY B 1 109 ? -55.765 -57.950 22.108 1.00 75.37 138 GLY B O 1
ATOM 3384 N N . ILE B 1 110 ? -54.097 -59.314 21.416 1.00 73.68 139 ILE B N 1
ATOM 3385 C CA . ILE B 1 110 ? -53.152 -58.931 22.465 1.00 70.87 139 ILE B CA 1
ATOM 3386 C C . ILE B 1 110 ? -52.726 -57.466 22.312 1.00 71.16 139 ILE B C 1
ATOM 3387 O O . ILE B 1 110 ? -52.721 -56.712 23.290 1.00 70.05 139 ILE B O 1
ATOM 3392 N N . GLU B 1 111 ? -52.379 -57.074 21.085 1.00 73.17 140 GLU B N 1
ATOM 3393 C CA . GLU B 1 111 ? -51.914 -55.710 20.805 1.00 74.68 140 GLU B CA 1
ATOM 3394 C C . GLU B 1 111 ? -52.968 -54.653 21.104 1.00 75.65 140 GLU B C 1
ATOM 3395 O O . GLU B 1 111 ? -52.629 -53.554 21.531 1.00 76.10 140 GLU B O 1
ATOM 3401 N N . THR B 1 112 ? -54.235 -54.991 20.868 1.00 76.74 141 THR B N 1
ATOM 3402 C CA . THR B 1 112 ? -55.356 -54.137 21.267 1.00 78.26 141 THR B CA 1
ATOM 3403 C C . THR B 1 112 ? -55.393 -54.029 22.785 1.00 75.82 141 THR B C 1
ATOM 3404 O O . THR B 1 112 ? -55.576 -52.941 23.340 1.00 76.77 141 THR B O 1
ATOM 3408 N N . LEU B 1 113 ? -55.219 -55.168 23.448 1.00 73.37 142 LEU B N 1
ATOM 3409 C CA . LEU B 1 113 ? -55.220 -55.209 24.898 1.00 71.70 142 LEU B CA 1
ATOM 3410 C C . LEU B 1 113 ? -53.983 -54.501 25.453 1.00 70.52 142 LEU B C 1
ATOM 3411 O O . LEU B 1 113 ? -54.049 -53.877 26.515 1.00 70.78 142 LEU B O 1
ATOM 3416 N N . TRP B 1 114 ? -52.869 -54.585 24.726 1.00 69.81 143 TRP B N 1
ATOM 3417 C CA . TRP B 1 114 ? -51.667 -53.842 25.085 1.00 69.56 143 TRP B CA 1
ATOM 3418 C C . TRP B 1 114 ? -51.849 -52.339 24.856 1.00 72.06 143 TRP B C 1
ATOM 3419 O O . TRP B 1 114 ? -51.361 -51.528 25.643 1.00 72.96 143 TRP B O 1
ATOM 3430 N N . LYS B 1 115 ? -52.555 -51.968 23.791 1.00 74.00 144 LYS B N 1
ATOM 3431 C CA . LYS B 1 115 ? -52.782 -50.549 23.487 1.00 77.28 144 LYS B CA 1
ATOM 3432 C C . LYS B 1 115 ? -53.960 -49.932 24.239 1.00 78.41 144 LYS B C 1
ATOM 3433 O O . LYS B 1 115 ? -54.203 -48.728 24.119 1.00 81.75 144 LYS B O 1
ATOM 3439 N N . ASP B 1 116 ? -54.681 -50.750 25.010 1.00 76.52 145 ASP B N 1
ATOM 3440 C CA . ASP B 1 116 ? -55.776 -50.263 25.854 1.00 78.00 145 ASP B CA 1
ATOM 3441 C C . ASP B 1 116 ? -55.235 -49.300 26.914 1.00 78.92 145 ASP B C 1
ATOM 3442 O O . ASP B 1 116 ? -54.333 -49.670 27.674 1.00 77.05 145 ASP B O 1
ATOM 3447 N N . PRO B 1 117 ? -55.781 -48.063 26.961 1.00 82.63 146 PRO B N 1
ATOM 3448 C CA . PRO B 1 117 ? -55.319 -46.981 27.843 1.00 84.73 146 PRO B CA 1
ATOM 3449 C C . PRO B 1 117 ? -55.245 -47.368 29.318 1.00 83.41 146 PRO B C 1
ATOM 3450 O O . PRO B 1 117 ? -54.376 -46.871 30.038 1.00 84.16 146 PRO B O 1
ATOM 3454 N N . ALA B 1 118 ? -56.152 -48.242 29.754 1.00 82.36 147 ALA B N 1
ATOM 3455 C CA . ALA B 1 118 ? -56.142 -48.763 31.119 1.00 81.86 147 ALA B CA 1
ATOM 3456 C C . ALA B 1 118 ? -54.912 -49.652 31.380 1.00 79.24 147 ALA B C 1
ATOM 3457 O O . ALA B 1 118 ? -54.305 -49.581 32.456 1.00 79.89 147 ALA B O 1
ATOM 3459 N N . ILE B 1 119 ? -54.549 -50.472 30.390 1.00 77.10 148 ILE B N 1
ATOM 3460 C CA . ILE B 1 119 ? -53.372 -51.352 30.476 1.00 75.35 148 ILE B CA 1
ATOM 3461 C C . ILE B 1 119 ? -52.032 -50.589 30.394 1.00 76.62 148 ILE B C 1
ATOM 3462 O O . ILE B 1 119 ? -51.075 -50.925 31.100 1.00 76.68 148 ILE B O 1
ATOM 3467 N N . GLN B 1 120 ? -51.980 -49.561 29.546 1.00 78.55 149 GLN B N 1
ATOM 3468 C CA . GLN B 1 120 ? -50.826 -48.655 29.472 1.00 81.02 149 GLN B CA 1
ATOM 3469 C C . GLN B 1 120 ? -50.509 -47.994 30.813 1.00 83.53 149 GLN B C 1
ATOM 3470 O O . GLN B 1 120 ? -49.338 -47.782 31.145 1.00 85.32 149 GLN B O 1
ATOM 3476 N N . GLU B 1 121 ? -51.562 -47.673 31.566 1.00 84.44 150 GLU B N 1
ATOM 3477 C CA . GLU B 1 121 ? -51.443 -47.062 32.886 1.00 87.39 150 GLU B CA 1
ATOM 3478 C C . GLU B 1 121 ? -50.714 -47.993 33.850 1.00 86.62 150 GLU B C 1
ATOM 3479 O O . GLU B 1 121 ? -49.782 -47.572 34.538 1.00 89.54 150 GLU B O 1
ATOM 3485 N N . THR B 1 122 ? -51.124 -49.258 33.880 1.00 83.52 151 THR B N 1
ATOM 3486 C CA . THR B 1 122 ? -50.540 -50.227 34.808 1.00 83.56 151 THR B CA 1
ATOM 3487 C C . THR B 1 122 ? -49.041 -50.512 34.558 1.00 84.15 151 THR B C 1
ATOM 3488 O O . THR B 1 122 ? -48.248 -50.536 35.508 1.00 86.76 151 THR B O 1
ATOM 3492 N N . PRO B 1 132 ? -41.728 -57.072 35.092 1.00 70.88 161 PRO B N 1
ATOM 3493 C CA . PRO B 1 132 ? -40.881 -57.824 34.160 1.00 68.60 161 PRO B CA 1
ATOM 3494 C C . PRO B 1 132 ? -40.318 -56.922 33.055 1.00 66.69 161 PRO B C 1
ATOM 3495 O O . PRO B 1 132 ? -41.029 -56.605 32.105 1.00 65.17 161 PRO B O 1
ATOM 3499 N N . ASP B 1 133 ? -39.053 -56.517 33.188 1.00 67.43 162 ASP B N 1
ATOM 3500 C CA . ASP B 1 133 ? -38.422 -55.523 32.293 1.00 67.00 162 ASP B CA 1
ATOM 3501 C C . ASP B 1 133 ? -38.644 -55.825 30.818 1.00 64.54 162 ASP B C 1
ATOM 3502 O O . ASP B 1 133 ? -38.895 -54.919 30.015 1.00 64.39 162 ASP B O 1
ATOM 3514 N N . THR B 1 135 ? -40.919 -56.771 29.231 1.00 61.85 164 THR B N 1
ATOM 3515 C CA . THR B 1 135 ? -42.316 -56.595 28.808 1.00 62.02 164 THR B CA 1
ATOM 3516 C C . THR B 1 135 ? -42.509 -55.639 27.625 1.00 62.31 164 THR B C 1
ATOM 3517 O O . THR B 1 135 ? -43.123 -56.020 26.624 1.00 61.43 164 THR B O 1
ATOM 3521 N N . LYS B 1 136 ? -41.985 -54.417 27.738 1.00 64.25 165 LYS B N 1
ATOM 3522 C CA . LYS B 1 136 ? -42.160 -53.416 26.684 1.00 66.06 165 LYS B CA 1
ATOM 3523 C C . LYS B 1 136 ? -41.636 -53.913 25.334 1.00 64.89 165 LYS B C 1
ATOM 3524 O O . LYS B 1 136 ? -42.248 -53.651 24.294 1.00 65.65 165 LYS B O 1
ATOM 3530 N N . TYR B 1 137 ? -40.515 -54.639 25.365 1.00 63.53 166 TYR B N 1
ATOM 3531 C CA . TYR B 1 137 ? -39.884 -55.165 24.150 1.00 62.72 166 TYR B CA 1
ATOM 3532 C C . TYR B 1 137 ? -40.778 -56.181 23.431 1.00 61.15 166 TYR B C 1
ATOM 3533 O O . TYR B 1 137 ? -41.034 -56.056 22.233 1.00 61.52 166 TYR B O 1
ATOM 3542 N N . LEU B 1 138 ? -41.238 -57.183 24.175 1.00 59.92 167 LEU B N 1
ATOM 3543 C CA . LEU B 1 138 ? -42.127 -58.202 23.634 1.00 59.54 167 LEU B CA 1
ATOM 3544 C C . LEU B 1 138 ? -43.342 -57.568 22.970 1.00 60.97 167 LEU B C 1
ATOM 3545 O O . LEU B 1 138 ? -43.676 -57.903 21.833 1.00 61.49 167 LEU B O 1
ATOM 3550 N N . MET B 1 139 ? -43.977 -56.636 23.678 1.00 62.37 168 MET B N 1
ATOM 3551 C CA . MET B 1 139 ? -45.214 -56.007 23.221 1.00 64.67 168 MET B CA 1
ATOM 3552 C C . MET B 1 139 ? -45.043 -55.158 21.960 1.00 66.89 168 MET B C 1
ATOM 3553 O O . MET B 1 139 ? -45.973 -55.042 21.154 1.00 68.82 168 MET B O 1
ATOM 3558 N N . GLU B 1 140 ? -43.857 -54.575 21.794 1.00 67.28 169 GLU B N 1
ATOM 3559 C CA . GLU B 1 140 ? -43.561 -53.732 20.634 1.00 70.21 169 GLU B CA 1
ATOM 3560 C C . GLU B 1 140 ? -43.051 -54.551 19.445 1.00 69.29 169 GLU B C 1
ATOM 3561 O O . GLU B 1 140 ? -42.876 -54.027 18.346 1.00 71.95 169 GLU B O 1
ATOM 3567 N N . ASN B 1 141 ? -42.837 -55.843 19.670 1.00 66.24 170 ASN B N 1
ATOM 3568 C CA . ASN B 1 141 ? -42.350 -56.739 18.628 1.00 65.70 170 ASN B CA 1
ATOM 3569 C C . ASN B 1 141 ? -43.380 -57.768 18.149 1.00 65.42 170 ASN B C 1
ATOM 3570 O O . ASN B 1 141 ? -43.033 -58.716 17.449 1.00 65.10 170 ASN B O 1
ATOM 3575 N N . LEU B 1 142 ? -44.643 -57.572 18.507 1.00 66.28 171 LEU B N 1
ATOM 3576 C CA . LEU B 1 142 ? -45.676 -58.583 18.268 1.00 66.79 171 LEU B CA 1
ATOM 3577 C C . LEU B 1 142 ? -45.804 -59.093 16.823 1.00 68.72 171 LEU B C 1
ATOM 3578 O O . LEU B 1 142 ? -45.614 -60.285 16.578 1.00 68.31 171 LEU B O 1
ATOM 3583 N N . LYS B 1 143 ? -46.101 -58.199 15.878 1.00 71.65 172 LYS B N 1
ATOM 3584 C CA . LYS B 1 143 ? -46.316 -58.578 14.475 1.00 74.26 172 LYS B CA 1
ATOM 3585 C C . LYS B 1 143 ? -45.214 -59.500 13.926 1.00 72.97 172 LYS B C 1
ATOM 3586 O O . LYS B 1 143 ? -45.506 -60.512 13.282 1.00 74.05 172 LYS B O 1
ATOM 3592 N N . ARG B 1 144 ? -43.958 -59.151 14.202 1.00 71.23 173 ARG B N 1
ATOM 3593 C CA . ARG B 1 144 ? -42.808 -59.970 13.805 1.00 70.03 173 ARG B CA 1
ATOM 3594 C C . ARG B 1 144 ? -42.859 -61.378 14.422 1.00 67.99 173 ARG B C 1
ATOM 3595 O O . ARG B 1 144 ? -42.574 -62.371 13.751 1.00 68.71 173 ARG B O 1
ATOM 3603 N N . LEU B 1 145 ? -43.243 -61.447 15.693 1.00 66.11 174 LEU B N 1
ATOM 3604 C CA . LEU B 1 145 ? -43.255 -62.703 16.444 1.00 65.22 174 LEU B CA 1
ATOM 3605 C C . LEU B 1 145 ? -44.420 -63.596 16.040 1.00 67.44 174 LEU B C 1
ATOM 3606 O O . LEU B 1 145 ? -44.343 -64.815 16.180 1.00 68.21 174 LEU B O 1
ATOM 3611 N N . SER B 1 146 ? -45.482 -62.975 15.522 1.00 69.47 175 SER B N 1
ATOM 3612 C CA . SER B 1 146 ? -46.714 -63.668 15.119 1.00 72.02 175 SER B CA 1
ATOM 3613 C C . SER B 1 146 ? -46.581 -64.386 13.783 1.00 74.56 175 SER B C 1
ATOM 3614 O O . SER B 1 146 ? -47.386 -65.267 13.460 1.00 77.21 175 SER B O 1
ATOM 3617 N N . ASP B 1 147 ? -45.583 -63.983 13.000 1.00 74.38 176 ASP B N 1
ATOM 3618 C CA . ASP B 1 147 ? -45.404 -64.481 11.639 1.00 77.33 176 ASP B CA 1
ATOM 3619 C C . ASP B 1 147 ? -45.289 -66.002 11.610 1.00 78.13 176 ASP B C 1
ATOM 3620 O O . ASP B 1 147 ? -44.695 -66.604 12.508 1.00 76.05 176 ASP B O 1
ATOM 3625 N N . ILE B 1 148 ? -45.878 -66.611 10.584 1.00 81.64 177 ILE B N 1
ATOM 3626 C CA . ILE B 1 148 ? -45.858 -68.065 10.414 1.00 83.74 177 ILE B CA 1
ATOM 3627 C C . ILE B 1 148 ? -44.427 -68.562 10.186 1.00 82.82 177 ILE B C 1
ATOM 3628 O O . ILE B 1 148 ? -44.070 -69.666 10.610 1.00 83.56 177 ILE B O 1
ATOM 3633 N N . ASN B 1 149 ? -43.609 -67.733 9.538 1.00 81.84 178 ASN B N 1
ATOM 3634 C CA . ASN B 1 149 ? -42.187 -68.035 9.336 1.00 81.11 178 ASN B CA 1
ATOM 3635 C C . ASN B 1 149 ? -41.249 -67.297 10.315 1.00 76.72 178 ASN B C 1
ATOM 3636 O O . ASN B 1 149 ? -40.116 -66.942 9.960 1.00 76.26 178 ASN B O 1
ATOM 3641 N N . TYR B 1 150 ? -41.725 -67.081 11.544 1.00 73.68 179 TYR B N 1
ATOM 3642 C CA . TYR B 1 150 ? -40.945 -66.375 12.573 1.00 70.09 179 TYR B CA 1
ATOM 3643 C C . TYR B 1 150 ? -39.658 -67.117 12.939 1.00 69.45 179 TYR B C 1
ATOM 3644 O O . TYR B 1 150 ? -39.690 -68.267 13.385 1.00 70.20 179 TYR B O 1
ATOM 3653 N N . ILE B 1 151 ? -38.530 -66.447 12.711 1.00 68.73 180 ILE B N 1
ATOM 3654 C CA . ILE B 1 151 ? -37.228 -66.920 13.173 1.00 68.43 180 ILE B CA 1
ATOM 3655 C C . ILE B 1 151 ? -36.673 -65.896 14.176 1.00 65.64 180 ILE B C 1
ATOM 3656 O O . ILE B 1 151 ? -36.417 -64.746 13.806 1.00 65.28 180 ILE B O 1
ATOM 3661 N N . PRO B 1 152 ? -36.495 -66.309 15.452 1.00 64.28 181 PRO B N 1
ATOM 3662 C CA . PRO B 1 152 ? -36.053 -65.390 16.509 1.00 62.21 181 PRO B CA 1
ATOM 3663 C C . PRO B 1 152 ? -34.674 -64.798 16.251 1.00 62.63 181 PRO B C 1
ATOM 3664 O O . PRO B 1 152 ? -33.777 -65.490 15.762 1.00 64.48 181 PRO B O 1
ATOM 3668 N N . THR B 1 153 ? -34.516 -63.523 16.578 1.00 61.74 182 THR B N 1
ATOM 3669 C CA . THR B 1 153 ? -33.212 -62.873 16.518 1.00 62.83 182 THR B CA 1
ATOM 3670 C C . THR B 1 153 ? -32.391 -63.217 17.765 1.00 62.70 182 THR B C 1
ATOM 3671 O O . THR B 1 153 ? -32.916 -63.795 18.723 1.00 61.41 182 THR B O 1
ATOM 3675 N N . LYS B 1 154 ? -31.105 -62.865 17.752 1.00 51.47 183 LYS B N 1
ATOM 3676 C CA . LYS B 1 154 ? -30.277 -63.044 18.935 1.00 48.46 183 LYS B CA 1
ATOM 3677 C C . LYS B 1 154 ? -30.815 -62.212 20.110 1.00 45.64 183 LYS B C 1
ATOM 3678 O O . LYS B 1 154 ? -30.846 -62.689 21.244 1.00 42.44 183 LYS B O 1
ATOM 3684 N N . GLU B 1 155 ? -31.285 -60.995 19.822 1.00 47.30 184 GLU B N 1
ATOM 3685 C CA . GLU B 1 155 ? -31.904 -60.152 20.844 1.00 45.84 184 GLU B CA 1
ATOM 3686 C C . GLU B 1 155 ? -33.127 -60.844 21.451 1.00 43.86 184 GLU B C 1
ATOM 3687 O O . GLU B 1 155 ? -33.285 -60.852 22.667 1.00 41.54 184 GLU B O 1
ATOM 3693 N N . ASP B 1 156 ? -33.976 -61.429 20.604 1.00 45.13 185 ASP B N 1
ATOM 3694 C CA . ASP B 1 156 ? -35.137 -62.180 21.076 1.00 44.10 185 ASP B CA 1
ATOM 3695 C C . ASP B 1 156 ? -34.743 -63.270 22.074 1.00 40.83 185 ASP B C 1
ATOM 3696 O O . ASP B 1 156 ? -35.359 -63.393 23.141 1.00 39.20 185 ASP B O 1
ATOM 3701 N N . VAL B 1 157 ? -33.734 -64.068 21.703 1.00 39.98 186 VAL B N 1
ATOM 3702 C CA . VAL B 1 157 ? -33.343 -65.248 22.461 1.00 37.74 186 VAL B CA 1
ATOM 3703 C C . VAL B 1 157 ? -32.748 -64.843 23.807 1.00 34.94 186 VAL B C 1
ATOM 3704 O O . VAL B 1 157 ? -32.971 -65.518 24.817 1.00 33.43 186 VAL B O 1
ATOM 3708 N N . LEU B 1 158 ? -32.016 -63.730 23.819 1.00 34.92 187 LEU B N 1
ATOM 3709 C CA . LEU B 1 158 ? -31.462 -63.176 25.051 1.00 33.02 187 LEU B CA 1
ATOM 3710 C C . LEU B 1 158 ? -32.558 -62.713 26.014 1.00 33.17 187 LEU B C 1
ATOM 3711 O O . LEU B 1 158 ? -32.442 -62.888 27.229 1.00 31.38 187 LEU B O 1
ATOM 3716 N N . TYR B 1 159 ? -33.630 -62.151 25.461 1.00 35.22 188 TYR B N 1
ATOM 3717 C CA . TYR B 1 159 ? -34.788 -61.754 26.256 1.00 36.65 188 TYR B CA 1
ATOM 3718 C C . TYR B 1 159 ? -35.623 -62.934 26.736 1.00 36.11 188 TYR B C 1
ATOM 3719 O O . TYR B 1 159 ? -36.293 -62.842 27.760 1.00 36.50 188 TYR B O 1
ATOM 3728 N N . ALA B 1 160 ? -35.597 -64.024 25.978 1.00 36.54 189 ALA B N 1
ATOM 3729 C CA . ALA B 1 160 ? -36.454 -65.177 26.240 1.00 37.59 189 ALA B CA 1
ATOM 3730 C C . ALA B 1 160 ? -36.303 -65.638 27.692 1.00 35.98 189 ALA B C 1
ATOM 3731 O O . ALA B 1 160 ? -35.181 -65.820 28.184 1.00 33.85 189 ALA B O 1
ATOM 3733 N N . ARG B 1 161 ? -37.430 -65.761 28.389 1.00 37.65 190 ARG B N 1
ATOM 3734 C CA . ARG B 1 161 ? -37.400 -66.160 29.782 1.00 37.34 190 ARG B CA 1
ATOM 3735 C C . ARG B 1 161 ? -37.949 -67.560 30.016 1.00 37.76 190 ARG B C 1
ATOM 3736 O O . ARG B 1 161 ? -39.124 -67.830 29.784 1.00 40.47 190 ARG B O 1
ATOM 3744 N N . VAL B 1 162 ? -37.078 -68.442 30.487 1.00 35.42 191 VAL B N 1
ATOM 3745 C CA . VAL B 1 162 ? -37.491 -69.781 30.917 1.00 36.13 191 VAL B CA 1
ATOM 3746 C C . VAL B 1 162 ? -36.540 -70.253 32.022 1.00 33.31 191 VAL B C 1
ATOM 3747 O O . VAL B 1 162 ? -35.340 -69.984 31.972 1.00 30.93 191 VAL B O 1
ATOM 3751 N N . ARG B 1 163 ? -37.098 -70.900 33.038 1.00 33.91 192 ARG B N 1
ATOM 3752 C CA . ARG B 1 163 ? -36.317 -71.530 34.097 1.00 32.50 192 ARG B CA 1
ATOM 3753 C C . ARG B 1 163 ? -35.486 -72.700 33.591 1.00 31.48 192 ARG B C 1
ATOM 3754 O O . ARG B 1 163 ? -36.015 -73.596 32.933 1.00 33.56 192 ARG B O 1
ATOM 3762 N N . THR B 1 164 ? -34.198 -72.708 33.921 1.00 29.06 193 THR B N 1
ATOM 3763 C CA . THR B 1 164 ? -33.340 -73.847 33.604 1.00 29.22 193 THR B CA 1
ATOM 3764 C C . THR B 1 164 ? -33.673 -74.999 34.569 1.00 31.48 193 THR B C 1
ATOM 3765 O O . THR B 1 164 ? -33.677 -74.798 35.787 1.00 30.96 193 THR B O 1
ATOM 3769 N N . THR B 1 165 ? -33.999 -76.176 34.018 1.00 34.21 194 THR B N 1
ATOM 3770 C CA . THR B 1 165 ? -34.376 -77.351 34.826 1.00 37.34 194 THR B CA 1
ATOM 3771 C C . THR B 1 165 ? -33.366 -78.479 34.749 1.00 38.51 194 THR B C 1
ATOM 3772 O O . THR B 1 165 ? -33.514 -79.499 35.440 1.00 41.13 194 THR B O 1
ATOM 3776 N N . GLY B 1 166 ? -32.367 -78.317 33.886 1.00 37.32 195 GLY B N 1
ATOM 3777 C CA . GLY B 1 166 ? -31.287 -79.288 33.771 1.00 39.13 195 GLY B CA 1
ATOM 3778 C C . GLY B 1 166 ? -29.923 -78.628 33.850 1.00 37.17 195 GLY B C 1
ATOM 3779 O O . GLY B 1 166 ? -29.788 -77.497 34.327 1.00 35.18 195 GLY B O 1
ATOM 3780 N N . VAL B 1 167 ? -28.908 -79.345 33.390 1.00 38.68 196 VAL B N 1
ATOM 3781 C CA . VAL B 1 167 ? -27.549 -78.821 33.344 1.00 37.77 196 VAL B CA 1
ATOM 3782 C C . VAL B 1 167 ? -27.132 -78.748 31.884 1.00 39.28 196 VAL B C 1
ATOM 3783 O O . VAL B 1 167 ? -27.404 -79.669 31.100 1.00 41.80 196 VAL B O 1
ATOM 3787 N N . VAL B 1 168 ? -26.491 -77.649 31.513 1.00 37.65 197 VAL B N 1
ATOM 3788 C CA . VAL B 1 168 ? -25.995 -77.523 30.153 1.00 40.10 197 VAL B CA 1
ATOM 3789 C C . VAL B 1 168 ? -24.548 -77.011 30.181 1.00 41.08 197 VAL B C 1
ATOM 3790 O O . VAL B 1 168 ? -24.186 -76.176 31.030 1.00 39.05 197 VAL B O 1
ATOM 3794 N N . GLU B 1 169 ? -23.735 -77.552 29.271 1.00 45.07 198 GLU B N 1
ATOM 3795 C CA . GLU B 1 169 ? -22.292 -77.295 29.193 1.00 47.81 198 GLU B CA 1
ATOM 3796 C C . GLU B 1 169 ? -21.925 -76.751 27.829 1.00 49.79 198 GLU B C 1
ATOM 3797 O O . GLU B 1 169 ? -22.502 -77.145 26.817 1.00 50.94 198 GLU B O 1
ATOM 3803 N N . ILE B 1 170 ? -20.949 -75.854 27.804 1.00 47.41 199 ILE B N 1
ATOM 3804 C CA . ILE B 1 170 ? -20.405 -75.356 26.552 1.00 50.18 199 ILE B CA 1
ATOM 3805 C C . ILE B 1 170 ? -18.898 -75.264 26.676 1.00 50.50 199 ILE B C 1
ATOM 3806 O O . ILE B 1 170 ? -18.382 -74.796 27.695 1.00 48.88 199 ILE B O 1
ATOM 3811 N N . GLN B 1 171 ? -18.201 -75.735 25.647 1.00 53.72 200 GLN B N 1
ATOM 3812 C CA . GLN B 1 171 ? -16.748 -75.716 25.614 1.00 54.72 200 GLN B CA 1
ATOM 3813 C C . GLN B 1 171 ? -16.275 -74.708 24.561 1.00 56.50 200 GLN B C 1
ATOM 3814 O O . GLN B 1 171 ? -16.704 -74.751 23.412 1.00 58.83 200 GLN B O 1
ATOM 3820 N N . PHE B 1 172 ? -15.397 -73.797 24.968 1.00 55.68 201 PHE B N 1
ATOM 3821 C CA . PHE B 1 172 ? -15.023 -72.663 24.131 1.00 57.61 201 PHE B CA 1
ATOM 3822 C C . PHE B 1 172 ? -13.686 -72.055 24.544 1.00 58.15 201 PHE B C 1
ATOM 3823 O O . PHE B 1 172 ? -13.177 -72.337 25.632 1.00 56.57 201 PHE B O 1
ATOM 3831 N N . SER B 1 173 ? -13.148 -71.199 23.674 1.00 61.08 202 SER B N 1
ATOM 3832 C CA . SER B 1 173 ? -11.948 -70.416 23.962 1.00 62.32 202 SER B CA 1
ATOM 3833 C C . SER B 1 173 ? -12.051 -68.966 23.449 1.00 64.52 202 SER B C 1
ATOM 3834 O O . SER B 1 173 ? -12.519 -68.739 22.331 1.00 66.86 202 SER B O 1
ATOM 3837 N N . PRO B 1 174 ? -11.603 -67.978 24.257 1.00 64.47 203 PRO B N 1
ATOM 3838 C CA . PRO B 1 174 ? -11.583 -66.585 23.798 1.00 67.09 203 PRO B CA 1
ATOM 3839 C C . PRO B 1 174 ? -10.231 -66.171 23.199 1.00 70.38 203 PRO B C 1
ATOM 3840 O O . PRO B 1 174 ? -10.086 -66.073 21.978 1.00 73.71 203 PRO B O 1
ATOM 3844 N N . GLU B 1 183 ? -6.441 -70.316 26.266 1.00 62.51 212 GLU B N 1
ATOM 3845 C CA . GLU B 1 183 ? -7.136 -71.100 27.297 1.00 59.87 212 GLU B CA 1
ATOM 3846 C C . GLU B 1 183 ? -8.399 -71.771 26.762 1.00 57.52 212 GLU B C 1
ATOM 3847 O O . GLU B 1 183 ? -9.100 -71.191 25.942 1.00 57.59 212 GLU B O 1
ATOM 3853 N N . VAL B 1 184 ? -8.677 -72.986 27.230 1.00 55.72 213 VAL B N 1
ATOM 3854 C CA . VAL B 1 184 ? -9.946 -73.658 26.935 1.00 53.72 213 VAL B CA 1
ATOM 3855 C C . VAL B 1 184 ? -10.801 -73.720 28.205 1.00 50.19 213 VAL B C 1
ATOM 3856 O O . VAL B 1 184 ? -10.298 -74.009 29.286 1.00 49.85 213 VAL B O 1
ATOM 3860 N N . TYR B 1 185 ? -12.087 -73.429 28.066 1.00 47.88 214 TYR B N 1
ATOM 3861 C CA . TYR B 1 185 ? -12.999 -73.422 29.198 1.00 44.84 214 TYR B CA 1
ATOM 3862 C C . TYR B 1 185 ? -14.175 -74.318 28.924 1.00 44.32 214 TYR B C 1
ATOM 3863 O O . TYR B 1 185 ? -14.595 -74.457 27.774 1.00 46.16 214 TYR B O 1
ATOM 3872 N N . ARG B 1 186 ? -14.693 -74.934 29.981 1.00 42.58 215 ARG B N 1
ATOM 3873 C CA . ARG B 1 186 ? -15.986 -75.594 29.927 1.00 41.92 215 ARG B CA 1
ATOM 3874 C C . ARG B 1 186 ? -16.929 -74.847 30.892 1.00 39.04 215 ARG B C 1
ATOM 3875 O O . ARG B 1 186 ? -16.655 -74.745 32.092 1.00 37.63 215 ARG B O 1
ATOM 3883 N N . LEU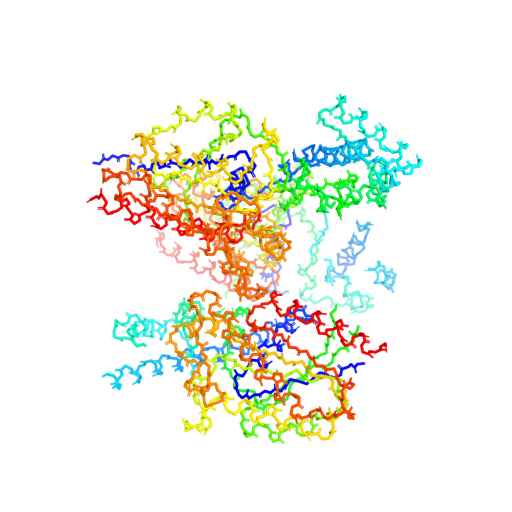 B 1 187 ? -18.011 -74.292 30.354 1.00 38.40 216 LEU B N 1
ATOM 3884 C CA . LEU B 1 187 ? -18.942 -73.489 31.158 1.00 36.04 216 LEU B CA 1
ATOM 3885 C C . LEU B 1 187 ? -20.217 -74.263 31.454 1.00 35.18 216 LEU B C 1
ATOM 3886 O O . LEU B 1 187 ? -20.884 -74.734 30.529 1.00 36.69 216 LEU B O 1
ATOM 3891 N N . PHE B 1 188 ? -20.553 -74.369 32.744 1.00 32.97 217 PHE B N 1
ATOM 3892 C CA . PHE B 1 188 ? -21.761 -75.031 33.193 1.00 31.75 217 PHE B CA 1
ATOM 3893 C C . PHE B 1 188 ? -22.841 -74.002 33.614 1.00 30.36 217 PHE B C 1
ATOM 3894 O O . PHE B 1 188 ? -22.573 -73.088 34.414 1.00 28.61 217 PHE B O 1
ATOM 3902 N N . ASP B 1 189 ? -24.052 -74.176 33.068 1.00 30.51 218 ASP B N 1
ATOM 3903 C CA . ASP B 1 189 ? -25.242 -73.390 33.414 1.00 29.20 218 ASP B CA 1
ATOM 3904 C C . ASP B 1 189 ? -26.201 -74.343 34.115 1.00 28.69 218 ASP B C 1
ATOM 3905 O O . ASP B 1 189 ? -26.322 -75.505 33.722 1.00 29.88 218 ASP B O 1
ATOM 3910 N N . VAL B 1 190 ? -26.872 -73.850 35.156 1.00 26.57 219 VAL B N 1
ATOM 3911 C CA . VAL B 1 190 ? -27.769 -74.671 35.959 1.00 25.57 219 VAL B CA 1
ATOM 3912 C C . VAL B 1 190 ? -28.876 -73.768 36.530 1.00 24.80 219 VAL B C 1
ATOM 3913 O O . VAL B 1 190 ? -28.676 -72.570 36.639 1.00 24.97 219 VAL B O 1
ATOM 3917 N N . GLY B 1 191 ? -30.033 -74.323 36.874 1.00 24.61 220 GLY B N 1
ATOM 3918 C CA . GLY B 1 191 ? -31.104 -73.524 37.464 1.00 23.96 220 GLY B CA 1
ATOM 3919 C C . GLY B 1 191 ? -30.757 -73.045 38.857 1.00 22.26 220 GLY B C 1
ATOM 3920 O O . GLY B 1 191 ? -29.982 -73.702 39.556 1.00 21.58 220 GLY B O 1
ATOM 3921 N N . GLY B 1 192 ? -31.358 -71.926 39.272 1.00 22.03 221 GLY B N 1
ATOM 3922 C CA . GLY B 1 192 ? -31.056 -71.280 40.563 1.00 20.36 221 GLY B CA 1
ATOM 3923 C C . GLY B 1 192 ? -32.262 -71.035 41.467 1.00 20.46 221 GLY B C 1
ATOM 3924 O O . GLY B 1 192 ? -32.137 -70.515 42.583 1.00 19.27 221 GLY B O 1
ATOM 3925 N N . GLN B 1 193 ? -33.448 -71.384 40.999 1.00 21.79 222 GLN B N 1
ATOM 3926 C CA . GLN B 1 193 ? -34.587 -71.376 41.895 1.00 22.65 222 GLN B CA 1
ATOM 3927 C C . GLN B 1 193 ? -34.338 -72.464 42.951 1.00 22.28 222 GLN B C 1
ATOM 3928 O O . GLN B 1 193 ? -33.566 -73.390 42.703 1.00 22.50 222 GLN B O 1
ATOM 3934 N N . ARG B 1 194 ? -34.934 -72.328 44.136 1.00 22.14 223 ARG B N 1
ATOM 3935 C CA . ARG B 1 194 ? -34.571 -73.217 45.269 1.00 22.03 223 ARG B CA 1
ATOM 3936 C C . ARG B 1 194 ? -34.516 -74.718 44.959 1.00 22.82 223 ARG B C 1
ATOM 3937 O O . ARG B 1 194 ? -33.532 -75.371 45.295 1.00 22.92 223 ARG B O 1
ATOM 3945 N N . ASN B 1 195 ? -35.550 -75.253 44.312 1.00 23.96 224 ASN B N 1
ATOM 3946 C CA . ASN B 1 195 ? -35.591 -76.679 43.994 1.00 25.71 224 ASN B CA 1
ATOM 3947 C C . ASN B 1 195 ? -34.416 -77.129 43.123 1.00 26.31 224 ASN B C 1
ATOM 3948 O O . ASN B 1 195 ? -33.819 -78.178 43.366 1.00 27.57 224 ASN B O 1
ATOM 3953 N N . GLU B 1 196 ? -34.065 -76.311 42.140 1.00 25.73 225 GLU B N 1
ATOM 3954 C CA . GLU B 1 196 ? -32.982 -76.631 41.214 1.00 26.50 225 GLU B CA 1
ATOM 3955 C C . GLU B 1 196 ? -31.600 -76.653 41.860 1.00 25.18 225 GLU B C 1
ATOM 3956 O O . GLU B 1 196 ? -30.727 -77.384 41.388 1.00 26.97 225 GLU B O 1
ATOM 3962 N N . ARG B 1 197 ? -31.416 -75.890 42.940 1.00 22.93 226 ARG B N 1
ATOM 3963 C CA . ARG B 1 197 ? -30.147 -75.878 43.691 1.00 22.20 226 ARG B CA 1
ATOM 3964 C C . ARG B 1 197 ? -29.757 -77.251 44.246 1.00 23.63 226 ARG B C 1
ATOM 3965 O O . ARG B 1 197 ? -28.596 -77.461 44.600 1.00 24.00 226 ARG B O 1
ATOM 3973 N N . ARG B 1 198 ? -30.705 -78.187 44.308 1.00 24.42 227 ARG B N 1
ATOM 3974 C CA . ARG B 1 198 ? -30.373 -79.557 44.771 1.00 26.92 227 ARG B CA 1
ATOM 3975 C C . ARG B 1 198 ? -29.398 -80.265 43.829 1.00 28.44 227 ARG B C 1
ATOM 3976 O O . ARG B 1 198 ? -28.818 -81.290 44.200 1.00 30.00 227 ARG B O 1
ATOM 3984 N N . LYS B 1 199 ? -29.236 -79.718 42.617 1.00 27.78 228 LYS B N 1
ATOM 3985 C CA . LYS B 1 199 ? -28.361 -80.315 41.603 1.00 29.76 228 LYS B CA 1
ATOM 3986 C C . LYS B 1 199 ? -26.956 -79.755 41.687 1.00 28.90 228 LYS B C 1
ATOM 3987 O O . LYS B 1 199 ? -26.035 -80.330 41.141 1.00 31.06 228 LYS B O 1
ATOM 3993 N N . TRP B 1 200 ? -26.800 -78.631 42.369 1.00 26.90 229 TRP B N 1
ATOM 3994 C CA . TRP B 1 200 ? -25.552 -77.905 42.410 1.00 26.65 229 TRP B CA 1
ATOM 3995 C C . TRP B 1 200 ? -24.404 -78.746 42.921 1.00 29.54 229 TRP B C 1
ATOM 3996 O O . TRP B 1 200 ? -23.311 -78.714 42.350 1.00 30.31 229 TRP B O 1
ATOM 4007 N N . ILE B 1 201 ? -24.661 -79.490 43.998 1.00 31.24 230 ILE B N 1
ATOM 4008 C CA . ILE B 1 201 ? -23.645 -80.279 44.662 1.00 34.32 230 ILE B CA 1
ATOM 4009 C C . ILE B 1 201 ? -22.827 -81.159 43.699 1.00 36.65 230 ILE B C 1
ATOM 4010 O O . ILE B 1 201 ? -21.599 -81.117 43.753 1.00 37.50 230 ILE B O 1
ATOM 4015 N N . HIS B 1 202 ? -23.505 -81.926 42.831 1.00 37.65 231 HIS B N 1
ATOM 4016 C CA . HIS B 1 202 ? -22.840 -82.797 41.843 1.00 40.91 231 HIS B CA 1
ATOM 4017 C C . HIS B 1 202 ? -21.913 -82.033 40.875 1.00 39.73 231 HIS B C 1
ATOM 4018 O O . HIS B 1 202 ? -21.184 -82.661 40.100 1.00 41.98 231 HIS B O 1
ATOM 4025 N N . LEU B 1 203 ? -21.970 -80.698 40.897 1.00 36.54 232 LEU B N 1
ATOM 4026 C CA . LEU B 1 203 ? -21.250 -79.861 39.931 1.00 35.78 232 LEU B CA 1
ATOM 4027 C C . LEU B 1 203 ? -20.030 -79.175 40.517 1.00 35.62 232 LEU B C 1
ATOM 4028 O O . LEU B 1 203 ? -19.280 -78.514 39.799 1.00 35.22 232 LEU B O 1
ATOM 4033 N N . PHE B 1 204 ? -19.824 -79.337 41.816 1.00 36.41 233 PHE B N 1
ATOM 4034 C CA . PHE B 1 204 ? -18.782 -78.594 42.528 1.00 37.14 233 PHE B CA 1
ATOM 4035 C C . PHE B 1 204 ? -17.338 -79.093 42.353 1.00 40.34 233 PHE B C 1
ATOM 4036 O O . PHE B 1 204 ? -16.412 -78.431 42.825 1.00 41.17 233 PHE B O 1
ATOM 4044 N N . GLU B 1 205 ? -17.138 -80.243 41.702 1.00 42.87 234 GLU B N 1
ATOM 4045 C CA . GLU B 1 205 ? -15.787 -80.821 41.573 1.00 46.56 234 GLU B CA 1
ATOM 4046 C C . GLU B 1 205 ? -14.957 -80.178 40.463 1.00 46.06 234 GLU B C 1
ATOM 4047 O O . GLU B 1 205 ? -15.457 -79.916 39.363 1.00 44.36 234 GLU B O 1
ATOM 4053 N N . GLY B 1 206 ? -13.686 -79.925 40.782 1.00 43.31 235 GLY B N 1
ATOM 4054 C CA . GLY B 1 206 ? -12.681 -79.442 39.833 1.00 43.84 235 GLY B CA 1
ATOM 4055 C C . GLY B 1 206 ? -12.972 -78.096 39.197 1.00 41.92 235 GLY B C 1
ATOM 4056 O O . GLY B 1 206 ? -12.604 -77.854 38.051 1.00 43.35 235 GLY B O 1
ATOM 4057 N N . VAL B 1 207 ? -13.615 -77.211 39.947 1.00 39.06 236 VAL B N 1
ATOM 4058 C CA . VAL B 1 207 ? -14.037 -75.924 39.421 1.00 36.50 236 VAL B CA 1
ATOM 4059 C C . VAL B 1 207 ? -12.863 -74.972 39.429 1.00 36.85 236 VAL B C 1
ATOM 4060 O O . VAL B 1 207 ? -12.278 -74.734 40.474 1.00 37.48 236 VAL B O 1
ATOM 4064 N N . THR B 1 208 ? -12.517 -74.429 38.265 1.00 37.01 237 THR B N 1
ATOM 4065 C CA . THR B 1 208 ? -11.516 -73.365 38.180 1.00 37.35 237 THR B CA 1
ATOM 4066 C C . THR B 1 208 ? -12.039 -72.035 38.741 1.00 35.41 237 THR B C 1
ATOM 4067 O O . THR B 1 208 ? -11.326 -71.332 39.465 1.00 35.34 237 THR B O 1
ATOM 4071 N N . ALA B 1 209 ? -13.279 -71.691 38.397 1.00 33.56 238 ALA B N 1
ATOM 4072 C CA . ALA B 1 209 ? -13.879 -70.447 38.857 1.00 31.95 238 ALA B CA 1
ATOM 4073 C C . ALA B 1 209 ? -15.378 -70.549 38.906 1.00 30.62 238 ALA B C 1
ATOM 4074 O O . ALA B 1 209 ? -16.007 -71.205 38.063 1.00 31.09 238 ALA B O 1
ATOM 4076 N N . VAL B 1 210 ? -15.936 -69.891 39.912 1.00 28.87 239 VAL B N 1
ATOM 4077 C CA . VAL B 1 210 ? -17.365 -69.742 40.055 1.00 27.38 239 VAL B CA 1
ATOM 4078 C C . VAL B 1 210 ? -17.712 -68.357 39.565 1.00 26.40 239 VAL B C 1
ATOM 4079 O O . VAL B 1 210 ? -17.101 -67.378 39.992 1.00 27.30 239 VAL B O 1
ATOM 4083 N N . ILE B 1 211 ? -18.683 -68.288 38.667 1.00 25.54 240 ILE B N 1
ATOM 4084 C CA . ILE B 1 211 ? -19.208 -67.023 38.192 1.00 24.85 240 ILE B CA 1
ATOM 4085 C C . ILE B 1 211 ? -20.558 -66.886 38.858 1.00 23.31 240 ILE B C 1
ATOM 4086 O O . ILE B 1 211 ? -21.497 -67.580 38.486 1.00 23.33 240 ILE B O 1
ATOM 4091 N N . PHE B 1 212 ? -20.636 -66.020 39.866 1.00 22.85 241 PHE B N 1
ATOM 4092 C CA . PHE B 1 212 ? -21.852 -65.865 40.667 1.00 21.62 241 PHE B CA 1
ATOM 4093 C C . PHE B 1 212 ? -22.614 -64.656 40.173 1.00 21.44 241 PHE B C 1
ATOM 4094 O O . PHE B 1 212 ? -22.118 -63.530 40.281 1.00 20.96 241 PHE B O 1
ATOM 4102 N N . CYS B 1 213 ? -23.807 -64.884 39.624 1.00 21.23 242 CYS B N 1
ATOM 4103 C CA . CYS B 1 213 ? -24.651 -63.778 39.183 1.00 21.87 242 CYS B CA 1
ATOM 4104 C C . CYS B 1 213 ? -25.597 -63.325 40.292 1.00 21.42 242 CYS B C 1
ATOM 4105 O O . CYS B 1 213 ? -26.371 -64.106 40.825 1.00 21.00 242 CYS B O 1
ATOM 4108 N N . ALA B 1 214 ? -25.507 -62.048 40.627 1.00 21.64 243 ALA B N 1
ATOM 4109 C CA . ALA B 1 214 ? -26.366 -61.420 41.606 1.00 20.68 243 ALA B CA 1
ATOM 4110 C C . ALA B 1 214 ? -27.090 -60.257 40.917 1.00 21.05 243 ALA B C 1
ATOM 4111 O O . ALA B 1 214 ? -26.452 -59.347 40.371 1.00 22.14 243 ALA B O 1
ATOM 4113 N N . ALA B 1 215 ? -28.418 -60.315 40.875 1.00 20.87 244 ALA B N 1
ATOM 4114 C CA . ALA B 1 215 ? -29.219 -59.279 40.225 1.00 20.86 244 ALA B CA 1
ATOM 4115 C C . ALA B 1 215 ? -29.478 -58.135 41.220 1.00 21.10 244 ALA B C 1
ATOM 4116 O O . ALA B 1 215 ? -30.305 -58.259 42.126 1.00 20.71 244 ALA B O 1
ATOM 4118 N N . ILE B 1 216 ? -28.764 -57.026 41.052 1.00 21.71 245 ILE B N 1
ATOM 4119 C CA . ILE B 1 216 ? -28.805 -55.923 42.035 1.00 21.75 245 ILE B CA 1
ATOM 4120 C C . ILE B 1 216 ? -30.053 -55.048 41.885 1.00 22.28 245 ILE B C 1
ATOM 4121 O O . ILE B 1 216 ? -30.374 -54.249 42.762 1.00 22.58 245 ILE B O 1
ATOM 4126 N N . SER B 1 217 ? -30.748 -55.220 40.767 1.00 21.86 246 SER B N 1
ATOM 4127 C CA . SER B 1 217 ? -32.011 -54.566 40.526 1.00 22.84 246 SER B CA 1
ATOM 4128 C C . SER B 1 217 ? -33.161 -55.065 41.400 1.00 23.70 246 SER B C 1
ATOM 4129 O O . SER B 1 217 ? -34.198 -54.419 41.457 1.00 25.74 246 SER B O 1
ATOM 4132 N N . GLU B 1 218 ? -32.999 -56.208 42.061 1.00 23.72 247 GLU B N 1
ATOM 4133 C CA . GLU B 1 218 ? -34.126 -56.870 42.736 1.00 24.05 247 GLU B CA 1
ATOM 4134 C C . GLU B 1 218 ? -34.367 -56.491 44.189 1.00 24.33 247 GLU B C 1
ATOM 4135 O O . GLU B 1 218 ? -35.129 -57.177 44.870 1.00 25.17 247 GLU B O 1
ATOM 4141 N N . TYR B 1 219 ? -33.757 -55.395 44.656 1.00 24.01 248 TYR B N 1
ATOM 4142 C CA . TYR B 1 219 ? -33.749 -55.032 46.083 1.00 23.39 248 TYR B CA 1
ATOM 4143 C C . TYR B 1 219 ? -35.120 -54.697 46.666 1.00 24.66 248 TYR B C 1
ATOM 4144 O O . TYR B 1 219 ? -35.302 -54.736 47.882 1.00 25.17 248 TYR B O 1
ATOM 4153 N N . ASP B 1 220 ? -36.068 -54.373 45.791 1.00 25.23 249 ASP B N 1
ATOM 4154 C CA . ASP B 1 220 ? -37.463 -54.134 46.174 1.00 26.41 249 ASP B CA 1
ATOM 4155 C C . ASP B 1 220 ? -38.421 -55.236 45.703 1.00 26.28 249 ASP B C 1
ATOM 4156 O O . ASP B 1 220 ? -39.641 -55.044 45.710 1.00 27.78 249 ASP B O 1
ATOM 4161 N N . GLN B 1 221 ? -37.881 -56.360 45.247 1.00 24.95 250 GLN B N 1
ATOM 4162 C CA . GLN B 1 221 ? -38.723 -57.462 44.781 1.00 25.60 250 GLN B CA 1
ATOM 4163 C C . GLN B 1 221 ? -38.740 -58.646 45.757 1.00 24.96 250 GLN B C 1
ATOM 4164 O O . GLN B 1 221 ? -37.868 -58.751 46.627 1.00 24.24 250 GLN B O 1
ATOM 4170 N N . THR B 1 222 ? -39.732 -59.527 45.597 1.00 25.28 251 THR B N 1
ATOM 4171 C CA . THR B 1 222 ? -39.817 -60.759 46.368 1.00 24.92 251 THR B CA 1
ATOM 4172 C C . THR B 1 222 ? -39.713 -62.004 45.478 1.00 24.07 251 THR B C 1
ATOM 4173 O O . THR B 1 222 ? -39.956 -61.943 44.259 1.00 24.33 251 THR B O 1
ATOM 4177 N N . LEU B 1 223 ? -39.337 -63.117 46.102 1.00 22.80 252 LEU B N 1
ATOM 4178 C CA . LEU B 1 223 ? -39.047 -64.391 45.431 1.00 22.17 252 LEU B CA 1
ATOM 4179 C C . LEU B 1 223 ? -40.231 -64.994 44.753 1.00 23.43 252 LEU B C 1
ATOM 4180 O O . LEU B 1 223 ? -41.337 -65.018 45.314 1.00 24.74 252 LEU B O 1
ATOM 4185 N N . PHE B 1 224 ? -40.000 -65.554 43.572 1.00 23.50 253 PHE B N 1
ATOM 4186 C CA . PHE B 1 224 ? -41.029 -66.390 42.972 1.00 25.13 253 PHE B CA 1
ATOM 4187 C C . PHE B 1 224 ? -41.444 -67.542 43.936 1.00 25.52 253 PHE B C 1
ATOM 4188 O O . PHE B 1 224 ? -42.632 -67.849 44.072 1.00 26.90 253 PHE B O 1
ATOM 4196 N N . GLU B 1 225 ? -40.455 -68.151 44.596 1.00 24.40 254 GLU B N 1
ATOM 4197 C CA . GLU B 1 225 ? -40.659 -69.296 45.507 1.00 25.27 254 GLU B CA 1
ATOM 4198 C C . GLU B 1 225 ? -41.467 -68.891 46.735 1.00 26.68 254 GLU B C 1
ATOM 4199 O O . GLU B 1 225 ? -42.297 -69.651 47.224 1.00 28.04 254 GLU B O 1
ATOM 4205 N N . ASP B 1 226 ? -41.224 -67.684 47.228 1.00 26.65 255 ASP B N 1
ATOM 4206 C CA . ASP B 1 226 ? -41.842 -67.227 48.461 1.00 27.78 255 ASP B CA 1
ATOM 4207 C C . ASP B 1 226 ? -41.995 -65.718 48.441 1.00 27.79 255 ASP B C 1
ATOM 4208 O O . ASP B 1 226 ? -41.012 -64.989 48.631 1.00 25.87 255 ASP B O 1
ATOM 4213 N N . GLU B 1 227 ? -43.227 -65.261 48.245 1.00 29.10 256 GLU B N 1
ATOM 4214 C CA . GLU B 1 227 ? -43.479 -63.856 47.978 1.00 30.26 256 GLU B CA 1
ATOM 4215 C C . GLU B 1 227 ? -43.274 -62.986 49.223 1.00 29.87 256 GLU B C 1
ATOM 4216 O O . GLU B 1 227 ? -43.239 -61.771 49.114 1.00 29.30 256 GLU B O 1
ATOM 4222 N N . GLN B 1 228 ? -43.076 -63.617 50.387 1.00 29.91 257 GLN B N 1
ATOM 4223 C CA . GLN B 1 228 ? -42.712 -62.890 51.614 1.00 30.46 257 GLN B CA 1
ATOM 4224 C C . GLN B 1 228 ? -41.201 -62.612 51.742 1.00 28.11 257 GLN B C 1
ATOM 4225 O O . GLN B 1 228 ? -40.784 -61.857 52.609 1.00 28.33 257 GLN B O 1
ATOM 4231 N N . LYS B 1 229 ? -40.385 -63.218 50.891 1.00 25.87 258 LYS B N 1
ATOM 4232 C CA . LYS B 1 229 ? -38.947 -63.148 51.066 1.00 24.26 258 LYS B CA 1
ATOM 4233 C C . LYS B 1 229 ? -38.333 -62.156 50.092 1.00 23.13 258 LYS B C 1
ATOM 4234 O O . LYS B 1 229 ? -38.421 -62.348 48.885 1.00 22.71 258 LYS B O 1
ATOM 4240 N N . ASN B 1 230 ? -37.684 -61.125 50.615 1.00 22.91 259 ASN B N 1
ATOM 4241 C CA . ASN B 1 230 ? -36.978 -60.171 49.775 1.00 22.31 259 ASN B CA 1
ATOM 4242 C C . ASN B 1 230 ? -35.947 -60.872 48.868 1.00 21.57 259 ASN B C 1
ATOM 4243 O O . ASN B 1 230 ? -35.135 -61.695 49.329 1.00 20.74 259 ASN B O 1
ATOM 4248 N N . ARG B 1 231 ? -35.975 -60.530 47.586 1.00 21.45 260 ARG B N 1
ATOM 4249 C CA . ARG B 1 231 ? -35.047 -61.111 46.610 1.00 20.87 260 ARG B CA 1
ATOM 4250 C C . ARG B 1 231 ? -33.563 -60.857 46.863 1.00 20.30 260 ARG B C 1
ATOM 4251 O O . ARG B 1 231 ? -32.726 -61.707 46.554 1.00 20.59 260 ARG B O 1
ATOM 4259 N N . MET B 1 232 ? -33.226 -59.703 47.425 1.00 20.23 261 MET B N 1
ATOM 4260 C CA . MET B 1 232 ? -31.826 -59.355 47.620 1.00 19.54 261 MET B CA 1
ATOM 4261 C C . MET B 1 232 ? -31.289 -60.036 48.879 1.00 19.64 261 MET B C 1
ATOM 4262 O O . MET B 1 232 ? -30.123 -60.419 48.924 1.00 19.41 261 MET B O 1
ATOM 4267 N N . MET B 1 233 ? -32.141 -60.170 49.890 1.00 20.03 262 MET B N 1
ATOM 4268 C CA . MET B 1 233 ? -31.837 -60.973 51.048 1.00 20.94 262 MET B CA 1
ATOM 4269 C C . MET B 1 233 ? -31.584 -62.419 50.640 1.00 20.51 262 MET B C 1
ATOM 4270 O O . MET B 1 233 ? -30.685 -63.060 51.186 1.00 21.66 262 MET B O 1
ATOM 4275 N N . GLU B 1 234 ? -32.345 -62.942 49.686 1.00 19.92 263 GLU B N 1
ATOM 4276 C CA . GLU B 1 234 ? -32.057 -64.299 49.203 1.00 19.87 263 GLU B CA 1
ATOM 4277 C C . GLU B 1 234 ? -30.683 -64.378 48.534 1.00 19.23 263 GLU B C 1
ATOM 4278 O O . GLU B 1 234 ? -29.911 -65.271 48.833 1.00 19.37 263 GLU B O 1
ATOM 4284 N N . THR B 1 235 ? -30.395 -63.443 47.634 1.00 19.21 264 THR B N 1
ATOM 4285 C CA . THR B 1 235 ? -29.091 -63.359 46.983 1.00 19.52 264 THR B CA 1
ATOM 4286 C C . THR B 1 235 ? -27.944 -63.312 47.996 1.00 20.05 264 THR B C 1
ATOM 4287 O O . THR B 1 235 ? -27.017 -64.111 47.917 1.00 20.43 264 THR B O 1
ATOM 4291 N N . LYS B 1 236 ? -28.025 -62.386 48.947 1.00 20.60 265 LYS B N 1
ATOM 4292 C CA . LYS B 1 236 ? -27.060 -62.282 50.036 1.00 21.47 265 LYS B CA 1
ATOM 4293 C C . LYS B 1 236 ? -26.779 -63.650 50.678 1.00 22.22 265 LYS B C 1
ATOM 4294 O O . LYS B 1 236 ? -25.641 -64.133 50.696 1.00 22.18 265 LYS B O 1
ATOM 4300 N N . GLU B 1 237 ? -27.839 -64.267 51.194 1.00 22.52 266 GLU B N 1
ATOM 4301 C CA . GLU B 1 237 ? -27.739 -65.528 51.924 1.00 22.74 266 GLU B CA 1
ATOM 4302 C C . GLU B 1 237 ? -27.220 -66.658 51.032 1.00 22.04 266 GLU B C 1
ATOM 4303 O O . GLU B 1 237 ? -26.467 -67.523 51.496 1.00 22.70 266 GLU B O 1
ATOM 4309 N N . LEU B 1 238 ? -27.612 -66.650 49.763 1.00 20.38 267 LEU B N 1
ATOM 4310 C CA . LEU B 1 238 ? -27.117 -67.660 48.829 1.00 20.65 267 LEU B CA 1
ATOM 4311 C C . LEU B 1 238 ? -25.610 -67.487 48.542 1.00 21.50 267 LEU B C 1
ATOM 4312 O O . LEU B 1 238 ? -24.861 -68.465 48.557 1.00 22.21 267 LEU B O 1
ATOM 4317 N N . PHE B 1 239 ? -25.166 -66.251 48.315 1.00 21.42 268 PHE B N 1
ATOM 4318 C CA . PHE B 1 239 ? -23.752 -66.003 48.092 1.00 22.48 268 PHE B CA 1
ATOM 4319 C C . PHE B 1 239 ? -22.966 -66.483 49.314 1.00 23.04 268 PHE B C 1
ATOM 4320 O O . PHE B 1 239 ? -21.959 -67.195 49.190 1.00 23.34 268 PHE B O 1
ATOM 4328 N N . ASP B 1 240 ? -23.471 -66.130 50.494 1.00 23.35 269 ASP B N 1
ATOM 4329 C CA . ASP B 1 240 ? -22.880 -66.538 51.765 1.00 24.38 269 ASP B CA 1
ATOM 4330 C C . ASP B 1 240 ? -22.724 -68.063 51.854 1.00 24.28 269 ASP B C 1
ATOM 4331 O O . ASP B 1 240 ? -21.630 -68.557 52.109 1.00 25.56 269 ASP B O 1
ATOM 4336 N N . TRP B 1 241 ? -23.803 -68.803 51.606 1.00 23.11 270 TRP B N 1
ATOM 4337 C CA . TRP B 1 241 ? -23.760 -70.266 51.576 1.00 22.90 270 TRP B CA 1
ATOM 4338 C C . TRP B 1 241 ? -22.727 -70.818 50.578 1.00 23.23 270 TRP B C 1
ATOM 4339 O O . TRP B 1 241 ? -22.026 -71.777 50.891 1.00 23.87 270 TRP B O 1
ATOM 4350 N N . VAL B 1 242 ? -22.682 -70.249 49.369 1.00 22.83 271 VAL B N 1
ATOM 4351 C CA . VAL B 1 242 ? -21.708 -70.662 48.359 1.00 23.15 271 VAL B CA 1
ATOM 4352 C C . VAL B 1 242 ? -20.279 -70.493 48.898 1.00 24.39 271 VAL B C 1
ATOM 4353 O O . VAL B 1 242 ? -19.465 -71.434 48.866 1.00 25.38 271 VAL B O 1
ATOM 4357 N N . LEU B 1 243 ? -19.994 -69.318 49.444 1.00 24.15 272 LEU B N 1
ATOM 4358 C CA . LEU B 1 243 ? -18.657 -69.040 49.971 1.00 25.40 272 LEU B CA 1
ATOM 4359 C C . LEU B 1 243 ? -18.201 -69.986 51.072 1.00 26.94 272 LEU B C 1
ATOM 4360 O O . LEU B 1 243 ? -17.015 -70.024 51.399 1.00 28.64 272 LEU B O 1
ATOM 4365 N N . LYS B 1 244 ? -19.139 -70.739 51.644 1.00 27.27 273 LYS B N 1
ATOM 4366 C CA . LYS B 1 244 ? -18.865 -71.625 52.766 1.00 28.78 273 LYS B CA 1
ATOM 4367 C C . LYS B 1 244 ? -18.639 -73.075 52.333 1.00 29.53 273 LYS B C 1
ATOM 4368 O O . LYS B 1 244 ? -18.310 -73.920 53.171 1.00 30.85 273 LYS B O 1
ATOM 4374 N N . GLN B 1 245 ? -18.835 -73.392 51.052 1.00 28.63 274 GLN B N 1
ATOM 4375 C CA . GLN B 1 245 ? -18.567 -74.773 50.604 1.00 29.50 274 GLN B CA 1
ATOM 4376 C C . GLN B 1 245 ? -17.069 -75.077 50.640 1.00 31.09 274 GLN B C 1
ATOM 4377 O O . GLN B 1 245 ? -16.275 -74.404 49.962 1.00 30.98 274 GLN B O 1
ATOM 4383 N N . PRO B 1 246 ? -16.671 -76.083 51.445 1.00 32.54 275 PRO B N 1
ATOM 4384 C CA . PRO B 1 246 ? -15.246 -76.378 51.579 1.00 34.81 275 PRO B CA 1
ATOM 4385 C C . PRO B 1 246 ? -14.577 -76.573 50.227 1.00 35.23 275 PRO B C 1
ATOM 4386 O O . PRO B 1 246 ? -13.437 -76.187 50.074 1.00 35.70 275 PRO B O 1
ATOM 4390 N N . CYS B 1 247 ? -15.294 -77.142 49.259 1.00 35.00 276 CYS B N 1
ATOM 4391 C CA . CYS B 1 247 ? -14.721 -77.427 47.939 1.00 36.79 276 CYS B CA 1
ATOM 4392 C C . CYS B 1 247 ? -14.323 -76.155 47.190 1.00 35.84 276 CYS B C 1
ATOM 4393 O O . CYS B 1 247 ? -13.511 -76.211 46.262 1.00 37.01 276 CYS B O 1
ATOM 4396 N N . PHE B 1 248 ? -14.865 -75.011 47.608 1.00 34.16 277 PHE B N 1
ATOM 4397 C CA . PHE B 1 248 ? -14.518 -73.727 46.987 1.00 33.22 277 PHE B CA 1
ATOM 4398 C C . PHE B 1 248 ? -13.429 -72.936 47.714 1.00 34.24 277 PHE B C 1
ATOM 4399 O O . PHE B 1 248 ? -13.215 -71.759 47.427 1.00 34.10 277 PHE B O 1
ATOM 4407 N N . GLU B 1 249 ? -12.729 -73.587 48.631 1.00 36.10 278 GLU B N 1
ATOM 4408 C CA . GLU B 1 249 ? -11.654 -72.954 49.405 1.00 38.30 278 GLU B CA 1
ATOM 4409 C C . GLU B 1 249 ? -10.595 -72.205 48.557 1.00 38.89 278 GLU B C 1
ATOM 4410 O O . GLU B 1 249 ? -10.190 -71.105 48.922 1.00 39.17 278 GLU B O 1
ATOM 4416 N N . LYS B 1 250 ? -10.160 -72.781 47.436 1.00 39.27 279 LYS B N 1
ATOM 4417 C CA . LYS B 1 250 ? -9.151 -72.125 46.591 1.00 40.33 279 LYS B CA 1
ATOM 4418 C C . LYS B 1 250 ? -9.725 -71.593 45.274 1.00 38.89 279 LYS B C 1
ATOM 4419 O O . LYS B 1 250 ? -9.000 -70.980 44.484 1.00 39.74 279 LYS B O 1
ATOM 4425 N N . THR B 1 251 ? -11.022 -71.822 45.057 1.00 36.53 280 THR B N 1
ATOM 4426 C CA . THR B 1 251 ? -11.694 -71.495 43.795 1.00 35.37 280 THR B CA 1
ATOM 4427 C C . THR B 1 251 ? -11.837 -69.988 43.567 1.00 34.38 280 THR B C 1
ATOM 4428 O O . THR B 1 251 ? -12.303 -69.266 44.443 1.00 33.57 280 THR B O 1
ATOM 4432 N N . SER B 1 252 ? -11.443 -69.514 42.388 1.00 34.73 281 SER B N 1
ATOM 4433 C CA . SER B 1 252 ? -11.647 -68.099 42.036 1.00 33.59 281 SER B CA 1
ATOM 4434 C C . SER B 1 252 ? -13.137 -67.746 41.955 1.00 30.90 281 SER B C 1
ATOM 4435 O O . SER B 1 252 ? -13.934 -68.524 41.433 1.00 30.18 281 SER B O 1
ATOM 4438 N N . PHE B 1 253 ? -13.488 -66.568 42.471 1.00 29.93 282 PHE B N 1
ATOM 4439 C CA . PHE B 1 253 ? -14.854 -66.074 42.467 1.00 28.20 282 PHE B CA 1
ATOM 4440 C C . PHE B 1 253 ? -15.017 -64.819 41.640 1.00 28.23 282 PHE B C 1
ATOM 4441 O O . PHE B 1 253 ? -14.416 -63.781 41.943 1.00 29.23 282 PHE B O 1
ATOM 4449 N N . MET B 1 254 ? -15.832 -64.919 40.595 1.00 27.49 283 MET B N 1
ATOM 4450 C CA . MET B 1 254 ? -16.189 -63.769 39.761 1.00 27.28 283 MET B CA 1
ATOM 4451 C C . MET B 1 254 ? -17.622 -63.385 40.105 1.00 25.48 283 MET B C 1
ATOM 4452 O O . MET B 1 254 ? -18.553 -64.156 39.846 1.00 25.11 283 MET B O 1
ATOM 4457 N N . LEU B 1 255 ? -17.798 -62.239 40.748 1.00 24.35 284 LEU B N 1
ATOM 4458 C CA . LEU B 1 255 ? -19.123 -61.818 41.154 1.00 23.24 284 LEU B CA 1
ATOM 4459 C C . LEU B 1 255 ? -19.634 -60.819 40.108 1.00 23.11 284 LEU B C 1
ATOM 4460 O O . LEU B 1 255 ? -19.057 -59.733 39.951 1.00 23.28 284 LEU B O 1
ATOM 4465 N N . PHE B 1 256 ? -20.663 -61.229 39.358 1.00 22.27 285 PHE B N 1
ATOM 4466 C CA . PHE B 1 256 ? -21.325 -60.364 38.370 1.00 22.11 285 PHE B CA 1
ATOM 4467 C C . PHE B 1 256 ? -22.517 -59.725 39.060 1.00 21.19 285 PHE B C 1
ATOM 4468 O O . PHE B 1 256 ? -23.506 -60.405 39.379 1.00 21.20 285 PHE B O 1
ATOM 4476 N N . LEU B 1 257 ? -22.408 -58.429 39.321 1.00 21.09 286 LEU B N 1
ATOM 4477 C CA . LEU B 1 257 ? -23.531 -57.650 39.807 1.00 20.39 286 LEU B CA 1
ATOM 4478 C C . LEU B 1 257 ? -24.376 -57.252 38.597 1.00 21.25 286 LEU B C 1
ATOM 4479 O O . LEU B 1 257 ? -24.125 -56.245 37.931 1.00 22.28 286 LEU B O 1
ATOM 4484 N N . ASN B 1 258 ? -25.376 -58.070 38.304 1.00 21.34 287 ASN B N 1
ATOM 4485 C CA . ASN B 1 258 ? -26.054 -58.036 37.011 1.00 21.40 287 ASN B CA 1
ATOM 4486 C C . ASN B 1 258 ? -27.314 -57.188 37.046 1.00 21.95 287 ASN B C 1
ATOM 4487 O O . ASN B 1 258 ? -27.734 -56.760 38.116 1.00 21.69 287 ASN B O 1
ATOM 4492 N N . LYS B 1 259 ? -27.894 -56.933 35.866 1.00 22.97 288 LYS B N 1
ATOM 4493 C CA . LYS B 1 259 ? -29.080 -56.094 35.714 1.00 23.70 288 LYS B CA 1
ATOM 4494 C C . LYS B 1 259 ? -28.829 -54.660 36.202 1.00 24.02 288 LYS B C 1
ATOM 4495 O O . LYS B 1 259 ? -29.722 -53.980 36.706 1.00 24.89 288 LYS B O 1
ATOM 4501 N N . PHE B 1 260 ? -27.610 -54.184 36.009 1.00 24.09 289 PHE B N 1
ATOM 4502 C CA . PHE B 1 260 ? -27.314 -52.801 36.310 1.00 24.41 289 PHE B CA 1
ATOM 4503 C C . PHE B 1 260 ? -28.181 -51.836 35.496 1.00 25.83 289 PHE B C 1
ATOM 4504 O O . PHE B 1 260 ? -28.500 -50.742 35.981 1.00 25.48 289 PHE B O 1
ATOM 4512 N N . ASP B 1 261 ? -28.556 -52.234 34.272 1.00 26.54 290 ASP B N 1
ATOM 4513 C CA . ASP B 1 261 ? -29.438 -51.397 33.432 1.00 28.41 290 ASP B CA 1
ATOM 4514 C C . ASP B 1 261 ? -30.790 -51.112 34.114 1.00 28.26 290 ASP B C 1
ATOM 4515 O O . ASP B 1 261 ? -31.329 -50.016 33.990 1.00 29.43 290 ASP B O 1
ATOM 4520 N N . ILE B 1 262 ? -31.315 -52.095 34.838 1.00 27.53 291 ILE B N 1
ATOM 4521 C CA . ILE B 1 262 ? -32.591 -51.943 35.561 1.00 27.53 291 ILE B CA 1
ATOM 4522 C C . ILE B 1 262 ? -32.366 -51.172 36.872 1.00 27.01 291 ILE B C 1
ATOM 4523 O O . ILE B 1 262 ? -33.162 -50.303 37.245 1.00 27.43 291 ILE B O 1
ATOM 4528 N N . PHE B 1 263 ? -31.271 -51.504 37.554 1.00 25.93 292 PHE B N 1
ATOM 4529 C CA . PHE B 1 263 ? -30.832 -50.833 38.780 1.00 25.95 292 PHE B CA 1
ATOM 4530 C C . PHE B 1 263 ? -30.784 -49.307 38.571 1.00 27.20 292 PHE B C 1
ATOM 4531 O O . PHE B 1 263 ? -31.441 -48.562 39.309 1.00 27.85 292 PHE B O 1
ATOM 4539 N N . GLU B 1 264 ? -30.051 -48.861 37.548 1.00 28.29 293 GLU B N 1
ATOM 4540 C CA . GLU B 1 264 ? -29.981 -47.435 37.128 1.00 30.59 293 GLU B CA 1
ATOM 4541 C C . GLU B 1 264 ? -31.307 -46.708 37.132 1.00 31.71 293 GLU B C 1
ATOM 4542 O O . GLU B 1 264 ? -31.375 -45.573 37.561 1.00 33.07 293 GLU B O 1
ATOM 4548 N N . LYS B 1 265 ? -32.336 -47.345 36.589 1.00 32.78 294 LYS B N 1
ATOM 4549 C CA . LYS B 1 265 ? -33.670 -46.760 36.528 1.00 34.75 294 LYS B CA 1
ATOM 4550 C C . LYS B 1 265 ? -34.410 -46.837 37.856 1.00 34.53 294 LYS B C 1
ATOM 4551 O O . LYS B 1 265 ? -35.169 -45.945 38.166 1.00 36.76 294 LYS B O 1
ATOM 4557 N N . LYS B 1 266 ? -34.209 -47.897 38.635 1.00 33.17 295 LYS B N 1
ATOM 4558 C CA . LYS B 1 266 ? -34.916 -48.049 39.922 1.00 32.91 295 LYS B CA 1
ATOM 4559 C C . LYS B 1 266 ? -34.449 -47.090 41.007 1.00 32.49 295 LYS B C 1
ATOM 4560 O O . LYS B 1 266 ? -35.278 -46.469 41.675 1.00 33.62 295 LYS B O 1
ATOM 4566 N N . VAL B 1 267 ? -33.131 -46.974 41.188 1.00 31.00 296 VAL B N 1
ATOM 4567 C CA . VAL B 1 267 ? -32.577 -46.331 42.387 1.00 30.72 296 VAL B CA 1
ATOM 4568 C C . VAL B 1 267 ? -32.976 -44.885 42.623 1.00 32.76 296 VAL B C 1
ATOM 4569 O O . VAL B 1 267 ? -32.933 -44.414 43.760 1.00 33.34 296 VAL B O 1
ATOM 4573 N N . LEU B 1 268 ? -33.339 -44.173 41.560 1.00 34.03 297 LEU B N 1
ATOM 4574 C CA . LEU B 1 268 ? -33.812 -42.801 41.714 1.00 36.30 297 LEU B CA 1
ATOM 4575 C C . LEU B 1 268 ? -35.297 -42.754 42.112 1.00 37.45 297 LEU B C 1
ATOM 4576 O O . LEU B 1 268 ? -35.764 -41.720 42.569 1.00 38.90 297 LEU B O 1
ATOM 4581 N N . ASP B 1 269 ? -36.020 -43.866 41.953 1.00 37.08 298 ASP B N 1
ATOM 4582 C CA . ASP B 1 269 ? -37.447 -43.919 42.321 1.00 38.93 298 ASP B CA 1
ATOM 4583 C C . ASP B 1 269 ? -37.729 -44.704 43.605 1.00 37.94 298 ASP B C 1
ATOM 4584 O O . ASP B 1 269 ? -38.656 -44.378 44.328 1.00 39.92 298 ASP B O 1
ATOM 4589 N N . VAL B 1 270 ? -36.955 -45.748 43.870 1.00 35.54 299 VAL B N 1
ATOM 4590 C CA . VAL B 1 270 ? -37.209 -46.621 45.020 1.00 34.45 299 VAL B CA 1
ATOM 4591 C C . VAL B 1 270 ? -35.957 -46.670 45.891 1.00 32.68 299 VAL B C 1
ATOM 4592 O O . VAL B 1 270 ? -34.935 -47.172 45.458 1.00 31.62 299 VAL B O 1
ATOM 4596 N N . PRO B 1 271 ? -36.039 -46.144 47.118 1.00 33.03 300 PRO B N 1
ATOM 4597 C CA . PRO B 1 271 ? -34.870 -46.131 47.985 1.00 32.37 300 PRO B CA 1
ATOM 4598 C C . PRO B 1 271 ? -34.363 -47.544 48.253 1.00 31.08 300 PRO B C 1
ATOM 4599 O O . PRO B 1 271 ? -35.167 -48.478 48.444 1.00 30.86 300 PRO B O 1
ATOM 4603 N N . LEU B 1 272 ? -33.037 -47.686 48.268 1.00 29.77 301 LEU B N 1
ATOM 4604 C CA . LEU B 1 272 ? -32.383 -48.953 48.561 1.00 28.53 301 LEU B CA 1
ATOM 4605 C C . LEU B 1 272 ? -32.813 -49.464 49.929 1.00 29.23 301 LEU B C 1
ATOM 4606 O O . LEU B 1 272 ? -32.867 -50.669 50.156 1.00 28.88 301 LEU B O 1
ATOM 4611 N N . ASN B 1 273 ? -33.096 -48.524 50.830 1.00 30.92 302 ASN B N 1
ATOM 4612 C CA . ASN B 1 273 ? -33.476 -48.788 52.222 1.00 32.23 302 ASN B CA 1
ATOM 4613 C C . ASN B 1 273 ? -34.648 -49.742 52.407 1.00 31.67 302 ASN B C 1
ATOM 4614 O O . ASN B 1 273 ? -34.845 -50.256 53.501 1.00 32.41 302 ASN B O 1
ATOM 4619 N N . VAL B 1 274 ? -35.419 -49.999 51.351 1.00 30.26 303 VAL B N 1
ATOM 4620 C CA . VAL B 1 274 ? -36.535 -50.943 51.479 1.00 29.55 303 VAL B CA 1
ATOM 4621 C C . VAL B 1 274 ? -36.042 -52.367 51.673 1.00 28.41 303 VAL B C 1
ATOM 4622 O O . VAL B 1 274 ? -36.764 -53.217 52.179 1.00 28.93 303 VAL B O 1
ATOM 4626 N N . CYS B 1 275 ? -34.800 -52.615 51.286 1.00 26.96 304 CYS B N 1
ATOM 4627 C CA . CYS B 1 275 ? -34.180 -53.903 51.517 1.00 25.71 304 CYS B CA 1
ATOM 4628 C C . CYS B 1 275 ? -33.427 -53.848 52.843 1.00 26.71 304 CYS B C 1
ATOM 4629 O O . CYS B 1 275 ? -32.641 -52.930 53.076 1.00 27.16 304 CYS B O 1
ATOM 4632 N N . GLU B 1 276 ? -33.678 -54.826 53.710 1.00 27.32 305 GLU B N 1
ATOM 4633 C CA . GLU B 1 276 ? -33.110 -54.837 55.056 1.00 29.20 305 GLU B CA 1
ATOM 4634 C C . GLU B 1 276 ? -31.573 -54.671 55.100 1.00 28.29 305 GLU B C 1
ATOM 4635 O O . GLU B 1 276 ? -31.055 -53.904 55.904 1.00 29.36 305 GLU B O 1
ATOM 4641 N N . TRP B 1 277 ? -30.859 -55.374 54.227 1.00 26.23 306 TRP B N 1
ATOM 4642 C CA . TRP B 1 277 ? -29.415 -55.265 54.142 1.00 25.74 306 TRP B CA 1
ATOM 4643 C C . TRP B 1 277 ? -28.964 -53.827 53.847 1.00 26.57 306 TRP B C 1
ATOM 4644 O O . TRP B 1 277 ? -27.897 -53.408 54.294 1.00 27.08 306 TRP B O 1
ATOM 4655 N N . PHE B 1 278 ? -29.787 -53.074 53.110 1.00 26.47 307 PHE B N 1
ATOM 4656 C CA . PHE B 1 278 ? -29.451 -51.699 52.712 1.00 27.49 307 PHE B CA 1
ATOM 4657 C C . PHE B 1 278 ? -30.165 -50.621 53.555 1.00 30.01 307 PHE B C 1
ATOM 4658 O O . PHE B 1 278 ? -30.181 -49.440 53.174 1.00 30.32 307 PHE B O 1
ATOM 4666 N N . ARG B 1 279 ? -30.738 -51.016 54.698 1.00 31.35 308 ARG B N 1
ATOM 4667 C CA . ARG B 1 279 ? -31.558 -50.110 55.518 1.00 33.80 308 ARG B CA 1
ATOM 4668 C C . ARG B 1 279 ? -30.847 -48.813 55.931 1.00 35.30 308 ARG B C 1
ATOM 4669 O O . ARG B 1 279 ? -31.496 -47.772 56.105 1.00 36.07 308 ARG B O 1
ATOM 4677 N N . ASP B 1 280 ? -29.524 -48.890 56.096 1.00 35.54 309 ASP B N 1
ATOM 4678 C CA . ASP B 1 280 ? -28.708 -47.751 56.532 1.00 37.62 309 ASP B CA 1
ATOM 4679 C C . ASP B 1 280 ? -28.195 -46.863 55.370 1.00 36.70 309 ASP B C 1
ATOM 4680 O O . ASP B 1 280 ? -27.427 -45.912 55.591 1.00 37.83 309 ASP B O 1
ATOM 4685 N N . TYR B 1 281 ? -28.617 -47.159 54.143 1.00 34.30 310 TYR B N 1
ATOM 4686 C CA . TYR B 1 281 ? -28.193 -46.368 52.995 1.00 33.43 310 TYR B CA 1
ATOM 4687 C C . TYR B 1 281 ? -28.590 -44.902 53.123 1.00 35.13 310 TYR B C 1
ATOM 4688 O O . TYR B 1 281 ? -29.730 -44.597 53.479 1.00 35.43 310 TYR B O 1
ATOM 4697 N N . GLN B 1 282 ? -27.648 -44.005 52.825 1.00 36.07 311 GLN B N 1
ATOM 4698 C CA . GLN B 1 282 ? -27.940 -42.561 52.807 1.00 38.86 311 GLN B CA 1
ATOM 4699 C C . GLN B 1 282 ? -27.645 -41.951 51.437 1.00 37.71 311 GLN B C 1
ATOM 4700 O O . GLN B 1 282 ? -26.494 -41.968 50.981 1.00 37.12 311 GLN B O 1
ATOM 4706 N N . PRO B 1 283 ? -28.690 -41.430 50.769 1.00 37.60 312 PRO B N 1
ATOM 4707 C CA . PRO B 1 283 ? -28.523 -40.745 49.482 1.00 37.29 312 PRO B CA 1
ATOM 4708 C C . PRO B 1 283 ? -27.731 -39.453 49.610 1.00 38.63 312 PRO B C 1
ATOM 4709 O O . PRO B 1 283 ? -27.937 -38.700 50.558 1.00 40.92 312 PRO B O 1
ATOM 4713 N N . VAL B 1 284 ? -26.833 -39.201 48.660 1.00 37.77 313 VAL B N 1
ATOM 4714 C CA . VAL B 1 284 ? -26.013 -37.985 48.678 1.00 38.86 313 VAL B CA 1
ATOM 4715 C C . VAL B 1 284 ? -26.384 -36.953 47.607 1.00 38.90 313 VAL B C 1
ATOM 4716 O O . VAL B 1 284 ? -26.120 -35.770 47.771 1.00 41.24 313 VAL B O 1
ATOM 4720 N N . SER B 1 285 ? -26.987 -37.395 46.517 1.00 37.06 314 SER B N 1
ATOM 4721 C CA . SER B 1 285 ? -27.073 -36.569 45.328 1.00 37.38 314 SER B CA 1
ATOM 4722 C C . SER B 1 285 ? -28.301 -36.917 44.503 1.00 36.76 314 SER B C 1
ATOM 4723 O O . SER B 1 285 ? -29.214 -37.564 44.992 1.00 36.81 314 SER B O 1
ATOM 4726 N N . SER B 1 286 ? -28.307 -36.495 43.245 1.00 36.68 315 SER B N 1
ATOM 4727 C CA . SER B 1 286 ? -29.353 -36.849 42.292 1.00 36.23 315 SER B CA 1
ATOM 4728 C C . SER B 1 286 ? -28.692 -37.406 41.041 1.00 35.23 315 SER B C 1
ATOM 4729 O O . SER B 1 286 ? -27.459 -37.523 40.988 1.00 35.41 315 SER B O 1
ATOM 4732 N N . GLY B 1 287 ? -29.499 -37.762 40.044 1.00 34.69 316 GLY B N 1
ATOM 4733 C CA . GLY B 1 287 ? -29.000 -38.258 38.757 1.00 33.25 316 GLY B CA 1
ATOM 4734 C C . GLY B 1 287 ? -27.902 -39.310 38.845 1.00 31.59 316 GLY B C 1
ATOM 4735 O O . GLY B 1 287 ? -27.870 -40.127 39.773 1.00 30.35 316 GLY B O 1
ATOM 4736 N N . LYS B 1 288 ? -26.984 -39.269 37.887 1.00 31.06 317 LYS B N 1
ATOM 4737 C CA . LYS B 1 288 ? -25.964 -40.299 37.760 1.00 29.43 317 LYS B CA 1
ATOM 4738 C C . LYS B 1 288 ? -24.963 -40.318 38.907 1.00 28.45 317 LYS B C 1
ATOM 4739 O O . LYS B 1 288 ? -24.406 -41.367 39.218 1.00 27.80 317 LYS B O 1
ATOM 4745 N N . GLN B 1 289 ? -24.752 -39.185 39.561 1.00 28.92 318 GLN B N 1
ATOM 4746 C CA . GLN B 1 289 ? -23.905 -39.174 40.747 1.00 29.00 318 GLN B CA 1
ATOM 4747 C C . GLN B 1 289 ? -24.513 -40.069 41.831 1.00 28.08 318 GLN B C 1
ATOM 4748 O O . GLN B 1 289 ? -23.802 -40.845 42.481 1.00 27.53 318 GLN B O 1
ATOM 4754 N N . GLU B 1 290 ? -25.831 -39.996 41.990 1.00 28.31 319 GLU B N 1
ATOM 4755 C CA . GLU B 1 290 ? -26.506 -40.815 42.978 1.00 27.92 319 GLU B CA 1
ATOM 4756 C C . GLU B 1 290 ? -26.501 -42.283 42.579 1.00 26.94 319 GLU B C 1
ATOM 4757 O O . GLU B 1 290 ? -26.267 -43.159 43.437 1.00 26.30 319 GLU B O 1
ATOM 4763 N N . ILE B 1 291 ? -26.740 -42.556 41.290 1.00 26.41 320 ILE B N 1
ATOM 4764 C CA . ILE B 1 291 ? -26.754 -43.932 40.798 1.00 25.64 320 ILE B CA 1
ATOM 4765 C C . ILE B 1 291 ? -25.424 -44.620 41.122 1.00 25.41 320 ILE B C 1
ATOM 4766 O O . ILE B 1 291 ? -25.396 -45.741 41.641 1.00 24.97 320 ILE B O 1
ATOM 4771 N N . GLU B 1 292 ? -24.333 -43.918 40.834 1.00 26.40 321 GLU B N 1
ATOM 4772 C CA . GLU B 1 292 ? -22.997 -44.397 41.126 1.00 26.21 321 GLU B CA 1
ATOM 4773 C C . GLU B 1 292 ? -22.763 -44.608 42.637 1.00 26.08 321 GLU B C 1
ATOM 4774 O O . GLU B 1 292 ? -22.152 -45.612 43.029 1.00 25.05 321 GLU B O 1
ATOM 4780 N N . HIS B 1 293 ? -23.223 -43.662 43.465 1.00 26.44 322 HIS B N 1
ATOM 4781 C CA . HIS B 1 293 ? -23.131 -43.781 44.930 1.00 26.39 322 HIS B CA 1
ATOM 4782 C C . HIS B 1 293 ? -23.907 -45.014 45.441 1.00 25.44 322 HIS B C 1
ATOM 4783 O O . HIS B 1 293 ? -23.383 -45.801 46.262 1.00 25.50 322 HIS B O 1
ATOM 4790 N N . ALA B 1 294 ? -25.136 -45.177 44.951 1.00 24.16 323 ALA B N 1
ATOM 4791 C CA . ALA B 1 294 ? -25.932 -46.368 45.236 1.00 23.64 323 ALA B CA 1
ATOM 4792 C C . ALA B 1 294 ? -25.174 -47.624 44.859 1.00 22.72 323 ALA B C 1
ATOM 4793 O O . ALA B 1 294 ? -25.043 -48.534 45.678 1.00 21.99 323 ALA B O 1
ATOM 4795 N N . TYR B 1 295 ? -24.666 -47.664 43.629 1.00 22.69 324 TYR B N 1
ATOM 4796 C CA . TYR B 1 295 ? -23.918 -48.826 43.177 1.00 22.20 324 TYR B CA 1
ATOM 4797 C C . TYR B 1 295 ? -22.726 -49.129 44.089 1.00 23.14 324 TYR B C 1
ATOM 4798 O O . TYR B 1 295 ? -22.566 -50.272 44.531 1.00 22.94 324 TYR B O 1
ATOM 4807 N N . GLU B 1 296 ? -21.886 -48.128 44.373 1.00 24.08 325 GLU B N 1
ATOM 4808 C CA . GLU B 1 296 ? -20.698 -48.381 45.194 1.00 25.02 325 GLU B CA 1
ATOM 4809 C C . GLU B 1 296 ? -21.083 -48.961 46.550 1.00 24.85 325 GLU B C 1
ATOM 4810 O O . GLU B 1 296 ? -20.361 -49.798 47.091 1.00 24.87 325 GLU B O 1
ATOM 4816 N N . PHE B 1 297 ? -22.233 -48.531 47.066 1.00 24.67 326 PHE B N 1
ATOM 4817 C CA . PHE B 1 297 ? -22.716 -48.960 48.372 1.00 25.32 326 PHE B CA 1
ATOM 4818 C C . PHE B 1 297 ? -23.125 -50.433 48.283 1.00 24.50 326 PHE B C 1
ATOM 4819 O O . PHE B 1 297 ? -22.691 -51.244 49.089 1.00 25.21 326 PHE B O 1
ATOM 4827 N N . VAL B 1 298 ? -23.922 -50.783 47.281 1.00 23.68 327 VAL B N 1
ATOM 4828 C CA . VAL B 1 298 ? -24.257 -52.179 47.049 1.00 22.68 327 VAL B CA 1
ATOM 4829 C C . VAL B 1 298 ? -23.004 -53.035 46.861 1.00 23.17 327 VAL B C 1
ATOM 4830 O O . VAL B 1 298 ? -22.898 -54.131 47.428 1.00 23.47 327 VAL B O 1
ATOM 4834 N N . LYS B 1 299 ? -22.063 -52.534 46.068 1.00 23.29 328 LYS B N 1
ATOM 4835 C CA . LYS B 1 299 ? -20.787 -53.208 45.842 1.00 23.86 328 LYS B CA 1
ATOM 4836 C C . LYS B 1 299 ? -20.010 -53.430 47.153 1.00 24.75 328 LYS B C 1
ATOM 4837 O O . LYS B 1 299 ? -19.521 -54.525 47.400 1.00 24.76 328 LYS B O 1
ATOM 4843 N N . LYS B 1 300 ? -19.895 -52.400 47.989 1.00 26.11 329 LYS B N 1
ATOM 4844 C CA . LYS B 1 300 ? -19.199 -52.552 49.259 1.00 27.94 329 LYS B CA 1
ATOM 4845 C C . LYS B 1 300 ? -19.894 -53.611 50.164 1.00 27.24 329 LYS B C 1
ATOM 4846 O O . LYS B 1 300 ? -19.229 -54.441 50.780 1.00 27.30 329 LYS B O 1
ATOM 4852 N N . LYS B 1 301 ? -21.225 -53.603 50.187 1.00 26.21 330 LYS B N 1
ATOM 4853 C CA . LYS B 1 301 ? -22.001 -54.608 50.908 1.00 25.58 330 LYS B CA 1
ATOM 4854 C C . LYS B 1 301 ? -21.613 -56.014 50.508 1.00 24.75 330 LYS B C 1
ATOM 4855 O O . LYS B 1 301 ? -21.442 -56.869 51.362 1.00 25.55 330 LYS B O 1
ATOM 4861 N N . PHE B 1 302 ? -21.465 -56.247 49.211 1.00 23.46 331 PHE B N 1
ATOM 4862 C CA . PHE B 1 302 ? -21.051 -57.548 48.716 1.00 22.70 331 PHE B CA 1
ATOM 4863 C C . PHE B 1 302 ? -19.569 -57.841 49.060 1.00 24.26 331 PHE B C 1
ATOM 4864 O O . PHE B 1 302 ? -19.224 -58.980 49.372 1.00 24.20 331 PHE B O 1
ATOM 4872 N N . GLU B 1 303 ? -18.698 -56.831 48.994 1.00 24.75 332 GLU B N 1
ATOM 4873 C CA . GLU B 1 303 ? -17.297 -57.035 49.357 1.00 25.18 332 GLU B CA 1
ATOM 4874 C C . GLU B 1 303 ? -17.201 -57.506 50.804 1.00 25.57 332 GLU B C 1
ATOM 4875 O O . GLU B 1 303 ? -16.510 -58.480 51.100 1.00 25.48 332 GLU B O 1
ATOM 4881 N N . GLU B 1 304 ? -17.922 -56.827 51.692 1.00 26.15 333 GLU B N 1
ATOM 4882 C CA . GLU B 1 304 ? -17.967 -57.199 53.099 1.00 27.26 333 GLU B CA 1
ATOM 4883 C C . GLU B 1 304 ? -18.463 -58.625 53.334 1.00 26.06 333 GLU B C 1
ATOM 4884 O O . GLU B 1 304 ? -17.954 -59.310 54.217 1.00 26.55 333 GLU B O 1
ATOM 4890 N N . LEU B 1 305 ? -19.436 -59.055 52.534 1.00 24.54 334 LEU B N 1
ATOM 4891 C CA . LEU B 1 305 ? -20.006 -60.386 52.632 1.00 23.79 334 LEU B CA 1
ATOM 4892 C C . LEU B 1 305 ? -18.968 -61.425 52.205 1.00 22.91 334 LEU B C 1
ATOM 4893 O O . LEU B 1 305 ? -18.834 -62.462 52.864 1.00 21.76 334 LEU B O 1
ATOM 4898 N N . TYR B 1 306 ? -18.241 -61.132 51.120 1.00 21.44 335 TYR B N 1
ATOM 4899 C CA . TYR B 1 306 ? -17.089 -61.956 50.741 1.00 22.23 335 TYR B CA 1
ATOM 4900 C C . TYR B 1 306 ? -16.098 -62.045 51.899 1.00 23.53 335 TYR B C 1
ATOM 4901 O O . TYR B 1 306 ? -15.695 -63.150 52.272 1.00 24.79 335 TYR B O 1
ATOM 4910 N N . TYR B 1 307 ? -15.712 -60.905 52.471 1.00 24.03 336 TYR B N 1
ATOM 4911 C CA . TYR B 1 307 ? -14.691 -60.930 53.516 1.00 26.12 336 TYR B CA 1
ATOM 4912 C C . TYR B 1 307 ? -15.140 -61.560 54.833 1.00 27.56 336 TYR B C 1
ATOM 4913 O O . TYR B 1 307 ? -14.332 -62.172 55.534 1.00 28.86 336 TYR B O 1
ATOM 4922 N N . GLN B 1 308 ? -16.437 -61.492 55.114 1.00 27.88 337 GLN B N 1
ATOM 4923 C CA . GLN B 1 308 ? -17.024 -62.175 56.254 1.00 29.63 337 GLN B CA 1
ATOM 4924 C C . GLN B 1 308 ? -16.666 -63.667 56.202 1.00 29.43 337 GLN B C 1
ATOM 4925 O O . GLN B 1 308 ? -16.509 -64.311 57.234 1.00 30.34 337 GLN B O 1
ATOM 4931 N N . ASN B 1 309 ? -16.497 -64.181 54.982 1.00 28.28 338 ASN B N 1
ATOM 4932 C CA . ASN B 1 309 ? -16.222 -65.594 54.739 1.00 27.76 338 ASN B CA 1
ATOM 4933 C C . ASN B 1 309 ? -14.772 -65.917 54.362 1.00 27.74 338 ASN B C 1
ATOM 4934 O O . ASN B 1 309 ? -14.462 -67.059 53.987 1.00 28.29 338 ASN B O 1
ATOM 4939 N N . THR B 1 310 ? -13.892 -64.925 54.464 1.00 26.81 339 THR B N 1
ATOM 4940 C CA . THR B 1 310 ? -12.514 -65.086 54.003 1.00 26.83 339 THR B CA 1
ATOM 4941 C C . THR B 1 310 ? -11.518 -64.711 55.109 1.00 27.66 339 THR B C 1
ATOM 4942 O O . THR B 1 310 ? -11.097 -63.555 55.234 1.00 27.79 339 THR B O 1
ATOM 4946 N N . ALA B 1 311 ? -11.185 -65.714 55.922 1.00 28.12 340 ALA B N 1
ATOM 4947 C CA . ALA B 1 311 ? -10.206 -65.617 57.000 1.00 29.27 340 ALA B CA 1
ATOM 4948 C C . ALA B 1 311 ? -8.773 -65.515 56.427 1.00 30.22 340 ALA B C 1
ATOM 4949 O O . ALA B 1 311 ? -8.576 -65.738 55.227 1.00 29.84 340 ALA B O 1
ATOM 4951 N N . PRO B 1 312 ? -7.777 -65.160 57.263 1.00 31.22 341 PRO B N 1
ATOM 4952 C CA . PRO B 1 312 ? -6.384 -65.106 56.790 1.00 33.47 341 PRO B CA 1
ATOM 4953 C C . PRO B 1 312 ? -5.903 -66.318 55.968 1.00 35.18 341 PRO B C 1
ATOM 4954 O O . PRO B 1 312 ? -5.128 -66.129 55.041 1.00 35.83 341 PRO B O 1
ATOM 4958 N N . ASP B 1 313 ? -6.373 -67.531 56.279 1.00 36.69 342 ASP B N 1
ATOM 4959 C CA . ASP B 1 313 ? -5.934 -68.736 55.550 1.00 39.44 342 ASP B CA 1
ATOM 4960 C C . ASP B 1 313 ? -6.480 -68.829 54.126 1.00 38.93 342 ASP B C 1
ATOM 4961 O O . ASP B 1 313 ? -6.142 -69.753 53.381 1.00 40.44 342 ASP B O 1
ATOM 4966 N N . ARG B 1 314 ? -7.319 -67.868 53.757 1.00 37.32 343 ARG B N 1
ATOM 4967 C CA . ARG B 1 314 ? -7.985 -67.881 52.473 1.00 36.71 343 ARG B CA 1
ATOM 4968 C C . ARG B 1 314 ? -7.811 -66.595 51.674 1.00 35.75 343 ARG B C 1
ATOM 4969 O O . ARG B 1 314 ? -8.456 -66.439 50.648 1.00 35.04 343 ARG B O 1
ATOM 4977 N N . VAL B 1 315 ? -6.958 -65.673 52.120 1.00 36.78 344 VAL B N 1
ATOM 4978 C CA . VAL B 1 315 ? -6.768 -64.420 51.366 1.00 37.22 344 VAL B CA 1
ATOM 4979 C C . VAL B 1 315 ? -6.130 -64.655 49.984 1.00 38.74 344 VAL B C 1
ATOM 4980 O O . VAL B 1 315 ? -6.161 -63.762 49.125 1.00 38.73 344 VAL B O 1
ATOM 4984 N N . ASP B 1 316 ? -5.565 -65.848 49.776 1.00 40.17 345 ASP B N 1
ATOM 4985 C CA . ASP B 1 316 ? -4.981 -66.228 48.485 1.00 42.18 345 ASP B CA 1
ATOM 4986 C C . ASP B 1 316 ? -6.018 -66.409 47.369 1.00 39.91 345 ASP B C 1
ATOM 4987 O O . ASP B 1 316 ? -5.689 -66.316 46.186 1.00 41.00 345 ASP B O 1
ATOM 4992 N N . ARG B 1 317 ? -7.258 -66.687 47.748 1.00 36.96 346 ARG B N 1
ATOM 4993 C CA . ARG B 1 317 ? -8.332 -66.913 46.790 1.00 34.83 346 ARG B CA 1
ATOM 4994 C C . ARG B 1 317 ? -8.581 -65.652 45.955 1.00 33.38 346 ARG B C 1
ATOM 4995 O O . ARG B 1 317 ? -8.566 -64.542 46.486 1.00 32.63 346 ARG B O 1
ATOM 5003 N N . VAL B 1 318 ? -8.800 -65.829 44.655 1.00 32.81 347 VAL B N 1
ATOM 5004 C CA . VAL B 1 318 ? -9.028 -64.707 43.748 1.00 31.98 347 VAL B CA 1
ATOM 5005 C C . VAL B 1 318 ? -10.476 -64.274 43.829 1.00 29.56 347 VAL B C 1
ATOM 5006 O O . VAL B 1 318 ? -11.372 -65.119 43.798 1.00 29.40 347 VAL B O 1
ATOM 5010 N N . PHE B 1 319 ? -10.705 -62.964 43.909 1.00 28.25 348 PHE B N 1
ATOM 5011 C CA . PHE B 1 319 ? -12.052 -62.405 43.970 1.00 25.94 348 PHE B CA 1
ATOM 5012 C C . PHE B 1 319 ? -12.171 -61.089 43.188 1.00 26.20 348 PHE B C 1
ATOM 5013 O O . PHE B 1 319 ? -11.470 -60.112 43.477 1.00 27.63 348 PHE B O 1
ATOM 5021 N N . LYS B 1 320 ? -13.076 -61.073 42.215 1.00 25.38 349 LYS B N 1
ATOM 5022 C CA . LYS B 1 320 ? -13.297 -59.932 41.342 1.00 25.80 349 LYS B CA 1
ATOM 5023 C C . LYS B 1 320 ? -14.781 -59.619 41.219 1.00 24.35 349 LYS B C 1
ATOM 5024 O O . LYS B 1 320 ? -15.613 -60.527 41.147 1.00 23.41 349 LYS B O 1
ATOM 5030 N N . ILE B 1 321 ? -15.094 -58.328 41.190 1.00 24.53 350 ILE B N 1
ATOM 5031 C CA . ILE B 1 321 ? -16.440 -57.833 41.008 1.00 24.05 350 ILE B CA 1
ATOM 5032 C C . ILE B 1 321 ? -16.577 -57.065 39.686 1.00 25.38 350 ILE B C 1
ATOM 5033 O O . ILE B 1 321 ? -15.757 -56.196 39.375 1.00 26.78 350 ILE B O 1
ATOM 5038 N N . TYR B 1 322 ? -17.630 -57.375 38.932 1.00 24.86 351 TYR B N 1
ATOM 5039 C CA . TYR B 1 322 ? -17.889 -56.752 37.632 1.00 25.54 351 TYR B CA 1
ATOM 5040 C C . TYR B 1 322 ? -19.310 -56.256 37.612 1.00 25.63 351 TYR B C 1
ATOM 5041 O O . TYR B 1 322 ? -20.220 -56.926 38.108 1.00 25.04 351 TYR B O 1
ATOM 5050 N N . ARG B 1 323 ? -19.480 -55.055 37.081 1.00 26.26 352 ARG B N 1
ATOM 5051 C CA . ARG B 1 323 ? -20.765 -54.454 36.868 1.00 26.40 352 ARG B CA 1
ATOM 5052 C C . ARG B 1 323 ? -21.264 -54.943 35.507 1.00 26.50 352 ARG B C 1
ATOM 5053 O O . ARG B 1 323 ? -20.610 -54.718 34.487 1.00 27.69 352 ARG B O 1
ATOM 5061 N N . THR B 1 324 ? -22.411 -55.608 35.464 1.00 25.51 353 THR B N 1
ATOM 5062 C CA . THR B 1 324 ? -22.838 -56.173 34.186 1.00 25.57 353 THR B CA 1
ATOM 5063 C C . THR B 1 324 ? -24.287 -55.897 33.822 1.00 25.87 353 THR B C 1
ATOM 5064 O O . THR B 1 324 ? -25.142 -55.702 34.682 1.00 26.31 353 THR B O 1
ATOM 5068 N N . THR B 1 325 ? -24.521 -55.894 32.521 1.00 26.42 354 THR B N 1
ATOM 5069 C CA . THR B 1 325 ? -25.826 -56.024 31.906 1.00 26.93 354 THR B CA 1
ATOM 5070 C C . THR B 1 325 ? -25.686 -57.183 30.938 1.00 26.84 354 THR B C 1
ATOM 5071 O O . THR B 1 325 ? -25.063 -57.063 29.897 1.00 28.22 354 THR B O 1
ATOM 5075 N N . ALA B 1 326 ? -26.222 -58.334 31.320 1.00 26.46 355 ALA B N 1
ATOM 5076 C CA . ALA B 1 326 ? -26.045 -59.556 30.552 1.00 26.46 355 ALA B CA 1
ATOM 5077 C C . ALA B 1 326 ? -26.633 -59.474 29.144 1.00 27.61 355 ALA B C 1
ATOM 5078 O O . ALA B 1 326 ? -26.283 -60.278 28.282 1.00 28.37 355 ALA B O 1
ATOM 5080 N N . LEU B 1 327 ? -27.516 -58.510 28.900 1.00 28.09 356 LEU B N 1
ATOM 5081 C CA . LEU B 1 327 ? -28.087 -58.336 27.561 1.00 29.53 356 LEU B CA 1
ATOM 5082 C C . LEU B 1 327 ? -27.145 -57.559 26.637 1.00 30.67 356 LEU B C 1
ATOM 5083 O O . LEU B 1 327 ? -27.341 -57.516 25.431 1.00 31.18 356 LEU B O 1
ATOM 5088 N N . ASP B 1 328 ? -26.137 -56.922 27.222 1.00 31.08 357 ASP B N 1
ATOM 5089 C CA . ASP B 1 328 ? -25.231 -56.051 26.468 1.00 33.02 357 ASP B CA 1
ATOM 5090 C C . ASP B 1 328 ? -24.016 -56.863 26.008 1.00 32.88 357 ASP B C 1
ATOM 5091 O O . ASP B 1 328 ? -23.083 -57.100 26.806 1.00 32.32 357 ASP B O 1
ATOM 5096 N N . GLN B 1 329 ? -24.057 -57.312 24.753 1.00 33.53 358 GLN B N 1
ATOM 5097 C CA . GLN B 1 329 ? -23.025 -58.200 24.184 1.00 34.73 358 GLN B CA 1
ATOM 5098 C C . GLN B 1 329 ? -21.597 -57.631 24.254 1.00 35.02 358 GLN B C 1
ATOM 5099 O O . GLN B 1 329 ? -20.663 -58.359 24.597 1.00 34.28 358 GLN B O 1
ATOM 5105 N N . LYS B 1 330 ? -21.436 -56.352 23.918 1.00 36.24 359 LYS B N 1
ATOM 5106 C CA . LYS B 1 330 ? -20.125 -55.702 23.975 1.00 37.99 359 LYS B CA 1
ATOM 5107 C C . LYS B 1 330 ? -19.601 -55.656 25.405 1.00 36.49 359 LYS B C 1
ATOM 5108 O O . LYS B 1 330 ? -18.412 -55.846 25.642 1.00 37.59 359 LYS B O 1
ATOM 5114 N N . LEU B 1 331 ? -20.489 -55.449 26.368 1.00 34.79 360 LEU B N 1
ATOM 5115 C CA . LEU B 1 331 ? -20.092 -55.475 27.779 1.00 33.36 360 LEU B CA 1
ATOM 5116 C C . LEU B 1 331 ? -19.734 -56.885 28.300 1.00 32.10 360 LEU B C 1
ATOM 5117 O O . LEU B 1 331 ? -18.814 -57.038 29.104 1.00 31.35 360 LEU B O 1
ATOM 5122 N N . VAL B 1 332 ? -20.433 -57.918 27.833 1.00 31.83 361 VAL B N 1
ATOM 5123 C CA . VAL B 1 332 ? -20.133 -59.294 28.280 1.00 31.28 361 VAL B CA 1
ATOM 5124 C C . VAL B 1 332 ? -18.807 -59.803 27.695 1.00 33.06 361 VAL B C 1
ATOM 5125 O O . VAL B 1 332 ? -18.016 -60.445 28.389 1.00 33.18 361 VAL B O 1
ATOM 5129 N N . LYS B 1 333 ? -18.569 -59.486 26.427 1.00 34.93 362 LYS B N 1
ATOM 5130 C CA . LYS B 1 333 ? -17.283 -59.752 25.778 1.00 37.24 362 LYS B CA 1
ATOM 5131 C C . LYS B 1 333 ? -16.142 -59.078 26.553 1.00 37.32 362 LYS B C 1
ATOM 5132 O O . LYS B 1 333 ? -15.203 -59.748 26.971 1.00 37.64 362 LYS B O 1
ATOM 5138 N N . LYS B 1 334 ? -16.247 -57.772 26.780 1.00 37.32 363 LYS B N 1
ATOM 5139 C CA . LYS B 1 334 ? -15.231 -57.040 27.557 1.00 38.84 363 LYS B CA 1
ATOM 5140 C C . LYS B 1 334 ? -15.056 -57.606 28.977 1.00 37.04 363 LYS B C 1
ATOM 5141 O O . LYS B 1 334 ? -13.934 -57.732 29.478 1.00 38.29 363 LYS B O 1
ATOM 5147 N N . THR B 1 335 ? -16.165 -57.965 29.614 1.00 34.61 364 THR B N 1
ATOM 5148 C CA . THR B 1 335 ? -16.125 -58.534 30.955 1.00 32.72 364 THR B CA 1
ATOM 5149 C C . THR B 1 335 ? -15.426 -59.902 30.943 1.00 33.40 364 THR B C 1
ATOM 5150 O O . THR B 1 335 ? -14.556 -60.178 31.772 1.00 32.99 364 THR B O 1
ATOM 5154 N N . PHE B 1 336 ? -15.792 -60.756 29.996 1.00 34.15 365 PHE B N 1
ATOM 5155 C CA . PHE B 1 336 ? -15.177 -62.064 29.971 1.00 35.69 365 PHE B CA 1
ATOM 5156 C C . PHE B 1 336 ? -13.662 -62.049 29.694 1.00 38.04 365 PHE B C 1
ATOM 5157 O O . PHE B 1 336 ? -12.928 -62.869 30.245 1.00 39.23 365 PHE B O 1
ATOM 5165 N N . LYS B 1 337 ? -13.194 -61.123 28.861 1.00 39.58 366 LYS B N 1
ATOM 5166 C CA . LYS B 1 337 ? -11.761 -61.000 28.570 1.00 42.09 366 LYS B CA 1
ATOM 5167 C C . LYS B 1 337 ? -10.975 -60.651 29.832 1.00 41.43 366 LYS B C 1
ATOM 5168 O O . LYS B 1 337 ? -9.860 -61.141 30.038 1.00 43.00 366 LYS B O 1
ATOM 5174 N N . LEU B 1 338 ? -11.584 -59.822 30.679 1.00 38.96 367 LEU B N 1
ATOM 5175 C CA . LEU B 1 338 ? -11.016 -59.466 31.975 1.00 38.12 367 LEU B CA 1
ATOM 5176 C C . LEU B 1 338 ? -10.937 -60.693 32.884 1.00 37.02 367 LEU B C 1
ATOM 5177 O O . LEU B 1 338 ? -9.920 -60.930 33.525 1.00 38.26 367 LEU B O 1
ATOM 5182 N N . VAL B 1 339 ? -12.009 -61.479 32.920 1.00 35.10 368 VAL B N 1
ATOM 5183 C CA . VAL B 1 339 ? -12.041 -62.712 33.707 1.00 33.77 368 VAL B CA 1
ATOM 5184 C C . VAL B 1 339 ? -10.980 -63.697 33.219 1.00 36.80 368 VAL B C 1
ATOM 5185 O O . VAL B 1 339 ? -10.248 -64.288 34.019 1.00 37.61 368 VAL B O 1
ATOM 5189 N N . ASP B 1 340 ? -10.881 -63.851 31.903 1.00 38.85 369 ASP B N 1
ATOM 5190 C CA . ASP B 1 340 ? -9.863 -64.713 31.317 1.00 42.29 369 ASP B CA 1
ATOM 5191 C C . ASP B 1 340 ? -8.453 -64.245 31.668 1.00 44.52 369 ASP B C 1
ATOM 5192 O O . ASP B 1 340 ? -7.589 -65.068 31.994 1.00 46.50 369 ASP B O 1
ATOM 5197 N N . GLU B 1 341 ? -8.223 -62.932 31.613 1.00 44.57 370 GLU B N 1
ATOM 5198 C CA . GLU B 1 341 ? -6.901 -62.370 31.925 1.00 47.18 370 GLU B CA 1
ATOM 5199 C C . GLU B 1 341 ? -6.525 -62.699 33.359 1.00 45.42 370 GLU B C 1
ATOM 5200 O O . GLU B 1 341 ? -5.412 -63.136 33.640 1.00 47.49 370 GLU B O 1
ATOM 5206 N N . THR B 1 342 ? -7.491 -62.498 34.247 1.00 45.64 371 THR B N 1
ATOM 5207 C CA . THR B 1 342 ? -7.371 -62.798 35.656 1.00 43.50 371 THR B CA 1
ATOM 5208 C C . THR B 1 342 ? -7.076 -64.284 35.892 1.00 41.96 371 THR B C 1
ATOM 5209 O O . THR B 1 342 ? -6.172 -64.623 36.650 1.00 44.14 371 THR B O 1
ATOM 5213 N N . LEU B 1 343 ? -7.821 -65.164 35.233 1.00 40.26 372 LEU B N 1
ATOM 5214 C CA . LEU B 1 343 ? -7.635 -66.602 35.439 1.00 42.19 372 LEU B CA 1
ATOM 5215 C C . LEU B 1 343 ? -6.296 -67.124 34.865 1.00 46.73 372 LEU B C 1
ATOM 5216 O O . LEU B 1 343 ? -5.772 -68.141 35.329 1.00 50.30 372 LEU B O 1
ATOM 5221 N N . ARG B 1 344 ? -5.754 -66.408 33.875 1.00 48.72 373 ARG B N 1
ATOM 5222 C CA . ARG B 1 344 ? -4.415 -66.683 33.330 1.00 55.70 373 ARG B CA 1
ATOM 5223 C C . ARG B 1 344 ? -3.285 -66.238 34.266 1.00 59.61 373 ARG B C 1
ATOM 5224 O O . ARG B 1 344 ? -2.310 -66.970 34.443 1.00 65.14 373 ARG B O 1
ATOM 5232 N N . ARG B 1 345 ? -3.417 -65.054 34.868 1.00 58.96 374 ARG B N 1
ATOM 5233 C CA . ARG B 1 345 ? -2.447 -64.590 35.870 1.00 64.57 374 ARG B CA 1
ATOM 5234 C C . ARG B 1 345 ? -2.415 -65.473 37.116 1.00 65.31 374 ARG B C 1
ATOM 5235 O O . ARG B 1 345 ? -1.401 -65.522 37.811 1.00 72.08 374 ARG B O 1
ATOM 5243 N N . ARG B 1 346 ? -3.526 -66.156 37.397 1.00 61.31 375 ARG B N 1
ATOM 5244 C CA . ARG B 1 346 ? -3.606 -67.107 38.511 1.00 65.48 375 ARG B CA 1
ATOM 5245 C C . ARG B 1 346 ? -2.757 -68.348 38.212 1.00 72.43 375 ARG B C 1
ATOM 5246 O O . ARG B 1 346 ? -2.043 -68.845 39.093 1.00 80.13 375 ARG B O 1
ATOM 5254 N N . ASN B 1 347 ? -2.804 -68.819 36.966 1.00 71.94 376 ASN B N 1
ATOM 5255 C CA . ASN B 1 347 ? -1.923 -69.908 36.515 1.00 80.70 376 ASN B CA 1
ATOM 5256 C C . ASN B 1 347 ? -0.426 -69.559 36.573 1.00 88.31 376 ASN B C 1
ATOM 5257 O O . ASN B 1 347 ? 0.424 -70.375 36.208 1.00 97.47 376 ASN B O 1
ATOM 5262 N N . LEU B 1 348 ? -0.119 -68.350 37.048 1.00 86.93 377 LEU B N 1
ATOM 5263 C CA . LEU B 1 348 ? 1.254 -67.838 37.110 1.00 95.96 377 LEU B CA 1
ATOM 5264 C C . LEU B 1 348 ? 1.627 -67.309 38.503 1.00 99.80 377 LEU B C 1
ATOM 5265 O O . LEU B 1 348 ? 1.519 -68.015 39.509 1.00 102.97 377 LEU B O 1
ATOM 5270 N N . ILE C 1 9 ? -50.460 -75.517 -25.739 1.00 69.48 38 ILE C N 1
ATOM 5271 C CA . ILE C 1 9 ? -49.005 -75.546 -25.381 1.00 66.99 38 ILE C CA 1
ATOM 5272 C C . ILE C 1 9 ? -48.426 -74.140 -25.163 1.00 63.12 38 ILE C C 1
ATOM 5273 O O . ILE C 1 9 ? -48.239 -73.374 -26.114 1.00 61.68 38 ILE C O 1
ATOM 5278 N N . ARG C 1 10 ? -48.122 -73.827 -23.905 1.00 61.76 39 ARG C N 1
ATOM 5279 C CA . ARG C 1 10 ? -47.726 -72.479 -23.507 1.00 58.60 39 ARG C CA 1
ATOM 5280 C C . ARG C 1 10 ? -46.205 -72.359 -23.467 1.00 55.84 39 ARG C C 1
ATOM 5281 O O . ARG C 1 10 ? -45.529 -73.092 -22.736 1.00 56.19 39 ARG C O 1
ATOM 5289 N N . LYS C 1 11 ? -45.676 -71.426 -24.256 1.00 53.52 40 LYS C N 1
ATOM 5290 C CA . LYS C 1 11 ? -44.232 -71.276 -24.445 1.00 50.96 40 LYS C CA 1
ATOM 5291 C C . LYS C 1 11 ? -43.609 -70.431 -23.336 1.00 47.87 40 LYS C C 1
ATOM 5292 O O . LYS C 1 11 ? -44.043 -69.307 -23.097 1.00 46.56 40 LYS C O 1
ATOM 5298 N N . LEU C 1 12 ? -42.610 -70.997 -22.660 1.00 46.76 41 LEU C N 1
ATOM 5299 C CA . LEU C 1 12 ? -41.864 -70.306 -21.619 1.00 44.05 41 LEU C CA 1
ATOM 5300 C C . LEU C 1 12 ? -40.414 -70.098 -22.051 1.00 42.49 41 LEU C C 1
ATOM 5301 O O . LEU C 1 12 ? -39.772 -71.014 -22.592 1.00 43.43 41 LEU C O 1
ATOM 5306 N N . LEU C 1 13 ? -39.900 -68.894 -21.803 1.00 39.78 42 LEU C N 1
ATOM 5307 C CA . LEU C 1 13 ? -38.561 -68.520 -22.231 1.00 38.14 42 LEU C CA 1
ATOM 5308 C C . LEU C 1 13 ? -37.752 -68.104 -21.019 1.00 36.50 42 LEU C C 1
ATOM 5309 O O . LEU C 1 13 ? -38.090 -67.123 -20.348 1.00 36.05 42 LEU C O 1
ATOM 5314 N N . LEU C 1 14 ? -36.702 -68.857 -20.716 1.00 36.34 43 LEU C N 1
ATOM 5315 C CA . LEU C 1 14 ? -35.743 -68.430 -19.714 1.00 34.66 43 LEU C CA 1
ATOM 5316 C C . LEU C 1 14 ? -34.769 -67.444 -20.353 1.00 32.91 43 LEU C C 1
ATOM 5317 O O . LEU C 1 14 ? -34.054 -67.795 -21.294 1.00 33.12 43 LEU C O 1
ATOM 5322 N N . LEU C 1 15 ? -34.768 -66.212 -19.854 1.00 30.92 44 LEU C N 1
ATOM 5323 C CA . LEU C 1 15 ? -33.800 -65.198 -20.281 1.00 29.45 44 LEU C CA 1
ATOM 5324 C C . LEU C 1 15 ? -33.066 -64.637 -19.067 1.00 28.59 44 LEU C C 1
ATOM 5325 O O . LEU C 1 15 ? -33.589 -64.649 -17.957 1.00 28.19 44 LEU C O 1
ATOM 5330 N N . GLY C 1 16 ? -31.850 -64.149 -19.289 1.00 28.41 45 GLY C N 1
ATOM 5331 C CA . GLY C 1 16 ? -31.005 -63.659 -18.214 1.00 28.10 45 GLY C CA 1
ATOM 5332 C C . GLY C 1 16 ? -29.561 -63.641 -18.661 1.00 29.05 45 GLY C C 1
ATOM 5333 O O . GLY C 1 16 ? -29.205 -64.261 -19.661 1.00 30.05 45 GLY C O 1
ATOM 5334 N N . ALA C 1 17 ? -28.739 -62.914 -17.914 1.00 29.04 46 ALA C N 1
ATOM 5335 C CA . ALA C 1 17 ? -27.325 -62.746 -18.214 1.00 29.90 46 ALA C CA 1
ATOM 5336 C C . ALA C 1 17 ? -26.572 -64.024 -17.865 1.00 31.79 46 ALA C C 1
ATOM 5337 O O . ALA C 1 17 ? -27.083 -64.875 -17.111 1.00 32.78 46 ALA C O 1
ATOM 5339 N N . GLY C 1 18 ? -25.364 -64.165 -18.401 1.00 32.54 47 GLY C N 1
ATOM 5340 C CA . GLY C 1 18 ? -24.529 -65.311 -18.052 1.00 34.48 47 GLY C CA 1
ATOM 5341 C C . GLY C 1 18 ? -24.526 -65.553 -16.550 1.00 34.59 47 GLY C C 1
ATOM 5342 O O . GLY C 1 18 ? -24.370 -64.611 -15.770 1.00 33.24 47 GLY C O 1
ATOM 5343 N N . GLU C 1 19 ? -24.738 -66.818 -16.166 1.00 36.39 48 GLU C N 1
ATOM 5344 C CA . GLU C 1 19 ? -24.617 -67.319 -14.784 1.00 37.10 48 GLU C CA 1
ATOM 5345 C C . GLU C 1 19 ? -25.732 -66.870 -13.865 1.00 35.79 48 GLU C C 1
ATOM 5346 O O . GLU C 1 19 ? -25.554 -66.871 -12.644 1.00 36.33 48 GLU C O 1
ATOM 5352 N N . SER C 1 20 ? -26.866 -66.466 -14.433 1.00 34.24 49 SER C N 1
ATOM 5353 C CA . SER C 1 20 ? -27.973 -65.962 -13.622 1.00 32.90 49 SER C CA 1
ATOM 5354 C C . SER C 1 20 ? -28.810 -67.092 -13.025 1.00 33.90 49 SER C C 1
ATOM 5355 O O . SER C 1 20 ? -29.648 -66.863 -12.166 1.00 33.80 49 SER C O 1
ATOM 5358 N N . GLY C 1 21 ? -28.613 -68.312 -13.499 1.00 35.34 50 GLY C N 1
ATOM 5359 C CA . GLY C 1 21 ? -29.336 -69.449 -12.924 1.00 36.73 50 GLY C CA 1
ATOM 5360 C C . GLY C 1 21 ? -30.350 -70.115 -13.833 1.00 36.88 50 GLY C C 1
ATOM 5361 O O . GLY C 1 21 ? -31.117 -70.983 -13.392 1.00 38.96 50 GLY C O 1
ATOM 5362 N N . LYS C 1 22 ? -30.347 -69.729 -15.100 1.00 35.22 51 LYS C N 1
ATOM 5363 C CA . LYS C 1 22 ? -31.322 -70.237 -16.061 1.00 35.99 51 LYS C CA 1
ATOM 5364 C C . LYS C 1 22 ? -31.325 -71.779 -16.156 1.00 38.62 51 LYS C C 1
ATOM 5365 O O . LYS C 1 22 ? -32.389 -72.398 -16.102 1.00 40.04 51 LYS C O 1
ATOM 5371 N N . SER C 1 23 ? -30.144 -72.382 -16.294 1.00 39.49 52 SER C N 1
ATOM 5372 C CA . SER C 1 23 ? -30.029 -73.836 -16.412 1.00 42.52 52 SER C CA 1
ATOM 5373 C C . SER C 1 23 ? -30.296 -74.560 -15.087 1.00 44.70 52 SER C C 1
ATOM 5374 O O . SER C 1 23 ? -30.753 -75.708 -15.077 1.00 47.36 52 SER C O 1
ATOM 5377 N N . THR C 1 24 ? -29.994 -73.898 -13.977 1.00 43.75 53 THR C N 1
ATOM 5378 C CA . THR C 1 24 ? -30.290 -74.453 -12.670 1.00 45.73 53 THR C CA 1
ATOM 5379 C C . THR C 1 24 ? -31.808 -74.565 -12.492 1.00 46.47 53 THR C C 1
ATOM 5380 O O . THR C 1 24 ? -32.306 -75.614 -12.093 1.00 49.05 53 THR C O 1
ATOM 5384 N N . ILE C 1 25 ? -32.532 -73.493 -12.811 1.00 44.77 54 ILE C N 1
ATOM 5385 C CA . ILE C 1 25 ? -33.999 -73.523 -12.853 1.00 45.70 54 ILE C CA 1
ATOM 5386 C C . ILE C 1 25 ? -34.509 -74.642 -13.776 1.00 48.22 54 ILE C C 1
ATOM 5387 O O . ILE C 1 25 ? -35.334 -75.470 -13.374 1.00 51.15 54 ILE C O 1
ATOM 5392 N N . PHE C 1 26 ? -33.994 -74.667 -15.001 1.00 47.62 55 PHE C N 1
ATOM 5393 C CA . PHE C 1 26 ? -34.330 -75.688 -15.989 1.00 50.09 55 PHE C CA 1
ATOM 5394 C C . PHE C 1 26 ? -34.167 -77.141 -15.470 1.00 53.84 55 PHE C C 1
ATOM 5395 O O . PHE C 1 26 ? -35.044 -77.999 -15.669 1.00 56.17 55 PHE C O 1
ATOM 5403 N N . LYS C 1 27 ? -33.043 -77.410 -14.811 1.00 54.43 56 LYS C N 1
ATOM 5404 C CA . LYS C 1 27 ? -32.779 -78.731 -14.247 1.00 58.28 56 LYS C CA 1
ATOM 5405 C C . LYS C 1 27 ? -33.825 -79.089 -13.183 1.00 60.55 56 LYS C C 1
ATOM 5406 O O . LYS C 1 27 ? -34.188 -80.252 -13.029 1.00 63.84 56 LYS C O 1
ATOM 5412 N N . GLN C 1 28 ? -34.302 -78.075 -12.462 1.00 59.04 57 GLN C N 1
ATOM 5413 C CA . GLN C 1 28 ? -35.301 -78.261 -11.409 1.00 61.26 57 GLN C CA 1
ATOM 5414 C C . GLN C 1 28 ? -36.648 -78.657 -11.976 1.00 63.37 57 GLN C C 1
ATOM 5415 O O . GLN C 1 28 ? -37.296 -79.534 -11.441 1.00 67.23 57 GLN C O 1
ATOM 5421 N N . ILE C 1 29 ? -37.070 -78.006 -13.054 1.00 62.21 58 ILE C N 1
ATOM 5422 C CA . ILE C 1 29 ? -38.292 -78.397 -13.749 1.00 64.42 58 ILE C CA 1
ATOM 5423 C C . ILE C 1 29 ? -38.107 -79.774 -14.368 1.00 68.29 58 ILE C C 1
ATOM 5424 O O . ILE C 1 29 ? -39.053 -80.559 -14.430 1.00 71.53 58 ILE C O 1
ATOM 5429 N N . LYS C 1 30 ? -36.887 -80.064 -14.820 1.00 68.61 59 LYS C N 1
ATOM 5430 C CA . LYS C 1 30 ? -36.576 -81.361 -15.430 1.00 72.56 59 LYS C CA 1
ATOM 5431 C C . LYS C 1 30 ? -36.802 -82.506 -14.443 1.00 76.84 59 LYS C C 1
ATOM 5432 O O . LYS C 1 30 ? -37.459 -83.492 -14.778 1.00 80.44 59 LYS C O 1
ATOM 5438 N N . LEU C 1 31 ? -36.276 -82.360 -13.228 1.00 76.39 60 LEU C N 1
ATOM 5439 C CA . LEU C 1 31 ? -36.395 -83.408 -12.213 1.00 76.86 60 LEU C CA 1
ATOM 5440 C C . LEU C 1 31 ? -37.681 -83.338 -11.380 1.00 78.49 60 LEU C C 1
ATOM 5441 O O . LEU C 1 31 ? -38.063 -84.317 -10.746 1.00 79.84 60 LEU C O 1
ATOM 5446 N N . LEU C 1 32 ? -38.338 -82.182 -11.373 1.00 79.31 61 LEU C N 1
ATOM 5447 C CA . LEU C 1 32 ? -39.597 -82.031 -10.644 1.00 81.82 61 LEU C CA 1
ATOM 5448 C C . LEU C 1 32 ? -40.817 -82.310 -11.520 1.00 83.81 61 LEU C C 1
ATOM 5449 O O . LEU C 1 32 ? -41.920 -82.457 -11.006 1.00 86.00 61 LEU C O 1
ATOM 5454 N N . PHE C 1 33 ? -40.620 -82.385 -12.835 1.00 84.08 62 PHE C N 1
ATOM 5455 C CA . PHE C 1 33 ? -41.724 -82.651 -13.762 1.00 87.12 62 PHE C CA 1
ATOM 5456 C C . PHE C 1 33 ? -41.369 -83.618 -14.899 1.00 88.10 62 PHE C C 1
ATOM 5457 O O . PHE C 1 33 ? -42.157 -83.799 -15.833 1.00 90.83 62 PHE C O 1
ATOM 5465 N N . GLN C 1 34 ? -40.183 -84.226 -14.815 1.00 86.98 63 GLN C N 1
ATOM 5466 C CA . GLN C 1 34 ? -39.792 -85.322 -15.716 1.00 89.26 63 GLN C CA 1
ATOM 5467 C C . GLN C 1 34 ? -38.943 -86.371 -14.969 1.00 88.81 63 GLN C C 1
ATOM 5468 O O . GLN C 1 34 ? -39.332 -86.823 -13.887 1.00 89.12 63 GLN C O 1
ATOM 5474 N N . THR C 1 35 ? -37.805 -86.758 -15.547 1.00 89.15 64 THR C N 1
ATOM 5475 C CA . THR C 1 35 ? -36.894 -87.734 -14.939 1.00 89.82 64 THR C CA 1
ATOM 5476 C C . THR C 1 35 ? -35.437 -87.361 -15.212 1.00 88.21 64 THR C C 1
ATOM 5477 O O . THR C 1 35 ? -34.651 -87.138 -14.286 1.00 86.05 64 THR C O 1
ATOM 5481 N N . SER C 1 44 ? -22.867 -89.391 -15.831 1.00 94.85 73 SER C N 1
ATOM 5482 C CA . SER C 1 44 ? -23.765 -88.562 -16.631 1.00 92.06 73 SER C CA 1
ATOM 5483 C C . SER C 1 44 ? -23.260 -87.117 -16.702 1.00 87.36 73 SER C C 1
ATOM 5484 O O . SER C 1 44 ? -22.884 -86.627 -17.770 1.00 88.19 73 SER C O 1
ATOM 5487 N N . TYR C 1 45 ? -23.260 -86.452 -15.548 1.00 83.38 74 TYR C N 1
ATOM 5488 C CA . TYR C 1 45 ? -22.709 -85.106 -15.385 1.00 79.79 74 TYR C CA 1
ATOM 5489 C C . TYR C 1 45 ? -21.288 -85.162 -14.800 1.00 79.99 74 TYR C C 1
ATOM 5490 O O . TYR C 1 45 ? -20.691 -84.122 -14.492 1.00 77.54 74 TYR C O 1
ATOM 5499 N N . VAL C 1 46 ? -20.757 -86.384 -14.674 1.00 83.63 75 VAL C N 1
ATOM 5500 C CA . VAL C 1 46 ? -19.478 -86.676 -13.997 1.00 84.91 75 VAL C CA 1
ATOM 5501 C C . VAL C 1 46 ? -18.262 -85.861 -14.496 1.00 84.08 75 VAL C C 1
ATOM 5502 O O . VAL C 1 46 ? -17.527 -85.298 -13.673 1.00 82.41 75 VAL C O 1
ATOM 5506 N N . PRO C 1 47 ? -18.044 -85.790 -15.833 1.00 85.70 76 PRO C N 1
ATOM 5507 C CA . PRO C 1 47 ? -16.903 -85.008 -16.338 1.00 85.44 76 PRO C CA 1
ATOM 5508 C C . PRO C 1 47 ? -16.963 -83.511 -15.984 1.00 80.54 76 PRO C C 1
ATOM 5509 O O . PRO C 1 47 ? -15.954 -82.937 -15.564 1.00 79.80 76 PRO C O 1
ATOM 5513 N N . VAL C 1 48 ? -18.137 -82.899 -16.147 1.00 77.89 77 VAL C N 1
ATOM 5514 C CA . VAL C 1 48 ? -18.332 -81.473 -15.859 1.00 74.48 77 VAL C CA 1
ATOM 5515 C C . VAL C 1 48 ? -17.969 -81.134 -14.408 1.00 72.38 77 VAL C C 1
ATOM 5516 O O . VAL C 1 48 ? -17.321 -80.119 -14.147 1.00 71.61 77 VAL C O 1
ATOM 5520 N N . ILE C 1 49 ? -18.366 -82.009 -13.483 1.00 72.16 78 ILE C N 1
ATOM 5521 C CA . ILE C 1 49 ? -18.089 -81.838 -12.053 1.00 71.48 78 ILE C CA 1
ATOM 5522 C C . ILE C 1 49 ? -16.584 -81.871 -11.749 1.00 72.96 78 ILE C C 1
ATOM 5523 O O . ILE C 1 49 ? -16.055 -80.973 -11.083 1.00 72.31 78 ILE C O 1
ATOM 5528 N N . HIS C 1 50 ? -15.906 -82.906 -12.244 1.00 75.44 79 HIS C N 1
ATOM 5529 C CA . HIS C 1 50 ? -14.458 -83.016 -12.106 1.00 77.50 79 HIS C CA 1
ATOM 5530 C C . HIS C 1 50 ? -13.763 -81.815 -12.751 1.00 75.96 79 HIS C C 1
ATOM 5531 O O . HIS C 1 50 ? -12.884 -81.205 -12.141 1.00 76.00 79 HIS C O 1
ATOM 5538 N N . ALA C 1 51 ? -14.185 -81.466 -13.968 1.00 75.17 80 ALA C N 1
ATOM 5539 C CA . ALA C 1 51 ? -13.698 -80.267 -14.660 1.00 74.79 80 ALA C CA 1
ATOM 5540 C C . ALA C 1 51 ? -13.911 -78.994 -13.833 1.00 72.76 80 ALA C C 1
ATOM 5541 O O . ALA C 1 51 ? -13.033 -78.123 -13.804 1.00 73.57 80 ALA C O 1
ATOM 5543 N N . ASN C 1 52 ? -15.067 -78.900 -13.164 1.00 70.72 81 ASN C N 1
ATOM 5544 C CA . ASN C 1 52 ? -15.327 -77.833 -12.190 1.00 70.06 81 ASN C CA 1
ATOM 5545 C C . ASN C 1 52 ? -14.339 -77.861 -11.028 1.00 71.71 81 ASN C C 1
ATOM 5546 O O . ASN C 1 52 ? -13.908 -76.804 -10.560 1.00 72.67 81 ASN C O 1
ATOM 5551 N N . VAL C 1 53 ? -13.993 -79.066 -10.565 1.00 72.84 82 VAL C N 1
ATOM 5552 C CA . VAL C 1 53 ? -13.010 -79.226 -9.492 1.00 75.64 82 VAL C CA 1
ATOM 5553 C C . VAL C 1 53 ? -11.630 -78.736 -9.940 1.00 77.30 82 VAL C C 1
ATOM 5554 O O . VAL C 1 53 ? -11.055 -77.859 -9.295 1.00 78.56 82 VAL C O 1
ATOM 5558 N N . TYR C 1 54 ? -11.126 -79.274 -11.052 1.00 78.17 83 TYR C N 1
ATOM 5559 C CA . TYR C 1 54 ? -9.814 -78.878 -11.590 1.00 80.52 83 TYR C CA 1
ATOM 5560 C C . TYR C 1 54 ? -9.689 -77.364 -11.789 1.00 80.40 83 TYR C C 1
ATOM 5561 O O . TYR C 1 54 ? -8.659 -76.767 -11.446 1.00 81.95 83 TYR C O 1
ATOM 5570 N N . GLN C 1 55 ? -10.746 -76.756 -12.332 1.00 79.41 84 GLN C N 1
ATOM 5571 C CA . GLN C 1 55 ? -10.741 -75.326 -12.657 1.00 81.09 84 GLN C CA 1
ATOM 5572 C C . GLN C 1 55 ? -10.846 -74.424 -11.432 1.00 82.39 84 GLN C C 1
ATOM 5573 O O . GLN C 1 55 ? -10.257 -73.342 -11.408 1.00 85.04 84 GLN C O 1
ATOM 5579 N N . THR C 1 56 ? -11.582 -74.880 -10.421 1.00 81.94 85 THR C N 1
ATOM 5580 C CA . THR C 1 56 ? -11.746 -74.143 -9.164 1.00 84.37 85 THR C CA 1
ATOM 5581 C C . THR C 1 56 ? -10.403 -73.795 -8.508 1.00 87.86 85 THR C C 1
ATOM 5582 O O . THR C 1 56 ? -10.152 -72.633 -8.164 1.00 90.88 85 THR C O 1
ATOM 5586 N N . ILE C 1 57 ? -9.546 -74.800 -8.352 1.00 88.35 86 ILE C N 1
ATOM 5587 C CA . ILE C 1 57 ? -8.257 -74.617 -7.696 1.00 91.99 86 ILE C CA 1
ATOM 5588 C C . ILE C 1 57 ? -7.290 -73.824 -8.572 1.00 93.25 86 ILE C C 1
ATOM 5589 O O . ILE C 1 57 ? -6.594 -72.940 -8.075 1.00 96.52 86 ILE C O 1
ATOM 5594 N N . LYS C 1 58 ? -7.261 -74.132 -9.870 1.00 91.57 87 LYS C N 1
ATOM 5595 C CA . LYS C 1 58 ? -6.311 -73.502 -10.800 1.00 93.68 87 LYS C CA 1
ATOM 5596 C C . LYS C 1 58 ? -6.401 -71.971 -10.816 1.00 96.30 87 LYS C C 1
ATOM 5597 O O . LYS C 1 58 ? -5.398 -71.284 -11.059 1.00 99.51 87 LYS C O 1
ATOM 5603 N N . LEU C 1 59 ? -7.603 -71.453 -10.564 1.00 95.79 88 LEU C N 1
ATOM 5604 C CA . LEU C 1 59 ? -7.835 -70.011 -10.458 1.00 99.44 88 LEU C CA 1
ATOM 5605 C C . LEU C 1 59 ? -7.338 -69.435 -9.128 1.00 103.32 88 LEU C C 1
ATOM 5606 O O . LEU C 1 59 ? -6.975 -68.260 -9.058 1.00 107.98 88 LEU C O 1
ATOM 5611 N N . LEU C 1 60 ? -7.318 -70.265 -8.084 1.00 102.37 89 LEU C N 1
ATOM 5612 C CA . LEU C 1 60 ? -6.895 -69.833 -6.749 1.00 106.76 89 LEU C CA 1
ATOM 5613 C C . LEU C 1 60 ? -5.382 -69.633 -6.647 1.00 109.87 89 LEU C C 1
ATOM 5614 O O . LEU C 1 60 ? -4.600 -70.514 -7.013 1.00 107.88 89 LEU C O 1
ATOM 5619 N N . HIS C 1 61 ? -4.990 -68.458 -6.156 1.00 116.25 90 HIS C N 1
ATOM 5620 C CA . HIS C 1 61 ? -3.587 -68.092 -5.966 1.00 116.48 90 HIS C CA 1
ATOM 5621 C C . HIS C 1 61 ? -3.421 -67.287 -4.678 1.00 118.90 90 HIS C C 1
ATOM 5622 O O . HIS C 1 61 ? -2.366 -67.316 -4.041 1.00 118.81 90 HIS C O 1
ATOM 5629 N N . ASP C 1 105 ? -7.447 -91.377 -7.420 1.00 110.82 134 ASP C N 1
ATOM 5630 C CA . ASP C 1 105 ? -7.121 -90.367 -6.423 1.00 109.90 134 ASP C CA 1
ATOM 5631 C C . ASP C 1 105 ? -7.055 -88.976 -7.052 1.00 107.29 134 ASP C C 1
ATOM 5632 O O . ASP C 1 105 ? -8.089 -88.425 -7.437 1.00 106.53 134 ASP C O 1
ATOM 5637 N N . ILE C 1 106 ? -5.837 -88.430 -7.159 1.00 106.25 135 ILE C N 1
ATOM 5638 C CA . ILE C 1 106 ? -5.571 -87.029 -7.545 1.00 104.25 135 ILE C CA 1
ATOM 5639 C C . ILE C 1 106 ? -6.157 -86.028 -6.525 1.00 104.21 135 ILE C C 1
ATOM 5640 O O . ILE C 1 106 ? -5.574 -84.965 -6.272 1.00 103.07 135 ILE C O 1
ATOM 5645 N N . ALA C 1 107 ? -7.290 -86.406 -5.930 1.00 105.70 136 ALA C N 1
ATOM 5646 C CA . ALA C 1 107 ? -8.087 -85.549 -5.045 1.00 106.47 136 ALA C CA 1
ATOM 5647 C C . ALA C 1 107 ? -7.379 -85.090 -3.771 1.00 107.42 136 ALA C C 1
ATOM 5648 O O . ALA C 1 107 ? -7.500 -83.926 -3.388 1.00 107.18 136 ALA C O 1
ATOM 5650 N N . GLU C 1 108 ? -6.656 -85.999 -3.117 1.00 108.81 137 GLU C N 1
ATOM 5651 C CA . GLU C 1 108 ? -5.945 -85.672 -1.875 1.00 109.96 137 GLU C CA 1
ATOM 5652 C C . GLU C 1 108 ? -4.773 -84.719 -2.097 1.00 108.17 137 GLU C C 1
ATOM 5653 O O . GLU C 1 108 ? -4.270 -84.119 -1.147 1.00 108.78 137 GLU C O 1
ATOM 5659 N N . GLY C 1 109 ? -4.348 -84.585 -3.352 1.00 106.35 138 GLY C N 1
ATOM 5660 C CA . GLY C 1 109 ? -3.382 -83.561 -3.741 1.00 104.92 138 GLY C CA 1
ATOM 5661 C C . GLY C 1 109 ? -4.034 -82.189 -3.774 1.00 104.56 138 GLY C C 1
ATOM 5662 O O . GLY C 1 109 ? -3.363 -81.169 -3.618 1.00 104.14 138 GLY C O 1
ATOM 5663 N N . ILE C 1 110 ? -5.350 -82.177 -3.975 1.00 104.99 139 ILE C N 1
ATOM 5664 C CA . ILE C 1 110 ? -6.143 -80.952 -4.037 1.00 105.04 139 ILE C CA 1
ATOM 5665 C C . ILE C 1 110 ? -6.766 -80.636 -2.677 1.00 107.25 139 ILE C C 1
ATOM 5666 O O . ILE C 1 110 ? -6.836 -79.473 -2.275 1.00 107.81 139 ILE C O 1
ATOM 5671 N N . GLU C 1 111 ? -7.215 -81.683 -1.985 1.00 109.04 140 GLU C N 1
ATOM 5672 C CA . GLU C 1 111 ? -7.904 -81.568 -0.695 1.00 111.88 140 GLU C CA 1
ATOM 5673 C C . GLU C 1 111 ? -7.035 -80.897 0.369 1.00 112.95 140 GLU C C 1
ATOM 5674 O O . GLU C 1 111 ? -7.498 -80.008 1.086 1.00 114.60 140 GLU C O 1
ATOM 5680 N N . THR C 1 112 ? -5.779 -81.329 0.462 1.00 112.32 141 THR C N 1
ATOM 5681 C CA . THR C 1 112 ? -4.818 -80.720 1.384 1.00 113.20 141 THR C CA 1
ATOM 5682 C C . THR C 1 112 ? -4.091 -79.526 0.747 1.00 111.46 141 THR C C 1
ATOM 5683 O O . THR C 1 112 ? -3.316 -78.834 1.414 1.00 112.11 141 THR C O 1
ATOM 5687 N N . LEU C 1 113 ? -4.356 -79.286 -0.539 1.00 109.56 142 LEU C N 1
ATOM 5688 C CA . LEU C 1 113 ? -3.950 -78.042 -1.202 1.00 108.51 142 LEU C CA 1
ATOM 5689 C C . LEU C 1 113 ? -4.902 -76.900 -0.820 1.00 110.10 142 LEU C C 1
ATOM 5690 O O . LEU C 1 113 ? -4.621 -75.728 -1.081 1.00 110.15 142 LEU C O 1
ATOM 5695 N N . TRP C 1 114 ? -6.016 -77.253 -0.181 1.00 111.79 143 TRP C N 1
ATOM 5696 C CA . TRP C 1 114 ? -7.028 -76.280 0.223 1.00 113.76 143 TRP C CA 1
ATOM 5697 C C . TRP C 1 114 ? -6.667 -75.520 1.519 1.00 116.13 143 TRP C C 1
ATOM 5698 O O . TRP C 1 114 ? -7.536 -74.929 2.165 1.00 118.69 143 TRP C O 1
ATOM 5709 N N . LYS C 1 115 ? -5.385 -75.538 1.888 1.00 115.45 144 LYS C N 1
ATOM 5710 C CA . LYS C 1 115 ? -4.858 -74.649 2.928 1.00 117.41 144 LYS C CA 1
ATOM 5711 C C . LYS C 1 115 ? -3.429 -74.208 2.617 1.00 115.76 144 LYS C C 1
ATOM 5712 O O . LYS C 1 115 ? -3.105 -73.023 2.708 1.00 116.58 144 LYS C O 1
ATOM 5718 N N . LEU C 1 129 ? -12.091 -62.079 -7.496 1.00 93.79 158 LEU C N 1
ATOM 5719 C CA . LEU C 1 129 ? -12.335 -61.609 -8.857 1.00 91.58 158 LEU C CA 1
ATOM 5720 C C . LEU C 1 129 ? -13.400 -62.453 -9.569 1.00 88.53 158 LEU C C 1
ATOM 5721 O O . LEU C 1 129 ? -14.583 -62.109 -9.513 1.00 86.83 158 LEU C O 1
ATOM 5726 N N . GLN C 1 130 ? -12.991 -63.550 -10.219 1.00 88.21 159 GLN C N 1
ATOM 5727 C CA . GLN C 1 130 ? -13.939 -64.458 -10.901 1.00 85.70 159 GLN C CA 1
ATOM 5728 C C . GLN C 1 130 ? -14.081 -65.834 -10.225 1.00 86.03 159 GLN C C 1
ATOM 5729 O O . GLN C 1 130 ? -14.276 -66.851 -10.902 1.00 85.08 159 GLN C O 1
ATOM 5735 N N . VAL C 1 131 ? -14.004 -65.848 -8.892 1.00 87.54 160 VAL C N 1
ATOM 5736 C CA . VAL C 1 131 ? -14.160 -67.073 -8.093 1.00 88.18 160 VAL C CA 1
ATOM 5737 C C . VAL C 1 131 ? -15.617 -67.532 -7.975 1.00 86.24 160 VAL C C 1
ATOM 5738 O O . VAL C 1 131 ? -16.457 -66.788 -7.456 1.00 85.97 160 VAL C O 1
ATOM 5742 N N . PRO C 1 132 ? -15.917 -68.763 -8.447 1.00 85.25 161 PRO C N 1
ATOM 5743 C CA . PRO C 1 132 ? -17.254 -69.359 -8.339 1.00 84.02 161 PRO C CA 1
ATOM 5744 C C . PRO C 1 132 ? -17.795 -69.419 -6.898 1.00 85.21 161 PRO C C 1
ATOM 5745 O O . PRO C 1 132 ? -17.046 -69.222 -5.937 1.00 87.08 161 PRO C O 1
ATOM 5749 N N . ASP C 1 133 ? -19.096 -69.680 -6.771 1.00 84.43 162 ASP C N 1
ATOM 5750 C CA . ASP C 1 133 ? -19.769 -69.748 -5.473 1.00 85.77 162 ASP C CA 1
ATOM 5751 C C . ASP C 1 133 ? -19.974 -71.204 -5.032 1.00 86.51 162 ASP C C 1
ATOM 5752 O O . ASP C 1 133 ? -20.329 -71.466 -3.881 1.00 88.33 162 ASP C O 1
ATOM 5764 N N . THR C 1 135 ? -17.620 -73.368 -4.789 1.00 87.81 164 THR C N 1
ATOM 5765 C CA . THR C 1 135 ? -16.289 -73.829 -4.381 1.00 89.50 164 THR C CA 1
ATOM 5766 C C . THR C 1 135 ? -16.285 -74.502 -3.004 1.00 91.83 164 THR C C 1
ATOM 5767 O O . THR C 1 135 ? -15.860 -75.656 -2.881 1.00 92.76 164 THR C O 1
ATOM 5771 N N . LYS C 1 136 ? -16.773 -73.785 -1.985 1.00 92.89 165 LYS C N 1
ATOM 5772 C CA . LYS C 1 136 ? -16.827 -74.289 -0.601 1.00 95.45 165 LYS C CA 1
ATOM 5773 C C . LYS C 1 136 ? -17.681 -75.550 -0.456 1.00 95.04 165 LYS C C 1
ATOM 5774 O O . LYS C 1 136 ? -17.795 -76.112 0.639 1.00 97.53 165 LYS C O 1
ATOM 5780 N N . TYR C 1 137 ? -18.274 -75.977 -1.570 1.00 92.04 166 TYR C N 1
ATOM 5781 C CA . TYR C 1 137 ? -19.018 -77.225 -1.651 1.00 91.55 166 TYR C CA 1
ATOM 5782 C C . TYR C 1 137 ? -18.148 -78.331 -2.243 1.00 91.13 166 TYR C C 1
ATOM 5783 O O . TYR C 1 137 ? -18.115 -79.447 -1.720 1.00 92.57 166 TYR C O 1
ATOM 5792 N N . LEU C 1 138 ? -17.455 -78.016 -3.337 1.00 89.25 167 LEU C N 1
ATOM 5793 C CA . LEU C 1 138 ? -16.604 -78.984 -4.032 1.00 89.06 167 LEU C CA 1
ATOM 5794 C C . LEU C 1 138 ? -15.295 -79.245 -3.287 1.00 91.42 167 LEU C C 1
ATOM 5795 O O . LEU C 1 138 ? -14.755 -80.353 -3.340 1.00 92.39 167 LEU C O 1
ATOM 5800 N N . MET C 1 139 ? -14.798 -78.224 -2.589 1.00 92.46 168 MET C N 1
ATOM 5801 C CA . MET C 1 139 ? -13.553 -78.327 -1.822 1.00 95.35 168 MET C CA 1
ATOM 5802 C C . MET C 1 139 ? -13.737 -78.977 -0.439 1.00 97.97 168 MET C C 1
ATOM 5803 O O . MET C 1 139 ? -12.894 -78.822 0.452 1.00 100.97 168 MET C O 1
ATOM 5808 N N . GLU C 1 140 ? -14.841 -79.706 -0.283 1.00 97.16 169 GLU C N 1
ATOM 5809 C CA . GLU C 1 140 ? -15.094 -80.545 0.884 1.00 99.61 169 GLU C CA 1
ATOM 5810 C C . GLU C 1 140 ? -15.483 -81.946 0.423 1.00 98.84 169 GLU C C 1
ATOM 5811 O O . GLU C 1 140 ? -15.082 -82.948 1.027 1.00 101.07 169 GLU C O 1
ATOM 5817 N N . ASN C 1 141 ? -16.260 -81.996 -0.660 1.00 95.90 170 ASN C N 1
ATOM 5818 C CA . ASN C 1 141 ? -16.807 -83.239 -1.205 1.00 95.26 170 ASN C CA 1
ATOM 5819 C C . ASN C 1 141 ? -15.853 -83.991 -2.141 1.00 94.98 170 ASN C C 1
ATOM 5820 O O . ASN C 1 141 ? -16.296 -84.819 -2.942 1.00 93.92 170 ASN C O 1
ATOM 5825 N N . LEU C 1 142 ? -14.554 -83.704 -2.036 1.00 96.35 171 LEU C N 1
ATOM 5826 C CA . LEU C 1 142 ? -13.535 -84.376 -2.853 1.00 97.03 171 LEU C CA 1
ATOM 5827 C C . LEU C 1 142 ? -13.611 -85.895 -2.727 1.00 98.57 171 LEU C C 1
ATOM 5828 O O . LEU C 1 142 ? -13.657 -86.598 -3.737 1.00 97.85 171 LEU C O 1
ATOM 5833 N N . LYS C 1 143 ? -13.629 -86.386 -1.486 1.00 101.09 172 LYS C N 1
ATOM 5834 C CA . LYS C 1 143 ? -13.681 -87.821 -1.200 1.00 103.01 172 LYS C CA 1
ATOM 5835 C C . LYS C 1 143 ? -14.860 -88.497 -1.907 1.00 101.53 172 LYS C C 1
ATOM 5836 O O . LYS C 1 143 ? -14.673 -89.463 -2.655 1.00 101.78 172 LYS C O 1
ATOM 5842 N N . ARG C 1 144 ? -16.060 -87.965 -1.679 1.00 100.43 173 ARG C N 1
ATOM 5843 C CA . ARG C 1 144 ? -17.298 -88.552 -2.192 1.00 99.75 173 ARG C CA 1
ATOM 5844 C C . ARG C 1 144 ? -17.364 -88.558 -3.729 1.00 97.94 173 ARG C C 1
ATOM 5845 O O . ARG C 1 144 ? -17.950 -89.464 -4.330 1.00 98.06 173 ARG C O 1
ATOM 5853 N N . LEU C 1 145 ? -16.749 -87.548 -4.344 1.00 96.68 174 LEU C N 1
ATOM 5854 C CA . LEU C 1 145 ? -16.698 -87.401 -5.804 1.00 95.33 174 LEU C CA 1
ATOM 5855 C C . LEU C 1 145 ? -15.544 -88.187 -6.449 1.00 96.60 174 LEU C C 1
ATOM 5856 O O . LEU C 1 145 ? -15.588 -88.495 -7.648 1.00 96.26 174 LEU C O 1
ATOM 5861 N N . SER C 1 146 ? -14.522 -88.501 -5.649 1.00 98.36 175 SER C N 1
ATOM 5862 C CA . SER C 1 146 ? -13.292 -89.140 -6.138 1.00 99.99 175 SER C CA 1
ATOM 5863 C C . SER C 1 146 ? -13.417 -90.649 -6.358 1.00 101.33 175 SER C C 1
ATOM 5864 O O . SER C 1 146 ? -12.599 -91.244 -7.068 1.00 102.70 175 SER C O 1
ATOM 5867 N N . ASP C 1 147 ? -14.432 -91.260 -5.750 1.00 101.19 176 ASP C N 1
ATOM 5868 C CA . ASP C 1 147 ? -14.670 -92.700 -5.885 1.00 102.63 176 ASP C CA 1
ATOM 5869 C C . ASP C 1 147 ? -14.820 -93.155 -7.333 1.00 102.41 176 ASP C C 1
ATOM 5870 O O . ASP C 1 147 ? -15.326 -92.413 -8.181 1.00 100.74 176 ASP C O 1
ATOM 5875 N N . ILE C 1 148 ? -14.370 -94.380 -7.597 1.00 104.33 177 ILE C N 1
ATOM 5876 C CA . ILE C 1 148 ? -14.403 -94.966 -8.937 1.00 104.94 177 ILE C CA 1
ATOM 5877 C C . ILE C 1 148 ? -15.838 -95.274 -9.395 1.00 104.34 177 ILE C C 1
ATOM 5878 O O . ILE C 1 148 ? -16.128 -95.289 -10.598 1.00 104.32 177 ILE C O 1
ATOM 5883 N N . ASN C 1 149 ? -16.721 -95.506 -8.422 1.00 104.10 178 ASN C N 1
ATOM 5884 C CA . ASN C 1 149 ? -18.138 -95.780 -8.670 1.00 104.05 178 ASN C CA 1
ATOM 5885 C C . ASN C 1 149 ? -19.056 -94.612 -8.309 1.00 101.88 178 ASN C C 1
ATOM 5886 O O . ASN C 1 149 ? -20.265 -94.800 -8.125 1.00 102.33 178 ASN C O 1
ATOM 5891 N N . TYR C 1 150 ? -18.480 -93.412 -8.215 1.00 99.76 179 TYR C N 1
ATOM 5892 C CA . TYR C 1 150 ? -19.233 -92.201 -7.881 1.00 97.56 179 TYR C CA 1
ATOM 5893 C C . TYR C 1 150 ? -20.339 -91.924 -8.902 1.00 96.70 179 TYR C C 1
ATOM 5894 O O . TYR C 1 150 ? -20.076 -91.790 -10.099 1.00 96.42 179 TYR C O 1
ATOM 5903 N N . ILE C 1 151 ? -21.578 -91.881 -8.414 1.00 96.59 180 ILE C N 1
ATOM 5904 C CA . ILE C 1 151 ? -22.723 -91.443 -9.217 1.00 95.96 180 ILE C CA 1
ATOM 5905 C C . ILE C 1 151 ? -23.403 -90.240 -8.535 1.00 94.15 180 ILE C C 1
ATOM 5906 O O . ILE C 1 151 ? -23.943 -90.364 -7.427 1.00 94.91 180 ILE C O 1
ATOM 5911 N N . PRO C 1 152 ? -23.354 -89.068 -9.202 1.00 91.83 181 PRO C N 1
ATOM 5912 C CA . PRO C 1 152 ? -23.755 -87.773 -8.645 1.00 89.87 181 PRO C CA 1
ATOM 5913 C C . PRO C 1 152 ? -25.205 -87.693 -8.177 1.00 90.55 181 PRO C C 1
ATOM 5914 O O . PRO C 1 152 ? -26.111 -88.213 -8.836 1.00 91.67 181 PRO C O 1
ATOM 5918 N N . THR C 1 153 ? -25.393 -87.034 -7.037 1.00 84.43 182 THR C N 1
ATOM 5919 C CA . THR C 1 153 ? -26.711 -86.772 -6.469 1.00 83.12 182 THR C CA 1
ATOM 5920 C C . THR C 1 153 ? -27.389 -85.594 -7.173 1.00 78.98 182 THR C C 1
ATOM 5921 O O . THR C 1 153 ? -26.755 -84.876 -7.958 1.00 76.74 182 THR C O 1
ATOM 5925 N N . LYS C 1 154 ? -28.676 -85.404 -6.880 1.00 78.08 183 LYS C N 1
ATOM 5926 C CA . LYS C 1 154 ? -29.454 -84.281 -7.406 1.00 74.60 183 LYS C CA 1
ATOM 5927 C C . LYS C 1 154 ? -28.760 -82.946 -7.134 1.00 72.30 183 LYS C C 1
ATOM 5928 O O . LYS C 1 154 ? -28.736 -82.066 -7.994 1.00 69.70 183 LYS C O 1
ATOM 5934 N N . GLU C 1 155 ? -28.182 -82.822 -5.939 1.00 73.41 184 GLU C N 1
ATOM 5935 C CA . GLU C 1 155 ? -27.494 -81.606 -5.508 1.00 71.80 184 GLU C CA 1
ATOM 5936 C C . GLU C 1 155 ? -26.285 -81.276 -6.387 1.00 70.32 184 GLU C C 1
ATOM 5937 O O . GLU C 1 155 ? -26.050 -80.106 -6.710 1.00 68.36 184 GLU C O 1
ATOM 5943 N N . ASP C 1 156 ? -25.535 -82.318 -6.756 1.00 71.59 185 ASP C N 1
ATOM 5944 C CA . ASP C 1 156 ? -24.312 -82.205 -7.555 1.00 70.79 185 ASP C CA 1
ATOM 5945 C C . ASP C 1 156 ? -24.591 -81.688 -8.962 1.00 67.46 185 ASP C C 1
ATOM 5946 O O . ASP C 1 156 ? -23.870 -80.827 -9.462 1.00 65.84 185 ASP C O 1
ATOM 5951 N N . VAL C 1 157 ? -25.625 -82.241 -9.592 1.00 66.57 186 VAL C N 1
ATOM 5952 C CA . VAL C 1 157 ? -26.064 -81.838 -10.925 1.00 64.43 186 VAL C CA 1
ATOM 5953 C C . VAL C 1 157 ? -26.356 -80.325 -10.939 1.00 61.83 186 VAL C C 1
ATOM 5954 O O . VAL C 1 157 ? -25.846 -79.591 -11.789 1.00 60.30 186 VAL C O 1
ATOM 5958 N N . LEU C 1 158 ? -27.143 -79.880 -9.959 1.00 61.58 187 LEU C N 1
ATOM 5959 C CA . LEU C 1 158 ? -27.546 -78.491 -9.812 1.00 59.70 187 LEU C CA 1
ATOM 5960 C C . LEU C 1 158 ? -26.366 -77.544 -9.620 1.00 59.57 187 LEU C C 1
ATOM 5961 O O . LEU C 1 158 ? -26.412 -76.394 -10.071 1.00 57.89 187 LEU C O 1
ATOM 5966 N N . TYR C 1 159 ? -25.320 -78.022 -8.951 1.00 61.59 188 TYR C N 1
ATOM 5967 C CA . TYR C 1 159 ? -24.123 -77.208 -8.729 1.00 62.28 188 TYR C CA 1
ATOM 5968 C C . TYR C 1 159 ? -23.207 -77.146 -9.954 1.00 61.72 188 TYR C C 1
ATOM 5969 O O . TYR C 1 159 ? -22.485 -76.158 -10.144 1.00 61.13 188 TYR C O 1
ATOM 5978 N N . ALA C 1 160 ? -23.239 -78.197 -10.776 1.00 62.05 189 ALA C N 1
ATOM 5979 C CA . ALA C 1 160 ? -22.337 -78.310 -11.925 1.00 62.24 189 ALA C CA 1
ATOM 5980 C C . ALA C 1 160 ? -22.522 -77.122 -12.858 1.00 60.08 189 ALA C C 1
ATOM 5981 O O . ALA C 1 160 ? -23.649 -76.739 -13.160 1.00 58.45 189 ALA C O 1
ATOM 5983 N N . ARG C 1 161 ? -21.402 -76.562 -13.303 1.00 60.48 190 ARG C N 1
ATOM 5984 C CA . ARG C 1 161 ? -21.368 -75.293 -14.014 1.00 59.04 190 ARG C CA 1
ATOM 5985 C C . ARG C 1 161 ? -20.859 -75.439 -15.450 1.00 58.81 190 ARG C C 1
ATOM 5986 O O . ARG C 1 161 ? -19.666 -75.679 -15.684 1.00 60.29 190 ARG C O 1
ATOM 5994 N N . VAL C 1 162 ? -21.773 -75.284 -16.406 1.00 57.00 191 VAL C N 1
ATOM 5995 C CA . VAL C 1 162 ? -21.410 -75.246 -17.818 1.00 56.79 191 VAL C CA 1
ATOM 5996 C C . VAL C 1 162 ? -22.152 -74.123 -18.544 1.00 54.43 191 VAL C C 1
ATOM 5997 O O . VAL C 1 162 ? -23.381 -74.036 -18.478 1.00 53.30 191 VAL C O 1
ATOM 6001 N N . ARG C 1 163 ? -21.398 -73.260 -19.224 1.00 53.84 192 ARG C N 1
ATOM 6002 C CA . ARG C 1 163 ? -21.993 -72.206 -20.040 1.00 52.03 192 ARG C CA 1
ATOM 6003 C C . ARG C 1 163 ? -22.780 -72.822 -21.192 1.00 51.48 192 ARG C C 1
ATOM 6004 O O . ARG C 1 163 ? -22.293 -73.715 -21.877 1.00 52.92 192 ARG C O 1
ATOM 6012 N N . THR C 1 164 ? -24.018 -72.377 -21.356 1.00 50.13 193 THR C N 1
ATOM 6013 C CA . THR C 1 164 ? -24.907 -72.901 -22.386 1.00 50.21 193 THR C CA 1
ATOM 6014 C C . THR C 1 164 ? -24.534 -72.273 -23.729 1.00 51.13 193 THR C C 1
ATOM 6015 O O . THR C 1 164 ? -24.420 -71.049 -23.836 1.00 50.28 193 THR C O 1
ATOM 6019 N N . THR C 1 165 ? -24.335 -73.116 -24.744 1.00 53.01 194 THR C N 1
ATOM 6020 C CA . THR C 1 165 ? -23.945 -72.644 -26.079 1.00 54.73 194 THR C CA 1
ATOM 6021 C C . THR C 1 165 ? -24.969 -72.964 -27.178 1.00 55.85 194 THR C C 1
ATOM 6022 O O . THR C 1 165 ? -24.804 -72.540 -28.327 1.00 57.19 194 THR C O 1
ATOM 6026 N N . GLY C 1 166 ? -26.018 -73.704 -26.826 1.00 55.87 195 GLY C N 1
ATOM 6027 C CA . GLY C 1 166 ? -27.076 -74.044 -27.774 1.00 57.48 195 GLY C CA 1
ATOM 6028 C C . GLY C 1 166 ? -28.431 -73.845 -27.137 1.00 57.15 195 GLY C C 1
ATOM 6029 O O . GLY C 1 166 ? -28.512 -73.491 -25.970 1.00 55.95 195 GLY C O 1
ATOM 6030 N N . VAL C 1 167 ? -29.492 -74.073 -27.904 1.00 58.86 196 VAL C N 1
ATOM 6031 C CA . VAL C 1 167 ? -30.865 -73.968 -27.408 1.00 59.23 196 VAL C CA 1
ATOM 6032 C C . VAL C 1 167 ? -31.432 -75.340 -27.020 1.00 60.79 196 VAL C C 1
ATOM 6033 O O . VAL C 1 167 ? -31.431 -76.268 -27.834 1.00 62.98 196 VAL C O 1
ATOM 6037 N N . VAL C 1 168 ? -31.916 -75.461 -25.784 1.00 60.55 197 VAL C N 1
ATOM 6038 C CA . VAL C 1 168 ? -32.534 -76.702 -25.295 1.00 62.26 197 VAL C CA 1
ATOM 6039 C C . VAL C 1 168 ? -33.997 -76.460 -24.903 1.00 63.12 197 VAL C C 1
ATOM 6040 O O . VAL C 1 168 ? -34.338 -75.403 -24.354 1.00 62.35 197 VAL C O 1
ATOM 6044 N N . GLU C 1 169 ? -34.856 -77.435 -25.200 1.00 65.36 198 GLU C N 1
ATOM 6045 C CA . GLU C 1 169 ? -36.255 -77.401 -24.761 1.00 66.80 198 GLU C CA 1
ATOM 6046 C C . GLU C 1 169 ? -36.667 -78.653 -23.978 1.00 67.90 198 GLU C C 1
ATOM 6047 O O . GLU C 1 169 ? -36.088 -79.728 -24.143 1.00 68.49 198 GLU C O 1
ATOM 6053 N N . ILE C 1 170 ? -37.652 -78.487 -23.103 1.00 68.47 199 ILE C N 1
ATOM 6054 C CA . ILE C 1 170 ? -38.282 -79.604 -22.402 1.00 70.53 199 ILE C CA 1
ATOM 6055 C C . ILE C 1 170 ? -39.789 -79.365 -22.368 1.00 72.79 199 ILE C C 1
ATOM 6056 O O . ILE C 1 170 ? -40.240 -78.239 -22.147 1.00 72.33 199 ILE C O 1
ATOM 6061 N N . GLN C 1 171 ? -40.563 -80.414 -22.619 1.00 75.83 200 GLN C N 1
ATOM 6062 C CA . GLN C 1 171 ? -42.014 -80.321 -22.528 1.00 78.60 200 GLN C CA 1
ATOM 6063 C C . GLN C 1 171 ? -42.475 -80.998 -21.245 1.00 79.63 200 GLN C C 1
ATOM 6064 O O . GLN C 1 171 ? -41.897 -82.008 -20.832 1.00 79.77 200 GLN C O 1
ATOM 6070 N N . PHE C 1 172 ? -43.502 -80.430 -20.612 1.00 80.78 201 PHE C N 1
ATOM 6071 C CA . PHE C 1 172 ? -43.982 -80.900 -19.310 1.00 81.89 201 PHE C CA 1
ATOM 6072 C C . PHE C 1 172 ? -45.331 -80.284 -18.954 1.00 84.37 201 PHE C C 1
ATOM 6073 O O . PHE C 1 172 ? -45.834 -79.415 -19.664 1.00 85.01 201 PHE C O 1
ATOM 6081 N N . SER C 1 173 ? -45.890 -80.742 -17.835 1.00 86.24 202 SER C N 1
ATOM 6082 C CA . SER C 1 173 ? -47.107 -80.188 -17.247 1.00 88.93 202 SER C CA 1
ATOM 6083 C C . SER C 1 173 ? -47.084 -80.450 -15.736 1.00 89.10 202 SER C C 1
ATOM 6084 O O . SER C 1 173 ? -46.364 -81.342 -15.280 1.00 88.22 202 SER C O 1
ATOM 6087 N N . PRO C 1 174 ? -47.837 -79.650 -14.951 1.00 90.57 203 PRO C N 1
ATOM 6088 C CA . PRO C 1 174 ? -48.051 -79.963 -13.535 1.00 91.70 203 PRO C CA 1
ATOM 6089 C C . PRO C 1 174 ? -49.370 -80.695 -13.298 1.00 96.48 203 PRO C C 1
ATOM 6090 O O . PRO C 1 174 ? -49.565 -81.289 -12.237 1.00 97.99 203 PRO C O 1
ATOM 6094 N N . VAL C 1 184 ? -49.897 -77.677 -20.224 1.00 68.40 213 VAL C N 1
ATOM 6095 C CA . VAL C 1 184 ? -48.656 -78.184 -20.809 1.00 68.54 213 VAL C CA 1
ATOM 6096 C C . VAL C 1 184 ? -47.742 -77.045 -21.282 1.00 65.01 213 VAL C C 1
ATOM 6097 O O . VAL C 1 184 ? -48.119 -76.252 -22.151 1.00 64.41 213 VAL C O 1
ATOM 6101 N N . TYR C 1 185 ? -46.536 -76.985 -20.716 1.00 63.21 214 TYR C N 1
ATOM 6102 C CA . TYR C 1 185 ? -45.584 -75.919 -21.005 1.00 59.53 214 TYR C CA 1
ATOM 6103 C C . TYR C 1 185 ? -44.385 -76.396 -21.827 1.00 59.66 214 TYR C C 1
ATOM 6104 O O . TYR C 1 185 ? -43.883 -77.502 -21.623 1.00 61.51 214 TYR C O 1
ATOM 6113 N N . ARG C 1 186 ? -43.922 -75.545 -22.743 1.00 57.39 215 ARG C N 1
ATOM 6114 C CA . ARG C 1 186 ? -42.663 -75.763 -23.444 1.00 57.03 215 ARG C CA 1
ATOM 6115 C C . ARG C 1 186 ? -41.655 -74.718 -22.965 1.00 53.21 215 ARG C C 1
ATOM 6116 O O . ARG C 1 186 ? -41.757 -73.531 -23.293 1.00 50.92 215 ARG C O 1
ATOM 6124 N N . LEU C 1 187 ? -40.694 -75.172 -22.167 1.00 52.50 216 LEU C N 1
ATOM 6125 C CA . LEU C 1 187 ? -39.727 -74.296 -21.528 1.00 49.06 216 LEU C CA 1
ATOM 6126 C C . LEU C 1 187 ? -38.390 -74.323 -22.252 1.00 48.41 216 LEU C C 1
ATOM 6127 O O . LEU C 1 187 ? -37.809 -75.394 -22.455 1.00 50.55 216 LEU C O 1
ATOM 6132 N N . PHE C 1 188 ? -37.906 -73.135 -22.618 1.00 45.23 217 PHE C N 1
ATOM 6133 C CA . PHE C 1 188 ? -36.680 -72.997 -23.377 1.00 44.60 217 PHE C CA 1
ATOM 6134 C C . PHE C 1 188 ? -35.526 -72.482 -22.535 1.00 43.21 217 PHE C C 1
ATOM 6135 O O . PHE C 1 188 ? -35.666 -71.488 -21.800 1.00 41.25 217 PHE C O 1
ATOM 6143 N N . ASP C 1 189 ? -34.382 -73.157 -22.653 1.00 44.53 218 ASP C N 1
ATOM 6144 C CA . ASP C 1 189 ? -33.139 -72.685 -22.051 1.00 43.04 218 ASP C CA 1
ATOM 6145 C C . ASP C 1 189 ? -32.201 -72.195 -23.146 1.00 42.37 218 ASP C C 1
ATOM 6146 O O . ASP C 1 189 ? -32.108 -72.802 -24.226 1.00 43.85 218 ASP C O 1
ATOM 6151 N N . VAL C 1 190 ? -31.508 -71.097 -22.866 1.00 39.58 219 VAL C N 1
ATOM 6152 C CA . VAL C 1 190 ? -30.565 -70.555 -23.818 1.00 39.41 219 VAL C CA 1
ATOM 6153 C C . VAL C 1 190 ? -29.367 -69.930 -23.085 1.00 38.41 219 VAL C C 1
ATOM 6154 O O . VAL C 1 190 ? -29.445 -69.651 -21.894 1.00 38.02 219 VAL C O 1
ATOM 6158 N N . GLY C 1 191 ? -28.244 -69.763 -23.777 1.00 39.09 220 GLY C N 1
ATOM 6159 C CA . GLY C 1 191 ? -27.082 -69.081 -23.198 1.00 38.10 220 GLY C CA 1
ATOM 6160 C C . GLY C 1 191 ? -27.379 -67.616 -22.950 1.00 35.47 220 GLY C C 1
ATOM 6161 O O . GLY C 1 191 ? -28.280 -67.048 -23.581 1.00 34.63 220 GLY C O 1
ATOM 6162 N N . GLY C 1 192 ? -26.638 -67.005 -22.022 1.00 34.44 221 GLY C N 1
ATOM 6163 C CA . GLY C 1 192 ? -26.877 -65.612 -21.640 1.00 31.56 221 GLY C CA 1
ATOM 6164 C C . GLY C 1 192 ? -25.657 -64.714 -21.654 1.00 30.96 221 GLY C C 1
ATOM 6165 O O . GLY C 1 192 ? -25.775 -63.495 -21.446 1.00 29.63 221 GLY C O 1
ATOM 6166 N N . GLN C 1 193 ? -24.478 -65.287 -21.880 1.00 31.55 222 GLN C N 1
ATOM 6167 C CA . GLN C 1 193 ? -23.322 -64.445 -22.177 1.00 31.59 222 GLN C CA 1
ATOM 6168 C C . GLN C 1 193 ? -23.590 -63.636 -23.455 1.00 30.46 222 GLN C C 1
ATOM 6169 O O . GLN C 1 193 ? -24.377 -64.042 -24.331 1.00 30.30 222 GLN C O 1
ATOM 6175 N N . ARG C 1 194 ? -22.942 -62.479 -23.538 1.00 29.46 223 ARG C N 1
ATOM 6176 C CA . ARG C 1 194 ? -23.180 -61.531 -24.612 1.00 28.55 223 ARG C CA 1
ATOM 6177 C C . ARG C 1 194 ? -23.166 -62.175 -26.010 1.00 30.40 223 ARG C C 1
ATOM 6178 O O . ARG C 1 194 ? -24.066 -61.936 -26.820 1.00 30.02 223 ARG C O 1
ATOM 6186 N N . ASN C 1 195 ? -22.198 -63.060 -26.242 1.00 32.64 224 ASN C N 1
ATOM 6187 C CA . ASN C 1 195 ? -21.972 -63.699 -27.546 1.00 35.02 224 ASN C CA 1
ATOM 6188 C C . ASN C 1 195 ? -23.057 -64.705 -27.943 1.00 35.80 224 ASN C C 1
ATOM 6189 O O . ASN C 1 195 ? -23.064 -65.174 -29.072 1.00 37.35 224 ASN C O 1
ATOM 6194 N N . GLU C 1 196 ? -23.969 -65.011 -27.014 1.00 34.93 225 GLU C N 1
ATOM 6195 C CA . GLU C 1 196 ? -25.089 -65.939 -27.245 1.00 35.82 225 GLU C CA 1
ATOM 6196 C C . GLU C 1 196 ? -26.426 -65.229 -27.459 1.00 34.30 225 GLU C C 1
ATOM 6197 O O . GLU C 1 196 ? -27.354 -65.799 -28.032 1.00 35.66 225 GLU C O 1
ATOM 6203 N N . ARG C 1 197 ? -26.525 -63.989 -26.997 1.00 31.86 226 ARG C N 1
ATOM 6204 C CA . ARG C 1 197 ? -27.806 -63.278 -26.957 1.00 30.00 226 ARG C CA 1
ATOM 6205 C C . ARG C 1 197 ? -28.435 -63.065 -28.321 1.00 31.66 226 ARG C C 1
ATOM 6206 O O . ARG C 1 197 ? -29.654 -62.852 -28.402 1.00 31.40 226 ARG C O 1
ATOM 6214 N N . ARG C 1 198 ? -27.632 -63.118 -29.388 1.00 33.09 227 ARG C N 1
ATOM 6215 C CA . ARG C 1 198 ? -28.206 -62.990 -30.729 1.00 35.53 227 ARG C CA 1
ATOM 6216 C C . ARG C 1 198 ? -29.047 -64.226 -31.108 1.00 37.61 227 ARG C C 1
ATOM 6217 O O . ARG C 1 198 ? -29.866 -64.170 -32.030 1.00 38.29 227 ARG C O 1
ATOM 6225 N N . LYS C 1 199 ? -28.836 -65.324 -30.378 1.00 38.36 228 LYS C N 1
ATOM 6226 C CA . LYS C 1 199 ? -29.616 -66.560 -30.548 1.00 40.81 228 LYS C CA 1
ATOM 6227 C C . LYS C 1 199 ? -31.042 -66.424 -30.003 1.00 39.81 228 LYS C C 1
ATOM 6228 O O . LYS C 1 199 ? -31.948 -67.172 -30.408 1.00 41.38 228 LYS C O 1
ATOM 6234 N N . TRP C 1 200 ? -31.227 -65.484 -29.072 1.00 36.99 229 TRP C N 1
ATOM 6235 C CA . TRP C 1 200 ? -32.511 -65.280 -28.406 1.00 35.67 229 TRP C CA 1
ATOM 6236 C C . TRP C 1 200 ? -33.580 -64.889 -29.395 1.00 36.70 229 TRP C C 1
ATOM 6237 O O . TRP C 1 200 ? -34.737 -65.279 -29.246 1.00 37.45 229 TRP C O 1
ATOM 6248 N N . ILE C 1 201 ? -33.188 -64.115 -30.403 1.00 37.26 230 ILE C N 1
ATOM 6249 C CA . ILE C 1 201 ? -34.154 -63.425 -31.254 1.00 38.84 230 ILE C CA 1
ATOM 6250 C C . ILE C 1 201 ? -35.165 -64.396 -31.872 1.00 41.40 230 ILE C C 1
ATOM 6251 O O . ILE C 1 201 ? -36.365 -64.179 -31.761 1.00 41.54 230 ILE C O 1
ATOM 6256 N N . HIS C 1 202 ? -34.678 -65.480 -32.480 1.00 43.72 231 HIS C N 1
ATOM 6257 C CA . HIS C 1 202 ? -35.552 -66.406 -33.219 1.00 47.14 231 HIS C CA 1
ATOM 6258 C C . HIS C 1 202 ? -36.526 -67.180 -32.294 1.00 46.84 231 HIS C C 1
ATOM 6259 O O . HIS C 1 202 ? -37.418 -67.888 -32.766 1.00 48.94 231 HIS C O 1
ATOM 6266 N N . LEU C 1 203 ? -36.369 -67.007 -30.983 1.00 44.32 232 LEU C N 1
ATOM 6267 C CA . LEU C 1 203 ? -37.226 -67.679 -30.009 1.00 44.51 232 LEU C CA 1
ATOM 6268 C C . LEU C 1 203 ? -38.330 -66.784 -29.455 1.00 43.32 232 LEU C C 1
ATOM 6269 O O . LEU C 1 203 ? -39.100 -67.221 -28.611 1.00 43.25 232 LEU C O 1
ATOM 6274 N N . PHE C 1 204 ? -38.401 -65.543 -29.939 1.00 42.91 233 PHE C N 1
ATOM 6275 C CA . PHE C 1 204 ? -39.253 -64.493 -29.355 1.00 42.02 233 PHE C CA 1
ATOM 6276 C C . PHE C 1 204 ? -40.743 -64.531 -29.756 1.00 44.67 233 PHE C C 1
ATOM 6277 O O . PHE C 1 204 ? -41.574 -63.867 -29.128 1.00 44.41 233 PHE C O 1
ATOM 6285 N N . GLU C 1 205 ? -41.075 -65.289 -30.798 1.00 47.72 234 GLU C N 1
ATOM 6286 C CA . GLU C 1 205 ? -42.447 -65.356 -31.307 1.00 50.67 234 GLU C CA 1
ATOM 6287 C C . GLU C 1 205 ? -43.338 -66.244 -30.419 1.00 50.72 234 GLU C C 1
ATOM 6288 O O . GLU C 1 205 ? -42.926 -67.327 -30.001 1.00 50.60 234 GLU C O 1
ATOM 6294 N N . GLY C 1 206 ? -44.545 -65.759 -30.115 1.00 50.91 235 GLY C N 1
ATOM 6295 C CA . GLY C 1 206 ? -45.551 -66.529 -29.383 1.00 51.27 235 GLY C CA 1
ATOM 6296 C C . GLY C 1 206 ? -45.172 -66.999 -27.990 1.00 49.02 235 GLY C C 1
ATOM 6297 O O . GLY C 1 206 ? -45.457 -68.137 -27.613 1.00 50.50 235 GLY C O 1
ATOM 6298 N N . VAL C 1 207 ? -44.540 -66.121 -27.220 1.00 46.13 236 VAL C N 1
ATOM 6299 C CA . VAL C 1 207 ? -44.139 -66.434 -25.852 1.00 43.60 236 VAL C CA 1
ATOM 6300 C C . VAL C 1 207 ? -45.235 -66.064 -24.849 1.00 43.56 236 VAL C C 1
ATOM 6301 O O . VAL C 1 207 ? -45.630 -64.901 -24.742 1.00 43.37 236 VAL C O 1
ATOM 6305 N N . THR C 1 208 ? -45.713 -67.070 -24.122 1.00 43.98 237 THR C N 1
ATOM 6306 C CA . THR C 1 208 ? -46.699 -66.886 -23.068 1.00 44.08 237 THR C CA 1
ATOM 6307 C C . THR C 1 208 ? -46.107 -66.135 -21.859 1.00 41.82 237 THR C C 1
ATOM 6308 O O . THR C 1 208 ? -46.786 -65.298 -21.251 1.00 41.67 237 THR C O 1
ATOM 6312 N N . ALA C 1 209 ? -44.858 -66.447 -21.503 1.00 39.85 238 ALA C N 1
ATOM 6313 C CA . ALA C 1 209 ? -44.200 -65.797 -20.370 1.00 37.90 238 ALA C CA 1
ATOM 6314 C C . ALA C 1 209 ? -42.683 -65.886 -20.415 1.00 36.22 238 ALA C C 1
ATOM 6315 O O . ALA C 1 209 ? -42.112 -66.944 -20.686 1.00 37.05 238 ALA C O 1
ATOM 6317 N N . VAL C 1 210 ? -42.033 -64.762 -20.149 1.00 34.15 239 VAL C N 1
ATOM 6318 C CA . VAL C 1 210 ? -40.592 -64.762 -19.925 1.00 32.41 239 VAL C CA 1
ATOM 6319 C C . VAL C 1 210 ? -40.313 -65.039 -18.443 1.00 32.35 239 VAL C C 1
ATOM 6320 O O . VAL C 1 210 ? -40.892 -64.394 -17.557 1.00 32.20 239 VAL C O 1
ATOM 6324 N N . ILE C 1 211 ? -39.464 -66.032 -18.174 1.00 32.59 240 ILE C N 1
ATOM 6325 C CA . ILE C 1 211 ? -38.929 -66.191 -16.834 1.00 32.13 240 ILE C CA 1
ATOM 6326 C C . ILE C 1 211 ? -37.552 -65.570 -16.821 1.00 30.79 240 ILE C C 1
ATOM 6327 O O . ILE C 1 211 ? -36.598 -66.126 -17.365 1.00 31.10 240 ILE C O 1
ATOM 6332 N N . PHE C 1 212 ? -37.450 -64.392 -16.217 1.00 29.62 241 PHE C N 1
ATOM 6333 C CA . PHE C 1 212 ? -36.207 -63.651 -16.304 1.00 28.50 241 PHE C CA 1
ATOM 6334 C C . PHE C 1 212 ? -35.411 -63.807 -15.023 1.00 29.31 241 PHE C C 1
ATOM 6335 O O . PHE C 1 212 ? -35.898 -63.499 -13.932 1.00 30.03 241 PHE C O 1
ATOM 6343 N N . CYS C 1 213 ? -34.199 -64.329 -15.166 1.00 29.71 242 CYS C N 1
ATOM 6344 C CA . CYS C 1 213 ? -33.385 -64.657 -14.020 1.00 31.80 242 CYS C CA 1
ATOM 6345 C C . CYS C 1 213 ? -32.415 -63.528 -13.764 1.00 30.64 242 CYS C C 1
ATOM 6346 O O . CYS C 1 213 ? -31.696 -63.082 -14.665 1.00 29.73 242 CYS C O 1
ATOM 6349 N N . ALA C 1 214 ? -32.413 -63.054 -12.527 1.00 30.94 243 ALA C N 1
ATOM 6350 C CA . ALA C 1 214 ? -31.545 -61.966 -12.133 1.00 29.94 243 ALA C CA 1
ATOM 6351 C C . ALA C 1 214 ? -30.786 -62.385 -10.881 1.00 31.49 243 ALA C C 1
ATOM 6352 O O . ALA C 1 214 ? -31.384 -62.669 -9.852 1.00 32.92 243 ALA C O 1
ATOM 6354 N N . ALA C 1 215 ? -29.465 -62.463 -10.982 1.00 32.00 244 ALA C N 1
ATOM 6355 C CA . ALA C 1 215 ? -28.647 -62.869 -9.843 1.00 33.82 244 ALA C CA 1
ATOM 6356 C C . ALA C 1 215 ? -28.392 -61.675 -8.927 1.00 33.67 244 ALA C C 1
ATOM 6357 O O . ALA C 1 215 ? -27.500 -60.867 -9.164 1.00 33.11 244 ALA C O 1
ATOM 6359 N N . ILE C 1 216 ? -29.183 -61.545 -7.875 1.00 34.71 245 ILE C N 1
ATOM 6360 C CA . ILE C 1 216 ? -29.069 -60.339 -7.058 1.00 35.31 245 ILE C CA 1
ATOM 6361 C C . ILE C 1 216 ? -27.763 -60.257 -6.243 1.00 37.35 245 ILE C C 1
ATOM 6362 O O . ILE C 1 216 ? -27.356 -59.184 -5.799 1.00 37.66 245 ILE C O 1
ATOM 6367 N N . SER C 1 217 ? -27.103 -61.399 -6.091 1.00 38.95 246 SER C N 1
ATOM 6368 C CA . SER C 1 217 ? -25.879 -61.495 -5.308 1.00 41.54 246 SER C CA 1
ATOM 6369 C C . SER C 1 217 ? -24.632 -60.946 -6.007 1.00 40.56 246 SER C C 1
ATOM 6370 O O . SER C 1 217 ? -23.576 -60.898 -5.404 1.00 42.69 246 SER C O 1
ATOM 6373 N N . GLU C 1 218 ? -24.742 -60.537 -7.268 1.00 38.48 247 GLU C N 1
ATOM 6374 C CA . GLU C 1 218 ? -23.551 -60.167 -8.059 1.00 37.94 247 GLU C CA 1
ATOM 6375 C C . GLU C 1 218 ? -23.267 -58.676 -8.064 1.00 36.73 247 GLU C C 1
ATOM 6376 O O . GLU C 1 218 ? -22.538 -58.176 -8.926 1.00 36.42 247 GLU C O 1
ATOM 6382 N N . TYR C 1 219 ? -23.843 -57.961 -7.102 1.00 36.75 248 TYR C N 1
ATOM 6383 C CA . TYR C 1 219 ? -23.745 -56.509 -7.068 1.00 35.38 248 TYR C CA 1
ATOM 6384 C C . TYR C 1 219 ? -22.323 -55.996 -6.809 1.00 37.03 248 TYR C C 1
ATOM 6385 O O . TYR C 1 219 ? -22.046 -54.805 -6.982 1.00 36.39 248 TYR C O 1
ATOM 6394 N N . ASP C 1 220 ? -21.432 -56.893 -6.389 1.00 39.26 249 ASP C N 1
ATOM 6395 C CA . ASP C 1 220 ? -20.020 -56.540 -6.218 1.00 41.65 249 ASP C CA 1
ATOM 6396 C C . ASP C 1 220 ? -19.103 -57.260 -7.212 1.00 41.77 249 ASP C C 1
ATOM 6397 O O . ASP C 1 220 ? -17.882 -57.232 -7.063 1.00 43.51 249 ASP C O 1
ATOM 6402 N N . GLN C 1 221 ? -19.700 -57.882 -8.228 1.00 42.03 250 GLN C N 1
ATOM 6403 C CA . GLN C 1 221 ? -18.950 -58.703 -9.172 1.00 42.46 250 GLN C CA 1
ATOM 6404 C C . GLN C 1 221 ? -18.853 -58.046 -10.549 1.00 40.71 250 GLN C C 1
ATOM 6405 O O . GLN C 1 221 ? -19.644 -57.161 -10.876 1.00 38.67 250 GLN C O 1
ATOM 6411 N N . THR C 1 222 ? -17.881 -58.480 -11.351 1.00 41.94 251 THR C N 1
ATOM 6412 C CA . THR C 1 222 ? -17.726 -57.992 -12.722 1.00 40.79 251 THR C CA 1
ATOM 6413 C C . THR C 1 222 ? -18.031 -59.093 -13.733 1.00 39.94 251 THR C C 1
ATOM 6414 O O . THR C 1 222 ? -18.008 -60.271 -13.399 1.00 40.78 251 THR C O 1
ATOM 6418 N N . LEU C 1 223 ? -18.350 -58.704 -14.960 1.00 38.53 252 LEU C N 1
ATOM 6419 C CA . LEU C 1 223 ? -18.681 -59.657 -16.017 1.00 38.32 252 LEU C CA 1
ATOM 6420 C C . LEU C 1 223 ? -17.491 -60.474 -16.453 1.00 41.41 252 LEU C C 1
ATOM 6421 O O . LEU C 1 223 ? -16.375 -59.960 -16.500 1.00 43.97 252 LEU C O 1
ATOM 6426 N N . PHE C 1 224 ? -17.738 -61.729 -16.825 1.00 42.22 253 PHE C N 1
ATOM 6427 C CA . PHE C 1 224 ? -16.753 -62.499 -17.572 1.00 45.71 253 PHE C CA 1
ATOM 6428 C C . PHE C 1 224 ? -16.328 -61.797 -18.877 1.00 46.35 253 PHE C C 1
ATOM 6429 O O . PHE C 1 224 ? -15.142 -61.767 -19.206 1.00 49.55 253 PHE C O 1
ATOM 6437 N N . GLU C 1 225 ? -17.302 -61.251 -19.608 1.00 44.21 254 GLU C N 1
ATOM 6438 C CA . GLU C 1 225 ? -17.081 -60.646 -20.928 1.00 44.84 254 GLU C CA 1
ATOM 6439 C C . GLU C 1 225 ? -16.318 -59.319 -20.828 1.00 45.87 254 GLU C C 1
ATOM 6440 O O . GLU C 1 225 ? -15.529 -58.985 -21.708 1.00 47.80 254 GLU C O 1
ATOM 6446 N N . ASP C 1 226 ? -16.587 -58.559 -19.766 1.00 44.67 255 ASP C N 1
ATOM 6447 C CA . ASP C 1 226 ? -15.934 -57.272 -19.516 1.00 46.22 255 ASP C CA 1
ATOM 6448 C C . ASP C 1 226 ? -15.694 -57.137 -18.018 1.00 46.99 255 ASP C C 1
ATOM 6449 O O . ASP C 1 226 ? -16.630 -56.838 -17.251 1.00 44.31 255 ASP C O 1
ATOM 6454 N N . GLU C 1 227 ? -14.446 -57.352 -17.607 1.00 50.58 256 GLU C N 1
ATOM 6455 C CA . GLU C 1 227 ? -14.083 -57.342 -16.187 1.00 52.61 256 GLU C CA 1
ATOM 6456 C C . GLU C 1 227 ? -14.107 -55.945 -15.553 1.00 52.52 256 GLU C C 1
ATOM 6457 O O . GLU C 1 227 ? -13.819 -55.776 -14.370 1.00 54.41 256 GLU C O 1
ATOM 6463 N N . GLN C 1 228 ? -14.475 -54.954 -16.354 1.00 51.30 257 GLN C N 1
ATOM 6464 C CA . GLN C 1 228 ? -14.643 -53.576 -15.919 1.00 50.94 257 GLN C CA 1
ATOM 6465 C C . GLN C 1 228 ? -16.137 -53.282 -15.728 1.00 46.62 257 GLN C C 1
ATOM 6466 O O . GLN C 1 228 ? -16.515 -52.201 -15.258 1.00 46.65 257 GLN C O 1
ATOM 6472 N N . LYS C 1 229 ? -16.980 -54.250 -16.099 1.00 42.54 258 LYS C N 1
ATOM 6473 C CA . LYS C 1 229 ? -18.432 -54.093 -16.072 1.00 37.73 258 LYS C CA 1
ATOM 6474 C C . LYS C 1 229 ? -19.117 -54.862 -14.931 1.00 35.51 258 LYS C C 1
ATOM 6475 O O . LYS C 1 229 ? -19.154 -56.101 -14.915 1.00 33.88 258 LYS C O 1
ATOM 6481 N N . ASN C 1 230 ? -19.664 -54.092 -13.991 1.00 34.67 259 ASN C N 1
ATOM 6482 C CA . ASN C 1 230 ? -20.425 -54.611 -12.859 1.00 33.25 259 ASN C CA 1
ATOM 6483 C C . ASN C 1 230 ? -21.563 -55.498 -13.355 1.00 31.04 259 ASN C C 1
ATOM 6484 O O . ASN C 1 230 ? -22.350 -55.080 -14.206 1.00 29.79 259 ASN C O 1
ATOM 6489 N N . ARG C 1 231 ? -21.638 -56.716 -12.832 1.00 31.50 260 ARG C N 1
ATOM 6490 C CA . ARG C 1 231 ? -22.666 -57.687 -13.225 1.00 30.11 260 ARG C CA 1
ATOM 6491 C C . ARG C 1 231 ? -24.104 -57.250 -12.956 1.00 28.65 260 ARG C C 1
ATOM 6492 O O . ARG C 1 231 ? -25.016 -57.619 -13.707 1.00 27.37 260 ARG C O 1
ATOM 6500 N N . MET C 1 232 ? -24.325 -56.491 -11.881 1.00 29.07 261 MET C N 1
ATOM 6501 C CA . MET C 1 232 ? -25.683 -56.023 -11.583 1.00 27.80 261 MET C CA 1
ATOM 6502 C C . MET C 1 232 ? -26.112 -54.981 -12.615 1.00 26.73 261 MET C C 1
ATOM 6503 O O . MET C 1 232 ? -27.276 -54.974 -13.056 1.00 25.54 261 MET C O 1
ATOM 6508 N N . MET C 1 233 ? -25.181 -54.115 -13.010 1.00 26.95 262 MET C N 1
ATOM 6509 C CA . MET C 1 233 ? -25.507 -53.093 -13.988 1.00 26.65 262 MET C CA 1
ATOM 6510 C C . MET C 1 233 ? -25.840 -53.743 -15.324 1.00 25.21 262 MET C C 1
ATOM 6511 O O . MET C 1 233 ? -26.715 -53.267 -16.049 1.00 23.96 262 MET C O 1
ATOM 6516 N N . GLU C 1 234 ? -25.162 -54.852 -15.631 1.00 25.39 263 GLU C N 1
ATOM 6517 C CA . GLU C 1 234 ? -25.449 -55.589 -16.848 1.00 24.22 263 GLU C CA 1
ATOM 6518 C C . GLU C 1 234 ? -26.849 -56.171 -16.792 1.00 22.92 263 GLU C C 1
ATOM 6519 O O . GLU C 1 234 ? -27.583 -56.108 -17.772 1.00 22.91 263 GLU C O 1
ATOM 6525 N N . THR C 1 235 ? -27.191 -56.766 -15.655 1.00 22.94 264 THR C N 1
ATOM 6526 C CA . THR C 1 235 ? -28.500 -57.357 -15.428 1.00 22.21 264 THR C CA 1
ATOM 6527 C C . THR C 1 235 ? -29.613 -56.323 -15.588 1.00 21.50 264 THR C C 1
ATOM 6528 O O . THR C 1 235 ? -30.635 -56.597 -16.216 1.00 20.24 264 THR C O 1
ATOM 6532 N N . LYS C 1 236 ? -29.384 -55.131 -15.041 1.00 21.96 265 LYS C N 1
ATOM 6533 C CA . LYS C 1 236 ? -30.329 -54.022 -15.130 1.00 21.46 265 LYS C CA 1
ATOM 6534 C C . LYS C 1 236 ? -30.597 -53.640 -16.596 1.00 21.46 265 LYS C C 1
ATOM 6535 O O . LYS C 1 236 ? -31.762 -53.624 -17.035 1.00 20.93 265 LYS C O 1
ATOM 6541 N N . GLU C 1 237 ? -29.523 -53.355 -17.341 1.00 21.85 266 GLU C N 1
ATOM 6542 C CA . GLU C 1 237 ? -29.608 -52.901 -18.747 1.00 22.90 266 GLU C CA 1
ATOM 6543 C C . GLU C 1 237 ? -30.202 -53.942 -19.684 1.00 22.41 266 GLU C C 1
ATOM 6544 O O . GLU C 1 237 ? -30.875 -53.591 -20.659 1.00 23.37 266 GLU C O 1
ATOM 6550 N N . LEU C 1 238 ? -29.961 -55.215 -19.383 1.00 21.83 267 LEU C N 1
ATOM 6551 C CA . LEU C 1 238 ? -30.487 -56.325 -20.183 1.00 21.67 267 LEU C CA 1
ATOM 6552 C C . LEU C 1 238 ? -31.985 -56.561 -19.925 1.00 21.10 267 LEU C C 1
ATOM 6553 O O . LEU C 1 238 ? -32.762 -56.802 -20.852 1.00 22.26 267 LEU C O 1
ATOM 6558 N N . PHE C 1 239 ? -32.392 -56.489 -18.666 1.00 20.12 268 PHE C N 1
ATOM 6559 C CA . PHE C 1 239 ? -33.795 -56.546 -18.332 1.00 19.94 268 PHE C CA 1
ATOM 6560 C C . PHE C 1 239 ? -34.510 -55.370 -19.022 1.00 20.67 268 PHE C C 1
ATOM 6561 O O . PHE C 1 239 ? -35.515 -55.561 -19.697 1.00 21.53 268 PHE C O 1
ATOM 6569 N N . ASP C 1 240 ? -33.931 -54.169 -18.910 1.00 20.97 269 ASP C N 1
ATOM 6570 C CA . ASP C 1 240 ? -34.392 -52.968 -19.605 1.00 21.48 269 ASP C CA 1
ATOM 6571 C C . ASP C 1 240 ? -34.663 -53.231 -21.099 1.00 22.04 269 ASP C C 1
ATOM 6572 O O . ASP C 1 240 ? -35.768 -52.942 -21.599 1.00 22.66 269 ASP C O 1
ATOM 6577 N N . TRP C 1 241 ? -33.669 -53.799 -21.789 1.00 21.79 270 TRP C N 1
ATOM 6578 C CA . TRP C 1 241 ? -33.736 -54.098 -23.221 1.00 22.16 270 TRP C CA 1
ATOM 6579 C C . TRP C 1 241 ? -34.795 -55.168 -23.520 1.00 22.63 270 TRP C C 1
ATOM 6580 O O . TRP C 1 241 ? -35.557 -55.054 -24.484 1.00 24.20 270 TRP C O 1
ATOM 6591 N N . VAL C 1 242 ? -34.868 -56.188 -22.678 1.00 21.80 271 VAL C N 1
ATOM 6592 C CA . VAL C 1 242 ? -35.876 -57.233 -22.836 1.00 21.84 271 VAL C CA 1
ATOM 6593 C C . VAL C 1 242 ? -37.311 -56.676 -22.759 1.00 22.17 271 VAL C C 1
ATOM 6594 O O . VAL C 1 242 ? -38.162 -57.010 -23.594 1.00 22.89 271 VAL C O 1
ATOM 6598 N N . LEU C 1 243 ? -37.561 -55.816 -21.776 1.00 21.21 272 LEU C N 1
ATOM 6599 C CA . LEU C 1 243 ? -38.897 -55.282 -21.548 1.00 22.24 272 LEU C CA 1
ATOM 6600 C C . LEU C 1 243 ? -39.411 -54.458 -22.717 1.00 23.83 272 LEU C C 1
ATOM 6601 O O . LEU C 1 243 ? -40.613 -54.301 -22.875 1.00 25.61 272 LEU C O 1
ATOM 6606 N N . LYS C 1 244 ? -38.502 -53.960 -23.547 1.00 24.37 273 LYS C N 1
ATOM 6607 C CA . LYS C 1 244 ? -38.875 -53.073 -24.645 1.00 26.55 273 LYS C CA 1
ATOM 6608 C C . LYS C 1 244 ? -39.097 -53.793 -25.985 1.00 27.80 273 LYS C C 1
ATOM 6609 O O . LYS C 1 244 ? -39.528 -53.163 -26.939 1.00 28.76 273 LYS C O 1
ATOM 6615 N N . GLN C 1 245 ? -38.802 -55.091 -26.065 1.00 27.76 274 GLN C N 1
ATOM 6616 C CA . GLN C 1 245 ? -38.976 -55.815 -27.349 1.00 30.13 274 GLN C CA 1
ATOM 6617 C C . GLN C 1 245 ? -40.456 -55.928 -27.716 1.00 31.70 274 GLN C C 1
ATOM 6618 O O . GLN C 1 245 ? -41.225 -56.472 -26.947 1.00 31.23 274 GLN C O 1
ATOM 6624 N N . PRO C 1 246 ? -40.851 -55.393 -28.889 1.00 34.59 275 PRO C N 1
ATOM 6625 C CA . PRO C 1 246 ? -42.241 -55.417 -29.401 1.00 37.51 275 PRO C CA 1
ATOM 6626 C C . PRO C 1 246 ? -42.946 -56.772 -29.269 1.00 38.50 275 PRO C C 1
ATOM 6627 O O . PRO C 1 246 ? -44.130 -56.816 -28.933 1.00 39.67 275 PRO C O 1
ATOM 6631 N N . CYS C 1 247 ? -42.230 -57.859 -29.539 1.00 38.92 276 CYS C N 1
ATOM 6632 C CA . CYS C 1 247 ? -42.815 -59.207 -29.486 1.00 41.14 276 CYS C CA 1
ATOM 6633 C C . CYS C 1 247 ? -43.421 -59.524 -28.115 1.00 38.99 276 CYS C C 1
ATOM 6634 O O . CYS C 1 247 ? -44.334 -60.336 -28.020 1.00 40.41 276 CYS C O 1
ATOM 6637 N N . PHE C 1 248 ? -42.923 -58.861 -27.071 1.00 36.17 277 PHE C N 1
ATOM 6638 C CA . PHE C 1 248 ? -43.329 -59.140 -25.683 1.00 34.77 277 PHE C CA 1
ATOM 6639 C C . PHE C 1 248 ? -44.450 -58.235 -25.191 1.00 35.31 277 PHE C C 1
ATOM 6640 O O . PHE C 1 248 ? -44.674 -58.100 -23.988 1.00 34.35 277 PHE C O 1
ATOM 6648 N N . GLU C 1 249 ? -45.156 -57.629 -26.136 1.00 37.21 278 GLU C N 1
ATOM 6649 C CA . GLU C 1 249 ? -46.226 -56.695 -25.824 1.00 38.72 278 GLU C CA 1
ATOM 6650 C C . GLU C 1 249 ? -47.275 -57.253 -24.848 1.00 39.03 278 GLU C C 1
ATOM 6651 O O . GLU C 1 249 ? -47.668 -56.572 -23.905 1.00 38.21 278 GLU C O 1
ATOM 6657 N N . LYS C 1 250 ? -47.701 -58.492 -25.066 1.00 40.34 279 LYS C N 1
ATOM 6658 C CA . LYS C 1 250 ? -48.726 -59.095 -24.222 1.00 41.78 279 LYS C CA 1
ATOM 6659 C C . LYS C 1 250 ? -48.179 -60.238 -23.356 1.00 40.25 279 LYS C C 1
ATOM 6660 O O . LYS C 1 250 ? -48.927 -60.916 -22.664 1.00 41.98 279 LYS C O 1
ATOM 6666 N N . THR C 1 251 ? -46.866 -60.421 -23.387 1.00 37.25 280 THR C N 1
ATOM 6667 C CA . THR C 1 251 ? -46.207 -61.504 -22.687 1.00 35.94 280 THR C CA 1
ATOM 6668 C C . THR C 1 251 ? -46.174 -61.251 -21.188 1.00 34.62 280 THR C C 1
ATOM 6669 O O . THR C 1 251 ? -46.014 -60.114 -20.751 1.00 32.93 280 THR C O 1
ATOM 6673 N N . SER C 1 252 ? -46.319 -62.313 -20.401 1.00 35.11 281 SER C N 1
ATOM 6674 C CA . SER C 1 252 ? -46.200 -62.197 -18.953 1.00 34.20 281 SER C CA 1
ATOM 6675 C C . SER C 1 252 ? -44.739 -62.224 -18.498 1.00 32.20 281 SER C C 1
ATOM 6676 O O . SER C 1 252 ? -43.903 -62.942 -19.063 1.00 31.75 281 SER C O 1
ATOM 6679 N N . PHE C 1 253 ? -44.432 -61.440 -17.470 1.00 30.88 282 PHE C N 1
ATOM 6680 C CA . PHE C 1 253 ? -43.058 -61.331 -17.017 1.00 29.26 282 PHE C CA 1
ATOM 6681 C C . PHE C 1 253 ? -42.896 -61.826 -15.593 1.00 30.23 282 PHE C C 1
ATOM 6682 O O . PHE C 1 253 ? -43.447 -61.244 -14.654 1.00 31.64 282 PHE C O 1
ATOM 6690 N N . MET C 1 254 ? -42.153 -62.922 -15.450 1.00 31.00 283 MET C N 1
ATOM 6691 C CA . MET C 1 254 ? -41.864 -63.513 -14.146 1.00 32.19 283 MET C CA 1
ATOM 6692 C C . MET C 1 254 ? -40.404 -63.261 -13.800 1.00 30.22 283 MET C C 1
ATOM 6693 O O . MET C 1 254 ? -39.508 -63.861 -14.388 1.00 30.98 283 MET C O 1
ATOM 6698 N N . LEU C 1 255 ? -40.168 -62.367 -12.850 1.00 28.76 284 LEU C N 1
ATOM 6699 C CA . LEU C 1 255 ? -38.809 -61.972 -12.480 1.00 27.20 284 LEU C CA 1
ATOM 6700 C C . LEU C 1 255 ? -38.317 -62.785 -11.280 1.00 28.86 284 LEU C C 1
ATOM 6701 O O . LEU C 1 255 ? -38.904 -62.743 -10.205 1.00 30.77 284 LEU C O 1
ATOM 6706 N N . PHE C 1 256 ? -37.248 -63.538 -11.490 1.00 28.57 285 PHE C N 1
ATOM 6707 C CA . PHE C 1 256 ? -36.670 -64.346 -10.445 1.00 30.17 285 PHE C CA 1
ATOM 6708 C C . PHE C 1 256 ? -35.478 -63.581 -9.917 1.00 29.56 285 PHE C C 1
ATOM 6709 O O . PHE C 1 256 ? -34.450 -63.441 -10.594 1.00 29.07 285 PHE C O 1
ATOM 6717 N N . LEU C 1 257 ? -35.627 -63.049 -8.717 1.00 30.22 286 LEU C N 1
ATOM 6718 C CA . LEU C 1 257 ? -34.502 -62.439 -8.047 1.00 30.03 286 LEU C CA 1
ATOM 6719 C C . LEU C 1 257 ? -33.786 -63.604 -7.381 1.00 32.43 286 LEU C C 1
ATOM 6720 O O . LEU C 1 257 ? -34.122 -64.016 -6.277 1.00 34.72 286 LEU C O 1
ATOM 6725 N N . ASN C 1 258 ? -32.827 -64.154 -8.121 1.00 32.50 287 ASN C N 1
ATOM 6726 C CA . ASN C 1 258 ? -32.220 -65.438 -7.809 1.00 34.98 287 ASN C CA 1
ATOM 6727 C C . ASN C 1 258 ? -30.923 -65.330 -7.032 1.00 35.74 287 ASN C C 1
ATOM 6728 O O . ASN C 1 258 ? -30.312 -64.271 -6.980 1.00 34.24 287 ASN C O 1
ATOM 6733 N N . LYS C 1 259 ? -30.499 -66.445 -6.445 1.00 37.76 288 LYS C N 1
ATOM 6734 C CA . LYS C 1 259 ? -29.272 -66.499 -5.633 1.00 39.33 288 LYS C CA 1
ATOM 6735 C C . LYS C 1 259 ? -29.432 -65.695 -4.333 1.00 39.88 288 LYS C C 1
ATOM 6736 O O . LYS C 1 259 ? -28.459 -65.165 -3.777 1.00 41.05 288 LYS C O 1
ATOM 6742 N N . PHE C 1 260 ? -30.671 -65.616 -3.847 1.00 39.66 289 PHE C N 1
ATOM 6743 C CA . PHE C 1 260 ? -30.943 -65.052 -2.534 1.00 40.80 289 PHE C CA 1
ATOM 6744 C C . PHE C 1 260 ? -30.046 -65.667 -1.436 1.00 44.55 289 PHE C C 1
ATOM 6745 O O . PHE C 1 260 ? -29.512 -64.934 -0.588 1.00 45.44 289 PHE C O 1
ATOM 6753 N N . ASP C 1 261 ? -29.855 -66.992 -1.464 1.00 46.59 290 ASP C N 1
ATOM 6754 C CA . ASP C 1 261 ? -28.987 -67.645 -0.474 1.00 50.79 290 ASP C CA 1
ATOM 6755 C C . ASP C 1 261 ? -27.602 -66.985 -0.380 1.00 51.21 290 ASP C C 1
ATOM 6756 O O . ASP C 1 261 ? -27.093 -66.760 0.715 1.00 53.47 290 ASP C O 1
ATOM 6761 N N . ILE C 1 262 ? -27.022 -66.636 -1.528 1.00 49.72 291 ILE C N 1
ATOM 6762 C CA . ILE C 1 262 ? -25.721 -65.951 -1.558 1.00 50.40 291 ILE C CA 1
ATOM 6763 C C . ILE C 1 262 ? -25.869 -64.491 -1.132 1.00 48.17 291 ILE C C 1
ATOM 6764 O O . ILE C 1 262 ? -25.014 -63.953 -0.417 1.00 49.89 291 ILE C O 1
ATOM 6769 N N . PHE C 1 263 ? -26.965 -63.871 -1.576 1.00 44.74 292 PHE C N 1
ATOM 6770 C CA . PHE C 1 263 ? -27.299 -62.484 -1.263 1.00 42.84 292 PHE C CA 1
ATOM 6771 C C . PHE C 1 263 ? -27.377 -62.288 0.256 1.00 45.32 292 PHE C C 1
ATOM 6772 O O . PHE C 1 263 ? -26.759 -61.371 0.802 1.00 46.08 292 PHE C O 1
ATOM 6780 N N . GLU C 1 264 ? -28.116 -63.176 0.920 1.00 47.34 293 GLU C N 1
ATOM 6781 C CA . GLU C 1 264 ? -28.211 -63.232 2.385 1.00 51.13 293 GLU C CA 1
ATOM 6782 C C . GLU C 1 264 ? -26.871 -63.096 3.109 1.00 54.54 293 GLU C C 1
ATOM 6783 O O . GLU C 1 264 ? -26.754 -62.333 4.078 1.00 56.24 293 GLU C O 1
ATOM 6789 N N . LYS C 1 265 ? -25.876 -63.869 2.669 1.00 56.05 294 LYS C N 1
ATOM 6790 C CA . LYS C 1 265 ? -24.565 -63.884 3.330 1.00 59.75 294 LYS C CA 1
ATOM 6791 C C . LYS C 1 265 ? -23.745 -62.640 2.990 1.00 58.77 294 LYS C C 1
ATOM 6792 O O . LYS C 1 265 ? -22.930 -62.191 3.792 1.00 61.68 294 LYS C O 1
ATOM 6798 N N . LYS C 1 266 ? -23.978 -62.078 1.804 1.00 55.00 295 LYS C N 1
ATOM 6799 C CA . LYS C 1 266 ? -23.098 -61.045 1.276 1.00 54.36 295 LYS C CA 1
ATOM 6800 C C . LYS C 1 266 ? -23.450 -59.662 1.790 1.00 53.51 295 LYS C C 1
ATOM 6801 O O . LYS C 1 266 ? -22.557 -58.853 2.047 1.00 55.17 295 LYS C O 1
ATOM 6807 N N . VAL C 1 267 ? -24.744 -59.397 1.942 1.00 51.62 296 VAL C N 1
ATOM 6808 C CA . VAL C 1 267 ? -25.221 -58.051 2.299 1.00 51.28 296 VAL C CA 1
ATOM 6809 C C . VAL C 1 267 ? -24.681 -57.524 3.615 1.00 55.16 296 VAL C C 1
ATOM 6810 O O . VAL C 1 267 ? -24.432 -56.328 3.742 1.00 55.85 296 VAL C O 1
ATOM 6814 N N . LEU C 1 268 ? -24.484 -58.419 4.581 1.00 58.42 297 LEU C N 1
ATOM 6815 C CA . LEU C 1 268 ? -24.014 -58.025 5.901 1.00 62.68 297 LEU C CA 1
ATOM 6816 C C . LEU C 1 268 ? -22.518 -57.715 5.936 1.00 65.22 297 LEU C C 1
ATOM 6817 O O . LEU C 1 268 ? -22.017 -57.154 6.923 1.00 68.45 297 LEU C O 1
ATOM 6822 N N . ASP C 1 269 ? -21.817 -58.074 4.858 1.00 63.69 298 ASP C N 1
ATOM 6823 C CA . ASP C 1 269 ? -20.377 -57.823 4.750 1.00 66.22 298 ASP C CA 1
ATOM 6824 C C . ASP C 1 269 ? -20.032 -56.796 3.673 1.00 63.44 298 ASP C C 1
ATOM 6825 O O . ASP C 1 269 ? -19.141 -55.964 3.875 1.00 65.82 298 ASP C O 1
ATOM 6830 N N . VAL C 1 270 ? -20.736 -56.864 2.542 1.00 58.21 299 VAL C N 1
ATOM 6831 C CA . VAL C 1 270 ? -20.454 -55.991 1.404 1.00 55.55 299 VAL C CA 1
ATOM 6832 C C . VAL C 1 270 ? -21.599 -54.997 1.151 1.00 51.77 299 VAL C C 1
ATOM 6833 O O . VAL C 1 270 ? -22.727 -55.410 0.880 1.00 48.76 299 VAL C O 1
ATOM 6837 N N . PRO C 1 271 ? -21.309 -53.681 1.259 1.00 52.36 300 PRO C N 1
ATOM 6838 C CA . PRO C 1 271 ? -22.335 -52.655 1.057 1.00 49.62 300 PRO C CA 1
ATOM 6839 C C . PRO C 1 271 ? -22.866 -52.613 -0.379 1.00 46.07 300 PRO C C 1
ATOM 6840 O O . PRO C 1 271 ? -22.100 -52.649 -1.351 1.00 45.66 300 PRO C O 1
ATOM 6844 N N . LEU C 1 272 ? -24.188 -52.537 -0.493 1.00 43.35 301 LEU C N 1
ATOM 6845 C CA . LEU C 1 272 ? -24.858 -52.454 -1.779 1.00 39.77 301 LEU C CA 1
ATOM 6846 C C . LEU C 1 272 ? -24.382 -51.260 -2.589 1.00 40.14 301 LEU C C 1
ATOM 6847 O O . LEU C 1 272 ? -24.384 -51.312 -3.813 1.00 38.90 301 LEU C O 1
ATOM 6852 N N . ASN C 1 273 ? -23.953 -50.212 -1.892 1.00 42.77 302 ASN C N 1
ATOM 6853 C CA . ASN C 1 273 ? -23.547 -48.939 -2.489 1.00 44.78 302 ASN C CA 1
ATOM 6854 C C . ASN C 1 273 ? -22.378 -49.042 -3.464 1.00 46.14 302 ASN C C 1
ATOM 6855 O O . ASN C 1 273 ? -22.113 -48.119 -4.231 1.00 46.89 302 ASN C O 1
ATOM 6860 N N . VAL C 1 274 ? -21.676 -50.164 -3.419 1.00 46.96 303 VAL C N 1
ATOM 6861 C CA . VAL C 1 274 ? -20.571 -50.404 -4.324 1.00 49.17 303 VAL C CA 1
ATOM 6862 C C . VAL C 1 274 ? -21.069 -50.579 -5.775 1.00 46.70 303 VAL C C 1
ATOM 6863 O O . VAL C 1 274 ? -20.348 -50.319 -6.739 1.00 48.05 303 VAL C O 1
ATOM 6867 N N . CYS C 1 275 ? -22.318 -50.996 -5.913 1.00 43.63 304 CYS C N 1
ATOM 6868 C CA . CYS C 1 275 ? -22.987 -50.993 -7.201 1.00 41.98 304 CYS C CA 1
ATOM 6869 C C . CYS C 1 275 ? -23.625 -49.625 -7.434 1.00 42.15 304 CYS C C 1
ATOM 6870 O O . CYS C 1 275 ? -24.411 -49.163 -6.608 1.00 42.52 304 CYS C O 1
ATOM 6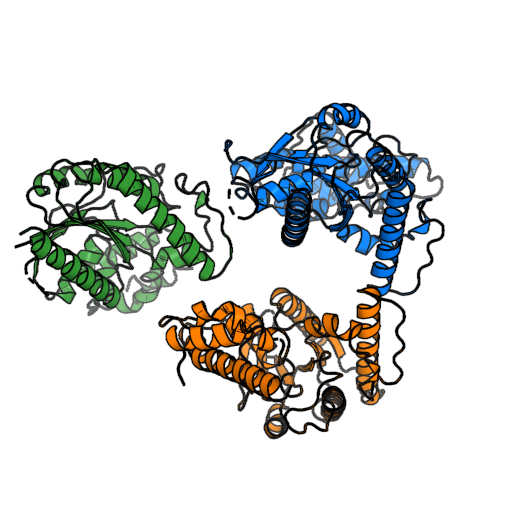873 N N . GLU C 1 276 ? -23.286 -48.988 -8.553 1.00 42.94 305 GLU C N 1
ATOM 6874 C CA . GLU C 1 276 ? -23.740 -47.637 -8.862 1.00 44.16 305 GLU C CA 1
ATOM 6875 C C . GLU C 1 276 ? -25.264 -47.459 -8.718 1.00 41.53 305 GLU C C 1
ATOM 6876 O O . GLU C 1 276 ? -25.730 -46.438 -8.210 1.00 42.89 305 GLU C O 1
ATOM 6882 N N . TRP C 1 277 ? -26.026 -48.451 -9.168 1.00 37.84 306 TRP C N 1
ATOM 6883 C CA . TRP C 1 277 ? -27.482 -48.415 -9.107 1.00 35.32 306 TRP C CA 1
ATOM 6884 C C . TRP C 1 277 ? -27.985 -48.311 -7.669 1.00 36.01 306 TRP C C 1
ATOM 6885 O O . TRP C 1 277 ? -29.044 -47.744 -7.421 1.00 35.74 306 TRP C O 1
ATOM 6896 N N . PHE C 1 278 ? -27.218 -48.870 -6.732 1.00 36.85 307 PHE C N 1
ATOM 6897 C CA . PHE C 1 278 ? -27.586 -48.838 -5.327 1.00 38.02 307 PHE C CA 1
ATOM 6898 C C . PHE C 1 278 ? -26.789 -47.786 -4.536 1.00 42.14 307 PHE C C 1
ATOM 6899 O O . PHE C 1 278 ? -26.730 -47.863 -3.297 1.00 43.54 307 PHE C O 1
ATOM 6907 N N . ARG C 1 279 ? -26.201 -46.811 -5.245 1.00 44.16 308 ARG C N 1
ATOM 6908 C CA . ARG C 1 279 ? -25.415 -45.717 -4.635 1.00 48.66 308 ARG C CA 1
ATOM 6909 C C . ARG C 1 279 ? -26.010 -45.197 -3.335 1.00 50.40 308 ARG C C 1
ATOM 6910 O O . ARG C 1 279 ? -25.287 -44.943 -2.354 1.00 53.12 308 ARG C O 1
ATOM 6918 N N . ASP C 1 280 ? -27.327 -45.003 -3.365 1.00 49.27 309 ASP C N 1
ATOM 6919 C CA . ASP C 1 280 ? -28.035 -44.261 -2.336 1.00 51.96 309 ASP C CA 1
ATOM 6920 C C . ASP C 1 280 ? -28.558 -45.103 -1.176 1.00 51.14 309 ASP C C 1
ATOM 6921 O O . ASP C 1 280 ? -29.241 -44.583 -0.293 1.00 53.11 309 ASP C O 1
ATOM 6926 N N . TYR C 1 281 ? -28.214 -46.389 -1.167 1.00 49.03 310 TYR C N 1
ATOM 6927 C CA . TYR C 1 281 ? -28.648 -47.303 -0.109 1.00 49.05 310 TYR C CA 1
ATOM 6928 C C . TYR C 1 281 ? -28.130 -46.926 1.284 1.00 53.20 310 TYR C C 1
ATOM 6929 O O . TYR C 1 281 ? -26.943 -46.637 1.472 1.00 55.27 310 TYR C O 1
ATOM 6938 N N . GLN C 1 282 ? -29.043 -46.920 2.252 1.00 55.01 311 GLN C N 1
ATOM 6939 C CA . GLN C 1 282 ? -28.699 -46.684 3.646 1.00 59.25 311 GLN C CA 1
ATOM 6940 C C . GLN C 1 282 ? -29.163 -47.852 4.502 1.00 59.56 311 GLN C C 1
ATOM 6941 O O . GLN C 1 282 ? -30.367 -48.069 4.642 1.00 59.14 311 GLN C O 1
ATOM 6947 N N . PRO C 1 283 ? -28.210 -48.622 5.065 1.00 61.09 312 PRO C N 1
ATOM 6948 C CA . PRO C 1 283 ? -28.588 -49.682 6.009 1.00 62.40 312 PRO C CA 1
ATOM 6949 C C . PRO C 1 283 ? -29.232 -49.092 7.265 1.00 66.29 312 PRO C C 1
ATOM 6950 O O . PRO C 1 283 ? -28.823 -48.022 7.726 1.00 69.08 312 PRO C O 1
ATOM 6954 N N . VAL C 1 284 ? -30.244 -49.777 7.789 1.00 67.04 313 VAL C N 1
ATOM 6955 C CA . VAL C 1 284 ? -30.915 -49.352 9.024 1.00 71.61 313 VAL C CA 1
ATOM 6956 C C . VAL C 1 284 ? -30.475 -50.161 10.239 1.00 74.79 313 VAL C C 1
ATOM 6957 O O . VAL C 1 284 ? -30.571 -49.694 11.374 1.00 78.95 313 VAL C O 1
ATOM 6961 N N . SER C 1 285 ? -29.993 -51.372 9.987 1.00 73.49 314 SER C N 1
ATOM 6962 C CA . SER C 1 285 ? -29.797 -52.352 11.043 1.00 76.89 314 SER C CA 1
ATOM 6963 C C . SER C 1 285 ? -28.606 -53.256 10.745 1.00 76.21 314 SER C C 1
ATOM 6964 O O . SER C 1 285 ? -27.852 -53.025 9.788 1.00 73.93 314 SER C O 1
ATOM 6967 N N . SER C 1 286 ? -28.438 -54.269 11.588 1.00 78.70 315 SER C N 1
ATOM 6968 C CA . SER C 1 286 ? -27.647 -55.445 11.254 1.00 77.98 315 SER C CA 1
ATOM 6969 C C . SER C 1 286 ? -28.577 -56.674 11.295 1.00 77.40 315 SER C C 1
ATOM 6970 O O . SER C 1 286 ? -29.805 -56.528 11.344 1.00 76.91 315 SER C O 1
ATOM 6973 N N . GLY C 1 287 ? -28.003 -57.875 11.261 1.00 77.75 316 GLY C N 1
ATOM 6974 C CA . GLY C 1 287 ? -28.785 -59.108 11.363 1.00 77.79 316 GLY C CA 1
ATOM 6975 C C . GLY C 1 287 ? -29.714 -59.363 10.189 1.00 73.45 316 GLY C C 1
ATOM 6976 O O . GLY C 1 287 ? -29.563 -58.764 9.116 1.00 69.38 316 GLY C O 1
ATOM 6977 N N . LYS C 1 288 ? -30.686 -60.249 10.396 1.00 74.22 317 LYS C N 1
ATOM 6978 C CA . LYS C 1 288 ? -31.584 -60.677 9.318 1.00 70.75 317 LYS C CA 1
ATOM 6979 C C . LYS C 1 288 ? -32.640 -59.630 8.940 1.00 68.30 317 LYS C C 1
ATOM 6980 O O . LYS C 1 288 ? -33.252 -59.717 7.870 1.00 65.24 317 LYS C O 1
ATOM 6986 N N . GLN C 1 289 ? -32.838 -58.647 9.813 1.00 70.10 318 GLN C N 1
ATOM 6987 C CA . GLN C 1 289 ? -33.733 -57.523 9.544 1.00 68.47 318 GLN C CA 1
ATOM 6988 C C . GLN C 1 289 ? -33.154 -56.595 8.468 1.00 64.13 318 GLN C C 1
ATOM 6989 O O . GLN C 1 289 ? -33.889 -56.038 7.646 1.00 61.35 318 GLN C O 1
ATOM 6995 N N . GLU C 1 290 ? -31.835 -56.435 8.497 1.00 63.73 319 GLU C N 1
ATOM 6996 C CA . GLU C 1 290 ? -31.107 -55.669 7.498 1.00 60.54 319 GLU C CA 1
ATOM 6997 C C . GLU C 1 290 ? -31.062 -56.398 6.153 1.00 56.62 319 GLU C C 1
ATOM 6998 O O . GLU C 1 290 ? -30.999 -55.763 5.091 1.00 53.80 319 GLU C O 1
ATOM 7004 N N . ILE C 1 291 ? -31.102 -57.727 6.206 1.00 56.86 320 ILE C N 1
ATOM 7005 C CA . ILE C 1 291 ? -31.205 -58.559 5.004 1.00 53.62 320 ILE C CA 1
ATOM 7006 C C . ILE C 1 291 ? -32.540 -58.295 4.306 1.00 51.61 320 ILE C C 1
ATOM 7007 O O . ILE C 1 291 ? -32.586 -58.163 3.077 1.00 48.66 320 ILE C O 1
ATOM 7012 N N . GLU C 1 292 ? -33.614 -58.208 5.092 1.00 47.87 321 GLU C N 1
ATOM 7013 C CA . GLU C 1 292 ? -34.949 -57.921 4.554 1.00 46.62 321 GLU C CA 1
ATOM 7014 C C . GLU C 1 292 ? -35.011 -56.534 3.942 1.00 44.50 321 GLU C C 1
ATOM 7015 O O . GLU C 1 292 ? -35.571 -56.363 2.866 1.00 42.06 321 GLU C O 1
ATOM 7021 N N . HIS C 1 293 ? -34.420 -55.562 4.636 1.00 46.03 322 HIS C N 1
ATOM 7022 C CA . HIS C 1 293 ? -34.361 -54.178 4.179 1.00 45.23 322 HIS C CA 1
ATOM 7023 C C . HIS C 1 293 ? -33.586 -54.063 2.852 1.00 42.06 322 HIS C C 1
ATOM 7024 O O . HIS C 1 293 ? -34.065 -53.446 1.894 1.00 40.06 322 HIS C O 1
ATOM 7031 N N . ALA C 1 294 ? -32.407 -54.682 2.807 1.00 41.85 323 ALA C N 1
ATOM 7032 C CA . ALA C 1 294 ? -31.574 -54.715 1.607 1.00 39.33 323 ALA C CA 1
ATOM 7033 C C . ALA C 1 294 ? -32.306 -55.386 0.449 1.00 36.41 323 ALA C C 1
ATOM 7034 O O . ALA C 1 294 ? -32.279 -54.891 -0.691 1.00 34.61 323 ALA C O 1
ATOM 7036 N N . TYR C 1 295 ? -32.974 -56.502 0.745 1.00 36.23 324 TYR C N 1
ATOM 7037 C CA . TYR C 1 295 ? -33.733 -57.207 -0.275 1.00 33.87 324 TYR C CA 1
ATOM 7038 C C . TYR C 1 295 ? -34.852 -56.349 -0.807 1.00 32.86 324 TYR C C 1
ATOM 7039 O O . TYR C 1 295 ? -35.055 -56.299 -1.996 1.00 30.71 324 TYR C O 1
ATOM 7048 N N . GLU C 1 296 ? -35.587 -55.692 0.085 1.00 35.11 325 GLU C N 1
ATOM 7049 C CA . GLU C 1 296 ? -36.723 -54.877 -0.326 1.00 35.33 325 GLU C CA 1
ATOM 7050 C C . GLU C 1 296 ? -36.259 -53.728 -1.220 1.00 33.56 325 GLU C C 1
ATOM 7051 O O . GLU C 1 296 ? -36.915 -53.403 -2.203 1.00 32.03 325 GLU C O 1
ATOM 7057 N N . PHE C 1 297 ? -35.113 -53.148 -0.882 1.00 34.19 326 PHE C N 1
ATOM 7058 C CA . PHE C 1 297 ? -34.535 -52.053 -1.645 1.00 33.51 326 PHE C CA 1
ATOM 7059 C C . PHE C 1 297 ? -34.148 -52.511 -3.063 1.00 31.11 326 PHE C C 1
ATOM 7060 O O . PHE C 1 297 ? -34.435 -51.828 -4.035 1.00 30.18 326 PHE C O 1
ATOM 7068 N N . VAL C 1 298 ? -33.525 -53.677 -3.176 1.00 30.98 327 VAL C N 1
ATOM 7069 C CA . VAL C 1 298 ? -33.237 -54.253 -4.492 1.00 29.18 327 VAL C CA 1
ATOM 7070 C C . VAL C 1 298 ? -34.541 -54.544 -5.232 1.00 28.03 327 VAL C C 1
ATOM 7071 O O . VAL C 1 298 ? -34.688 -54.147 -6.403 1.00 27.11 327 VAL C O 1
ATOM 7075 N N . LYS C 1 299 ? -35.486 -55.220 -4.569 1.00 28.22 328 LYS C N 1
ATOM 7076 C CA . LYS C 1 299 ? -36.785 -55.503 -5.205 1.00 27.65 328 LYS C CA 1
ATOM 7077 C C . LYS C 1 299 ? -37.449 -54.246 -5.779 1.00 27.10 328 LYS C C 1
ATOM 7078 O O . LYS C 1 299 ? -37.985 -54.274 -6.894 1.00 26.14 328 LYS C O 1
ATOM 7084 N N . LYS C 1 300 ? -37.410 -53.158 -5.007 1.00 27.95 329 LYS C N 1
ATOM 7085 C CA . LYS C 1 300 ? -38.009 -51.898 -5.396 1.00 28.16 329 LYS C CA 1
ATOM 7086 C C . LYS C 1 300 ? -37.279 -51.316 -6.619 1.00 26.64 329 LYS C C 1
ATOM 7087 O O . LYS C 1 300 ? -37.919 -50.830 -7.547 1.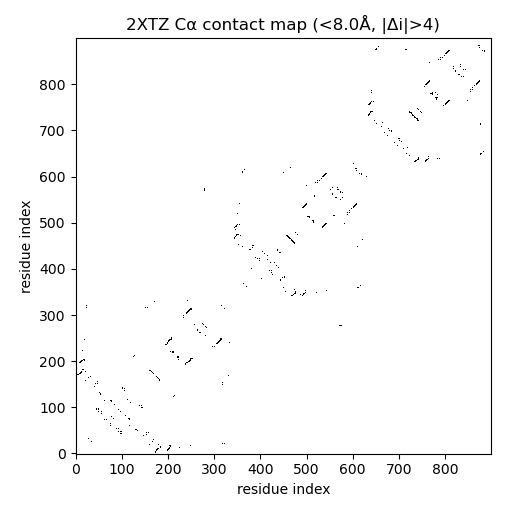00 25.41 329 LYS C O 1
ATOM 7093 N N . LYS C 1 301 ? -35.951 -51.400 -6.625 1.00 26.56 330 LYS C N 1
ATOM 7094 C CA . LYS C 1 301 ? -35.174 -51.005 -7.799 1.00 26.11 330 LYS 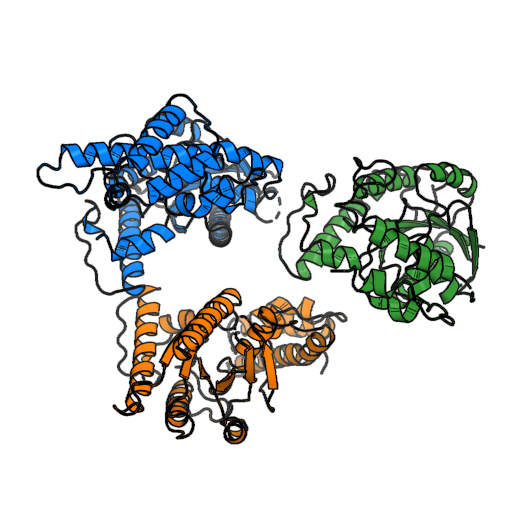C CA 1
ATOM 7095 C C . LYS C 1 301 ? -35.650 -51.707 -9.065 1.00 24.07 330 LYS C C 1
ATOM 7096 O O . LYS C 1 301 ? -35.891 -51.057 -10.080 1.00 23.58 330 LYS C O 1
ATOM 7102 N N . PHE C 1 302 ? -35.830 -53.017 -8.991 1.00 23.48 331 PHE C N 1
ATOM 7103 C CA . PHE C 1 302 ? -36.286 -53.770 -10.156 1.00 22.59 331 PHE C CA 1
ATOM 7104 C C . PHE C 1 302 ? -37.731 -53.412 -10.554 1.00 23.19 331 PHE C C 1
ATOM 7105 O O . PHE C 1 302 ? -38.039 -53.354 -11.757 1.00 22.82 331 PHE C O 1
ATOM 7113 N N . GLU C 1 303 ? -38.602 -53.152 -9.568 1.00 24.18 332 GLU C N 1
ATOM 7114 C CA . GLU C 1 303 ? -39.992 -52.752 -9.864 1.00 24.75 332 GLU C CA 1
ATOM 7115 C C . GLU C 1 303 ? -40.048 -51.449 -10.650 1.00 23.68 332 GLU C C 1
ATOM 7116 O O . GLU C 1 303 ? -40.682 -51.382 -11.700 1.00 22.88 332 GLU C O 1
ATOM 7122 N N . GLU C 1 304 ? -39.361 -50.433 -10.138 1.00 23.89 333 GLU C N 1
ATOM 7123 C CA . GLU C 1 304 ? -39.277 -49.121 -10.788 1.00 24.52 333 GLU C CA 1
ATOM 7124 C C . GLU C 1 304 ? -38.681 -49.209 -12.188 1.00 22.86 333 GLU C C 1
ATOM 7125 O O . GLU C 1 304 ? -39.145 -48.524 -13.106 1.00 22.38 333 GLU C O 1
ATOM 7131 N N . LEU C 1 305 ? -37.678 -50.070 -12.343 1.00 21.10 334 LEU C N 1
ATOM 7132 C CA . LEU C 1 305 ? -37.095 -50.309 -13.648 1.00 20.72 334 LEU C CA 1
ATOM 7133 C C . LEU C 1 305 ? -38.128 -50.934 -14.588 1.00 19.85 334 LEU C C 1
ATOM 7134 O O . LEU C 1 305 ? -38.221 -50.535 -15.745 1.00 19.80 334 LEU C O 1
ATOM 7139 N N . TYR C 1 306 ? -38.906 -51.897 -14.090 1.00 18.91 335 TYR C N 1
ATOM 7140 C CA . TYR C 1 306 ? -39.951 -52.469 -14.914 1.00 18.86 335 TYR C CA 1
ATOM 7141 C C . TYR C 1 306 ? -40.942 -51.393 -15.384 1.00 19.14 335 TYR C C 1
ATOM 7142 O O . TYR C 1 306 ? -41.227 -51.334 -16.559 1.00 19.95 335 TYR C O 1
ATOM 7151 N N . TYR C 1 307 ? -41.458 -50.551 -14.488 1.00 19.34 336 TYR C N 1
ATOM 7152 C CA . TYR C 1 307 ? -42.471 -49.588 -14.898 1.00 20.99 336 TYR C CA 1
ATOM 7153 C C . TYR C 1 307 ? -41.899 -48.439 -15.746 1.00 22.03 336 TYR C C 1
ATOM 7154 O O . TYR C 1 307 ? -42.593 -47.922 -16.636 1.00 22.91 336 TYR C O 1
ATOM 7163 N N . GLN C 1 308 ? -40.632 -48.081 -15.495 1.00 21.51 337 GLN C N 1
ATOM 7164 C CA . GLN C 1 308 ? -39.903 -47.119 -16.315 1.00 22.21 337 GLN C CA 1
ATOM 7165 C C . GLN C 1 308 ? -39.858 -47.563 -17.786 1.00 22.01 337 GLN C C 1
ATOM 7166 O O . GLN C 1 308 ? -39.862 -46.722 -18.686 1.00 22.34 337 GLN C O 1
ATOM 7172 N N . ASN C 1 309 ? -39.836 -48.879 -18.031 1.00 21.53 338 ASN C N 1
ATOM 7173 C CA . ASN C 1 309 ? -39.562 -49.397 -19.380 1.00 21.80 338 ASN C CA 1
ATOM 7174 C C . ASN C 1 309 ? -40.731 -50.068 -20.076 1.00 22.55 338 ASN C C 1
ATOM 7175 O O . ASN C 1 309 ? -40.549 -50.771 -21.086 1.00 23.86 338 ASN C O 1
ATOM 7180 N N . THR C 1 310 ? -41.931 -49.822 -19.562 1.00 22.00 339 THR C N 1
ATOM 7181 C CA . THR C 1 310 ? -43.101 -50.473 -20.063 1.00 22.15 339 THR C CA 1
ATOM 7182 C C . THR C 1 310 ? -44.115 -49.423 -20.537 1.00 22.77 339 THR C C 1
ATOM 7183 O O . THR C 1 310 ? -44.788 -48.751 -19.741 1.00 22.36 339 THR C O 1
ATOM 7187 N N . ALA C 1 311 ? -44.213 -49.320 -21.859 1.00 23.25 340 ALA C N 1
ATOM 7188 C CA . ALA C 1 311 ? -45.034 -48.323 -22.555 1.00 23.43 340 ALA C CA 1
ATOM 7189 C C . ALA C 1 311 ? -46.540 -48.575 -22.326 1.00 23.92 340 ALA C C 1
ATOM 7190 O O . ALA C 1 311 ? -46.920 -49.645 -21.857 1.00 23.60 340 ALA C O 1
ATOM 7192 N N . PRO C 1 312 ? -47.396 -47.574 -22.597 1.00 24.86 341 PRO C N 1
ATOM 7193 C CA . PRO C 1 312 ? -48.803 -47.748 -22.254 1.00 26.15 341 PRO C CA 1
ATOM 7194 C C . PRO C 1 312 ? -49.478 -48.943 -22.927 1.00 28.05 341 PRO C C 1
ATOM 7195 O O . PRO C 1 312 ? -50.299 -49.597 -22.288 1.00 28.84 341 PRO C O 1
ATOM 7199 N N . ASP C 1 313 ? -49.159 -49.247 -24.184 1.00 29.01 342 ASP C N 1
ATOM 7200 C CA . ASP C 1 313 ? -49.825 -50.397 -24.779 1.00 31.88 342 ASP C CA 1
ATOM 7201 C C . ASP C 1 313 ? -49.289 -51.760 -24.321 1.00 30.39 342 ASP C C 1
ATOM 7202 O O . ASP C 1 313 ? -49.708 -52.793 -24.824 1.00 32.02 342 ASP C O 1
ATOM 7207 N N . ARG C 1 314 ? -48.424 -51.742 -23.311 1.00 27.76 343 ARG C N 1
ATOM 7208 C CA . ARG C 1 314 ? -47.858 -52.957 -22.735 1.00 27.25 343 ARG C CA 1
ATOM 7209 C C . ARG C 1 314 ? -48.085 -53.055 -21.229 1.00 25.84 343 ARG C C 1
ATOM 7210 O O . ARG C 1 314 ? -47.797 -54.091 -20.621 1.00 24.09 343 ARG C O 1
ATOM 7218 N N . VAL C 1 315 ? -48.621 -51.982 -20.648 1.00 25.52 344 VAL C N 1
ATOM 7219 C CA . VAL C 1 315 ? -48.701 -51.844 -19.199 1.00 25.43 344 VAL C CA 1
ATOM 7220 C C . VAL C 1 315 ? -49.622 -52.865 -18.499 1.00 27.04 344 VAL C C 1
ATOM 7221 O O . VAL C 1 315 ? -49.389 -53.192 -17.331 1.00 27.13 344 VAL C O 1
ATOM 7225 N N . ASP C 1 316 ? -50.618 -53.382 -19.223 1.00 28.33 345 ASP C N 1
ATOM 7226 C CA . ASP C 1 316 ? -51.555 -54.407 -18.723 1.00 30.04 345 ASP C CA 1
ATOM 7227 C C . ASP C 1 316 ? -50.997 -55.822 -18.583 1.00 30.14 345 ASP C C 1
ATOM 7228 O O . ASP C 1 316 ? -51.637 -56.657 -17.928 1.00 31.61 345 ASP C O 1
ATOM 7233 N N . ARG C 1 317 ? -49.850 -56.118 -19.205 1.00 28.44 346 ARG C N 1
ATOM 7234 C CA . ARG C 1 317 ? -49.311 -57.484 -19.150 1.00 28.78 346 ARG C CA 1
ATOM 7235 C C . ARG C 1 317 ? -48.986 -57.863 -17.709 1.00 29.12 346 ARG C C 1
ATOM 7236 O O . ARG C 1 317 ? -48.726 -56.990 -16.876 1.00 27.65 346 ARG C O 1
ATOM 7244 N N . VAL C 1 318 ? -49.001 -59.157 -17.415 1.00 31.03 347 VAL C N 1
ATOM 7245 C CA . VAL C 1 318 ? -48.681 -59.624 -16.068 1.00 31.77 347 VAL C CA 1
ATOM 7246 C C . VAL C 1 318 ? -47.219 -59.388 -15.706 1.00 29.90 347 VAL C C 1
ATOM 7247 O O . VAL C 1 318 ? -46.315 -59.691 -16.490 1.00 29.70 347 VAL C O 1
ATOM 7251 N N . PHE C 1 319 ? -46.990 -58.843 -14.514 1.00 29.41 348 PHE C N 1
ATOM 7252 C CA . PHE C 1 319 ? -45.641 -58.720 -13.990 1.00 28.11 348 PHE C CA 1
ATOM 7253 C C . PHE C 1 319 ? -45.574 -59.210 -12.547 1.00 29.27 348 PHE C C 1
ATOM 7254 O O . PHE C 1 319 ? -46.294 -58.710 -11.688 1.00 29.94 348 PHE C O 1
ATOM 7262 N N . LYS C 1 320 ? -44.711 -60.192 -12.297 1.00 29.52 349 LYS C N 1
ATOM 7263 C CA . LYS C 1 320 ? -44.584 -60.796 -10.964 1.00 31.51 349 LYS C CA 1
ATOM 7264 C C . LYS C 1 320 ? -43.126 -60.975 -10.556 1.00 30.45 349 LYS C C 1
ATOM 7265 O O . LYS C 1 320 ? -42.289 -61.359 -11.373 1.00 29.50 349 LYS C O 1
ATOM 7271 N N . ILE C 1 321 ? -42.821 -60.687 -9.298 1.00 30.94 350 ILE C N 1
ATOM 7272 C CA . ILE C 1 321 ? -41.464 -60.876 -8.801 1.00 30.82 350 ILE C CA 1
ATOM 7273 C C . ILE C 1 321 ? -41.450 -62.018 -7.804 1.00 32.83 350 ILE C C 1
ATOM 7274 O O . ILE C 1 321 ? -42.373 -62.144 -7.013 1.00 34.59 350 ILE C O 1
ATOM 7279 N N . TYR C 1 322 ? -40.407 -62.848 -7.853 1.00 33.32 351 TYR C N 1
ATOM 7280 C CA . TYR C 1 322 ? -40.219 -63.950 -6.890 1.00 35.44 351 TYR C CA 1
ATOM 7281 C C . TYR C 1 322 ? -38.787 -63.998 -6.367 1.00 35.45 351 TYR C C 1
ATOM 7282 O O . TYR C 1 322 ? -37.835 -63.882 -7.136 1.00 34.34 351 TYR C O 1
ATOM 7291 N N . ARG C 1 323 ? -38.649 -64.176 -5.059 1.00 37.43 352 ARG C N 1
ATOM 7292 C CA . ARG C 1 323 ? -37.357 -64.348 -4.411 1.00 38.24 352 ARG C CA 1
ATOM 7293 C C . ARG C 1 323 ? -37.041 -65.816 -4.564 1.00 39.42 352 ARG C C 1
ATOM 7294 O O . ARG C 1 323 ? -37.850 -66.646 -4.165 1.00 41.67 352 ARG C O 1
ATOM 7302 N N . THR C 1 324 ? -35.895 -66.140 -5.170 1.00 38.76 353 THR C N 1
ATOM 7303 C CA . THR C 1 324 ? -35.553 -67.540 -5.454 1.00 40.41 353 THR C CA 1
ATOM 7304 C C . THR C 1 324 ? -34.122 -67.931 -5.083 1.00 40.85 353 THR C C 1
ATOM 7305 O O . THR C 1 324 ? -33.197 -67.124 -5.188 1.00 39.43 353 THR C O 1
ATOM 7309 N N . THR C 1 325 ? -33.978 -69.160 -4.589 1.00 43.11 354 THR C N 1
ATOM 7310 C CA . THR C 1 325 ? -32.706 -69.881 -4.636 1.00 44.16 354 THR C CA 1
ATOM 7311 C C . THR C 1 325 ? -32.919 -71.065 -5.580 1.00 45.30 354 THR C C 1
ATOM 7312 O O . THR C 1 325 ? -33.718 -71.969 -5.311 1.00 47.11 354 THR C O 1
ATOM 7316 N N . ALA C 1 326 ? -32.221 -71.013 -6.709 1.00 44.23 355 ALA C N 1
ATOM 7317 C CA . ALA C 1 326 ? -32.440 -71.946 -7.810 1.00 45.31 355 ALA C CA 1
ATOM 7318 C C . ALA C 1 326 ? -32.097 -73.387 -7.443 1.00 48.35 355 ALA C C 1
ATOM 7319 O O . ALA C 1 326 ? -32.643 -74.320 -8.038 1.00 50.45 355 ALA C O 1
ATOM 7321 N N . LEU C 1 327 ? -31.229 -73.559 -6.444 1.00 49.14 356 LEU C N 1
ATOM 7322 C CA . LEU C 1 327 ? -30.800 -74.895 -5.979 1.00 52.64 356 LEU C CA 1
ATOM 7323 C C . LEU C 1 327 ? -31.806 -75.572 -5.042 1.00 54.79 356 LEU C C 1
ATOM 7324 O O . LEU C 1 327 ? -31.831 -76.799 -4.924 1.00 58.36 356 LEU C O 1
ATOM 7329 N N . ASP C 1 328 ? -32.606 -74.758 -4.361 1.00 57.07 357 ASP C N 1
ATOM 7330 C CA . ASP C 1 328 ? -33.575 -75.212 -3.365 1.00 58.17 357 ASP C CA 1
ATOM 7331 C C . ASP C 1 328 ? -34.787 -75.858 -4.056 1.00 58.48 357 ASP C C 1
ATOM 7332 O O . ASP C 1 328 ? -35.675 -75.165 -4.558 1.00 55.99 357 ASP C O 1
ATOM 7337 N N . GLN C 1 329 ? -34.803 -77.189 -4.082 1.00 62.48 358 GLN C N 1
ATOM 7338 C CA . GLN C 1 329 ? -35.815 -77.963 -4.815 1.00 64.62 358 GLN C CA 1
ATOM 7339 C C . GLN C 1 329 ? -37.255 -77.631 -4.438 1.00 64.29 358 GLN C C 1
ATOM 7340 O O . GLN C 1 329 ? -38.101 -77.472 -5.320 1.00 63.49 358 GLN C O 1
ATOM 7346 N N . LYS C 1 330 ? -37.529 -77.552 -3.137 1.00 66.10 359 LYS C N 1
ATOM 7347 C CA . LYS C 1 330 ? -38.876 -77.264 -2.641 1.00 67.16 359 LYS C CA 1
ATOM 7348 C C . LYS C 1 330 ? -39.291 -75.842 -3.024 1.00 62.30 359 LYS C C 1
ATOM 7349 O O . LYS C 1 330 ? -40.430 -75.610 -3.444 1.00 61.96 359 LYS C O 1
ATOM 7355 N N . LEU C 1 331 ? -38.351 -74.904 -2.901 1.00 59.27 360 LEU C N 1
ATOM 7356 C CA . LEU C 1 331 ? -38.625 -73.496 -3.189 1.00 55.59 360 LEU C CA 1
ATOM 7357 C C . LEU C 1 331 ? -39.024 -73.283 -4.648 1.00 52.94 360 LEU C C 1
ATOM 7358 O O . LEU C 1 331 ? -40.033 -72.636 -4.910 1.00 51.99 360 LEU C O 1
ATOM 7363 N N . VAL C 1 332 ? -38.272 -73.839 -5.599 1.00 52.45 361 VAL C N 1
ATOM 7364 C CA . VAL C 1 332 ? -38.654 -73.641 -6.997 1.00 50.93 361 VAL C CA 1
ATOM 7365 C C . VAL C 1 332 ? -39.976 -74.345 -7.314 1.00 52.66 361 VAL C C 1
ATOM 7366 O O . VAL C 1 332 ? -40.728 -73.892 -8.177 1.00 51.66 361 VAL C O 1
ATOM 7370 N N . LYS C 1 333 ? -40.257 -75.431 -6.590 1.00 56.25 362 LYS C N 1
ATOM 7371 C CA . LYS C 1 333 ? -41.552 -76.118 -6.667 1.00 59.41 362 LYS C CA 1
ATOM 7372 C C . LYS C 1 333 ? -42.674 -75.174 -6.242 1.00 58.26 362 LYS C C 1
ATOM 7373 O O . LYS C 1 333 ? -43.671 -75.045 -6.944 1.00 58.64 362 LYS C O 1
ATOM 7379 N N . LYS C 1 334 ? -42.491 -74.526 -5.091 1.00 57.89 363 LYS C N 1
ATOM 7380 C CA . LYS C 1 334 ? -43.421 -73.529 -4.550 1.00 58.06 363 LYS C CA 1
ATOM 7381 C C . LYS C 1 334 ? -43.572 -72.354 -5.539 1.00 54.16 363 LYS C C 1
ATOM 7382 O O . LYS C 1 334 ? -44.683 -72.002 -5.943 1.00 54.62 363 LYS C O 1
ATOM 7388 N N . THR C 1 335 ? -42.439 -71.781 -5.939 1.00 51.26 364 THR C N 1
ATOM 7389 C CA . THR C 1 335 ? -42.380 -70.717 -6.943 1.00 48.54 364 THR C CA 1
ATOM 7390 C C . THR C 1 335 ? -43.098 -71.075 -8.244 1.00 48.49 364 THR C C 1
ATOM 7391 O O . THR C 1 335 ? -43.961 -70.323 -8.706 1.00 48.13 364 THR C O 1
ATOM 7395 N N . PHE C 1 336 ? -42.768 -72.222 -8.825 1.00 49.70 365 PHE C N 1
ATOM 7396 C CA . PHE C 1 336 ? -43.386 -72.590 -10.098 1.00 50.76 365 PHE C CA 1
ATOM 7397 C C . PHE C 1 336 ? -44.906 -72.778 -10.038 1.00 52.76 365 PHE C C 1
ATOM 7398 O O . PHE C 1 336 ? -45.601 -72.477 -11.013 1.00 52.99 365 PHE C O 1
ATOM 7406 N N . LYS C 1 337 ? -45.408 -73.300 -8.915 1.00 54.91 366 LYS C N 1
ATOM 7407 C CA . LYS C 1 337 ? -46.847 -73.421 -8.699 1.00 57.51 366 LYS C CA 1
ATOM 7408 C C . LYS C 1 337 ? -47.543 -72.058 -8.733 1.00 55.22 366 LYS C C 1
ATOM 7409 O O . LYS C 1 337 ? -48.582 -71.909 -9.371 1.00 56.09 366 LYS C O 1
ATOM 7415 N N . LEU C 1 338 ? -46.953 -71.075 -8.055 1.00 52.84 367 LEU C N 1
ATOM 7416 C CA . LEU C 1 338 ? -47.448 -69.699 -8.080 1.00 51.78 367 LEU C CA 1
ATOM 7417 C C . LEU C 1 338 ? -47.475 -69.147 -9.502 1.00 49.44 367 LEU C C 1
ATOM 7418 O O . LEU C 1 338 ? -48.432 -68.484 -9.889 1.00 50.06 367 LEU C O 1
ATOM 7423 N N . VAL C 1 339 ? -46.433 -69.452 -10.273 1.00 47.56 368 VAL C N 1
ATOM 7424 C CA . VAL C 1 339 ? -46.327 -69.019 -11.662 1.00 46.53 368 VAL C CA 1
ATOM 7425 C C . VAL C 1 339 ? -47.482 -69.592 -12.493 1.00 48.71 368 VAL C C 1
ATOM 7426 O O . VAL C 1 339 ? -48.151 -68.864 -13.244 1.00 48.76 368 VAL C O 1
ATOM 7430 N N . ASP C 1 340 ? -47.724 -70.888 -12.326 1.00 51.02 369 ASP C N 1
ATOM 7431 C CA . ASP C 1 340 ? -48.780 -71.605 -13.049 1.00 54.48 369 ASP C CA 1
ATOM 7432 C C . ASP C 1 340 ? -50.177 -71.009 -12.837 1.00 56.13 369 ASP C C 1
ATOM 7433 O O . ASP C 1 340 ? -50.908 -70.774 -13.806 1.00 57.11 369 ASP C O 1
ATOM 7438 N N . GLU C 1 341 ? -50.541 -70.770 -11.576 1.00 57.37 370 GLU C N 1
ATOM 7439 C CA . GLU C 1 341 ? -51.863 -70.210 -11.249 1.00 60.27 370 GLU C CA 1
ATOM 7440 C C . GLU C 1 341 ? -52.001 -68.723 -11.554 1.00 58.40 370 GLU C C 1
ATOM 7441 O O . GLU C 1 341 ? -53.119 -68.230 -11.731 1.00 60.83 370 GLU C O 1
ATOM 7447 N N . THR C 1 342 ? -50.875 -68.011 -11.623 1.00 55.11 371 THR C N 1
ATOM 7448 C CA . THR C 1 342 ? -50.884 -66.625 -12.105 1.00 54.16 371 THR C CA 1
ATOM 7449 C C . THR C 1 342 ? -51.204 -66.610 -13.603 1.00 54.72 371 THR C C 1
ATOM 7450 O O . THR C 1 342 ? -52.036 -65.818 -14.062 1.00 56.22 371 THR C O 1
ATOM 7454 N N . LEU C 1 343 ? -50.553 -67.502 -14.348 1.00 54.42 372 LEU C N 1
ATOM 7455 C CA . LEU C 1 343 ? -50.729 -67.584 -15.798 1.00 56.28 372 LEU C CA 1
ATOM 7456 C C . LEU C 1 343 ? -52.113 -68.069 -16.222 1.00 60.17 372 LEU C C 1
ATOM 7457 O O . LEU C 1 343 ? -52.635 -67.620 -17.247 1.00 61.68 372 LEU C O 1
ATOM 7462 N N . ARG C 1 344 ? -52.690 -68.982 -15.434 1.00 62.91 373 ARG C N 1
ATOM 7463 C CA . ARG C 1 344 ? -54.021 -69.532 -15.706 1.00 68.15 373 ARG C CA 1
ATOM 7464 C C . ARG C 1 344 ? -55.174 -68.588 -15.352 1.00 70.36 373 ARG C C 1
ATOM 7465 O O . ARG C 1 344 ? -56.161 -68.527 -16.087 1.00 73.38 373 ARG C O 1
ATOM 7473 N N . ARG C 1 345 ? -55.050 -67.866 -14.233 1.00 70.17 374 ARG C N 1
ATOM 7474 C CA . ARG C 1 345 ? -56.052 -66.865 -13.813 1.00 73.52 374 ARG C CA 1
ATOM 7475 C C . ARG C 1 345 ? -56.256 -65.798 -14.875 1.00 73.61 374 ARG C C 1
ATOM 7476 O O . ARG C 1 345 ? -57.335 -65.202 -14.979 1.00 76.89 374 ARG C O 1
ATOM 7484 N N . ARG C 1 346 ? -55.202 -65.563 -15.652 1.00 71.08 375 ARG C N 1
ATOM 7485 C CA . ARG C 1 346 ? -55.189 -64.523 -16.668 1.00 71.78 375 ARG C CA 1
ATOM 7486 C C . ARG C 1 346 ? -55.640 -65.014 -18.039 1.00 73.92 375 ARG C C 1
ATOM 7487 O O . ARG C 1 346 ? -56.194 -64.247 -18.824 1.00 75.85 375 ARG C O 1
ATOM 7495 N N . ASN C 1 347 ? -55.411 -66.297 -18.310 1.00 74.51 376 ASN C N 1
ATOM 7496 C CA . ASN C 1 347 ? -56.027 -66.969 -19.452 1.00 78.44 376 ASN C CA 1
ATOM 7497 C C . ASN C 1 347 ? -57.559 -66.924 -19.339 1.00 82.59 376 ASN C C 1
ATOM 7498 O O . ASN C 1 347 ? -58.268 -66.802 -20.344 1.00 85.67 376 ASN C O 1
ATOM 7503 N N . LEU C 1 348 ? -58.047 -67.002 -18.102 1.00 83.49 377 LEU C N 1
ATOM 7504 C CA . LEU C 1 348 ? -59.467 -66.852 -17.783 1.00 88.36 377 LEU C CA 1
ATOM 7505 C C . LEU C 1 348 ? -59.936 -65.387 -17.848 1.00 89.21 377 LEU C C 1
ATOM 7506 O O . LEU C 1 348 ? -61.117 -65.122 -18.111 1.00 93.50 377 LEU C O 1
ATOM 7511 N N . LEU C 1 349 ? -59.019 -64.443 -17.622 1.00 86.08 378 LEU C N 1
ATOM 7512 C CA . LEU C 1 349 ? -59.372 -63.014 -17.598 1.00 87.84 378 LEU C CA 1
ATOM 7513 C C . LEU C 1 349 ? -59.558 -62.393 -18.994 1.00 89.58 378 LEU C C 1
ATOM 7514 O O . LEU C 1 349 ? -60.330 -61.441 -19.151 1.00 93.02 378 LEU C O 1
ATOM 7519 N N . GLU C 1 350 ? -58.868 -62.931 -19.999 1.00 88.19 379 GLU C N 1
ATOM 7520 C CA . GLU C 1 350 ? -58.889 -62.346 -21.351 1.00 90.46 379 GLU C CA 1
ATOM 7521 C C . GLU C 1 350 ? -60.188 -62.577 -22.140 1.00 95.27 379 GLU C C 1
ATOM 7522 O O . GLU C 1 350 ? -60.744 -61.633 -22.709 1.00 98.39 379 GLU C O 1
ATOM 7528 N N . ALA C 1 351 ? -60.656 -63.826 -22.172 1.00 96.56 380 ALA C N 1
ATOM 7529 C CA . ALA C 1 351 ? -61.935 -64.183 -22.801 1.00 101.89 380 ALA C CA 1
ATOM 7530 C C . ALA C 1 351 ? -62.630 -65.332 -22.069 1.00 103.89 380 ALA C C 1
ATOM 7531 O O . ALA C 1 351 ? -62.151 -65.814 -21.039 1.00 101.16 380 ALA C O 1
#

Solvent-accessible surface area: 47408 Å² total

GO terms:
  GO:0005525 GTP binding (F, IDA)
  GO:0005886 plasma membrane (C, IDA)
  GO:0005834 heterotrimeric G-protein complex (C, IDA)
  GO:0009738 abscisic acid-activated signaling pathway (P, IMP)
  GO:0009785 blue light signaling pathway (P, IMP)
  GO:0019236 response to pheromone (P, IMP)
  GO:0007186 G protein-coupled receptor signaling pathway (P, IMP)
  GO:0090333 regulation of stomatal closure (P, IMP)
  GO:0005515 protein binding (F, IPI)
  GO:0005095 GTPase inhibitor activity (F, IDA)
  GO:0005789 endoplasmic reticulum membrane (C, IDA)
  GO:0003924 GTPase activity (F, IDA)
  GO:0009738 abscisic acid-activated signaling pathway (P, TAS)
  GO:0009749 response to glucose (P, IGI)
  GO:0005834 heterotrimeric G-protein complex (C, TAS)
  GO:0010119 regulation of stomatal movement (P, TAS)
  GO:0003376 sphingosine-1-phosphate receptor signaling pathway (P, IMP)
  GO:0016247 channel regulator activity (F, IMP)
  GO:0042127 regulation of cell population proliferation (P, IMP)
  GO:0005777 peroxisome (C, HDA)

B-factor: mean 44.49, std 23.15, range [12.44, 132.59]

Sequence (900 aa):
MGSGIHHIRKLLLLGAGESGKSTIFKQIKLLFQTGFDEGELKSYVPVIHANVYQTIKLLHDGTKEFAQNETDSAKYMLSSESIAIGEKLSEIGGRLDYPRLTKDIAEGIETLWKDPAIQETARGNELQVPDTKYLMENLKRLSDINYIPTKEDVLYARVRTTGVVEIQFSPVGEVYRRLFDVGGQRNERRKWIHLFEGVTAVIFCAAISEYDQTLFEDEQKNRMMETKELFDWVLKQPCCFEKTSFMLFLNKFDIFEKKVLDVPLNVCEWFRDYQPVSSGKQEIEHAYEFVKKKFEELYYQNTAPDRVDRVFKIYRTTALDQKLVKKTFKLVDETLRRRNLLEAIRKLLLLGAGESGKSTIFKQIKLLFQTGFDEGELKSYVPVIHANVYQTIKLLHDGTKEFPRLTKDIAEGIETLWKDPAIQETPDTKYLMENLKRLSDINYIPTKEDVLYARVRTTGVVEIQFSPEVYRLFDVGGQRNERRKWIHLFEGVTAVIFCAAISEYDQTLFEDEQKNRMMETKELFDWVLKQPCFEKTSFMLFLNKFDIFEKKVLDVPLNVCEWFRDYQPVSSGKQEIEHAYEFVKKKFEELYYQNTAPDRVDRVFKIYRTTALDQKLVKKTFKLVDETLRRRNLIRKLLLLGAGESGKSTIFKQIKLLFQTSYVPVIHANVYQTIKLLHDIAEGIETLWKLQVPDTKYLMENLKRLSDINYIPTKEDVLYARVRTTGVVEIQFSPVYRLFDVGGQRNERRKWIHLFEGVTAVIFCAAISEYDQTLFEDEQKNRMMETKELFDWVLKQPCFEKTSFMLFLNKFDIFEKKVLDVPLNVCEWFRDYQPVSSGKQEIEHAYEFVKKKFEELYYQNTAPDRVDRVFKIYRTTALDQKLVKKTFKLVDETLRRRNLLEA

Radius of gyration: 33.72 Å; Cα contacts (8 Å, |Δi|>4): 1318; chains: 3; bounding box: 84×86×90 Å

Foldseek 3Di:
DDDPADEAEEEEAFAFPLQQVLLVLLCCVPFHPHDDQVRQVVLLQLLQLLLLVQLLQLLVLLVVVVVVDDPDPQSPWDPLLVVLRVVSNVQSVVDSRRAQAPVNLVSSLVNCPTRNSVSSVVCQLTVNPVNVVSSVCSVQSNDPPRGDDLLSNSPRDDAFQDKDWDWGDPVSYIYIYIDWGRHPVRCVVVPVSLARHQAYEYRAAQLQQSHADPVDRVHRRNVVRLVVVLVVQQDPSCLAHAYEYEHEPLVNLLVVCQPPPSCSHPLCVPDDADDDHPVRSVSVVVSVVVSVVCSNVVRHDPSRVPHHYYYDYYYSSDSVRSVVSVVVVVVVSVVVVVVVD/DAEEEEAEAAPLCQVLLVLLCCVQFHDHDDLVVQVVLLVQLVVVLVVLLVVLVVQLVVCPAAAPVVLVVSLVSCPPPSSVPTQVSPVSSVCRNLSRDPPRGDDSLSSSSRDDFFQDKDWDWGDCVIYIYIGWGRHVVRCVCVVVVLPRHQAYEYRDAPLQLPAADPVDRPHRRNVVRLVVVLVVLPPPSCLQHAYEYEHEPLVNLLVVCQPPPSLVHVLCVVDDADDHHPVRSVVVVVSVVVSVVVSNVVSADPVRPNHHYYYDYYYSSDSVRSSVVVVVVVVVSVVNVD/DAEEEEAEAAPLCLVLLVLLCCPVFHNPCLVLLVVVLVVQVVPPCVVLVVQLVVVVLPHPVNPVSSVCSPQSVDPPRDDDSLSVSRRDDFFQDKDWDAGDCGYIYIDFGRYPVGVVVCVVVLARHQAYEYGAAQLQLVHADPVDSVHRRNVVRLVVVLVVQQDPSCLQHAYEYEHEPLVNLQVVCQPDPSCSRVLCVPDDQDDHDVVSSVVVVVVVVVSVVVSNVVRHDPSRVPHHYYYDYYYSSPSVGSVVVVVVVVVVSVVVVVVPD

Organism: Arabidopsis thaliana (NCBI:txid3702)

Secondary structure (DSSP, 8-state):
-----EEEEEEEE-STTSSHHHHHHHHHHHHSPPPPHHHHHTTHHHHHHHHHHHHHHHHHHHHHHHHH-SS--TTPPPHHHHHHHHHHHHHHHH-SS----HHHHHHHHHHTT-HHHHH---GGGTT----HHHHTSHHHHHSTT----HHHHHH------SEEEEEE----EEEEEEEE--STTGGGGTGGG-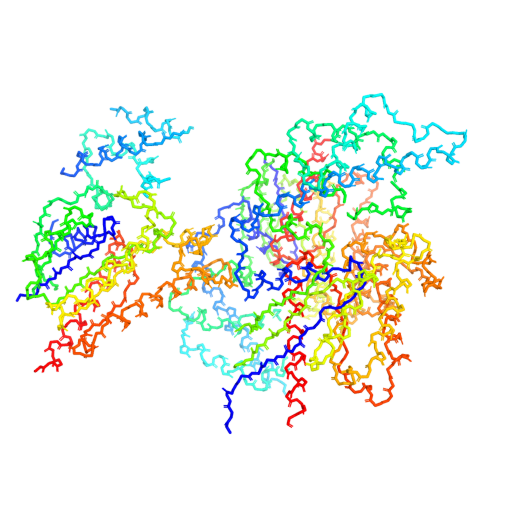TTEEEEEEEEEGGGTT-B-SS-TTSBHHHHHHHHHHHHHT-GGGSS-EEEEEEE-HHHHHHHTTTS-GGGSGGGTT----SSHHHHHHHHHHHHHHHHHHHHHHT--TTTTTS-EEEEE--TT-HHHHHHHHHHHHHHHHHHHHHT-/-EEEEEEESTTSSHHHHHHHHHHHHS----HHHHHHHHHHHHHHHHHHHHHHHHHHHH-----HHHHHHHHHHHH-HHHHH----HHHHHTHHHHH-TT----HHHHHH------SEEEEEE----EEEEEE--SGGGGGGTGGG-TTEEEEEEEEEGGGTT-B-SS-TTSBHHHHHHHHHHHHHT-GGGSS-EEEEEEE-HHHHHHHTTTS-GGGSGGGTT-----SHHHHHHHHHHHHHHHHHHHHHHT--GGGTTS-EEEEE--TT-HHHHHHHHHHHHHHHHHHT-/-EEEEEEESTTSSHHHHHHHHHHHH----HHHHHHHHHHHHHH----HHHHHTT--------TTTTTTHHHHHSTT----HHHHHH------S-EEEEE---EEEEE---SGGGGGGSGGG-TT-SEEEEEEEGGGTT-B-SS-TTSBHHHHHHHHHHHHHT-GGGSS-EEEEEEE-HHHHHHHHTTS-GGGSGGGTT-----SHHHHHHHHHHHHHHHHHHHHHHT--GGGTTS-EEEEE--TT-HHHHHHHHHHHHHHHHHHHHHH-